Protein 7LWY (pdb70)

Organism: NCBI:txid674954

B-factor: mean 100.46, std 12.15, range [79.54, 156.98]

Foldseek 3Di:
DDVLLVVQVVLCVVFPFDACVLLCVQPLADDQPDKAFLFDGHDPAAAQEPADQGIKGKFWWKKAWDDPLFQDGFDIDTAMWIKRLAFFDDFEDADADDLQDDFDDCPPQQVVVLVVQQPAAAVPVDGDPPSPVQDKTHFAQVLLLLLLLLLLLVLSCVPRPHDDDDFSVCQLQVPPFDAFAAGRYQHYDNGAWRGDGDDQDDFDQAAQARAGEDAHHNPHHDDDDDAEEEEEEPVPSPPDLQNVLVNSSVSSLRTGHPVVCVVADPHYYYYYHDGHDGHDPDDDDPDHDVSPVSSSVVSVLQSCQSNVNPLPVSLVSSLLSSVRRMAIFFQFFQFQCLLLLQNYRYHDHHHHYHYDYDRVDDDPDHLSPRHRSRVSSRVVSVLLSQLLLQLLPQPALQKEAEDAPDDPPFFFDDLFPRADRVGHGYDHDVDDFDQQLVPVLVRAPDVSSPVSSVSLQCSHHNPPRPNSVSNRSVSSNDRRDGRDAATCPSSHRGTDPDDHGDPQRMHRDRDGRACQVVLLSQGEHEAQDHAAFKDWAFCLVLVVVLQNHAFCLNRLLCLQPVPSPQQQWKKKAQADPPDDDDDGKWWQAPHGDTDGDHGIHTPCPRQPDDRPHNDDDRRPRGTRHIDGIRTGTRDPPSRTGMMHMHMDTSSRTDCRNSHRYDHDD/DDDLLVVQVVLCVVFPFDACVQLLVLFLADDFDDFAFLFDGDDPAAAQFPAPQGTWGWQKWKKAWFFPPDPDGFDIFIQTFTKRQFAFDDQADADADDLQDDFQDCPPFLVVVVVVCVVQQFDEDDRVPVCQVPQWTAFQLVLLLLLLLLLLLVLSCVVRPNRDDDASVCLQQQAPFDQPAAGRHHHYPPHFWDGDGDDQDDWDDFALASAAEEEGHRPYYDDDDRFEEEEEEPVPSPDLLQNVLVLSSVSSLNTGHDVVCVVAPPHYYYYYHDGRPTHDDDHPPDCDPVSPVSNSVVSVQQVCQSNVNDLPSSLVSSLLSNVSRIATAFQDWQAPQQRLQFRHGHGDHHTGYHYPYDGDDDDPRHLSSGPRSSVSSHVVVVLVLQLVLQLLCAQAQQKEAADQCDPVDDPVPFFAPQGPPPRYYYDHVVDPFDFSLVNVLVRCPDPSSVVVSQSQQCSHHNPPSSNSVSRRNVSSNDGGDGSHQFTQRSSGRDRDPPGDGDDLSMDGNSGGRDQLVVQLQRGEGHAADHQAWKDWAFCFVLVVVVQANAWCLNHQLCLQCVPVDQQQWKKKDFDPDDPDDGDFKWWAFRNRPIATHHGMHRPCVRDHDDRSRSDDDGRPRGTSHIDGMHMDTRDDPPNGTMMTMHIDRSSGTDSRRSHGYSHD

Nearest PDB structures (foldseek):
  7lwy-assembly1_B  TM=9.777E-01  e=0.000E+00  Trichomonas vaginalis virus 2
  6y83-assembly1_A  TM=4.681E-01  e=1.017E-10  Leishmania RNA virus 1 - 4
  4knc-assembly1_B  TM=2.330E-01  e=3.414E-01  Pseudomonas aeruginosa PAO1
  7ula-assembly1_A  TM=1.827E-01  e=1.911E-01  Pseudomonas putida
  7lwy-assembly1_B  TM=1.002E+00  e=0.000E+00  Trichomonas vaginalis virus 2

Sequence (1329 aa):
SNPRLTKVLDEMSKKPCVNINEIRKMIRNFQPQFIQPRNGNRPNAQPRTVDSFEWVVRIQSTVETQLLGATNTVPQQTLNLDISFTDDSTTITPASIPGSISMLDNSRHIPAIQSMIQNFKARYLGSLQDTAQLQSPQYPQLLAYLFGQLIAIKDRLDLFRPSNPLSLADALFGFTLAQNARPRYDDHRHAKACQGPLVIPAATNSDCGPCGFVQINANQGLTLPLGACLFVNPETVNDQSFQDFLWLIFATHHRMPNQMQNNWPFSLNIVSTCAAPGRQAPHAGELTDERVRLALDTGHRILLSMFNDDEETLRYYQRKGIETMFRPCCFYTEGGLLRKATRYVSMVPLNGLYYYNGATSYVVSPIHTDAHPGITAAIESFVDIMVLQAVFSFSGPKVVAAKVNASQIDAAMVFGPAVAEGDGFVYDPLRPAPPLSAFYTEFIHRPAEQRIFQMAMSQIYGSHAPLIIANVINSIHNCKTKIVNNKLRATFVRRPPGAPHLKADTAIINRFHDPELAYALGILADGIAPLDGSHEYNVLDELDYLFNGGDIRNCFGLNALNTRGLGQIVHIRPKREPGKRPRRGFYTTLDGQVHPVTQDAPLDEIYHWRDHGNLTRPYSCHILDSQGLEFADVSNGRSRGKILVVVNSPLKTCAAYQGPSFAPKSNPRLTKVLDEMSKKPCVNINEIRKMIRNFQPQFIQPRNGNRPNAQPRTVDSFEWVVRIQSTVETQLLGATNTVPQQTLNLDISFTDDSTTITPASIPGSISMLDNSRHIPAIQSMIQNFKARYLGSLQDTAQLQSPQYPQLLAYLFGQLIAIKDRLDLFRPSNPLSLADALFGFTLAQNARPRYDDHRHAKACQGPLVIPAATNSDCGPCGFVQINANQGLTLPLGACLFVNPETVNDQSFQDFLWLIFATHHRMPNQMQNNWPFSLNIVSTCAAPGRQAPHAGELTDERVRLALDTGHRILLSMFNDDEETLRYYQRKGIETMFRPCCFYTEGGLLRKATRYVSMVPLNGLYYYNGATSYVVSPIHTDAHPGITAAIESFVDIMVLQAVFSFSGPKVVAAKVNASQIDAAMVFGPAVAEGDGFVYDPLRPAPPLSAFYTEFIHRPAEQRIFQMAMSQIYGSHAPLIIANVINSIHNCKTKIVNNKLRATFVRRPPGAPHLKADTAIINRFHDPELAYALGILADGIAPLDGSHEYNVLDELDYLFNGGDIRNCFGLNALNTRGLGQIVHIRPKREPGKRPRRGFYTTLDGQVHPVTQDAPLDEIYHWRDHGNLTRPYSCHILDSQGLEFADVSNGRSRGKILVVVNSPLKTCAAYQGPSFAP

Solvent-accessible surface area: 55135 Å² total; per-residue (Å²): 166,66,110,116,18,81,116,3,25,84,41,1,76,154,73,86,11,16,62,7,80,53,3,26,136,42,9,68,104,73,131,31,147,74,17,46,20,18,82,52,124,86,66,164,70,37,51,117,33,7,76,43,38,40,11,0,5,29,22,80,7,43,4,88,17,126,41,170,66,31,105,99,130,24,88,106,32,74,3,28,8,8,0,3,0,0,15,20,18,48,2,16,16,83,2,29,54,136,37,1,23,71,86,35,82,23,84,118,8,12,77,34,0,39,62,27,2,43,78,108,9,5,175,120,12,11,51,1,106,57,68,66,48,3,82,30,29,0,48,0,4,2,4,0,5,0,1,0,25,2,5,0,5,56,3,2,32,57,13,6,170,29,60,86,93,79,61,24,4,20,4,1,9,7,63,113,55,55,172,105,36,66,1,57,12,2,44,14,215,63,14,89,13,43,80,6,63,36,112,90,67,52,104,79,153,41,9,1,1,12,8,39,12,25,44,2,57,78,130,80,47,16,86,26,50,61,10,0,1,3,0,0,58,58,129,28,1,113,56,102,16,10,23,5,10,2,3,0,1,11,0,4,4,49,11,8,38,106,125,26,29,101,65,23,62,33,29,11,12,0,0,0,31,31,83,35,24,42,46,109,17,8,114,76,67,76,8,68,87,119,65,5,148,108,0,8,54,25,0,15,84,6,2,6,16,4,1,30,43,56,40,46,21,1,16,15,6,4,7,14,0,3,10,6,13,0,14,1,9,5,58,6,38,10,8,7,9,3,24,54,1,20,40,39,0,0,3,36,73,3,22,0,12,1,35,25,94,31,43,105,53,184,32,137,43,14,8,34,80,13,64,47,12,0,12,7,0,0,4,6,8,2,3,22,9,3,2,4,7,5,1,0,8,18,56,8,18,3,0,2,8,24,104,99,136,26,69,65,40,36,7,54,65,124,27,28,67,39,12,47,154,43,6,1,10,13,9,12,49,136,116,105,25,1,12,0,8,0,2,1,2,35,2,3,73,58,101,14,4,46,127,0,1,80,65,2,1,50,46,4,33,35,100,62,6,84,27,13,8,18,2,14,22,2,0,3,28,25,5,141,27,106,5,54,49,31,58,6,137,62,32,47,21,143,47,29,147,61,95,24,116,25,191,27,60,15,7,9,3,0,27,2,3,5,7,7,6,2,19,4,0,1,1,1,3,6,23,2,18,50,3,63,25,69,53,126,24,52,2,77,89,28,4,69,77,8,8,87,16,10,18,2,9,26,0,27,0,1,3,1,15,19,101,12,22,4,14,125,3,4,35,1,89,23,67,148,35,132,67,166,171,106,111,144,1,76,6,25,20,37,59,67,96,70,76,73,6,86,128,62,16,50,2,72,117,45,35,144,25,171,39,69,1,8,21,8,86,1,14,24,5,55,2,13,50,22,128,5,22,78,9,26,60,69,33,145,42,127,9,178,35,122,6,73,6,74,12,112,17,90,10,87,8,108,26,12,82,103,12,2,19,26,14,89,226,158,72,102,126,7,72,116,5,32,74,23,0,71,148,85,90,13,10,59,6,69,63,1,32,44,45,10,35,58,44,92,25,123,84,22,44,20,20,84,36,122,113,62,167,80,38,42,150,31,2,68,49,26,40,6,0,0,35,4,64,4,36,3,35,11,23,9,7,8,6,27,27,80,16,93,113,41,66,2,47,2,6,1,2,0,2,0,5,17,42,1,20,19,104,43,68,55,138,44,0,23,67,109,27,85,41,75,150,5,4,74,24,0,57,61,22,4,107,116,88,138,10,167,64,156,43,72,3,110,66,32,2,148,133,92,9,41,3,41,0,4,5,6,0,12,1,0,0,18,0,3,0,5,50,4,2,21,58,23,0,149,2,65,70,90,86,28,17,3,36,5,1,5,1,67,135,37,67,126,128,37,94,0,58,5,1,49,14,162,64,21,95,19,48,61,2,56,23,117,68,55,91,85,87,153,43,2,0,2,10,8,29,7,46,79,6,58,63,98,101,65,12,116,37,36,149,11,0,2,4,1,0,30,57,147,19,0,102,57,99,11,1,22,4,5,5,6,0,1,6,0,2,6,64,6,12,33,96,127,43,38,109,83,17,71,26,38,8,21,0,0,0,36,19,81,43,27,24,43,122,29,14,124,55,58,93,13,78,87,114,59,0,97,104,0,0,50,18,0,16,53,3,0,9,24,3,1,30,49,53,38,36,22,0,22,17,5,3,4,18,0,1,11,7,10,0,11,3,11,14,47,4,43,6,1,9,10,1,32,59,2,15,47,28,1,0,8,36,75,8,31,0,10,1,58,23,89,44,21,70,20,24,20,26,24,14,9,22,44,12,23,31,14,0,4,9,2,0,8,9,8,3,1,20,3,4,0,3,4,2,0,2,7,15,46,23,12,1,0,2,0,17,33,108,76,13,100,142,75,103,50,57,57,32,8,19,89,23,2,39,142,54,6,9,50,36,35,31,65,159,156,105,27,20,70,1,22,58,30,1,30,82,4,2,94,68,99,22,7,63,142,1,5,83,46,1,4,52,56,0,26,29,99,63,1,79,28,15,10,14,3,16,19,6,0,1,88,34,11,162,30,135,4,59,54,34,31,13,121,45,48,54,16,95,74,33,138,82,21,65,122,7,141,33,49,10,5,9,1,0,24,2,1,2,4,3,2,3,15,2,3,1,1,1,1,3,24,2,23,38,1,53,25,62,39,141,16,55,0,60,95,24,2,70,92,1,7,107,11,16,28,1,2,37,0,25,0,0,2,0,11,19,105,47,10,4,17,101,6,0,41,0,60,28,85,190,133,72,88,157,217,123,195,157,3,73,5,23,24,15,66,36,103,89,68,72,1,81,145,62,20,46,6,60,122,42,29,132,39,162,52,45,4,5,15,10,78,2,12,23,7,37,1,0,48,18,124,32,23,76,29,33,58,75,21,152,76,44,8,181,10,67,0,4,2,23,12,36,10,73,8,65,12,95,14,32,58,126,8,0,6,14,52,126

Structure (mmCIF, N/CA/C/O backbone):
data_7LWY
#
_entry.id   7LWY
#
_cell.length_a   1.00
_cell.length_b   1.00
_cell.length_c   1.00
_cell.angle_alpha   90.00
_cell.angle_beta   90.00
_cell.angle_gamma   90.00
#
_symmetry.space_group_name_H-M   'P 1'
#
loop_
_atom_site.group_PDB
_atom_site.id
_atom_site.type_symbol
_atom_site.label_atom_id
_atom_site.label_alt_id
_atom_site.label_comp_id
_atom_site.label_asym_id
_atom_site.label_entity_id
_atom_site.label_seq_id
_atom_site.pdbx_PDB_ins_code
_atom_site.Cartn_x
_atom_site.Cartn_y
_atom_site.Cartn_z
_atom_site.occupancy
_atom_site.B_iso_or_equiv
_atom_site.auth_seq_id
_atom_site.auth_comp_id
_atom_site.auth_asym_id
_atom_site.auth_atom_id
_atom_site.pdbx_PDB_model_num
ATOM 1 N N . SER A 1 1 ? 173.684 245.700 164.560 1.00 115.65 37 SER B N 1
ATOM 2 C CA . SER A 1 1 ? 173.350 246.808 163.675 1.00 115.65 37 SER B CA 1
ATOM 3 C C . SER A 1 1 ? 173.553 248.141 164.381 1.00 115.65 37 SER B C 1
ATOM 4 O O . SER A 1 1 ? 172.602 248.880 164.619 1.00 115.65 37 SER B O 1
ATOM 11 N N . ASN A 1 2 ? 174.800 248.440 164.711 1.00 110.50 38 ASN B N 1
ATOM 12 C CA . ASN A 1 2 ? 175.146 249.679 165.406 1.00 110.50 38 ASN B CA 1
ATOM 13 C C . ASN A 1 2 ? 176.589 250.006 165.058 1.00 110.50 38 ASN B C 1
ATOM 14 O O . ASN A 1 2 ? 177.522 249.498 165.699 1.00 110.50 38 ASN B O 1
ATOM 25 N N . PRO A 1 3 ? 176.820 250.849 164.051 1.00 109.57 39 PRO B N 1
ATOM 26 C CA . PRO A 1 3 ? 178.204 251.068 163.606 1.00 109.57 39 PRO B CA 1
ATOM 27 C C . PRO A 1 3 ? 179.130 251.507 164.721 1.00 109.57 39 PRO B C 1
ATOM 28 O O . PRO A 1 3 ? 180.258 251.008 164.816 1.00 109.57 39 PRO B O 1
ATOM 39 N N . ARG A 1 4 ? 178.676 252.410 165.588 1.00 106.67 40 ARG B N 1
ATOM 40 C CA . ARG A 1 4 ? 179.538 252.886 166.661 1.00 106.67 40 ARG B CA 1
ATOM 41 C C . ARG A 1 4 ? 179.962 251.741 167.565 1.00 106.67 40 ARG B C 1
ATOM 42 O O . ARG A 1 4 ? 181.138 251.626 167.934 1.00 106.67 40 ARG B O 1
ATOM 63 N N . LEU A 1 5 ? 179.015 250.884 167.933 1.00 105.35 41 LEU B N 1
ATOM 64 C CA . LEU A 1 5 ? 179.325 249.794 168.843 1.00 105.35 41 LEU B CA 1
ATOM 65 C C . LEU A 1 5 ? 180.381 248.879 168.249 1.00 105.35 41 LEU B C 1
ATOM 66 O O . LEU A 1 5 ? 181.375 248.554 168.905 1.00 105.35 41 LEU B O 1
ATOM 82 N N . THR A 1 6 ? 180.184 248.452 167.002 1.00 106.83 42 THR B N 1
ATOM 83 C CA . THR A 1 6 ? 181.138 247.537 166.388 1.00 106.83 42 THR B CA 1
ATOM 84 C C . THR A 1 6 ? 182.498 248.194 166.228 1.00 106.83 42 THR B C 1
ATOM 85 O O . THR A 1 6 ? 183.534 247.553 166.435 1.00 106.83 42 THR B O 1
ATOM 96 N N . LYS A 1 7 ? 182.518 249.475 165.867 1.00 108.67 43 LYS B N 1
ATOM 97 C CA . LYS A 1 7 ? 183.790 250.174 165.749 1.00 108.67 43 LYS B CA 1
ATOM 98 C C . LYS A 1 7 ? 184.527 250.179 167.080 1.00 108.67 43 LYS B C 1
ATOM 99 O O . LYS A 1 7 ? 185.730 249.899 167.141 1.00 108.67 43 LYS B O 1
ATOM 118 N N . VAL A 1 8 ? 183.815 250.479 168.166 1.00 104.66 44 VAL B N 1
ATOM 119 C CA . VAL A 1 8 ? 184.470 250.550 169.466 1.00 104.66 44 VAL B CA 1
ATOM 120 C C . VAL A 1 8 ? 184.949 249.175 169.899 1.00 104.66 44 VAL B C 1
ATOM 121 O O . VAL A 1 8 ? 186.039 249.036 170.461 1.00 104.66 44 VAL B O 1
ATOM 134 N N . LEU A 1 9 ? 184.139 248.141 169.676 1.00 105.11 45 LEU B N 1
ATOM 135 C CA . LEU A 1 9 ? 184.568 246.795 170.039 1.00 105.11 45 LEU B CA 1
ATOM 136 C C . LEU A 1 9 ? 185.824 246.405 169.278 1.00 105.11 45 LEU B C 1
ATOM 137 O O . LEU A 1 9 ? 186.776 245.871 169.858 1.00 105.11 45 LEU B O 1
ATOM 153 N N . ASP A 1 10 ? 185.853 246.679 167.974 1.00 108.61 46 ASP B N 1
ATOM 154 C CA . ASP A 1 10 ? 187.037 246.349 167.194 1.00 108.61 46 ASP B CA 1
ATOM 155 C C . ASP A 1 10 ? 188.248 247.110 167.710 1.00 108.61 46 ASP B C 1
ATOM 156 O O . ASP A 1 10 ? 189.337 246.541 167.851 1.00 108.61 46 ASP B O 1
ATOM 165 N N . GLU A 1 11 ? 188.078 248.397 168.007 1.00 107.83 47 GLU B N 1
ATOM 166 C CA . GLU A 1 11 ? 189.191 249.174 168.536 1.00 107.83 47 GLU B CA 1
ATOM 167 C C . GLU A 1 11 ? 189.708 248.567 169.832 1.00 107.83 47 GLU B C 1
ATOM 168 O O . GLU A 1 11 ? 190.910 248.324 169.982 1.00 107.83 47 GLU B O 1
ATOM 180 N N . MET A 1 12 ? 188.808 248.299 170.777 1.00 104.52 48 MET B N 1
ATOM 181 C CA . MET A 1 12 ? 189.236 247.754 172.059 1.00 104.52 48 MET B CA 1
ATOM 182 C C . MET A 1 12 ? 189.937 246.422 171.870 1.00 104.52 48 MET B C 1
ATOM 183 O O . MET A 1 12 ? 190.856 246.085 172.622 1.00 104.52 48 MET B O 1
ATOM 197 N N . SER A 1 13 ? 189.517 245.647 170.876 1.00 107.08 49 SER B N 1
ATOM 198 C CA . SER A 1 13 ? 190.257 244.437 170.549 1.00 107.08 49 SER B CA 1
ATOM 199 C C . SER A 1 13 ? 191.661 244.773 170.073 1.00 107.08 49 SER B C 1
ATOM 200 O O . SER A 1 13 ? 192.624 244.076 170.409 1.00 107.08 49 SER B O 1
ATOM 208 N N . LYS A 1 14 ? 191.798 245.839 169.284 1.00 107.28 50 LYS B N 1
ATOM 209 C CA . LYS A 1 14 ? 193.098 246.170 168.708 1.00 107.28 50 LYS B CA 1
ATOM 210 C C . LYS A 1 14 ? 194.104 246.557 169.784 1.00 107.28 50 LYS B C 1
ATOM 211 O O . LYS A 1 14 ? 195.251 246.100 169.766 1.00 107.28 50 LYS B O 1
ATOM 230 N N . LYS A 1 15 ? 193.695 247.401 170.730 1.00 103.28 51 LYS B N 1
ATOM 231 C CA . LYS A 1 15 ? 194.590 247.956 171.744 1.00 103.28 51 LYS B CA 1
ATOM 232 C C . LYS A 1 15 ? 194.093 247.520 173.113 1.00 103.28 51 LYS B C 1
ATOM 233 O O . LYS A 1 15 ? 193.310 248.236 173.753 1.00 103.28 51 LYS B O 1
ATOM 252 N N . PRO A 1 16 ? 194.524 246.367 173.611 1.00 100.61 52 PRO B N 1
ATOM 253 C CA . PRO A 1 16 ? 193.984 245.881 174.881 1.00 100.61 52 PRO B CA 1
ATOM 254 C C . PRO A 1 16 ? 194.281 246.847 176.012 1.00 100.61 52 PRO B C 1
ATOM 255 O O . PRO A 1 16 ? 195.312 247.520 176.032 1.00 100.61 52 PRO B O 1
ATOM 266 N N . CYS A 1 17 ? 193.349 246.916 176.953 1.00 97.76 53 CYS B N 1
ATOM 267 C CA . CYS A 1 17 ? 193.511 247.767 178.115 1.00 97.76 53 CYS B CA 1
ATOM 268 C C . CYS A 1 17 ? 194.549 247.174 179.063 1.00 97.76 53 CYS B C 1
ATOM 269 O O . CYS A 1 17 ? 194.826 245.974 179.046 1.00 97.76 53 CYS B O 1
ATOM 277 N N . VAL A 1 18 ? 195.133 248.026 179.893 1.00 94.06 54 VAL B N 1
ATOM 278 C CA . VAL A 1 18 ? 196.204 247.591 180.783 1.00 94.06 54 VAL B CA 1
ATOM 279 C C . VAL A 1 18 ? 195.596 246.891 181.985 1.00 94.06 54 VAL B C 1
ATOM 280 O O . VAL A 1 18 ? 194.769 247.467 182.698 1.00 94.06 54 VAL B O 1
ATOM 293 N N . ASN A 1 19 ? 196.011 245.653 182.228 1.00 95.47 55 ASN B N 1
ATOM 294 C CA . ASN A 1 19 ? 195.499 244.942 183.385 1.00 95.47 55 ASN B CA 1
ATOM 295 C C . ASN A 1 19 ? 196.060 245.555 184.661 1.00 95.47 55 ASN B C 1
ATOM 296 O O . ASN A 1 19 ? 197.116 246.188 184.667 1.00 95.47 55 ASN B O 1
ATOM 307 N N . ILE A 1 20 ? 195.337 245.341 185.760 1.00 93.68 56 ILE B N 1
ATOM 308 C CA . ILE A 1 20 ? 195.551 246.126 186.967 1.00 93.68 56 ILE B CA 1
ATOM 309 C C . ILE A 1 20 ? 196.940 245.947 187.556 1.00 93.68 56 ILE B C 1
ATOM 310 O O . ILE A 1 20 ? 197.387 246.788 188.347 1.00 93.68 56 ILE B O 1
ATOM 326 N N . ASN A 1 21 ? 197.643 244.874 187.200 1.00 93.72 57 ASN B N 1
ATOM 327 C CA . ASN A 1 21 ? 198.934 244.619 187.822 1.00 93.72 57 ASN B CA 1
ATOM 328 C C . ASN A 1 21 ? 199.891 245.779 187.606 1.00 93.72 57 ASN B C 1
ATOM 329 O O . ASN A 1 21 ? 200.697 246.094 188.484 1.00 93.72 57 ASN B O 1
ATOM 340 N N . GLU A 1 22 ? 199.816 246.439 186.451 1.00 97.75 58 GLU B N 1
ATOM 341 C CA . GLU A 1 22 ? 200.642 247.622 186.240 1.00 97.75 58 GLU B CA 1
ATOM 342 C C . GLU A 1 22 ? 200.269 248.734 187.207 1.00 97.75 58 GLU B C 1
ATOM 343 O O . GLU A 1 22 ? 201.144 249.437 187.723 1.00 97.75 58 GLU B O 1
ATOM 355 N N . ILE A 1 23 ? 198.975 248.926 187.453 1.00 93.92 59 ILE B N 1
ATOM 356 C CA . ILE A 1 23 ? 198.560 249.973 188.378 1.00 93.92 59 ILE B CA 1
ATOM 357 C C . ILE A 1 23 ? 199.119 249.687 189.760 1.00 93.92 59 ILE B C 1
ATOM 358 O O . ILE A 1 23 ? 199.682 250.567 190.423 1.00 93.92 59 ILE B O 1
ATOM 374 N N . ARG A 1 24 ? 198.986 248.442 190.208 1.00 91.88 60 ARG B N 1
ATOM 375 C CA . ARG A 1 24 ? 199.537 248.072 191.504 1.00 91.88 60 ARG B CA 1
ATOM 376 C C . ARG A 1 24 ? 201.043 248.274 191.530 1.00 91.88 60 ARG B C 1
ATOM 377 O O . ARG A 1 24 ? 201.590 248.807 192.500 1.00 91.88 60 ARG B O 1
ATOM 398 N N . LYS A 1 25 ? 201.727 247.881 190.457 1.00 95.47 61 LYS B N 1
ATOM 399 C CA . LYS A 1 25 ? 203.176 248.016 190.406 1.00 95.47 61 LYS B CA 1
ATOM 400 C C . LYS A 1 25 ? 203.593 249.472 190.526 1.00 95.47 61 LYS B C 1
ATOM 401 O O . LYS A 1 25 ? 204.554 249.796 191.230 1.00 95.47 61 LYS B O 1
ATOM 420 N N . MET A 1 26 ? 202.886 250.365 189.840 1.00 98.12 62 MET B N 1
ATOM 421 C CA . MET A 1 26 ? 203.255 251.773 189.879 1.00 98.12 62 MET B CA 1
ATOM 422 C C . MET A 1 26 ? 202.974 252.379 191.244 1.00 98.12 62 MET B C 1
ATOM 423 O O . MET A 1 26 ? 203.835 253.043 191.830 1.00 98.12 62 MET B O 1
ATOM 437 N N . ILE A 1 27 ? 201.769 252.166 191.770 1.00 95.33 63 ILE B N 1
ATOM 438 C CA . ILE A 1 27 ? 201.366 252.883 192.972 1.00 95.33 63 ILE B CA 1
ATOM 439 C C . ILE A 1 27 ? 201.911 252.263 194.244 1.00 95.33 63 ILE B C 1
ATOM 440 O O . ILE A 1 27 ? 201.933 252.927 195.285 1.00 95.33 63 ILE B O 1
ATOM 456 N N . ARG A 1 28 ? 202.361 251.014 194.191 1.00 96.47 64 ARG B N 1
ATOM 457 C CA . ARG A 1 28 ? 202.598 250.263 195.417 1.00 96.47 64 ARG B CA 1
ATOM 458 C C . ARG A 1 28 ? 203.563 250.980 196.349 1.00 96.47 64 ARG B C 1
ATOM 459 O O . ARG A 1 28 ? 203.419 250.906 197.572 1.00 96.47 64 ARG B O 1
ATOM 480 N N . ASN A 1 29 ? 204.548 251.678 195.802 1.00 100.58 65 ASN B N 1
ATOM 481 C CA . ASN A 1 29 ? 205.740 252.018 196.564 1.00 100.58 65 ASN B CA 1
ATOM 482 C C . ASN A 1 29 ? 206.155 253.468 196.369 1.00 100.58 65 ASN B C 1
ATOM 483 O O . ASN A 1 29 ? 207.306 253.754 196.039 1.00 100.58 65 ASN B O 1
ATOM 494 N N . PHE A 1 30 ? 205.246 254.424 196.557 1.00 102.78 66 PHE B N 1
ATOM 495 C CA . PHE A 1 30 ? 205.694 255.797 196.744 1.00 102.78 66 PHE B CA 1
ATOM 496 C C . PHE A 1 30 ? 204.990 256.392 197.947 1.00 102.78 66 PHE B C 1
ATOM 497 O O . PHE A 1 30 ? 203.791 256.183 198.143 1.00 102.78 66 PHE B O 1
ATOM 514 N N . GLN A 1 31 ? 205.714 257.122 198.707 1.00 111.21 67 GLN B N 1
ATOM 515 C CA . GLN A 1 31 ? 205.139 257.844 199.823 1.00 111.21 67 GLN B CA 1
ATOM 516 C C . GLN A 1 31 ? 204.507 259.146 199.345 1.00 111.21 67 GLN B C 1
ATOM 517 O O . GLN A 1 31 ? 204.938 259.721 198.341 1.00 111.21 67 GLN B O 1
ATOM 531 N N . PRO A 1 32 ? 203.487 259.631 200.042 1.00 106.53 68 PRO B N 1
ATOM 532 C CA . PRO A 1 32 ? 202.904 260.919 199.680 1.00 106.53 68 PRO B CA 1
ATOM 533 C C . PRO A 1 32 ? 203.900 262.037 199.901 1.00 106.53 68 PRO B C 1
ATOM 534 O O . PRO A 1 32 ? 204.719 261.994 200.820 1.00 106.53 68 PRO B O 1
ATOM 545 N N . GLN A 1 33 ? 203.814 263.057 199.052 1.00 112.97 69 GLN B N 1
ATOM 546 C CA . GLN A 1 33 ? 204.754 264.161 199.168 1.00 112.97 69 GLN B CA 1
ATOM 547 C C . GLN A 1 33 ? 204.313 265.186 200.202 1.00 112.97 69 GLN B C 1
ATOM 548 O O . GLN A 1 33 ? 205.164 265.790 200.861 1.00 112.97 69 GLN B O 1
ATOM 562 N N . PHE A 1 34 ? 203.008 265.401 200.360 1.00 108.98 70 PHE B N 1
ATOM 563 C CA . PHE A 1 34 ? 202.534 266.368 201.342 1.00 108.98 70 PHE B CA 1
ATOM 564 C C . PHE A 1 34 ? 201.046 266.166 201.578 1.00 108.98 70 PHE B C 1
ATOM 565 O O . PHE A 1 34 ? 200.270 266.036 200.628 1.00 108.98 70 PHE B O 1
ATOM 582 N N . ILE A 1 35 ? 200.644 266.176 202.844 1.00 104.74 71 ILE B N 1
ATOM 583 C CA . ILE A 1 35 ? 199.265 265.949 203.248 1.00 104.74 71 ILE B CA 1
ATOM 584 C C . ILE A 1 35 ? 198.795 267.168 204.021 1.00 104.74 71 ILE B C 1
ATOM 585 O O . ILE A 1 35 ? 199.477 267.623 204.944 1.00 104.74 71 ILE B O 1
ATOM 601 N N . GLN A 1 36 ? 197.643 267.702 203.641 1.00 104.97 72 GLN B N 1
ATOM 602 C CA . GLN A 1 36 ? 197.154 268.945 204.212 1.00 104.97 72 GLN B CA 1
ATOM 603 C C . GLN A 1 36 ? 195.639 268.917 204.210 1.00 104.97 72 GLN B C 1
ATOM 604 O O . GLN A 1 36 ? 195.030 268.182 203.426 1.00 104.97 72 GLN B O 1
ATOM 618 N N . PRO A 1 37 ? 194.997 269.702 205.071 1.00 110.14 73 PRO B N 1
ATOM 619 C CA . PRO A 1 37 ? 193.540 269.826 204.997 1.00 110.14 73 PRO B CA 1
ATOM 620 C C . PRO A 1 37 ? 193.113 270.402 203.658 1.00 110.14 73 PRO B C 1
ATOM 621 O O . PRO A 1 37 ? 193.810 271.220 203.057 1.00 110.14 73 PRO B O 1
ATOM 632 N N . ARG A 1 38 ? 191.946 269.959 203.191 1.00 116.75 74 ARG B N 1
ATOM 633 C CA . ARG A 1 38 ? 191.533 270.265 201.827 1.00 116.75 74 ARG B CA 1
ATOM 634 C C . ARG A 1 38 ? 191.400 271.763 201.609 1.00 116.75 74 ARG B C 1
ATOM 635 O O . ARG A 1 38 ? 191.781 272.280 200.554 1.00 116.75 74 ARG B O 1
ATOM 656 N N . ASN A 1 39 ? 190.856 272.476 202.588 1.00 123.22 75 ASN B N 1
ATOM 657 C CA . ASN A 1 39 ? 190.611 273.911 202.483 1.00 123.22 75 ASN B CA 1
ATOM 658 C C . ASN A 1 39 ? 191.444 274.626 203.537 1.00 123.22 75 ASN B C 1
ATOM 659 O O . ASN A 1 39 ? 191.036 274.720 204.698 1.00 123.22 75 ASN B O 1
ATOM 670 N N . GLY A 1 40 ? 192.600 275.137 203.135 1.00 116.88 76 GLY B N 1
ATOM 671 C CA . GLY A 1 40 ? 193.449 275.867 204.052 1.00 116.88 76 GLY B CA 1
ATOM 672 C C . GLY A 1 40 ? 194.855 275.315 204.104 1.00 116.88 76 GLY B C 1
ATOM 673 O O . GLY A 1 40 ? 195.328 274.715 203.136 1.00 116.88 76 GLY B O 1
ATOM 677 N N . ASN A 1 41 ? 195.533 275.510 205.229 1.00 119.57 77 ASN B N 1
ATOM 678 C CA . ASN A 1 41 ? 196.905 275.066 205.393 1.00 119.57 77 ASN B CA 1
ATOM 679 C C . ASN A 1 41 ? 197.040 274.310 206.704 1.00 119.57 77 ASN B C 1
ATOM 680 O O . ASN A 1 41 ? 196.336 274.593 207.676 1.00 119.57 77 ASN B O 1
ATOM 691 N N . ARG A 1 42 ? 197.953 273.346 206.720 1.00 113.62 78 ARG B N 1
ATOM 692 C CA . ARG A 1 42 ? 198.137 272.531 207.904 1.00 113.62 78 ARG B CA 1
ATOM 693 C C . ARG A 1 42 ? 198.703 273.375 209.043 1.00 113.62 78 ARG B C 1
ATOM 694 O O . ARG A 1 42 ? 199.441 274.333 208.807 1.00 113.62 78 ARG B O 1
ATOM 715 N N . PRO A 1 43 ? 198.380 273.038 210.284 1.00 116.73 79 PRO B N 1
ATOM 716 C CA . PRO A 1 43 ? 198.907 273.810 211.414 1.00 116.73 79 PRO B CA 1
ATOM 717 C C . PRO A 1 43 ? 200.372 273.512 211.678 1.00 116.73 79 PRO B C 1
ATOM 718 O O . PRO A 1 43 ? 201.001 272.760 210.930 1.00 116.73 79 PRO B O 1
ATOM 729 N N . ASN A 1 44 ? 200.927 274.101 212.738 1.00 122.92 80 ASN B N 1
ATOM 730 C CA . ASN A 1 44 ? 202.328 273.861 213.061 1.00 122.92 80 ASN B CA 1
ATOM 731 C C . ASN A 1 44 ? 202.554 272.416 213.485 1.00 122.92 80 ASN B C 1
ATOM 732 O O . ASN A 1 44 ? 203.485 271.756 213.011 1.00 122.92 80 ASN B O 1
ATOM 743 N N . ALA A 1 45 ? 201.709 271.908 214.379 1.00 118.28 81 ALA B N 1
ATOM 744 C CA . ALA A 1 45 ? 201.832 270.559 214.904 1.00 118.28 81 ALA B CA 1
ATOM 745 C C . ALA A 1 45 ? 200.453 269.923 214.941 1.00 118.28 81 ALA B C 1
ATOM 746 O O . ALA A 1 45 ? 199.460 270.578 215.264 1.00 118.28 81 ALA B O 1
ATOM 753 N N . GLN A 1 46 ? 200.401 268.637 214.615 1.00 113.56 82 GLN B N 1
ATOM 754 C CA . GLN A 1 46 ? 199.125 267.956 214.504 1.00 113.56 82 GLN B CA 1
ATOM 755 C C . GLN A 1 46 ? 198.468 267.821 215.875 1.00 113.56 82 GLN B C 1
ATOM 756 O O . GLN A 1 46 ? 199.148 267.610 216.881 1.00 113.56 82 GLN B O 1
ATOM 770 N N . PRO A 1 47 ? 197.149 267.920 215.941 1.00 110.82 83 PRO B N 1
ATOM 771 C CA . PRO A 1 47 ? 196.475 267.872 217.241 1.00 110.82 83 PRO B CA 1
ATOM 772 C C . PRO A 1 47 ? 196.537 266.495 217.872 1.00 110.82 83 PRO B C 1
ATOM 773 O O . PRO A 1 47 ? 197.165 265.582 217.332 1.00 110.82 83 PRO B O 1
ATOM 784 N N . ARG A 1 48 ? 195.895 266.341 219.030 1.00 116.22 84 ARG B N 1
ATOM 785 C CA . ARG A 1 48 ? 195.930 265.063 219.729 1.00 116.22 84 ARG B CA 1
ATOM 786 C C . ARG A 1 48 ? 195.182 263.987 218.960 1.00 116.22 84 ARG B C 1
ATOM 787 O O . ARG A 1 48 ? 195.616 262.832 218.918 1.00 116.22 84 ARG B O 1
ATOM 808 N N . THR A 1 49 ? 194.052 264.339 218.359 1.00 111.90 85 THR B N 1
ATOM 809 C CA . THR A 1 49 ? 193.160 263.358 217.766 1.00 111.90 85 THR B CA 1
ATOM 810 C C . THR A 1 49 ? 192.665 263.859 216.422 1.00 111.90 85 THR B C 1
ATOM 811 O O . THR A 1 49 ? 192.245 265.012 216.301 1.00 111.90 85 THR B O 1
ATOM 822 N N . VAL A 1 50 ? 192.690 262.983 215.422 1.00 106.03 86 VAL B N 1
ATOM 823 C CA . VAL A 1 50 ? 192.154 263.328 214.114 1.00 106.03 86 VAL B CA 1
ATOM 824 C C . VAL A 1 50 ? 190.705 263.742 214.316 1.00 106.03 86 VAL B C 1
ATOM 825 O O . VAL A 1 50 ? 189.867 262.928 214.713 1.00 106.03 86 VAL B O 1
ATOM 838 N N . ASP A 1 51 ? 190.401 265.013 214.052 1.00 108.26 87 ASP B N 1
ATOM 839 C CA . ASP A 1 51 ? 189.099 265.569 214.390 1.00 108.26 87 ASP B CA 1
ATOM 840 C C . ASP A 1 51 ? 188.461 266.396 213.289 1.00 108.26 87 ASP B C 1
ATOM 841 O O . ASP A 1 51 ? 187.263 266.682 213.382 1.00 108.26 87 ASP B O 1
ATOM 850 N N . SER A 1 52 ? 189.204 266.798 212.268 1.00 109.33 88 SER B N 1
ATOM 851 C CA . SER A 1 52 ? 188.654 267.519 211.130 1.00 109.33 88 SER B CA 1
ATOM 852 C C . SER A 1 52 ? 188.610 266.561 209.954 1.00 109.33 88 SER B C 1
ATOM 853 O O . SER A 1 52 ? 189.642 266.009 209.563 1.00 109.33 88 SER B O 1
ATOM 861 N N . PHE A 1 53 ? 187.425 266.364 209.394 1.00 111.81 89 PHE B N 1
ATOM 862 C CA . PHE A 1 53 ? 187.241 265.347 208.362 1.00 111.81 89 PHE B CA 1
ATOM 863 C C . PHE A 1 53 ? 187.468 265.960 206.987 1.00 111.81 89 PHE B C 1
ATOM 864 O O . PHE A 1 53 ? 186.636 265.852 206.093 1.00 111.81 89 PHE B O 1
ATOM 881 N N . GLU A 1 54 ? 188.627 266.588 206.799 1.00 114.35 90 GLU B N 1
ATOM 882 C CA . GLU A 1 54 ? 188.985 267.138 205.503 1.00 114.35 90 GLU B CA 1
ATOM 883 C C . GLU A 1 54 ? 190.410 266.807 205.101 1.00 114.35 90 GLU B C 1
ATOM 884 O O . GLU A 1 54 ? 190.747 266.978 203.927 1.00 114.35 90 GLU B O 1
ATOM 896 N N . TRP A 1 55 ? 191.256 266.364 206.018 1.00 107.09 91 TRP B N 1
ATOM 897 C CA . TRP A 1 55 ? 192.634 266.086 205.656 1.00 107.09 91 TRP B CA 1
ATOM 898 C C . TRP A 1 55 ? 192.660 265.174 204.443 1.00 107.09 91 TRP B C 1
ATOM 899 O O . TRP A 1 55 ? 191.953 264.168 204.402 1.00 107.09 91 TRP B O 1
ATOM 920 N N . VAL A 1 56 ? 193.456 265.536 203.444 1.00 103.19 92 VAL B N 1
ATOM 921 C CA . VAL A 1 56 ? 193.511 264.772 202.203 1.00 103.19 92 VAL B CA 1
ATOM 922 C C . VAL A 1 56 ? 194.896 264.896 201.605 1.00 103.19 92 VAL B C 1
ATOM 923 O O . VAL A 1 56 ? 195.353 266.000 201.304 1.00 103.19 92 VAL B O 1
ATOM 936 N N . VAL A 1 57 ? 195.562 263.761 201.421 1.00 99.21 93 VAL B N 1
ATOM 937 C CA . VAL A 1 57 ? 196.777 263.738 200.625 1.00 99.21 93 VAL B CA 1
ATOM 938 C C . VAL A 1 57 ? 196.418 264.095 199.193 1.00 99.21 93 VAL B C 1
ATOM 939 O O . VAL A 1 57 ? 195.406 263.626 198.661 1.00 99.21 93 VAL B O 1
ATOM 952 N N . ARG A 1 58 ? 197.236 264.930 198.565 1.00 100.87 94 ARG B N 1
ATOM 953 C CA . ARG A 1 58 ? 196.987 265.358 197.200 1.00 100.87 94 ARG B CA 1
ATOM 954 C C . ARG A 1 58 ? 198.192 265.050 196.325 1.00 100.87 94 ARG B C 1
ATOM 955 O O . ARG A 1 58 ? 199.316 264.898 196.804 1.00 100.87 94 ARG B O 1
ATOM 976 N N . ILE A 1 59 ? 197.933 264.957 195.026 1.00 99.44 95 ILE B N 1
ATOM 977 C CA . ILE A 1 59 ? 198.906 264.498 194.046 1.00 99.44 95 ILE B CA 1
ATOM 978 C C . ILE A 1 59 ? 198.938 265.534 192.932 1.00 99.44 95 ILE B C 1
ATOM 979 O O . ILE A 1 59 ? 198.113 265.493 192.014 1.00 99.44 95 ILE B O 1
ATOM 995 N N . GLN A 1 60 ? 199.897 266.450 192.996 1.00 106.43 96 GLN B N 1
ATOM 996 C CA . GLN A 1 60 ? 199.969 267.527 192.022 1.00 106.43 96 GLN B CA 1
ATOM 997 C C . GLN A 1 60 ? 200.213 266.979 190.624 1.00 106.43 96 GLN B C 1
ATOM 998 O O . GLN A 1 60 ? 200.874 265.957 190.437 1.00 106.43 96 GLN B O 1
ATOM 1012 N N . SER A 1 61 ? 199.659 267.671 189.635 1.00 102.84 97 SER B N 1
ATOM 1013 C CA . SER A 1 61 ? 199.941 267.375 188.235 1.00 102.84 97 SER B CA 1
ATOM 1014 C C . SER A 1 61 ? 199.454 268.580 187.453 1.00 102.84 97 SER B C 1
ATOM 1015 O O . SER A 1 61 ? 198.315 269.015 187.642 1.00 102.84 97 SER B O 1
ATOM 1023 N N . THR A 1 62 ? 200.297 269.104 186.574 1.00 101.16 98 THR B N 1
ATOM 1024 C CA . THR A 1 62 ? 200.038 270.370 185.911 1.00 101.16 98 THR B CA 1
ATOM 1025 C C . THR A 1 62 ? 200.052 270.202 184.400 1.00 101.16 98 THR B C 1
ATOM 1026 O O . THR A 1 62 ? 200.554 269.215 183.860 1.00 101.16 98 THR B O 1
ATOM 1037 N N . VAL A 1 63 ? 199.490 271.194 183.720 1.00 96.49 99 VAL B N 1
ATOM 1038 C CA . VAL A 1 63 ? 199.491 271.262 182.267 1.00 96.49 99 VAL B CA 1
ATOM 1039 C C . VAL A 1 63 ? 200.029 272.621 181.860 1.00 96.49 99 VAL B C 1
ATOM 1040 O O . VAL A 1 63 ? 199.643 273.645 182.432 1.00 96.49 99 VAL B O 1
ATOM 1053 N N . GLU A 1 64 ? 200.919 272.636 180.875 1.00 98.32 100 GLU B N 1
ATOM 1054 C CA . GLU A 1 64 ? 201.383 273.881 180.289 1.00 98.32 100 GLU B CA 1
ATOM 1055 C C . GLU A 1 64 ? 201.206 273.817 178.786 1.00 98.32 100 GLU B C 1
ATOM 1056 O O . GLU A 1 64 ? 201.688 272.884 178.138 1.00 98.32 100 GLU B O 1
ATOM 1068 N N . THR A 1 65 ? 200.507 274.799 178.242 1.00 96.08 101 THR B N 1
ATOM 1069 C CA . THR A 1 65 ? 200.379 274.957 176.806 1.00 96.08 101 THR B CA 1
ATOM 1070 C C . THR A 1 65 ? 201.396 275.975 176.326 1.00 96.08 101 THR B C 1
ATOM 1071 O O . THR A 1 65 ? 201.819 276.862 177.067 1.00 96.08 101 THR B O 1
ATOM 1082 N N . GLN A 1 66 ? 201.790 275.835 175.070 1.00 96.73 102 GLN B N 1
ATOM 1083 C CA . GLN A 1 66 ? 202.872 276.640 174.536 1.00 96.73 102 GLN B CA 1
ATOM 1084 C C . GLN A 1 66 ? 202.699 276.719 173.033 1.00 96.73 102 GLN B C 1
ATOM 1085 O O . GLN A 1 66 ? 202.502 275.693 172.372 1.00 96.73 102 GLN B O 1
ATOM 1099 N N . LEU A 1 67 ? 202.763 277.936 172.507 1.00 98.71 103 LEU B N 1
ATOM 1100 C CA . LEU A 1 67 ? 202.551 278.185 171.093 1.00 98.71 103 LEU B CA 1
ATOM 1101 C C . LEU A 1 67 ? 202.966 279.611 170.795 1.00 98.71 103 LEU B C 1
ATOM 1102 O O . LEU A 1 67 ? 202.859 280.489 171.653 1.00 98.71 103 LEU B O 1
ATOM 1118 N N . LEU A 1 68 ? 203.370 279.875 169.545 1.00 100.58 104 LEU B N 1
ATOM 1119 C CA . LEU A 1 68 ? 203.765 281.227 169.071 1.00 100.58 104 LEU B CA 1
ATOM 1120 C C . LEU A 1 68 ? 202.636 281.758 168.177 1.00 100.58 104 LEU B C 1
ATOM 1121 O O . LEU A 1 68 ? 202.060 280.944 167.428 1.00 100.58 104 LEU B O 1
ATOM 1137 N N . GLY A 1 69 ? 202.329 283.058 168.245 1.00 101.07 105 GLY B N 1
ATOM 1138 C CA . GLY A 1 69 ? 201.247 283.693 167.468 1.00 101.07 105 GLY B CA 1
ATOM 1139 C C . GLY A 1 69 ? 200.296 284.457 168.372 1.00 101.07 105 GLY B C 1
ATOM 1140 O O . GLY A 1 69 ? 199.646 285.401 167.882 1.00 101.07 105 GLY B O 1
ATOM 1144 N N . ALA A 1 70 ? 200.216 284.059 169.646 1.00 100.10 106 ALA B N 1
ATOM 1145 C CA . ALA A 1 70 ? 199.368 284.684 170.688 1.00 100.10 106 ALA B CA 1
ATOM 1146 C C . ALA A 1 70 ? 200.057 285.955 171.196 1.00 100.10 106 ALA B C 1
ATOM 1147 O O . ALA A 1 70 ? 201.272 286.101 170.961 1.00 100.10 106 ALA B O 1
ATOM 1154 N N . THR A 1 71 ? 199.307 286.831 171.871 1.00 101.10 107 THR B N 1
ATOM 1155 C CA . THR A 1 71 ? 199.795 288.125 172.418 1.00 101.10 107 THR B CA 1
ATOM 1156 C C . THR A 1 71 ? 200.724 287.905 173.619 1.00 101.10 107 THR B C 1
ATOM 1157 O O . THR A 1 71 ? 201.902 288.302 173.524 1.00 101.10 107 THR B O 1
ATOM 1168 N N . ASN A 1 72 ? 200.221 287.289 174.694 1.00 101.37 108 ASN B N 1
ATOM 1169 C CA . ASN A 1 72 ? 200.991 287.002 175.934 1.00 101.37 108 ASN B CA 1
ATOM 1170 C C . ASN A 1 72 ? 200.965 285.495 176.210 1.00 101.37 108 ASN B C 1
ATOM 1171 O O . ASN A 1 72 ? 200.185 284.786 175.544 1.00 101.37 108 ASN B O 1
ATOM 1182 N N . THR A 1 73 ? 201.786 285.035 177.160 1.00 98.33 109 THR B N 1
ATOM 1183 C CA . THR A 1 73 ? 201.916 283.613 177.576 1.00 98.33 109 THR B CA 1
ATOM 1184 C C . THR A 1 73 ? 200.644 283.173 178.311 1.00 98.33 109 THR B C 1
ATOM 1185 O O . THR A 1 73 ? 199.968 284.039 178.900 1.00 98.33 109 THR B O 1
ATOM 1196 N N . VAL A 1 74 ? 200.349 281.870 178.283 1.00 96.78 110 VAL B N 1
ATOM 1197 C CA . VAL A 1 74 ? 199.152 281.245 178.920 1.00 96.78 110 VAL B CA 1
ATOM 1198 C C . VAL A 1 74 ? 199.544 280.725 180.309 1.00 96.78 110 VAL B C 1
ATOM 1199 O O . VAL A 1 74 ? 200.510 279.940 180.372 1.00 96.78 110 VAL B O 1
ATOM 1212 N N . PRO A 1 75 ? 198.869 281.096 181.424 1.00 97.20 111 PRO B N 1
ATOM 1213 C CA . PRO A 1 75 ? 199.242 280.567 182.738 1.00 97.20 111 PRO B CA 1
ATOM 1214 C C . PRO A 1 75 ? 198.884 279.075 182.824 1.00 97.20 111 PRO B C 1
ATOM 1215 O O . PRO A 1 75 ? 197.935 278.663 182.181 1.00 97.20 111 PRO B O 1
ATOM 1226 N N . GLN A 1 76 ? 199.634 278.313 183.626 1.00 99.57 112 GLN B N 1
ATOM 1227 C CA . GLN A 1 76 ? 199.456 276.876 183.777 1.00 99.57 112 GLN B CA 1
ATOM 1228 C C . GLN A 1 76 ? 198.358 276.570 184.784 1.00 99.57 112 GLN B C 1
ATOM 1229 O O . GLN A 1 76 ? 198.082 277.358 185.690 1.00 99.57 112 GLN B O 1
ATOM 1243 N N . GLN A 1 77 ? 197.743 275.408 184.622 1.00 99.90 113 GLN B N 1
ATOM 1244 C CA . GLN A 1 77 ? 196.733 274.920 185.546 1.00 99.90 113 GLN B CA 1
ATOM 1245 C C . GLN A 1 77 ? 197.286 273.764 186.367 1.00 99.90 113 GLN B C 1
ATOM 1246 O O . GLN A 1 77 ? 198.334 273.194 186.062 1.00 99.90 113 GLN B O 1
ATOM 1260 N N . THR A 1 78 ? 196.559 273.420 187.424 1.00 101.28 114 THR B N 1
ATOM 1261 C CA . THR A 1 78 ? 196.983 272.394 188.372 1.00 101.28 114 THR B CA 1
ATOM 1262 C C . THR A 1 78 ? 195.882 271.345 188.458 1.00 101.28 114 THR B C 1
ATOM 1263 O O . THR A 1 78 ? 194.909 271.512 189.196 1.00 101.28 114 THR B O 1
ATOM 1274 N N . LEU A 1 79 ? 196.039 270.269 187.698 1.00 99.26 115 LEU B N 1
ATOM 1275 C CA . LEU A 1 79 ? 195.129 269.131 187.748 1.00 99.26 115 LEU B CA 1
ATOM 1276 C C . LEU A 1 79 ? 195.657 268.173 188.803 1.00 99.26 115 LEU B C 1
ATOM 1277 O O . LEU A 1 79 ? 196.553 267.374 188.534 1.00 99.26 115 LEU B O 1
ATOM 1293 N N . ASN A 1 80 ? 195.103 268.245 190.009 1.00 98.41 116 ASN B N 1
ATOM 1294 C CA . ASN A 1 80 ? 195.579 267.450 191.131 1.00 98.41 116 ASN B CA 1
ATOM 1295 C C . ASN A 1 80 ? 194.480 266.525 191.627 1.00 98.41 116 ASN B C 1
ATOM 1296 O O . ASN A 1 80 ? 193.305 266.895 191.649 1.00 98.41 116 ASN B O 1
ATOM 1307 N N . LEU A 1 81 ? 194.877 265.322 192.026 1.00 96.80 117 LEU B N 1
ATOM 1308 C CA . LEU A 1 81 ? 193.972 264.318 192.563 1.00 96.80 117 LEU B CA 1
ATOM 1309 C C . LEU A 1 81 ? 194.064 264.316 194.082 1.00 96.80 117 LEU B C 1
ATOM 1310 O O . LEU A 1 81 ? 195.141 264.514 194.647 1.00 96.80 117 LEU B O 1
ATOM 1326 N N . ASP A 1 82 ? 192.932 264.099 194.741 1.00 100.17 118 ASP B N 1
ATOM 1327 C CA . ASP A 1 82 ? 192.850 264.147 196.192 1.00 100.17 118 ASP B CA 1
ATOM 1328 C C . ASP A 1 82 ? 192.268 262.849 196.729 1.00 100.17 118 ASP B C 1
ATOM 1329 O O . ASP A 1 82 ? 191.549 262.136 196.026 1.00 100.17 118 ASP B O 1
ATOM 1338 N N . ILE A 1 83 ? 192.578 262.550 197.989 1.00 97.15 119 ILE B N 1
ATOM 1339 C CA . ILE A 1 83 ? 192.127 261.330 198.645 1.00 97.15 119 ILE B CA 1
ATOM 1340 C C . ILE A 1 83 ? 191.597 261.682 200.027 1.00 97.15 119 ILE B C 1
ATOM 1341 O O . ILE A 1 83 ? 192.279 262.358 200.803 1.00 97.15 119 ILE B O 1
ATOM 1357 N N . SER A 1 84 ? 190.386 261.215 200.337 1.00 101.68 120 SER B N 1
ATOM 1358 C CA . SER A 1 84 ? 189.658 261.744 201.486 1.00 101.68 120 SER B CA 1
ATOM 1359 C C . SER A 1 84 ? 190.382 261.445 202.789 1.00 101.68 120 SER B C 1
ATOM 1360 O O . SER A 1 84 ? 190.611 262.342 203.602 1.00 101.68 120 SER B O 1
ATOM 1368 N N . PHE A 1 85 ? 190.699 260.179 203.033 1.00 99.67 121 PHE B N 1
ATOM 1369 C CA . PHE A 1 85 ? 191.703 259.818 204.025 1.00 99.67 121 PHE B CA 1
ATOM 1370 C C . PHE A 1 85 ? 191.276 260.035 205.474 1.00 99.67 121 PHE B C 1
ATOM 1371 O O . PHE A 1 85 ? 191.966 259.577 206.386 1.00 99.67 121 PHE B O 1
ATOM 1388 N N . THR A 1 86 ? 190.156 260.712 205.721 1.00 102.72 122 THR B N 1
ATOM 1389 C CA . THR A 1 86 ? 189.673 260.834 207.094 1.00 102.72 122 THR B CA 1
ATOM 1390 C C . THR A 1 86 ? 188.224 260.405 207.295 1.00 102.72 122 THR B C 1
ATOM 1391 O O . THR A 1 86 ? 187.910 259.703 208.259 1.00 102.72 122 THR B O 1
ATOM 1402 N N . ASP A 1 87 ? 187.337 260.839 206.408 1.00 105.91 123 ASP B N 1
ATOM 1403 C CA . ASP A 1 87 ? 185.908 260.660 206.627 1.00 105.91 123 ASP B CA 1
ATOM 1404 C C . ASP A 1 87 ? 185.511 259.193 206.537 1.00 105.91 123 ASP B C 1
ATOM 1405 O O . ASP A 1 87 ? 186.127 258.411 205.811 1.00 105.91 123 ASP B O 1
ATOM 1414 N N . ASP A 1 88 ? 184.464 258.827 207.273 1.00 103.12 124 ASP B N 1
ATOM 1415 C CA . ASP A 1 88 ? 183.961 257.462 207.309 1.00 103.12 124 ASP B CA 1
ATOM 1416 C C . ASP A 1 88 ? 182.738 257.311 206.410 1.00 103.12 124 ASP B C 1
ATOM 1417 O O . ASP A 1 88 ? 182.124 258.288 205.984 1.00 103.12 124 ASP B O 1
ATOM 1426 N N . SER A 1 89 ? 182.378 256.062 206.131 1.00 96.05 125 SER B N 1
ATOM 1427 C CA . SER A 1 89 ? 181.203 255.779 205.319 1.00 96.05 125 SER B CA 1
ATOM 1428 C C . SER A 1 89 ? 180.944 254.284 205.393 1.00 96.05 125 SER B C 1
ATOM 1429 O O . SER A 1 89 ? 181.868 253.495 205.600 1.00 96.05 125 SER B O 1
ATOM 1437 N N . THR A 1 90 ? 179.682 253.904 205.211 1.00 93.97 126 THR B N 1
ATOM 1438 C CA . THR A 1 90 ? 179.307 252.499 205.142 1.00 93.97 126 THR B CA 1
ATOM 1439 C C . THR A 1 90 ? 179.582 251.946 203.753 1.00 93.97 126 THR B C 1
ATOM 1440 O O . THR A 1 90 ? 179.595 252.679 202.764 1.00 93.97 126 THR B O 1
ATOM 1451 N N . THR A 1 91 ? 179.810 250.636 203.685 1.00 89.23 127 THR B N 1
ATOM 1452 C CA . THR A 1 91 ? 180.010 249.977 202.404 1.00 89.23 127 THR B CA 1
ATOM 1453 C C . THR A 1 91 ? 179.367 248.605 202.306 1.00 89.23 127 THR B C 1
ATOM 1454 O O . THR A 1 91 ? 179.516 247.955 201.268 1.00 89.23 127 THR B O 1
ATOM 1465 N N . ILE A 1 92 ? 178.666 248.143 203.333 1.00 85.62 128 ILE B N 1
ATOM 1466 C CA . ILE A 1 92 ? 178.148 246.784 203.384 1.00 85.62 128 ILE B CA 1
ATOM 1467 C C . ILE A 1 92 ? 176.631 246.846 203.371 1.00 85.62 128 ILE B C 1
ATOM 1468 O O . ILE A 1 92 ? 176.025 247.520 204.210 1.00 85.62 128 ILE B O 1
ATOM 1484 N N . THR A 1 93 ? 176.019 246.150 202.422 1.00 85.33 129 THR B N 1
ATOM 1485 C CA . THR A 1 93 ? 174.574 246.114 202.284 1.00 85.33 129 THR B CA 1
ATOM 1486 C C . THR A 1 93 ? 174.100 244.674 202.207 1.00 85.33 129 THR B C 1
ATOM 1487 O O . THR A 1 93 ? 174.829 243.805 201.727 1.00 85.33 129 THR B O 1
ATOM 1498 N N . PRO A 1 94 ? 172.877 244.391 202.659 1.00 83.45 130 PRO B N 1
ATOM 1499 C CA . PRO A 1 94 ? 172.395 243.007 202.638 1.00 83.45 130 PRO B CA 1
ATOM 1500 C C . PRO A 1 94 ? 171.772 242.569 201.325 1.00 83.45 130 PRO B C 1
ATOM 1501 O O . PRO A 1 94 ? 171.582 241.363 201.135 1.00 83.45 130 PRO B O 1
ATOM 1512 N N . ALA A 1 95 ? 171.447 243.484 200.418 1.00 84.06 131 ALA B N 1
ATOM 1513 C CA . ALA A 1 95 ? 170.825 243.084 199.166 1.00 84.06 131 ALA B CA 1
ATOM 1514 C C . ALA A 1 95 ? 171.771 242.210 198.347 1.00 84.06 131 ALA B C 1
ATOM 1515 O O . ALA A 1 95 ? 172.958 242.088 198.642 1.00 84.06 131 ALA B O 1
ATOM 1522 N N . SER A 1 96 ? 171.228 241.583 197.308 1.00 83.05 132 SER B N 1
ATOM 1523 C CA . SER A 1 96 ? 172.019 240.666 196.502 1.00 83.05 132 SER B CA 1
ATOM 1524 C C . SER A 1 96 ? 171.360 240.469 195.148 1.00 83.05 132 SER B C 1
ATOM 1525 O O . SER A 1 96 ? 170.166 240.719 194.974 1.00 83.05 132 SER B O 1
ATOM 1533 N N . ILE A 1 97 ? 172.162 240.012 194.193 1.00 83.44 133 ILE B N 1
ATOM 1534 C CA . ILE A 1 97 ? 171.682 239.580 192.884 1.00 83.44 133 ILE B CA 1
ATOM 1535 C C . ILE A 1 97 ? 172.543 238.381 192.504 1.00 83.44 133 ILE B C 1
ATOM 1536 O O . ILE A 1 97 ? 173.531 238.108 193.197 1.00 83.44 133 ILE B O 1
ATOM 1552 N N . PRO A 1 98 ? 172.224 237.641 191.435 1.00 79.54 134 PRO B N 1
ATOM 1553 C CA . PRO A 1 98 ? 172.861 236.334 191.221 1.00 79.54 134 PRO B CA 1
ATOM 1554 C C . PRO A 1 98 ? 174.356 236.282 191.485 1.00 79.54 134 PRO B C 1
ATOM 1555 O O . PRO A 1 98 ? 174.807 235.503 192.328 1.00 79.54 134 PRO B O 1
ATOM 1566 N N . GLY A 1 99 ? 175.135 237.090 190.782 1.00 82.15 135 GLY B N 1
ATOM 1567 C CA . GLY A 1 99 ? 176.571 237.049 190.936 1.00 82.15 135 GLY B CA 1
ATOM 1568 C C . GLY A 1 99 ? 177.136 237.941 192.012 1.00 82.15 135 GLY B C 1
ATOM 1569 O O . GLY A 1 99 ? 178.357 238.000 192.170 1.00 82.15 135 GLY B O 1
ATOM 1573 N N . SER A 1 100 ? 176.292 238.634 192.775 1.00 83.44 136 SER B N 1
ATOM 1574 C CA . SER A 1 100 ? 176.803 239.618 193.720 1.00 83.44 136 SER B CA 1
ATOM 1575 C C . SER A 1 100 ? 177.738 238.979 194.731 1.00 83.44 136 SER B C 1
ATOM 1576 O O . SER A 1 100 ? 178.799 239.529 195.039 1.00 83.44 136 SER B O 1
ATOM 1584 N N . ILE A 1 101 ? 177.359 237.826 195.267 1.00 81.47 137 ILE B N 1
ATOM 1585 C CA . ILE A 1 101 ? 178.160 237.122 196.258 1.00 81.47 137 ILE B CA 1
ATOM 1586 C C . ILE A 1 101 ? 178.027 235.634 196.003 1.00 81.47 137 ILE B C 1
ATOM 1587 O O . ILE A 1 101 ? 176.928 235.136 195.742 1.00 81.47 137 ILE B O 1
ATOM 1603 N N . SER A 1 102 ? 179.139 234.923 196.091 1.00 85.14 138 SER B N 1
ATOM 1604 C CA . SER A 1 102 ? 179.166 233.494 195.840 1.00 85.14 138 SER B CA 1
ATOM 1605 C C . SER A 1 102 ? 179.716 232.772 197.057 1.00 85.14 138 SER B C 1
ATOM 1606 O O . SER A 1 102 ? 180.489 233.334 197.835 1.00 85.14 138 SER B O 1
ATOM 1614 N N . MET A 1 103 ? 179.310 231.520 197.214 1.00 86.88 139 MET B N 1
ATOM 1615 C CA . MET A 1 103 ? 179.770 230.679 198.306 1.00 86.88 139 MET B CA 1
ATOM 1616 C C . MET A 1 103 ? 180.911 229.808 197.806 1.00 86.88 139 MET B C 1
ATOM 1617 O O . MET A 1 103 ? 180.803 229.184 196.748 1.00 86.88 139 MET B O 1
ATOM 1631 N N . LEU A 1 104 ? 182.004 229.774 198.560 1.00 84.92 140 LEU B N 1
ATOM 1632 C CA . LEU A 1 104 ? 183.146 228.953 198.190 1.00 84.92 140 LEU B CA 1
ATOM 1633 C C . LEU A 1 104 ? 182.786 227.485 198.344 1.00 84.92 140 LEU B C 1
ATOM 1634 O O . LEU A 1 104 ? 181.712 227.167 198.856 1.00 84.92 140 LEU B O 1
ATOM 1650 N N . ASP A 1 105 ? 183.650 226.581 197.893 1.00 87.95 141 ASP B N 1
ATOM 1651 C CA . ASP A 1 105 ? 183.391 225.150 197.976 1.00 87.95 141 ASP B CA 1
ATOM 1652 C C . ASP A 1 105 ? 184.328 224.523 198.993 1.00 87.95 141 ASP B C 1
ATOM 1653 O O . ASP A 1 105 ? 185.544 224.728 198.939 1.00 87.95 141 ASP B O 1
ATOM 1662 N N . ASN A 1 106 ? 183.760 223.758 199.914 1.00 86.01 142 ASN B N 1
ATOM 1663 C CA . ASN A 1 106 ? 184.534 223.097 200.958 1.00 86.01 142 ASN B CA 1
ATOM 1664 C C . ASN A 1 106 ? 184.837 221.698 200.448 1.00 86.01 142 ASN B C 1
ATOM 1665 O O . ASN A 1 106 ? 184.411 220.703 201.021 1.00 86.01 142 ASN B O 1
ATOM 1676 N N . SER A 1 107 ? 185.577 221.614 199.348 1.00 89.67 143 SER B N 1
ATOM 1677 C CA . SER A 1 107 ? 185.978 220.320 198.820 1.00 89.67 143 SER B CA 1
ATOM 1678 C C . SER A 1 107 ? 187.305 219.841 199.376 1.00 89.67 143 SER B C 1
ATOM 1679 O O . SER A 1 107 ? 187.633 218.663 199.211 1.00 89.67 143 SER B O 1
ATOM 1687 N N . ARG A 1 108 ? 188.078 220.715 200.013 1.00 86.88 144 ARG B N 1
ATOM 1688 C CA . ARG A 1 108 ? 189.334 220.320 200.630 1.00 86.88 144 ARG B CA 1
ATOM 1689 C C . ARG A 1 108 ? 189.365 220.648 202.112 1.00 86.88 144 ARG B C 1
ATOM 1690 O O . ARG A 1 108 ? 190.427 220.563 202.735 1.00 86.88 144 ARG B O 1
ATOM 1711 N N . HIS A 1 109 ? 188.232 221.026 202.690 1.00 84.47 145 HIS B N 1
ATOM 1712 C CA . HIS A 1 109 ? 188.122 221.185 204.127 1.00 84.47 145 HIS B CA 1
ATOM 1713 C C . HIS A 1 109 ? 187.354 220.051 204.782 1.00 84.47 145 HIS B C 1
ATOM 1714 O O . HIS A 1 109 ? 187.463 219.872 205.997 1.00 84.47 145 HIS B O 1
ATOM 1728 N N . ILE A 1 110 ? 186.573 219.299 204.016 1.00 87.44 146 ILE B N 1
ATOM 1729 C CA . ILE A 1 110 ? 185.724 218.246 204.563 1.00 87.44 146 ILE B CA 1
ATOM 1730 C C . ILE A 1 110 ? 186.494 216.949 204.796 1.00 87.44 146 ILE B C 1
ATOM 1731 O O . ILE A 1 110 ? 186.278 216.287 205.819 1.00 87.44 146 ILE B O 1
ATOM 1747 N N . PRO A 1 111 ? 187.356 216.520 203.898 1.00 83.93 147 PRO B N 1
ATOM 1748 C CA . PRO A 1 111 ? 188.077 215.269 204.144 1.00 83.93 147 PRO B CA 1
ATOM 1749 C C . PRO A 1 111 ? 188.824 215.286 205.463 1.00 83.93 147 PRO B C 1
ATOM 1750 O O . PRO A 1 111 ? 188.639 214.406 206.311 1.00 83.93 147 PRO B O 1
ATOM 1761 N N . ALA A 1 112 ? 189.677 216.292 205.642 1.00 83.38 148 ALA B N 1
ATOM 1762 C CA . ALA A 1 112 ? 190.496 216.354 206.844 1.00 83.38 148 ALA B CA 1
ATOM 1763 C C . ALA A 1 112 ? 189.638 216.500 208.088 1.00 83.38 148 ALA B C 1
ATOM 1764 O O . ALA A 1 112 ? 189.894 215.854 209.110 1.00 83.38 148 ALA B O 1
ATOM 1771 N N . ILE A 1 113 ? 188.623 217.355 208.029 1.00 85.64 149 ILE B N 1
ATOM 1772 C CA . ILE A 1 113 ? 187.801 217.600 209.205 1.00 85.64 149 ILE B CA 1
ATOM 1773 C C . ILE A 1 113 ? 187.077 216.326 209.614 1.00 85.64 149 ILE B C 1
ATOM 1774 O O . ILE A 1 113 ? 186.997 215.996 210.801 1.00 85.64 149 ILE B O 1
ATOM 1790 N N . GLN A 1 114 ? 186.547 215.583 208.646 1.00 87.78 150 GLN B N 1
ATOM 1791 C CA . GLN A 1 114 ? 185.875 214.336 208.988 1.00 87.78 150 GLN B CA 1
ATOM 1792 C C . GLN A 1 114 ? 186.855 213.314 209.544 1.00 87.78 150 GLN B C 1
ATOM 1793 O O . GLN A 1 114 ? 186.544 212.615 210.513 1.00 87.78 150 GLN B O 1
ATOM 1807 N N . SER A 1 115 ? 188.035 213.189 208.939 1.00 87.55 151 SER B N 1
ATOM 1808 C CA . SER A 1 115 ? 188.986 212.206 209.440 1.00 87.55 151 SER B CA 1
ATOM 1809 C C . SER A 1 115 ? 189.532 212.586 210.806 1.00 87.55 151 SER B C 1
ATOM 1810 O O . SER A 1 115 ? 190.037 211.717 211.520 1.00 87.55 151 SER B O 1
ATOM 1818 N N . MET A 1 116 ? 189.454 213.861 211.179 1.00 87.65 152 MET B N 1
ATOM 1819 C CA . MET A 1 116 ? 189.896 214.296 212.496 1.00 87.65 152 MET B CA 1
ATOM 1820 C C . MET A 1 116 ? 188.779 214.317 213.520 1.00 87.65 152 MET B C 1
ATOM 1821 O O . MET A 1 116 ? 189.058 214.421 214.716 1.00 87.65 152 MET B O 1
ATOM 1835 N N . ILE A 1 117 ? 187.527 214.260 213.079 1.00 88.69 153 ILE B N 1
ATOM 1836 C CA . ILE A 1 117 ? 186.414 214.159 214.010 1.00 88.69 153 ILE B CA 1
ATOM 1837 C C . ILE A 1 117 ? 185.980 212.718 214.212 1.00 88.69 153 ILE B C 1
ATOM 1838 O O . ILE A 1 117 ? 185.261 212.428 215.175 1.00 88.69 153 ILE B O 1
ATOM 1854 N N . GLN A 1 118 ? 186.375 211.812 213.320 1.00 86.66 154 GLN B N 1
ATOM 1855 C CA . GLN A 1 118 ? 185.992 210.416 213.458 1.00 86.66 154 GLN B CA 1
ATOM 1856 C C . GLN A 1 118 ? 186.815 209.690 214.507 1.00 86.66 154 GLN B C 1
ATOM 1857 O O . GLN A 1 118 ? 186.302 208.787 215.171 1.00 86.66 154 GLN B O 1
ATOM 1871 N N . ASN A 1 119 ? 188.081 210.059 214.671 1.00 84.95 155 ASN B N 1
ATOM 1872 C CA . ASN A 1 119 ? 188.975 209.329 215.559 1.00 84.95 155 ASN B CA 1
ATOM 1873 C C . ASN A 1 119 ? 188.926 209.865 216.985 1.00 84.95 155 ASN B C 1
ATOM 1874 O O . ASN A 1 119 ? 188.644 209.120 217.925 1.00 84.95 155 ASN B O 1
ATOM 1885 N N . PHE A 1 120 ? 189.197 211.153 217.160 1.00 83.99 156 PHE B N 1
ATOM 1886 C CA . PHE A 1 120 ? 189.281 211.749 218.489 1.00 83.99 156 PHE B CA 1
ATOM 1887 C C . PHE A 1 120 ? 187.889 212.203 218.907 1.00 83.99 156 PHE B C 1
ATOM 1888 O O . PHE A 1 120 ? 187.562 213.389 218.920 1.00 83.99 156 PHE B O 1
ATOM 1905 N N . LYS A 1 121 ? 187.052 211.235 219.256 1.00 90.11 157 LYS B N 1
ATOM 1906 C CA . LYS A 1 121 ? 185.681 211.546 219.634 1.00 90.11 157 LYS B CA 1
ATOM 1907 C C . LYS A 1 121 ? 185.110 210.353 220.377 1.00 90.11 157 LYS B C 1
ATOM 1908 O O . LYS A 1 121 ? 185.098 209.245 219.838 1.00 90.11 157 LYS B O 1
ATOM 1927 N N . ALA A 1 122 ? 184.631 210.589 221.596 1.00 93.54 158 ALA B N 1
ATOM 1928 C CA . ALA A 1 122 ? 184.260 209.505 222.498 1.00 93.54 158 ALA B CA 1
ATOM 1929 C C . ALA A 1 122 ? 183.547 208.373 221.780 1.00 93.54 158 ALA B C 1
ATOM 1930 O O . ALA A 1 122 ? 182.617 208.601 221.007 1.00 93.54 158 ALA B O 1
ATOM 1937 N N . ARG A 1 123 ? 183.979 207.143 222.047 1.00 96.82 159 ARG B N 1
ATOM 1938 C CA . ARG A 1 123 ? 183.459 205.995 221.320 1.00 96.82 159 ARG B CA 1
ATOM 1939 C C . ARG A 1 123 ? 182.155 205.624 222.009 1.00 96.82 159 ARG B C 1
ATOM 1940 O O . ARG A 1 123 ? 182.005 204.503 222.499 1.00 96.82 159 ARG B O 1
ATOM 1961 N N . TYR A 1 124 ? 181.213 206.563 222.079 1.00 94.51 160 TYR B N 1
ATOM 1962 C CA . TYR A 1 124 ? 179.841 206.251 222.447 1.00 94.51 160 TYR B CA 1
ATOM 1963 C C . TYR A 1 124 ? 178.827 207.187 221.812 1.00 94.51 160 TYR B C 1
ATOM 1964 O O . TYR A 1 124 ? 177.640 207.075 222.124 1.00 94.51 160 TYR B O 1
ATOM 1982 N N . LEU A 1 125 ? 179.248 208.106 220.955 1.00 93.33 161 LEU B N 1
ATOM 1983 C CA . LEU A 1 125 ? 178.331 208.923 220.181 1.00 93.33 161 LEU B CA 1
ATOM 1984 C C . LEU A 1 125 ? 178.056 208.336 218.810 1.00 93.33 161 LEU B C 1
ATOM 1985 O O . LEU A 1 125 ? 177.303 208.932 218.037 1.00 93.33 161 LEU B O 1
ATOM 2001 N N . GLY A 1 126 ? 178.649 207.197 218.488 1.00 93.13 162 GLY B N 1
ATOM 2002 C CA . GLY A 1 126 ? 178.434 206.558 217.210 1.00 93.13 162 GLY B CA 1
ATOM 2003 C C . GLY A 1 126 ? 179.418 207.030 216.157 1.00 93.13 162 GLY B C 1
ATOM 2004 O O . GLY A 1 126 ? 180.000 208.108 216.240 1.00 93.13 162 GLY B O 1
ATOM 2008 N N . SER A 1 127 ? 179.597 206.194 215.145 1.00 94.21 163 SER B N 1
ATOM 2009 C CA . SER A 1 127 ? 180.493 206.523 214.051 1.00 94.21 163 SER B CA 1
ATOM 2010 C C . SER A 1 127 ? 179.785 207.422 213.048 1.00 94.21 163 SER B C 1
ATOM 2011 O O . SER A 1 127 ? 178.625 207.194 212.699 1.00 94.21 163 SER B O 1
ATOM 2019 N N . LEU A 1 128 ? 180.491 208.454 212.587 1.00 96.14 164 LEU B N 1
ATOM 2020 C CA . LEU A 1 128 ? 179.885 209.425 211.682 1.00 96.14 164 LEU B CA 1
ATOM 2021 C C . LEU A 1 128 ? 179.894 208.970 210.228 1.00 96.14 164 LEU B C 1
ATOM 2022 O O . LEU A 1 128 ? 178.838 208.804 209.612 1.00 96.14 164 LEU B O 1
ATOM 2038 N N . GLN A 1 129 ? 181.088 208.770 209.667 1.00 101.17 165 GLN B N 1
ATOM 2039 C CA . GLN A 1 129 ? 181.303 208.101 208.385 1.00 101.17 165 GLN B CA 1
ATOM 2040 C C . GLN A 1 129 ? 180.267 208.445 207.318 1.00 101.17 165 GLN B C 1
ATOM 2041 O O . GLN A 1 129 ? 179.945 207.599 206.478 1.00 101.17 165 GLN B O 1
ATOM 2055 N N . ASP A 1 130 ? 179.756 209.676 207.313 1.00 103.23 166 ASP B N 1
ATOM 2056 C CA . ASP A 1 130 ? 178.752 210.082 206.335 1.00 103.23 166 ASP B CA 1
ATOM 2057 C C . ASP A 1 130 ? 179.197 211.217 205.429 1.00 103.23 166 ASP B C 1
ATOM 2058 O O . ASP A 1 130 ? 178.694 211.323 204.310 1.00 103.23 166 ASP B O 1
ATOM 2067 N N . THR A 1 131 ? 180.096 212.083 205.895 1.00 99.46 167 THR B N 1
ATOM 2068 C CA . THR A 1 131 ? 180.677 213.151 205.086 1.00 99.46 167 THR B CA 1
ATOM 2069 C C . THR A 1 131 ? 179.637 213.873 204.244 1.00 99.46 167 THR B C 1
ATOM 2070 O O . THR A 1 131 ? 179.961 214.408 203.180 1.00 99.46 167 THR B O 1
ATOM 2081 N N . ALA A 1 132 ? 178.394 213.903 204.709 1.00 97.74 168 ALA B N 1
ATOM 2082 C CA . ALA A 1 132 ? 177.325 214.585 204.000 1.00 97.74 168 ALA B CA 1
ATOM 2083 C C . ALA A 1 132 ? 176.540 215.541 204.871 1.00 97.74 168 ALA B C 1
ATOM 2084 O O . ALA A 1 132 ? 175.898 216.447 204.330 1.00 97.74 168 ALA B O 1
ATOM 2091 N N . GLN A 1 133 ? 176.558 215.372 206.190 1.00 97.79 169 GLN B N 1
ATOM 2092 C CA . GLN A 1 133 ? 175.930 216.333 207.080 1.00 97.79 169 GLN B CA 1
ATOM 2093 C C . GLN A 1 133 ? 176.799 217.558 207.300 1.00 97.79 169 GLN B C 1
ATOM 2094 O O . GLN A 1 133 ? 176.296 218.582 207.771 1.00 97.79 169 GLN B O 1
ATOM 2108 N N . LEU A 1 134 ? 178.089 217.474 206.981 1.00 92.66 170 LEU B N 1
ATOM 2109 C CA . LEU A 1 134 ? 179.000 218.605 207.123 1.00 92.66 170 LEU B CA 1
ATOM 2110 C C . LEU A 1 134 ? 178.917 219.456 205.858 1.00 92.66 170 LEU B C 1
ATOM 2111 O O . LEU A 1 134 ? 179.820 219.491 205.023 1.00 92.66 170 LEU B O 1
ATOM 2127 N N . GLN A 1 135 ? 177.793 220.149 205.721 1.00 99.95 171 GLN B N 1
ATOM 2128 C CA . GLN A 1 135 ? 177.508 220.899 204.508 1.00 99.95 171 GLN B CA 1
ATOM 2129 C C . GLN A 1 135 ? 176.924 222.259 204.842 1.00 99.95 171 GLN B C 1
ATOM 2130 O O . GLN A 1 135 ? 176.012 222.745 204.167 1.00 99.95 171 GLN B O 1
ATOM 2144 N N . SER A 1 136 ? 177.440 222.900 205.880 1.00 91.31 172 SER B N 1
ATOM 2145 C CA . SER A 1 136 ? 176.992 224.243 206.192 1.00 91.31 172 SER B CA 1
ATOM 2146 C C . SER A 1 136 ? 177.481 225.213 205.118 1.00 91.31 172 SER B C 1
ATOM 2147 O O . SER A 1 136 ? 178.471 224.944 204.437 1.00 91.31 172 SER B O 1
ATOM 2155 N N . PRO A 1 137 ? 176.799 226.340 204.935 1.00 86.77 173 PRO B N 1
ATOM 2156 C CA . PRO A 1 137 ? 177.225 227.291 203.904 1.00 86.77 173 PRO B CA 1
ATOM 2157 C C . PRO A 1 137 ? 178.622 227.830 204.169 1.00 86.77 173 PRO B C 1
ATOM 2158 O O . PRO A 1 137 ? 179.015 228.050 205.314 1.00 86.77 173 PRO B O 1
ATOM 2169 N N . GLN A 1 138 ? 179.365 228.060 203.091 1.00 84.67 174 GLN B N 1
ATOM 2170 C CA . GLN A 1 138 ? 180.735 228.564 203.145 1.00 84.67 174 GLN B CA 1
ATOM 2171 C C . GLN A 1 138 ? 180.727 230.027 202.723 1.00 84.67 174 GLN B C 1
ATOM 2172 O O . GLN A 1 138 ? 180.714 230.332 201.531 1.00 84.67 174 GLN B O 1
ATOM 2186 N N . TYR A 1 139 ? 180.740 230.934 203.694 1.00 82.89 175 TYR B N 1
ATOM 2187 C CA . TYR A 1 139 ? 180.711 232.370 203.427 1.00 82.89 175 TYR B CA 1
ATOM 2188 C C . TYR A 1 139 ? 181.754 233.060 204.288 1.00 82.89 175 TYR B C 1
ATOM 2189 O O . TYR A 1 139 ? 181.424 233.805 205.215 1.00 82.89 175 TYR B O 1
ATOM 2207 N N . PRO A 1 140 ? 183.012 232.845 204.004 1.00 81.81 176 PRO B N 1
ATOM 2208 C CA . PRO A 1 140 ? 184.092 233.472 204.772 1.00 81.81 176 PRO B CA 1
ATOM 2209 C C . PRO A 1 140 ? 184.418 234.876 204.291 1.00 81.81 176 PRO B C 1
ATOM 2210 O O . PRO A 1 140 ? 185.579 235.223 204.071 1.00 81.81 176 PRO B O 1
ATOM 2221 N N . GLN A 1 141 ? 183.392 235.696 204.108 1.00 81.15 177 GLN B N 1
ATOM 2222 C CA . GLN A 1 141 ? 183.599 237.043 203.598 1.00 81.15 177 GLN B CA 1
ATOM 2223 C C . GLN A 1 141 ? 183.931 238.035 204.701 1.00 81.15 177 GLN B C 1
ATOM 2224 O O . GLN A 1 141 ? 184.952 238.722 204.631 1.00 81.15 177 GLN B O 1
ATOM 2238 N N . LEU A 1 142 ? 183.091 238.114 205.730 1.00 84.09 178 LEU B N 1
ATOM 2239 C CA . LEU A 1 142 ? 183.199 239.218 206.675 1.00 84.09 178 LEU B CA 1
ATOM 2240 C C . LEU A 1 142 ? 184.569 239.274 207.337 1.00 84.09 178 LEU B C 1
ATOM 2241 O O . LEU A 1 142 ? 185.026 240.356 207.725 1.00 84.09 178 LEU B O 1
ATOM 2257 N N . LEU A 1 143 ? 185.244 238.134 207.478 1.00 84.46 179 LEU B N 1
ATOM 2258 C CA . LEU A 1 143 ? 186.577 238.157 208.066 1.00 84.46 179 LEU B CA 1
ATOM 2259 C C . LEU A 1 143 ? 187.493 239.086 207.286 1.00 84.46 179 LEU B C 1
ATOM 2260 O O . LEU A 1 143 ? 188.193 239.921 207.868 1.00 84.46 179 LEU B O 1
ATOM 2276 N N . ALA A 1 144 ? 187.499 238.956 205.963 1.00 83.75 180 ALA B N 1
ATOM 2277 C CA . ALA A 1 144 ? 188.375 239.789 205.155 1.00 83.75 180 ALA B CA 1
ATOM 2278 C C . ALA A 1 144 ? 188.015 241.256 205.304 1.00 83.75 180 ALA B C 1
ATOM 2279 O O . ALA A 1 144 ? 188.895 242.119 205.355 1.00 83.75 180 ALA B O 1
ATOM 2286 N N . TYR A 1 145 ? 186.724 241.560 205.363 1.00 86.10 181 TYR B N 1
ATOM 2287 C CA . TYR A 1 145 ? 186.305 242.943 205.530 1.00 86.10 181 TYR B CA 1
ATOM 2288 C C . TYR A 1 145 ? 186.840 243.519 206.836 1.00 86.10 181 TYR B C 1
ATOM 2289 O O . TYR A 1 145 ? 187.366 244.639 206.863 1.00 86.10 181 TYR B O 1
ATOM 2307 N N . LEU A 1 146 ? 186.731 242.767 207.930 1.00 87.03 182 LEU B N 1
ATOM 2308 C CA . LEU A 1 146 ? 187.270 243.257 209.195 1.00 87.03 182 LEU B CA 1
ATOM 2309 C C . LEU A 1 146 ? 188.780 243.435 209.114 1.00 87.03 182 LEU B C 1
ATOM 2310 O O . LEU A 1 146 ? 189.331 244.415 209.631 1.00 87.03 182 LEU B O 1
ATOM 2326 N N . PHE A 1 147 ? 189.466 242.487 208.479 1.00 85.83 183 PHE B N 1
ATOM 2327 C CA . PHE A 1 147 ? 190.905 242.615 208.284 1.00 85.83 183 PHE B CA 1
ATOM 2328 C C . PHE A 1 147 ? 191.237 243.915 207.571 1.00 85.83 183 PHE B C 1
ATOM 2329 O O . PHE A 1 147 ? 192.163 244.641 207.960 1.00 85.83 183 PHE B O 1
ATOM 2346 N N . GLY A 1 148 ? 190.485 244.224 206.522 1.00 89.33 184 GLY B N 1
ATOM 2347 C CA . GLY A 1 148 ? 190.711 245.465 205.812 1.00 89.33 184 GLY B CA 1
ATOM 2348 C C . GLY A 1 148 ? 190.507 246.673 206.699 1.00 89.33 184 GLY B C 1
ATOM 2349 O O . GLY A 1 148 ? 191.295 247.618 206.665 1.00 89.33 184 GLY B O 1
ATOM 2353 N N . GLN A 1 149 ? 189.445 246.665 207.501 1.00 88.80 185 GLN B N 1
ATOM 2354 C CA . GLN A 1 149 ? 189.220 247.800 208.388 1.00 88.80 185 GLN B CA 1
ATOM 2355 C C . GLN A 1 149 ? 190.400 247.990 209.326 1.00 88.80 185 GLN B C 1
ATOM 2356 O O . GLN A 1 149 ? 190.824 249.122 209.593 1.00 88.80 185 GLN B O 1
ATOM 2370 N N . LEU A 1 150 ? 190.941 246.893 209.842 1.00 90.85 186 LEU B N 1
ATOM 2371 C CA . LEU A 1 150 ? 192.082 246.997 210.744 1.00 90.85 186 LEU B CA 1
ATOM 2372 C C . LEU A 1 150 ? 193.277 247.624 210.037 1.00 90.85 186 LEU B C 1
ATOM 2373 O O . LEU A 1 150 ? 193.939 248.531 210.571 1.00 90.85 186 LEU B O 1
ATOM 2389 N N . ILE A 1 151 ? 193.561 247.164 208.822 1.00 90.56 187 ILE B N 1
ATOM 2390 C CA . ILE A 1 151 ? 194.663 247.754 208.072 1.00 90.56 187 ILE B CA 1
ATOM 2391 C C . ILE A 1 151 ? 194.422 249.240 207.873 1.00 90.56 187 ILE B C 1
ATOM 2392 O O . ILE A 1 151 ? 195.352 250.054 207.932 1.00 90.56 187 ILE B O 1
ATOM 2408 N N . ALA A 1 152 ? 193.171 249.616 207.613 1.00 91.94 188 ALA B N 1
ATOM 2409 C CA . ALA A 1 152 ? 192.857 251.022 207.401 1.00 91.94 188 ALA B CA 1
ATOM 2410 C C . ALA A 1 152 ? 193.165 251.834 208.643 1.00 91.94 188 ALA B C 1
ATOM 2411 O O . ALA A 1 152 ? 193.696 252.944 208.552 1.00 91.94 188 ALA B O 1
ATOM 2418 N N . ILE A 1 153 ? 192.813 251.312 209.814 1.00 93.86 189 ILE B N 1
ATOM 2419 C CA . ILE A 1 153 ? 193.161 252.007 211.049 1.00 93.86 189 ILE B CA 1
ATOM 2420 C C . ILE A 1 153 ? 194.656 252.241 211.109 1.00 93.86 189 ILE B C 1
ATOM 2421 O O . ILE A 1 153 ? 195.127 253.352 211.392 1.00 93.86 189 ILE B O 1
ATOM 2437 N N . LYS A 1 154 ? 195.427 251.190 210.857 1.00 95.00 190 LYS B N 1
ATOM 2438 C CA . LYS A 1 154 ? 196.873 251.334 210.954 1.00 95.00 190 LYS B CA 1
ATOM 2439 C C . LYS A 1 154 ? 197.358 252.438 210.029 1.00 95.00 190 LYS B C 1
ATOM 2440 O O . LYS A 1 154 ? 198.120 253.328 210.433 1.00 95.00 190 LYS B O 1
ATOM 2459 N N . ASP A 1 155 ? 196.896 252.410 208.785 1.00 98.57 191 ASP B N 1
ATOM 2460 C CA . ASP A 1 155 ? 197.384 253.367 207.804 1.00 98.57 191 ASP B CA 1
ATOM 2461 C C . ASP A 1 155 ? 196.984 254.786 208.170 1.00 98.57 191 ASP B C 1
ATOM 2462 O O . ASP A 1 155 ? 197.793 255.714 208.063 1.00 98.57 191 ASP B O 1
ATOM 2471 N N . ARG A 1 156 ? 195.740 254.978 208.602 1.00 98.02 192 ARG B N 1
ATOM 2472 C CA . ARG A 1 156 ? 195.285 256.318 208.939 1.00 98.02 192 ARG B CA 1
ATOM 2473 C C . ARG A 1 156 ? 196.087 256.887 210.095 1.00 98.02 192 ARG B C 1
ATOM 2474 O O . ARG A 1 156 ? 196.432 258.071 210.095 1.00 98.02 192 ARG B O 1
ATOM 2495 N N . LEU A 1 157 ? 196.393 256.066 211.098 1.00 98.43 193 LEU B N 1
ATOM 2496 C CA . LEU A 1 157 ? 197.261 256.561 212.159 1.00 98.43 193 LEU B CA 1
ATOM 2497 C C . LEU A 1 157 ? 198.627 256.943 211.614 1.00 98.43 193 LEU B C 1
ATOM 2498 O O . LEU A 1 157 ? 199.170 257.993 211.971 1.00 98.43 193 LEU B O 1
ATOM 2514 N N . ASP A 1 158 ? 199.205 256.111 210.747 1.00 103.11 194 ASP B N 1
ATOM 2515 C CA . ASP A 1 158 ? 200.550 256.413 210.261 1.00 103.11 194 ASP B CA 1
ATOM 2516 C C . ASP A 1 158 ? 200.587 257.724 209.486 1.00 103.11 194 ASP B C 1
ATOM 2517 O O . ASP A 1 158 ? 201.468 258.561 209.707 1.00 103.11 194 ASP B O 1
ATOM 2526 N N . LEU A 1 159 ? 199.642 257.925 208.570 1.00 99.35 195 LEU B N 1
ATOM 2527 C CA . LEU A 1 159 ? 199.739 259.067 207.667 1.00 99.35 195 LEU B CA 1
ATOM 2528 C C . LEU A 1 159 ? 199.664 260.384 208.425 1.00 99.35 195 LEU B C 1
ATOM 2529 O O . LEU A 1 159 ? 200.521 261.257 208.259 1.00 99.35 195 LEU B O 1
ATOM 2545 N N . PHE A 1 160 ? 198.640 260.551 209.256 1.00 105.83 196 PHE B N 1
ATOM 2546 C CA . PHE A 1 160 ? 198.413 261.811 209.963 1.00 105.83 196 PHE B CA 1
ATOM 2547 C C . PHE A 1 160 ? 199.032 261.697 211.351 1.00 105.83 196 PHE B C 1
ATOM 2548 O O . PHE A 1 160 ? 198.354 261.542 212.366 1.00 105.83 196 PHE B O 1
ATOM 2565 N N . ARG A 1 161 ? 200.353 261.770 211.385 1.00 111.72 197 ARG B N 1
ATOM 2566 C CA . ARG A 1 161 ? 201.084 261.529 212.618 1.00 111.72 197 ARG B CA 1
ATOM 2567 C C . ARG A 1 161 ? 200.601 262.480 213.704 1.00 111.72 197 ARG B C 1
ATOM 2568 O O . ARG A 1 161 ? 200.949 263.668 213.669 1.00 111.72 197 ARG B O 1
ATOM 2589 N N . PRO A 1 162 ? 199.834 262.017 214.683 1.00 111.65 198 PRO B N 1
ATOM 2590 C CA . PRO A 1 162 ? 199.347 262.921 215.725 1.00 111.65 198 PRO B CA 1
ATOM 2591 C C . PRO A 1 162 ? 200.475 263.313 216.667 1.00 111.65 198 PRO B C 1
ATOM 2592 O O . PRO A 1 162 ? 201.541 262.700 216.695 1.00 111.65 198 PRO B O 1
ATOM 2603 N N . SER A 1 163 ? 200.221 264.368 217.440 1.00 115.52 199 SER B N 1
ATOM 2604 C CA . SER A 1 163 ? 201.257 264.909 218.312 1.00 115.52 199 SER B CA 1
ATOM 2605 C C . SER A 1 163 ? 201.765 263.885 219.319 1.00 115.52 199 SER B C 1
ATOM 2606 O O . SER A 1 163 ? 202.946 263.521 219.313 1.00 115.52 199 SER B O 1
ATOM 2614 N N . ASN A 1 164 ? 200.884 263.397 220.188 1.00 115.56 200 ASN B N 1
ATOM 2615 C CA . ASN A 1 164 ? 201.284 262.415 221.182 1.00 115.56 200 ASN B CA 1
ATOM 2616 C C . ASN A 1 164 ? 200.820 261.041 220.733 1.00 115.56 200 ASN B C 1
ATOM 2617 O O . ASN A 1 164 ? 199.612 260.767 220.766 1.00 115.56 200 ASN B O 1
ATOM 2628 N N . PRO A 1 165 ? 201.714 260.151 220.320 1.00 114.17 201 PRO B N 1
ATOM 2629 C CA . PRO A 1 165 ? 201.280 258.878 219.747 1.00 114.17 201 PRO B CA 1
ATOM 2630 C C . PRO A 1 165 ? 200.921 257.857 220.811 1.00 114.17 201 PRO B C 1
ATOM 2631 O O . PRO A 1 165 ? 201.241 257.997 221.991 1.00 114.17 201 PRO B O 1
ATOM 2642 N N . LEU A 1 166 ? 200.239 256.812 220.357 1.00 108.19 202 LEU B N 1
ATOM 2643 C CA . LEU A 1 166 ? 199.942 255.649 221.174 1.00 108.19 202 LEU B CA 1
ATOM 2644 C C . LEU A 1 166 ? 200.126 254.406 220.320 1.00 108.19 202 LEU B C 1
ATOM 2645 O O . LEU A 1 166 ? 199.986 254.453 219.097 1.00 108.19 202 LEU B O 1
ATOM 2661 N N . SER A 1 167 ? 200.447 253.295 220.970 1.00 106.60 203 SER B N 1
ATOM 2662 C CA . SER A 1 167 ? 200.590 252.043 220.246 1.00 106.60 203 SER B CA 1
ATOM 2663 C C . SER A 1 167 ? 199.298 251.729 219.508 1.00 106.60 203 SER B C 1
ATOM 2664 O O . SER A 1 167 ? 198.203 251.921 220.041 1.00 106.60 203 SER B O 1
ATOM 2672 N N . LEU A 1 168 ? 199.423 251.248 218.269 1.00 97.81 204 LEU B N 1
ATOM 2673 C CA . LEU A 1 168 ? 198.226 250.953 217.491 1.00 97.81 204 LEU B CA 1
ATOM 2674 C C . LEU A 1 168 ? 197.271 250.087 218.289 1.00 97.81 204 LEU B C 1
ATOM 2675 O O . LEU A 1 168 ? 196.060 250.325 218.296 1.00 97.81 204 LEU B O 1
ATOM 2691 N N . ALA A 1 169 ? 197.798 249.080 218.980 1.00 103.52 205 ALA B N 1
ATOM 2692 C CA . ALA A 1 169 ? 196.946 248.249 219.817 1.00 103.52 205 ALA B CA 1
ATOM 2693 C C . ALA A 1 169 ? 196.264 249.084 220.890 1.00 103.52 205 ALA B C 1
ATOM 2694 O O . ALA A 1 169 ? 195.054 248.970 221.107 1.00 103.52 205 ALA B O 1
ATOM 2701 N N . ASP A 1 170 ? 197.028 249.936 221.571 1.00 106.83 206 ASP B N 1
ATOM 2702 C CA . ASP A 1 170 ? 196.446 250.734 222.641 1.00 106.83 206 ASP B CA 1
ATOM 2703 C C . ASP A 1 170 ? 195.375 251.672 222.106 1.00 106.83 206 ASP B C 1
ATOM 2704 O O . ASP A 1 170 ? 194.307 251.815 222.709 1.00 106.83 206 ASP B O 1
ATOM 2713 N N . ALA A 1 171 ? 195.641 252.321 220.974 1.00 103.37 207 ALA B N 1
ATOM 2714 C CA . ALA A 1 171 ? 194.643 253.212 220.396 1.00 103.37 207 ALA B CA 1
ATOM 2715 C C . ALA A 1 171 ? 193.397 252.443 219.996 1.00 103.37 207 ALA B C 1
ATOM 2716 O O . ALA A 1 171 ? 192.274 252.911 220.208 1.00 103.37 207 ALA B O 1
ATOM 2723 N N . LEU A 1 172 ? 193.574 251.260 219.411 1.00 99.37 208 LEU B N 1
ATOM 2724 C CA . LEU A 1 172 ? 192.432 250.478 218.960 1.00 99.37 208 LEU B CA 1
ATOM 2725 C C . LEU A 1 172 ? 191.570 250.037 220.133 1.00 99.37 208 LEU B C 1
ATOM 2726 O O . LEU A 1 172 ? 190.355 250.257 220.145 1.00 99.37 208 LEU B O 1
ATOM 2742 N N . PHE A 1 173 ? 192.180 249.408 221.134 1.00 100.52 209 PHE B N 1
ATOM 2743 C CA . PHE A 1 173 ? 191.410 248.974 222.293 1.00 100.52 209 PHE B CA 1
ATOM 2744 C C . PHE A 1 173 ? 190.887 250.169 223.071 1.00 100.52 209 PHE B C 1
ATOM 2745 O O . PHE A 1 173 ? 189.698 250.240 223.397 1.00 100.52 209 PHE B O 1
ATOM 2762 N N . GLY A 1 174 ? 191.760 251.122 223.370 1.00 106.45 210 GLY B N 1
ATOM 2763 C CA . GLY A 1 174 ? 191.364 252.299 224.111 1.00 106.45 210 GLY B CA 1
ATOM 2764 C C . GLY A 1 174 ? 191.152 252.014 225.580 1.00 106.45 210 GLY B C 1
ATOM 2765 O O . GLY A 1 174 ? 190.044 252.181 226.096 1.00 106.45 210 GLY B O 1
ATOM 2769 N N . PHE A 1 175 ? 192.203 251.578 226.270 1.00 108.16 211 PHE B N 1
ATOM 2770 C CA . PHE A 1 175 ? 192.072 251.312 227.697 1.00 108.16 211 PHE B CA 1
ATOM 2771 C C . PHE A 1 175 ? 191.824 252.599 228.469 1.00 108.16 211 PHE B C 1
ATOM 2772 O O . PHE A 1 175 ? 190.882 252.687 229.264 1.00 108.16 211 PHE B O 1
ATOM 2789 N N . THR A 1 176 ? 192.651 253.614 228.235 1.00 110.79 212 THR B N 1
ATOM 2790 C CA . THR A 1 176 ? 192.586 254.860 228.997 1.00 110.79 212 THR B CA 1
ATOM 2791 C C . THR A 1 176 ? 191.687 255.859 228.270 1.00 110.79 212 THR B C 1
ATOM 2792 O O . THR A 1 176 ? 192.128 256.868 227.720 1.00 110.79 212 THR B O 1
ATOM 2803 N N . LEU A 1 177 ? 190.397 255.557 228.285 1.00 108.39 213 LEU B N 1
ATOM 2804 C CA . LEU A 1 177 ? 189.383 256.382 227.648 1.00 108.39 213 LEU B CA 1
ATOM 2805 C C . LEU A 1 177 ? 188.436 256.919 228.715 1.00 108.39 213 LEU B C 1
ATOM 2806 O O . LEU A 1 177 ? 188.662 256.758 229.916 1.00 108.39 213 LEU B O 1
ATOM 2822 N N . ALA A 1 178 ? 187.374 257.572 228.266 1.00 112.75 214 ALA B N 1
ATOM 2823 C CA . ALA A 1 178 ? 186.363 258.119 229.147 1.00 112.75 214 ALA B CA 1
ATOM 2824 C C . ALA A 1 178 ? 185.120 257.239 229.098 1.00 112.75 214 ALA B C 1
ATOM 2825 O O . ALA A 1 178 ? 185.102 256.180 228.469 1.00 112.75 214 ALA B O 1
ATOM 2832 N N . GLN A 1 179 ? 184.063 257.682 229.773 1.00 118.07 215 GLN B N 1
ATOM 2833 C CA . GLN A 1 179 ? 182.845 256.885 229.843 1.00 118.07 215 GLN B CA 1
ATOM 2834 C C . GLN A 1 179 ? 182.287 256.612 228.453 1.00 118.07 215 GLN B C 1
ATOM 2835 O O . GLN A 1 179 ? 182.016 255.461 228.096 1.00 118.07 215 GLN B O 1
ATOM 2849 N N . ASN A 1 180 ? 182.100 257.661 227.657 1.00 114.81 216 ASN B N 1
ATOM 2850 C CA . ASN A 1 180 ? 181.507 257.531 226.333 1.00 114.81 216 ASN B CA 1
ATOM 2851 C C . ASN A 1 180 ? 182.220 258.359 225.274 1.00 114.81 216 ASN B C 1
ATOM 2852 O O . ASN A 1 180 ? 181.591 258.895 224.356 1.00 114.81 216 ASN B O 1
ATOM 2863 N N . ALA A 1 181 ? 183.536 258.483 225.384 1.00 112.56 217 ALA B N 1
ATOM 2864 C CA . ALA A 1 181 ? 184.299 259.317 224.471 1.00 112.56 217 ALA B CA 1
ATOM 2865 C C . ALA A 1 181 ? 184.721 258.523 223.243 1.00 112.56 217 ALA B C 1
ATOM 2866 O O . ALA A 1 181 ? 184.752 257.292 223.246 1.00 112.56 217 ALA B O 1
ATOM 2873 N N . ARG A 1 182 ? 185.058 259.249 222.190 1.00 109.55 218 ARG B N 1
ATOM 2874 C CA . ARG A 1 182 ? 185.412 258.627 220.929 1.00 109.55 218 ARG B CA 1
ATOM 2875 C C . ARG A 1 182 ? 186.802 258.012 221.023 1.00 109.55 218 ARG B C 1
ATOM 2876 O O . ARG A 1 182 ? 187.604 258.400 221.873 1.00 109.55 218 ARG B O 1
ATOM 2897 N N . PRO A 1 183 ? 187.117 257.051 220.160 1.00 103.21 219 PRO B N 1
ATOM 2898 C CA . PRO A 1 183 ? 188.469 256.490 220.156 1.00 103.21 219 PRO B CA 1
ATOM 2899 C C . PRO A 1 183 ? 189.488 257.547 219.774 1.00 103.21 219 PRO B C 1
ATOM 2900 O O . PRO A 1 183 ? 189.159 258.582 219.195 1.00 103.21 219 PRO B O 1
ATOM 2911 N N . ARG A 1 184 ? 190.747 257.280 220.120 1.00 108.39 220 ARG B N 1
ATOM 2912 C CA . ARG A 1 184 ? 191.799 258.261 219.875 1.00 108.39 220 ARG B CA 1
ATOM 2913 C C . ARG A 1 184 ? 191.775 258.727 218.427 1.00 108.39 220 ARG B C 1
ATOM 2914 O O . ARG A 1 184 ? 191.780 259.929 218.149 1.00 108.39 220 ARG B O 1
ATOM 2935 N N . TYR A 1 185 ? 191.746 257.787 217.491 1.00 101.33 221 TYR B N 1
ATOM 2936 C CA . TYR A 1 185 ? 191.475 258.127 216.108 1.00 101.33 221 TYR B CA 1
ATOM 2937 C C . TYR A 1 185 ? 189.971 258.283 215.908 1.00 101.33 221 TYR B C 1
ATOM 2938 O O . TYR A 1 185 ? 189.167 257.977 216.789 1.00 101.33 221 TYR B O 1
ATOM 2956 N N . ASP A 1 186 ? 189.592 258.749 214.723 1.00 106.08 222 ASP B N 1
ATOM 2957 C CA . ASP A 1 186 ? 188.191 258.872 214.327 1.00 106.08 222 ASP B CA 1
ATOM 2958 C C . ASP A 1 186 ? 187.290 259.563 215.352 1.00 106.08 222 ASP B C 1
ATOM 2959 O O . ASP A 1 186 ? 186.314 259.004 215.846 1.00 106.08 222 ASP B O 1
ATOM 2968 N N . ASP A 1 187 ? 187.655 260.800 215.673 1.00 109.15 223 ASP B N 1
ATOM 2969 C CA . ASP A 1 187 ? 186.927 261.598 216.660 1.00 109.15 223 ASP B CA 1
ATOM 2970 C C . ASP A 1 187 ? 186.498 262.908 216.009 1.00 109.15 223 ASP B C 1
ATOM 2971 O O . ASP A 1 187 ? 187.170 263.929 216.154 1.00 109.15 223 ASP B O 1
ATOM 2980 N N . HIS A 1 188 ? 185.359 262.892 215.325 1.00 107.27 224 HIS B N 1
ATOM 2981 C CA . HIS A 1 188 ? 184.851 264.096 214.680 1.00 107.27 224 HIS B CA 1
ATOM 2982 C C . HIS A 1 188 ? 183.348 263.952 214.488 1.00 107.27 224 HIS B C 1
ATOM 2983 O O . HIS A 1 188 ? 182.740 262.962 214.900 1.00 107.27 224 HIS B O 1
ATOM 2997 N N . ARG A 1 189 ? 182.751 264.958 213.848 1.00 110.93 225 ARG B N 1
ATOM 2998 C CA . ARG A 1 189 ? 181.296 265.045 213.793 1.00 110.93 225 ARG B CA 1
ATOM 2999 C C . ARG A 1 189 ? 180.692 263.833 213.099 1.00 110.93 225 ARG B C 1
ATOM 3000 O O . ARG A 1 189 ? 179.711 263.255 213.578 1.00 110.93 225 ARG B O 1
ATOM 3021 N N . HIS A 1 190 ? 181.254 263.439 211.964 1.00 110.51 226 HIS B N 1
ATOM 3022 C CA . HIS A 1 190 ? 180.691 262.338 211.198 1.00 110.51 226 HIS B CA 1
ATOM 3023 C C . HIS A 1 190 ? 181.137 260.976 211.700 1.00 110.51 226 HIS B C 1
ATOM 3024 O O . HIS A 1 190 ? 180.643 259.961 211.201 1.00 110.51 226 HIS B O 1
ATOM 3038 N N . ALA A 1 191 ? 182.045 260.924 212.667 1.00 107.65 227 ALA B N 1
ATOM 3039 C CA . ALA A 1 191 ? 182.595 259.648 213.094 1.00 107.65 227 ALA B CA 1
ATOM 3040 C C . ALA A 1 191 ? 181.485 258.711 213.545 1.00 107.65 227 ALA B C 1
ATOM 3041 O O . ALA A 1 191 ? 180.562 259.111 214.257 1.00 107.65 227 ALA B O 1
ATOM 3048 N N . LYS A 1 192 ? 181.580 257.454 213.119 1.00 101.91 228 LYS B N 1
ATOM 3049 C CA . LYS A 1 192 ? 180.647 256.402 213.515 1.00 101.91 228 LYS B CA 1
ATOM 3050 C C . LYS A 1 192 ? 181.491 255.231 214.000 1.00 101.91 228 LYS B C 1
ATOM 3051 O O . LYS A 1 192 ? 181.952 254.409 213.207 1.00 101.91 228 LYS B O 1
ATOM 3070 N N . ALA A 1 193 ? 181.701 255.167 215.309 1.00 104.81 229 ALA B N 1
ATOM 3071 C CA . ALA A 1 193 ? 182.449 254.078 215.911 1.00 104.81 229 ALA B CA 1
ATOM 3072 C C . ALA A 1 193 ? 182.017 253.944 217.361 1.00 104.81 229 ALA B C 1
ATOM 3073 O O . ALA A 1 193 ? 181.881 254.944 218.069 1.00 104.81 229 ALA B O 1
ATOM 3080 N N . CYS A 1 194 ? 181.809 252.706 217.798 1.00 107.73 230 CYS B N 1
ATOM 3081 C CA . CYS A 1 194 ? 181.319 252.463 219.146 1.00 107.73 230 CYS B CA 1
ATOM 3082 C C . CYS A 1 194 ? 182.286 253.158 220.091 1.00 107.73 230 CYS B C 1
ATOM 3083 O O . CYS A 1 194 ? 183.466 252.802 220.162 1.00 107.73 230 CYS B O 1
ATOM 3091 N N . GLN A 1 195 ? 181.792 254.146 220.826 1.00 113.36 231 GLN B N 1
ATOM 3092 C CA . GLN A 1 195 ? 182.621 254.874 221.770 1.00 113.36 231 GLN B CA 1
ATOM 3093 C C . GLN A 1 195 ? 182.821 254.068 223.049 1.00 113.36 231 GLN B C 1
ATOM 3094 O O . GLN A 1 195 ? 182.245 252.997 223.245 1.00 113.36 231 GLN B O 1
ATOM 3108 N N . GLY A 1 196 ? 183.663 254.602 223.924 1.00 109.50 232 GLY B N 1
ATOM 3109 C CA . GLY A 1 196 ? 183.956 253.965 225.182 1.00 109.50 232 GLY B CA 1
ATOM 3110 C C . GLY A 1 196 ? 185.065 252.945 225.057 1.00 109.50 232 GLY B C 1
ATOM 3111 O O . GLY A 1 196 ? 185.385 252.478 223.961 1.00 109.50 232 GLY B O 1
ATOM 3115 N N . PRO A 1 197 ? 185.677 252.580 226.179 1.00 106.34 233 PRO B N 1
ATOM 3116 C CA . PRO A 1 197 ? 186.703 251.539 226.140 1.00 106.34 233 PRO B CA 1
ATOM 3117 C C . PRO A 1 197 ? 186.086 250.193 225.828 1.00 106.34 233 PRO B C 1
ATOM 3118 O O . PRO A 1 197 ? 184.972 249.879 226.250 1.00 106.34 233 PRO B O 1
ATOM 3129 N N . LEU A 1 198 ? 186.824 249.392 225.076 1.00 100.90 234 LEU B N 1
ATOM 3130 C CA . LEU A 1 198 ? 186.324 248.086 224.687 1.00 100.90 234 LEU B CA 1
ATOM 3131 C C . LEU A 1 198 ? 186.260 247.179 225.904 1.00 100.90 234 LEU B C 1
ATOM 3132 O O . LEU A 1 198 ? 187.090 247.275 226.810 1.00 100.90 234 LEU B O 1
ATOM 3148 N N . VAL A 1 199 ? 185.271 246.292 225.925 1.00 103.22 235 VAL B N 1
ATOM 3149 C CA . VAL A 1 199 ? 185.009 245.439 227.079 1.00 103.22 235 VAL B CA 1
ATOM 3150 C C . VAL A 1 199 ? 185.244 243.991 226.676 1.00 103.22 235 VAL B C 1
ATOM 3151 O O . VAL A 1 199 ? 184.592 243.477 225.760 1.00 103.22 235 VAL B O 1
ATOM 3164 N N . ILE A 1 200 ? 186.172 243.334 227.364 1.00 102.76 236 ILE B N 1
ATOM 3165 C CA . ILE A 1 200 ? 186.411 241.913 227.098 1.00 102.76 236 ILE B CA 1
ATOM 3166 C C . ILE A 1 200 ? 185.167 241.125 227.475 1.00 102.76 236 ILE B C 1
ATOM 3167 O O . ILE A 1 200 ? 184.493 241.470 228.464 1.00 102.76 236 ILE B O 1
ATOM 3183 N N . PRO A 1 201 ? 184.805 240.083 226.743 1.00 104.99 237 PRO B N 1
ATOM 3184 C CA . PRO A 1 201 ? 183.474 239.491 226.923 1.00 104.99 237 PRO B CA 1
ATOM 3185 C C . PRO A 1 201 ? 183.200 238.815 228.257 1.00 104.99 237 PRO B C 1
ATOM 3186 O O . PRO A 1 201 ? 182.247 239.177 228.952 1.00 104.99 237 PRO B O 1
ATOM 3197 N N . ALA A 1 202 ? 183.923 237.769 228.695 1.00 106.08 238 ALA B N 1
ATOM 3198 C CA . ALA A 1 202 ? 183.541 236.992 229.911 1.00 106.08 238 ALA B CA 1
ATOM 3199 C C . ALA A 1 202 ? 184.667 236.045 230.328 1.00 106.08 238 ALA B C 1
ATOM 3200 O O . ALA A 1 202 ? 185.602 235.894 229.555 1.00 106.08 238 ALA B O 1
ATOM 3207 N N . ALA A 1 203 ? 184.529 235.401 231.492 1.00 107.64 239 ALA B N 1
ATOM 3208 C CA . ALA A 1 203 ? 185.485 234.415 232.049 1.00 107.64 239 ALA B CA 1
ATOM 3209 C C . ALA A 1 203 ? 184.789 233.052 232.151 1.00 107.64 239 ALA B C 1
ATOM 3210 O O . ALA A 1 203 ? 184.470 232.633 233.281 1.00 107.64 239 ALA B O 1
ATOM 3217 N N . THR A 1 204 ? 184.569 232.393 231.007 1.00 111.79 240 THR B N 1
ATOM 3218 C CA . THR A 1 204 ? 183.887 231.075 230.882 1.00 111.79 240 THR B CA 1
ATOM 3219 C C . THR A 1 204 ? 184.904 229.941 231.080 1.00 111.79 240 THR B C 1
ATOM 3220 O O . THR A 1 204 ? 186.097 230.247 231.268 1.00 111.79 240 THR B O 1
ATOM 3231 N N . ASN A 1 205 ? 184.442 228.686 231.064 1.00 105.55 241 ASN B N 1
ATOM 3232 C CA . ASN A 1 205 ? 185.286 227.474 231.248 1.00 105.55 241 ASN B CA 1
ATOM 3233 C C . ASN A 1 205 ? 186.187 227.280 230.022 1.00 105.55 241 ASN B C 1
ATOM 3234 O O . ASN A 1 205 ? 187.422 227.273 230.193 1.00 105.55 241 ASN B O 1
ATOM 3245 N N . SER A 1 206 ? 185.584 227.128 228.839 1.00 102.74 242 SER B N 1
ATOM 3246 C CA . SER A 1 206 ? 186.275 226.903 227.541 1.00 102.74 242 SER B CA 1
ATOM 3247 C C . SER A 1 206 ? 186.519 228.242 226.825 1.00 102.74 242 SER B C 1
ATOM 3248 O O . SER A 1 206 ? 185.546 228.774 226.256 1.00 102.74 242 SER B O 1
ATOM 3256 N N . ASP A 1 207 ? 187.717 228.818 226.966 1.00 101.98 243 ASP B N 1
ATOM 3257 C CA . ASP A 1 207 ? 188.097 230.095 226.317 1.00 101.98 243 ASP B CA 1
ATOM 3258 C C . ASP A 1 207 ? 189.312 229.835 225.423 1.00 101.98 243 ASP B C 1
ATOM 3259 O O . ASP A 1 207 ? 190.122 228.955 225.774 1.00 101.98 243 ASP B O 1
ATOM 3268 N N . CYS A 1 208 ? 189.429 230.573 224.319 1.00 93.58 244 CYS B N 1
ATOM 3269 C CA . CYS A 1 208 ? 190.548 230.481 223.350 1.00 93.58 244 CYS B CA 1
ATOM 3270 C C . CYS A 1 208 ? 190.746 231.860 222.724 1.00 93.58 244 CYS B C 1
ATOM 3271 O O . CYS A 1 208 ? 190.760 231.960 221.483 1.00 93.58 244 CYS B O 1
ATOM 3279 N N . GLY A 1 209 ? 190.897 232.872 223.580 1.00 96.92 245 GLY B N 1
ATOM 3280 C CA . GLY A 1 209 ? 191.010 234.284 223.187 1.00 96.92 245 GLY B CA 1
ATOM 3281 C C . GLY A 1 209 ? 189.620 234.900 223.161 1.00 96.92 245 GLY B C 1
ATOM 3282 O O . GLY A 1 209 ? 188.812 234.493 224.001 1.00 96.92 245 GLY B O 1
ATOM 3286 N N . PRO A 1 210 ? 189.254 235.753 222.179 1.00 93.67 246 PRO B N 1
ATOM 3287 C CA . PRO A 1 210 ? 187.941 236.406 222.152 1.00 93.67 246 PRO B CA 1
ATOM 3288 C C . PRO A 1 210 ? 186.724 235.509 221.865 1.00 93.67 246 PRO B C 1
ATOM 3289 O O . PRO A 1 210 ? 185.654 235.790 222.372 1.00 93.67 246 PRO B O 1
ATOM 3300 N N . CYS A 1 211 ? 186.929 234.462 221.060 1.00 94.51 247 CYS B N 1
ATOM 3301 C CA . CYS A 1 211 ? 185.902 233.516 220.540 1.00 94.51 247 CYS B CA 1
ATOM 3302 C C . CYS A 1 211 ? 185.724 232.276 221.428 1.00 94.51 247 CYS B C 1
ATOM 3303 O O . CYS A 1 211 ? 186.611 232.038 222.269 1.00 94.51 247 CYS B O 1
ATOM 3311 N N . GLY A 1 212 ? 184.611 231.493 221.247 1.00 93.86 248 GLY B N 1
ATOM 3312 C CA . GLY A 1 212 ? 184.254 230.226 221.914 1.00 93.86 248 GLY B CA 1
ATOM 3313 C C . GLY A 1 212 ? 185.205 229.113 221.514 1.00 93.86 248 GLY B C 1
ATOM 3314 O O . GLY A 1 212 ? 185.837 229.235 220.446 1.00 93.86 248 GLY B O 1
ATOM 3318 N N . PHE A 1 213 ? 185.297 228.057 222.326 1.00 92.07 249 PHE B N 1
ATOM 3319 C CA . PHE A 1 213 ? 186.201 226.903 222.093 1.00 92.07 249 PHE B CA 1
ATOM 3320 C C . PHE A 1 213 ? 185.505 225.586 222.469 1.00 92.07 249 PHE B C 1
ATOM 3321 O O . PHE A 1 213 ? 184.887 225.552 223.538 1.00 92.07 249 PHE B O 1
ATOM 3338 N N . VAL A 1 214 ? 185.574 224.545 221.627 1.00 90.27 250 VAL B N 1
ATOM 3339 C CA . VAL A 1 214 ? 185.016 223.196 221.935 1.00 90.27 250 VAL B CA 1
ATOM 3340 C C . VAL A 1 214 ? 186.125 222.177 221.639 1.00 90.27 250 VAL B C 1
ATOM 3341 O O . VAL A 1 214 ? 186.825 222.375 220.633 1.00 90.27 250 VAL B O 1
ATOM 3354 N N . GLN A 1 215 ? 186.315 221.158 222.487 1.00 91.95 251 GLN B N 1
ATOM 3355 C CA . GLN A 1 215 ? 187.351 220.108 222.283 1.00 91.95 251 GLN B CA 1
ATOM 3356 C C . GLN A 1 215 ? 186.647 218.783 221.984 1.00 91.95 251 GLN B C 1
ATOM 3357 O O . GLN A 1 215 ? 185.441 218.675 222.277 1.00 91.95 251 GLN B O 1
ATOM 3371 N N . ILE A 1 216 ? 187.381 217.818 221.426 1.00 89.56 252 ILE B N 1
ATOM 3372 C CA . ILE A 1 216 ? 186.856 216.476 221.043 1.00 89.56 252 ILE B CA 1
ATOM 3373 C C . ILE A 1 216 ? 187.706 215.391 221.722 1.00 89.56 252 ILE B C 1
ATOM 3374 O O . ILE A 1 216 ? 188.632 214.897 221.059 1.00 89.56 252 ILE B O 1
ATOM 3390 N N . ASN A 1 217 ? 187.354 214.958 222.942 1.00 97.56 253 ASN B N 1
ATOM 3391 C CA . ASN A 1 217 ? 188.137 213.950 223.640 1.00 97.56 253 ASN B CA 1
ATOM 3392 C C . ASN A 1 217 ? 187.195 212.924 224.240 1.00 97.56 253 ASN B C 1
ATOM 3393 O O . ASN A 1 217 ? 185.998 213.168 224.395 1.00 97.56 253 ASN B O 1
ATOM 3404 N N . ALA A 1 218 ? 187.761 211.769 224.587 1.00 103.83 254 ALA B N 1
ATOM 3405 C CA . ALA A 1 218 ? 186.943 210.642 225.014 1.00 103.83 254 ALA B CA 1
ATOM 3406 C C . ALA A 1 218 ? 186.027 211.022 226.169 1.00 103.83 254 ALA B C 1
ATOM 3407 O O . ALA A 1 218 ? 184.814 210.800 226.116 1.00 103.83 254 ALA B O 1
ATOM 3414 N N . ASN A 1 219 ? 186.588 211.603 227.223 1.00 111.59 255 ASN B N 1
ATOM 3415 C CA . ASN A 1 219 ? 185.814 211.935 228.418 1.00 111.59 255 ASN B CA 1
ATOM 3416 C C . ASN A 1 219 ? 185.291 213.360 228.239 1.00 111.59 255 ASN B C 1
ATOM 3417 O O . ASN A 1 219 ? 185.581 214.271 229.012 1.00 111.59 255 ASN B O 1
ATOM 3428 N N . GLN A 1 220 ? 184.487 213.535 227.196 1.00 102.86 256 GLN B N 1
ATOM 3429 C CA . GLN A 1 220 ? 183.903 214.831 226.880 1.00 102.86 256 GLN B CA 1
ATOM 3430 C C . GLN A 1 220 ? 182.670 214.598 226.020 1.00 102.86 256 GLN B C 1
ATOM 3431 O O . GLN A 1 220 ? 182.240 213.462 225.810 1.00 102.86 256 GLN B O 1
ATOM 3445 N N . GLY A 1 221 ? 182.099 215.694 225.525 1.00 99.38 257 GLY B N 1
ATOM 3446 C CA . GLY A 1 221 ? 181.063 215.622 224.523 1.00 99.38 257 GLY B CA 1
ATOM 3447 C C . GLY A 1 221 ? 181.407 216.538 223.366 1.00 99.38 257 GLY B C 1
ATOM 3448 O O . GLY A 1 221 ? 182.240 217.435 223.484 1.00 99.38 257 GLY B O 1
ATOM 3452 N N . LEU A 1 222 ? 180.758 216.291 222.233 1.00 92.46 258 LEU B N 1
ATOM 3453 C CA . LEU A 1 222 ? 180.975 217.081 221.031 1.00 92.46 258 LEU B CA 1
ATOM 3454 C C . LEU A 1 222 ? 179.649 217.603 220.507 1.00 92.46 258 LEU B C 1
ATOM 3455 O O . LEU A 1 222 ? 178.693 216.839 220.350 1.00 92.46 258 LEU B O 1
ATOM 3471 N N . THR A 1 223 ? 179.603 218.905 220.225 1.00 94.79 259 THR B N 1
ATOM 3472 C CA . THR A 1 223 ? 178.416 219.518 219.638 1.00 94.79 259 THR B CA 1
ATOM 3473 C C . THR A 1 223 ? 178.866 220.789 218.919 1.00 94.79 259 THR B C 1
ATOM 3474 O O . THR A 1 223 ? 179.123 221.809 219.564 1.00 94.79 259 THR B O 1
ATOM 3485 N N . LEU A 1 224 ? 178.961 220.717 217.604 1.00 90.70 260 LEU B N 1
ATOM 3486 C CA . LEU A 1 224 ? 179.466 221.842 216.840 1.00 90.70 260 LEU B CA 1
ATOM 3487 C C . LEU A 1 224 ? 178.568 223.052 217.049 1.00 90.70 260 LEU B C 1
ATOM 3488 O O . LEU A 1 224 ? 177.357 222.958 216.814 1.00 90.70 260 LEU B O 1
ATOM 3504 N N . PRO A 1 225 ? 179.099 224.191 217.477 1.00 89.48 261 PRO B N 1
ATOM 3505 C CA . PRO A 1 225 ? 178.252 225.378 217.627 1.00 89.48 261 PRO B CA 1
ATOM 3506 C C . PRO A 1 225 ? 177.733 225.870 216.290 1.00 89.48 261 PRO B C 1
ATOM 3507 O O . PRO A 1 225 ? 178.061 225.301 215.247 1.00 89.48 261 PRO B O 1
ATOM 3518 N N . LEU A 1 226 ? 176.933 226.934 216.306 1.00 92.95 262 LEU B N 1
ATOM 3519 C CA . LEU A 1 226 ? 176.132 227.269 215.137 1.00 92.95 262 LEU B CA 1
ATOM 3520 C C . LEU A 1 226 ? 176.880 228.128 214.130 1.00 92.95 262 LEU B C 1
ATOM 3521 O O . LEU A 1 226 ? 176.567 228.079 212.937 1.00 92.95 262 LEU B O 1
ATOM 3537 N N . GLY A 1 227 ? 177.864 228.903 214.564 1.00 88.94 263 GLY B N 1
ATOM 3538 C CA . GLY A 1 227 ? 178.462 229.876 213.672 1.00 88.94 263 GLY B CA 1
ATOM 3539 C C . GLY A 1 227 ? 179.462 229.246 212.731 1.00 88.94 263 GLY B C 1
ATOM 3540 O O . GLY A 1 227 ? 179.163 228.233 212.098 1.00 88.94 263 GLY B O 1
ATOM 3544 N N . ALA A 1 228 ? 180.640 229.840 212.613 1.00 85.98 264 ALA B N 1
ATOM 3545 C CA . ALA A 1 228 ? 181.728 229.256 211.849 1.00 85.98 264 ALA B CA 1
ATOM 3546 C C . ALA A 1 228 ? 182.645 228.479 212.779 1.00 85.98 264 ALA B C 1
ATOM 3547 O O . ALA A 1 228 ? 182.802 228.822 213.952 1.00 85.98 264 ALA B O 1
ATOM 3554 N N . CYS A 1 229 ? 183.245 227.421 212.248 1.00 86.49 265 CYS B N 1
ATOM 3555 C CA . CYS A 1 229 ? 184.147 226.569 213.010 1.00 86.49 265 CYS B CA 1
ATOM 3556 C C . CYS A 1 229 ? 185.466 226.472 212.266 1.00 86.49 265 CYS B C 1
ATOM 3557 O O . CYS A 1 229 ? 185.502 226.015 211.120 1.00 86.49 265 CYS B O 1
ATOM 3565 N N . LEU A 1 230 ? 186.541 226.886 212.919 1.00 84.64 266 LEU B N 1
ATOM 3566 C CA . LEU A 1 230 ? 187.873 226.902 212.329 1.00 84.64 266 LEU B CA 1
ATOM 3567 C C . LEU A 1 230 ? 188.688 225.804 213.000 1.00 84.64 266 LEU B C 1
ATOM 3568 O O . LEU A 1 230 ? 189.335 226.032 214.019 1.00 84.64 266 LEU B O 1
ATOM 3584 N N . PHE A 1 231 ? 188.577 224.574 212.485 1.00 85.04 267 PHE B N 1
ATOM 3585 C CA . PHE A 1 231 ? 189.298 223.369 212.978 1.00 85.04 267 PHE B CA 1
ATOM 3586 C C . PHE A 1 231 ? 190.809 223.538 212.749 1.00 85.04 267 PHE B C 1
ATOM 3587 O O . PHE A 1 231 ? 191.201 223.589 211.568 1.00 85.04 267 PHE B O 1
ATOM 3604 N N . VAL A 1 232 ? 191.633 223.622 213.806 1.00 85.50 268 VAL B N 1
ATOM 3605 C CA . VAL A 1 232 ? 193.116 223.774 213.703 1.00 85.50 268 VAL B CA 1
ATOM 3606 C C . VAL A 1 232 ? 193.785 222.708 214.577 1.00 85.50 268 VAL B C 1
ATOM 3607 O O . VAL A 1 232 ? 193.125 222.213 215.510 1.00 85.50 268 VAL B O 1
ATOM 3620 N N . ASN A 1 233 ? 195.048 222.378 214.282 1.00 89.57 269 ASN B N 1
ATOM 3621 C CA . ASN A 1 233 ? 195.833 221.428 215.045 1.00 89.57 269 ASN B CA 1
ATOM 3622 C C . ASN A 1 233 ? 196.189 222.017 216.405 1.00 89.57 269 ASN B C 1
ATOM 3623 O O . ASN A 1 233 ? 196.259 223.236 216.562 1.00 89.57 269 ASN B O 1
ATOM 3634 N N . PRO A 1 234 ? 196.435 221.173 217.403 1.00 92.22 270 PRO B N 1
ATOM 3635 C CA . PRO A 1 234 ? 196.783 221.699 218.726 1.00 92.22 270 PRO B CA 1
ATOM 3636 C C . PRO A 1 234 ? 198.068 222.484 218.730 1.00 92.22 270 PRO B C 1
ATOM 3637 O O . PRO A 1 234 ? 198.318 223.233 219.679 1.00 92.22 270 PRO B O 1
ATOM 3648 N N . GLU A 1 235 ? 198.903 222.333 217.707 1.00 98.93 271 GLU B N 1
ATOM 3649 C CA . GLU A 1 235 ? 200.160 223.065 217.684 1.00 98.93 271 GLU B CA 1
ATOM 3650 C C . GLU A 1 235 ? 199.920 224.567 217.618 1.00 98.93 271 GLU B C 1
ATOM 3651 O O . GLU A 1 235 ? 200.470 225.328 218.420 1.00 98.93 271 GLU B O 1
ATOM 3663 N N . THR A 1 236 ? 199.096 225.017 216.670 1.00 95.81 272 THR B N 1
ATOM 3664 C CA . THR A 1 236 ? 198.956 226.452 216.445 1.00 95.81 272 THR B CA 1
ATOM 3665 C C . THR A 1 236 ? 198.071 227.113 217.494 1.00 95.81 272 THR B C 1
ATOM 3666 O O . THR A 1 236 ? 198.342 228.243 217.908 1.00 95.81 272 THR B O 1
ATOM 3677 N N . VAL A 1 237 ? 197.016 226.434 217.943 1.00 94.87 273 VAL B N 1
ATOM 3678 C CA . VAL A 1 237 ? 196.107 227.056 218.900 1.00 94.87 273 VAL B CA 1
ATOM 3679 C C . VAL A 1 237 ? 196.868 227.506 220.132 1.00 94.87 273 VAL B C 1
ATOM 3680 O O . VAL A 1 237 ? 196.525 228.513 220.759 1.00 94.87 273 VAL B O 1
ATOM 3693 N N . ASN A 1 238 ? 197.898 226.765 220.506 1.00 99.09 274 ASN B N 1
ATOM 3694 C CA . ASN A 1 238 ? 198.738 227.140 221.629 1.00 99.09 274 ASN B CA 1
ATOM 3695 C C . ASN A 1 238 ? 199.840 228.106 221.228 1.00 99.09 274 ASN B C 1
ATOM 3696 O O . ASN A 1 238 ? 200.684 228.447 222.060 1.00 99.09 274 ASN B O 1
ATOM 3707 N N . ASP A 1 239 ? 199.844 228.552 219.978 1.00 99.97 275 ASP B N 1
ATOM 3708 C CA . ASP A 1 239 ? 200.804 229.537 219.506 1.00 99.97 275 ASP B CA 1
ATOM 3709 C C . ASP A 1 239 ? 200.435 230.900 220.085 1.00 99.97 275 ASP B C 1
ATOM 3710 O O . ASP A 1 239 ? 199.416 231.062 220.761 1.00 99.97 275 ASP B O 1
ATOM 3719 N N . GLN A 1 240 ? 201.278 231.900 219.841 1.00 98.07 276 GLN B N 1
ATOM 3720 C CA . GLN A 1 240 ? 201.068 233.235 220.377 1.00 98.07 276 GLN B CA 1
ATOM 3721 C C . GLN A 1 240 ? 200.483 234.178 219.335 1.00 98.07 276 GLN B C 1
ATOM 3722 O O . GLN A 1 240 ? 199.417 234.755 219.553 1.00 98.07 276 GLN B O 1
ATOM 3736 N N . SER A 1 241 ? 201.148 234.333 218.193 1.00 96.91 277 SER B N 1
ATOM 3737 C CA . SER A 1 241 ? 200.700 235.314 217.213 1.00 96.91 277 SER B CA 1
ATOM 3738 C C . SER A 1 241 ? 199.248 235.084 216.827 1.00 96.91 277 SER B C 1
ATOM 3739 O O . SER A 1 241 ? 198.487 236.039 216.644 1.00 96.91 277 SER B O 1
ATOM 3747 N N . PHE A 1 242 ? 198.844 233.824 216.700 1.00 92.16 278 PHE B N 1
ATOM 3748 C CA . PHE A 1 242 ? 197.479 233.518 216.286 1.00 92.16 278 PHE B CA 1
ATOM 3749 C C . PHE A 1 242 ? 196.468 234.056 217.291 1.00 92.16 278 PHE B C 1
ATOM 3750 O O . PHE A 1 242 ? 195.437 234.631 216.912 1.00 92.16 278 PHE B O 1
ATOM 3767 N N . GLN A 1 243 ? 196.753 233.889 218.582 1.00 94.81 279 GLN B N 1
ATOM 3768 C CA . GLN A 1 243 ? 195.884 234.439 219.613 1.00 94.81 279 GLN B CA 1
ATOM 3769 C C . GLN A 1 243 ? 195.783 235.952 219.494 1.00 94.81 279 GLN B C 1
ATOM 3770 O O . GLN A 1 243 ? 194.689 236.520 219.612 1.00 94.81 279 GLN B O 1
ATOM 3784 N N . ASP A 1 244 ? 196.910 236.619 219.256 1.00 99.11 280 ASP B N 1
ATOM 3785 C CA . ASP A 1 244 ? 196.892 238.065 219.100 1.00 99.11 280 ASP B CA 1
ATOM 3786 C C . ASP A 1 244 ? 196.063 238.478 217.896 1.00 99.11 280 ASP B C 1
ATOM 3787 O O . ASP A 1 244 ? 195.338 239.474 217.952 1.00 99.11 280 ASP B O 1
ATOM 3796 N N . PHE A 1 245 ? 196.165 237.738 216.797 1.00 90.05 281 PHE B N 1
ATOM 3797 C CA . PHE A 1 245 ? 195.369 238.067 215.624 1.00 90.05 281 PHE B CA 1
ATOM 3798 C C . PHE A 1 245 ? 193.887 237.948 215.924 1.00 90.05 281 PHE B C 1
ATOM 3799 O O . PHE A 1 245 ? 193.089 238.796 215.507 1.00 90.05 281 PHE B O 1
ATOM 3816 N N . LEU A 1 246 ? 193.493 236.891 216.630 1.00 91.51 282 LEU B N 1
ATOM 3817 C CA . LEU A 1 246 ? 192.090 236.772 217.006 1.00 91.51 282 LEU B CA 1
ATOM 3818 C C . LEU A 1 246 ? 191.658 237.955 217.853 1.00 91.51 282 LEU B C 1
ATOM 3819 O O . LEU A 1 246 ? 190.582 238.527 217.636 1.00 91.51 282 LEU B O 1
ATOM 3835 N N . TRP A 1 247 ? 192.481 238.339 218.827 1.00 96.22 283 TRP B N 1
ATOM 3836 C CA . TRP A 1 247 ? 192.115 239.474 219.662 1.00 96.22 283 TRP B CA 1
ATOM 3837 C C . TRP A 1 247 ? 191.968 240.731 218.825 1.00 96.22 283 TRP B C 1
ATOM 3838 O O . TRP A 1 247 ? 191.045 241.521 219.037 1.00 96.22 283 TRP B O 1
ATOM 3859 N N . LEU A 1 248 ? 192.865 240.932 217.863 1.00 93.66 284 LEU B N 1
ATOM 3860 C CA . LEU A 1 248 ? 192.800 242.128 217.033 1.00 93.66 284 LEU B CA 1
ATOM 3861 C C . LEU A 1 248 ? 191.520 242.156 216.213 1.00 93.66 284 LEU B C 1
ATOM 3862 O O . LEU A 1 248 ? 190.851 243.192 216.114 1.00 93.66 284 LEU B O 1
ATOM 3878 N N . ILE A 1 249 ? 191.174 241.030 215.594 1.00 90.09 285 ILE B N 1
ATOM 3879 C CA . ILE A 1 249 ? 189.958 240.993 214.790 1.00 90.09 285 ILE B CA 1
ATOM 3880 C C . ILE A 1 249 ? 188.756 241.299 215.666 1.00 90.09 285 ILE B C 1
ATOM 3881 O O . ILE A 1 249 ? 187.901 242.126 215.324 1.00 90.09 285 ILE B O 1
ATOM 3897 N N . PHE A 1 250 ? 188.683 240.655 216.827 1.00 93.15 286 PHE B N 1
ATOM 3898 C CA . PHE A 1 250 ? 187.582 240.947 217.730 1.00 93.15 286 PHE B CA 1
ATOM 3899 C C . PHE A 1 250 ? 187.540 242.427 218.056 1.00 93.15 286 PHE B C 1
ATOM 3900 O O . PHE A 1 250 ? 186.471 243.044 218.047 1.00 93.15 286 PHE B O 1
ATOM 3917 N N . ALA A 1 251 ? 188.698 243.018 218.340 1.00 95.45 287 ALA B N 1
ATOM 3918 C CA . ALA A 1 251 ? 188.726 244.417 218.737 1.00 95.45 287 ALA B CA 1
ATOM 3919 C C . ALA A 1 251 ? 188.182 245.307 217.638 1.00 95.45 287 ALA B C 1
ATOM 3920 O O . ALA A 1 251 ? 187.386 246.213 217.898 1.00 95.45 287 ALA B O 1
ATOM 3927 N N . THR A 1 252 ? 188.594 245.068 216.399 1.00 91.99 288 THR B N 1
ATOM 3928 C CA . THR A 1 252 ? 188.094 245.910 215.324 1.00 91.99 288 THR B CA 1
ATOM 3929 C C . THR A 1 252 ? 186.628 245.656 215.031 1.00 91.99 288 THR B C 1
ATOM 3930 O O . THR A 1 252 ? 185.967 246.532 214.470 1.00 91.99 288 THR B O 1
ATOM 3941 N N . HIS A 1 253 ? 186.103 244.484 215.381 1.00 91.17 289 HIS B N 1
ATOM 3942 C CA . HIS A 1 253 ? 184.696 244.230 215.103 1.00 91.17 289 HIS B CA 1
ATOM 3943 C C . HIS A 1 253 ? 183.770 244.954 216.064 1.00 91.17 289 HIS B C 1
ATOM 3944 O O . HIS A 1 253 ? 182.624 245.236 215.706 1.00 91.17 289 HIS B O 1
ATOM 3958 N N . HIS A 1 254 ? 184.221 245.252 217.275 1.00 94.58 290 HIS B N 1
ATOM 3959 C CA . HIS A 1 254 ? 183.381 245.916 218.258 1.00 94.58 290 HIS B CA 1
ATOM 3960 C C . HIS A 1 254 ? 183.450 247.429 218.184 1.00 94.58 290 HIS B C 1
ATOM 3961 O O . HIS A 1 254 ? 182.862 248.098 219.035 1.00 94.58 290 HIS B O 1
ATOM 3975 N N . ARG A 1 255 ? 184.145 247.988 217.200 1.00 99.98 291 ARG B N 1
ATOM 3976 C CA . ARG A 1 255 ? 184.112 249.422 216.968 1.00 99.98 291 ARG B CA 1
ATOM 3977 C C . ARG A 1 255 ? 183.185 249.814 215.832 1.00 99.98 291 ARG B C 1
ATOM 3978 O O . ARG A 1 255 ? 183.083 251.003 215.522 1.00 99.98 291 ARG B O 1
ATOM 3999 N N . MET A 1 256 ? 182.506 248.859 215.207 1.00 97.46 292 MET B N 1
ATOM 4000 C CA . MET A 1 256 ? 181.518 249.195 214.206 1.00 97.46 292 MET B CA 1
ATOM 4001 C C . MET A 1 256 ? 180.272 249.760 214.879 1.00 97.46 292 MET B C 1
ATOM 4002 O O . MET A 1 256 ? 180.059 249.565 216.075 1.00 97.46 292 MET B O 1
ATOM 4016 N N . PRO A 1 257 ? 179.430 250.459 214.127 1.00 99.01 293 PRO B N 1
ATOM 4017 C CA . PRO A 1 257 ? 178.214 251.015 214.722 1.00 99.01 293 PRO B CA 1
ATOM 4018 C C . PRO A 1 257 ? 177.369 249.920 215.344 1.00 99.01 293 PRO B C 1
ATOM 4019 O O . PRO A 1 257 ? 177.305 248.798 214.843 1.00 99.01 293 PRO B O 1
ATOM 4030 N N . ASN A 1 258 ? 176.711 250.262 216.448 1.00 104.00 294 ASN B N 1
ATOM 4031 C CA . ASN A 1 258 ? 176.057 249.249 217.267 1.00 104.00 294 ASN B CA 1
ATOM 4032 C C . ASN A 1 258 ? 175.020 248.471 216.469 1.00 104.00 294 ASN B C 1
ATOM 4033 O O . ASN A 1 258 ? 174.939 247.241 216.565 1.00 104.00 294 ASN B O 1
ATOM 4044 N N . GLN A 1 259 ? 174.212 249.169 215.676 1.00 102.83 295 GLN B N 1
ATOM 4045 C CA . GLN A 1 259 ? 173.189 248.486 214.891 1.00 102.83 295 GLN B CA 1
ATOM 4046 C C . GLN A 1 259 ? 173.820 247.520 213.897 1.00 102.83 295 GLN B C 1
ATOM 4047 O O . GLN A 1 259 ? 173.464 246.334 213.843 1.00 102.83 295 GLN B O 1
ATOM 4061 N N . MET A 1 260 ? 174.772 248.007 213.104 1.00 100.40 296 MET B N 1
ATOM 4062 C CA . MET A 1 260 ? 175.450 247.123 212.170 1.00 100.40 296 MET B CA 1
ATOM 4063 C C . MET A 1 260 ? 176.186 246.018 212.906 1.00 100.40 296 MET B C 1
ATOM 4064 O O . MET A 1 260 ? 176.361 244.922 212.368 1.00 100.40 296 MET B O 1
ATOM 4078 N N . GLN A 1 261 ? 176.623 246.282 214.134 1.00 97.66 297 GLN B N 1
ATOM 4079 C CA . GLN A 1 261 ? 177.222 245.224 214.934 1.00 97.66 297 GLN B CA 1
ATOM 4080 C C . GLN A 1 261 ? 176.216 244.124 215.214 1.00 97.66 297 GLN B C 1
ATOM 4081 O O . GLN A 1 261 ? 176.534 242.937 215.099 1.00 97.66 297 GLN B O 1
ATOM 4095 N N . ASN A 1 262 ? 174.993 244.495 215.581 1.00 100.13 298 ASN B N 1
ATOM 4096 C CA . ASN A 1 262 ? 173.980 243.482 215.840 1.00 100.13 298 ASN B CA 1
ATOM 4097 C C . ASN A 1 262 ? 173.649 242.708 214.577 1.00 100.13 298 ASN B C 1
ATOM 4098 O O . ASN A 1 262 ? 173.389 241.503 214.632 1.00 100.13 298 ASN B O 1
ATOM 4109 N N . ASN A 1 263 ? 173.648 243.379 213.426 1.00 96.03 299 ASN B N 1
ATOM 4110 C CA . ASN A 1 263 ? 173.258 242.688 212.202 1.00 96.03 299 ASN B CA 1
ATOM 4111 C C . ASN A 1 263 ? 174.182 241.517 211.894 1.00 96.03 299 ASN B C 1
ATOM 4112 O O . ASN A 1 263 ? 173.717 240.446 211.493 1.00 96.03 299 ASN B O 1
ATOM 4123 N N . TRP A 1 264 ? 175.489 241.691 212.075 1.00 89.02 300 TRP B N 1
ATOM 4124 C CA . TRP A 1 264 ? 176.486 240.724 211.613 1.00 89.02 300 TRP B CA 1
ATOM 4125 C C . TRP A 1 264 ? 177.362 240.293 212.779 1.00 89.02 300 TRP B C 1
ATOM 4126 O O . TRP A 1 264 ? 178.490 240.774 212.936 1.00 89.02 300 TRP B O 1
ATOM 4147 N N . PRO A 1 265 ? 176.884 239.371 213.603 1.00 87.88 301 PRO B N 1
ATOM 4148 C CA . PRO A 1 265 ? 177.629 239.017 214.810 1.00 87.88 301 PRO B CA 1
ATOM 4149 C C . PRO A 1 265 ? 178.943 238.332 214.489 1.00 87.88 301 PRO B C 1
ATOM 4150 O O . PRO A 1 265 ? 179.079 237.627 213.490 1.00 87.88 301 PRO B O 1
ATOM 4161 N N . PHE A 1 266 ? 179.914 238.551 215.368 1.00 90.46 302 PHE B N 1
ATOM 4162 C CA . PHE A 1 266 ? 181.222 237.905 215.306 1.00 90.46 302 PHE B CA 1
ATOM 4163 C C . PHE A 1 266 ? 181.071 236.504 215.875 1.00 90.46 302 PHE B C 1
ATOM 4164 O O . PHE A 1 266 ? 181.226 236.276 217.073 1.00 90.46 302 PHE B O 1
ATOM 4181 N N . SER A 1 267 ? 180.765 235.548 215.005 1.00 88.45 303 SER B N 1
ATOM 4182 C CA . SER A 1 267 ? 180.387 234.210 215.433 1.00 88.45 303 SER B CA 1
ATOM 4183 C C . SER A 1 267 ? 181.519 233.201 215.323 1.00 88.45 303 SER B C 1
ATOM 4184 O O . SER A 1 267 ? 181.280 232.003 215.491 1.00 88.45 303 SER B O 1
ATOM 4192 N N . LEU A 1 268 ? 182.740 233.643 215.050 1.00 89.79 304 LEU B N 1
ATOM 4193 C CA . LEU A 1 268 ? 183.847 232.705 214.959 1.00 89.79 304 LEU B CA 1
ATOM 4194 C C . LEU A 1 268 ? 184.028 231.978 216.283 1.00 89.79 304 LEU B C 1
ATOM 4195 O O . LEU A 1 268 ? 183.768 232.522 217.356 1.00 89.79 304 LEU B O 1
ATOM 4211 N N . ASN A 1 269 ? 184.461 230.725 216.198 1.00 88.83 305 ASN B N 1
ATOM 4212 C CA . ASN A 1 269 ? 184.753 229.933 217.382 1.00 88.83 305 ASN B CA 1
ATOM 4213 C C . ASN A 1 269 ? 185.511 228.694 216.947 1.00 88.83 305 ASN B C 1
ATOM 4214 O O . ASN A 1 269 ? 185.142 228.059 215.960 1.00 88.83 305 ASN B O 1
ATOM 4225 N N . ILE A 1 270 ? 186.556 228.349 217.691 1.00 88.24 306 ILE B N 1
ATOM 4226 C CA . ILE A 1 270 ? 187.549 227.395 217.222 1.00 88.24 306 ILE B CA 1
ATOM 4227 C C . ILE A 1 270 ? 187.392 226.068 217.944 1.00 88.24 306 ILE B C 1
ATOM 4228 O O . ILE A 1 270 ? 186.983 226.000 219.111 1.00 88.24 306 ILE B O 1
ATOM 4244 N N . VAL A 1 271 ? 187.733 225.002 217.232 1.00 86.00 307 VAL B N 1
ATOM 4245 C CA . VAL A 1 271 ? 187.641 223.643 217.740 1.00 86.00 307 VAL B CA 1
ATOM 4246 C C . VAL A 1 271 ? 188.957 222.944 217.471 1.00 86.00 307 VAL B C 1
ATOM 4247 O O . VAL A 1 271 ? 189.497 223.039 216.365 1.00 86.00 307 VAL B O 1
ATOM 4260 N N . SER A 1 272 ? 189.461 222.232 218.469 1.00 89.23 308 SER B N 1
ATOM 4261 C CA . SER A 1 272 ? 190.759 221.581 218.352 1.00 89.23 308 SER B CA 1
ATOM 4262 C C . SER A 1 272 ? 190.743 220.367 219.269 1.00 89.23 308 SER B C 1
ATOM 4263 O O . SER A 1 272 ? 189.682 219.942 219.735 1.00 89.23 308 SER B O 1
ATOM 4271 N N . THR A 1 273 ? 191.918 219.801 219.524 1.00 90.76 309 THR B N 1
ATOM 4272 C CA . THR A 1 273 ? 192.041 218.578 220.304 1.00 90.76 309 THR B CA 1
ATOM 4273 C C . THR A 1 273 ? 192.919 218.697 221.540 1.00 90.76 309 THR B C 1
ATOM 4274 O O . THR A 1 273 ? 193.480 217.703 221.999 1.00 90.76 309 THR B O 1
ATOM 4285 N N . CYS A 1 274 ? 193.054 219.897 222.094 1.00 94.73 310 CYS B N 1
ATOM 4286 C CA . CYS A 1 274 ? 193.892 220.106 223.262 1.00 94.73 310 CYS B CA 1
ATOM 4287 C C . CYS A 1 274 ? 193.141 220.964 224.266 1.00 94.73 310 CYS B C 1
ATOM 4288 O O . CYS A 1 274 ? 192.043 221.453 224.000 1.00 94.73 310 CYS B O 1
ATOM 4296 N N . ALA A 1 275 ? 193.745 221.144 225.435 1.00 94.91 311 ALA B N 1
ATOM 4297 C CA . ALA A 1 275 ? 193.120 221.951 226.471 1.00 94.91 311 ALA B CA 1
ATOM 4298 C C . ALA A 1 275 ? 192.938 223.382 225.990 1.00 94.91 311 ALA B C 1
ATOM 4299 O O . ALA A 1 275 ? 193.777 223.927 225.272 1.00 94.91 311 ALA B O 1
ATOM 4306 N N . ALA A 1 276 ? 191.839 223.990 226.392 1.00 93.44 312 ALA B N 1
ATOM 4307 C CA . ALA A 1 276 ? 191.545 225.349 225.972 1.00 93.44 312 ALA B CA 1
ATOM 4308 C C . ALA A 1 276 ? 192.557 226.308 226.581 1.00 93.44 312 ALA B C 1
ATOM 4309 O O . ALA A 1 276 ? 192.692 226.345 227.809 1.00 93.44 312 ALA B O 1
ATOM 4316 N N . PRO A 1 277 ? 193.278 227.099 225.785 1.00 92.28 313 PRO B N 1
ATOM 4317 C CA . PRO A 1 277 ? 194.160 228.117 226.369 1.00 92.28 313 PRO B CA 1
ATOM 4318 C C . PRO A 1 277 ? 193.337 229.325 226.784 1.00 92.28 313 PRO B C 1
ATOM 4319 O O . PRO A 1 277 ? 192.699 229.967 225.950 1.00 92.28 313 PRO B O 1
ATOM 4330 N N . GLY A 1 278 ? 193.358 229.637 228.075 1.00 95.09 314 GLY B N 1
ATOM 4331 C CA . GLY A 1 278 ? 192.499 230.690 228.577 1.00 95.09 314 GLY B CA 1
ATOM 4332 C C . GLY A 1 278 ? 192.715 231.995 227.839 1.00 95.09 314 GLY B C 1
ATOM 4333 O O . GLY A 1 278 ? 193.803 232.285 227.341 1.00 95.09 314 GLY B O 1
ATOM 4337 N N . ARG A 1 279 ? 191.650 232.784 227.755 1.00 101.20 315 ARG B N 1
ATOM 4338 C CA . ARG A 1 279 ? 191.753 234.086 227.120 1.00 101.20 315 ARG B CA 1
ATOM 4339 C C . ARG A 1 279 ? 192.788 234.932 227.847 1.00 101.20 315 ARG B C 1
ATOM 4340 O O . ARG A 1 279 ? 192.876 234.912 229.077 1.00 101.20 315 ARG B O 1
ATOM 4361 N N . GLN A 1 280 ? 193.582 235.672 227.078 1.00 104.52 316 GLN B N 1
ATOM 4362 C CA . GLN A 1 280 ? 194.641 236.492 227.650 1.00 104.52 316 GLN B CA 1
ATOM 4363 C C . GLN A 1 280 ? 194.185 237.915 227.928 1.00 104.52 316 GLN B C 1
ATOM 4364 O O . GLN A 1 280 ? 194.659 238.537 228.883 1.00 104.52 316 GLN B O 1
ATOM 4378 N N . ALA A 1 281 ? 193.310 238.465 227.077 1.00 105.18 317 ALA B N 1
ATOM 4379 C CA . ALA A 1 281 ? 192.753 239.834 227.201 1.00 105.18 317 ALA B CA 1
ATOM 4380 C C . ALA A 1 281 ? 193.808 240.941 227.339 1.00 105.18 317 ALA B C 1
ATOM 4381 O O . ALA A 1 281 ? 193.720 241.708 228.321 1.00 105.18 317 ALA B O 1
ATOM 4388 N N . PRO A 1 282 ? 194.762 241.122 226.393 1.00 106.04 318 PRO B N 1
ATOM 4389 C CA . PRO A 1 282 ? 195.880 242.053 226.595 1.00 106.04 318 PRO B CA 1
ATOM 4390 C C . PRO A 1 282 ? 195.395 243.467 226.958 1.00 106.04 318 PRO B C 1
ATOM 4391 O O . PRO A 1 282 ? 194.376 243.880 226.435 1.00 106.04 318 PRO B O 1
ATOM 4402 N N . HIS A 1 283 ? 196.137 244.177 227.819 1.00 111.37 319 HIS B N 1
ATOM 4403 C CA . HIS A 1 283 ? 195.798 245.541 228.306 1.00 111.37 319 HIS B CA 1
ATOM 4404 C C . HIS A 1 283 ? 197.074 246.330 228.622 1.00 111.37 319 HIS B C 1
ATOM 4405 O O . HIS A 1 283 ? 198.158 245.715 228.673 1.00 111.37 319 HIS B O 1
ATOM 4419 N N . ALA A 1 284 ? 196.932 247.647 228.815 1.00 111.43 320 ALA B N 1
ATOM 4420 C CA . ALA A 1 284 ? 198.011 248.601 229.185 1.00 111.43 320 ALA B CA 1
ATOM 4421 C C . ALA A 1 284 ? 199.107 248.726 228.095 1.00 111.43 320 ALA B C 1
ATOM 4422 O O . ALA A 1 284 ? 199.190 249.795 227.461 1.00 111.43 320 ALA B O 1
ATOM 4429 N N . GLY A 1 285 ? 199.945 247.658 227.923 1.00 113.14 321 GLY B N 1
ATOM 4430 C CA . GLY A 1 285 ? 201.011 247.648 226.901 1.00 113.14 321 GLY B CA 1
ATOM 4431 C C . GLY A 1 285 ? 201.569 246.284 226.657 1.00 113.14 321 GLY B C 1
ATOM 4432 O O . GLY A 1 285 ? 202.796 246.124 226.808 1.00 113.14 321 GLY B O 1
ATOM 4436 N N . GLU A 1 286 ? 200.715 245.316 226.312 1.00 112.94 322 GLU B N 1
ATOM 4437 C CA . GLU A 1 286 ? 201.101 243.905 226.049 1.00 112.94 322 GLU B CA 1
ATOM 4438 C C . GLU A 1 286 ? 201.494 243.776 224.574 1.00 112.94 322 GLU B C 1
ATOM 4439 O O . GLU A 1 286 ? 202.583 243.238 224.295 1.00 112.94 322 GLU B O 1
ATOM 4451 N N . LEU A 1 287 ? 200.630 244.259 223.676 1.00 106.81 323 LEU B N 1
ATOM 4452 C CA . LEU A 1 287 ? 200.842 244.234 222.240 1.00 106.81 323 LEU B CA 1
ATOM 4453 C C . LEU A 1 287 ? 201.695 245.424 221.839 1.00 106.81 323 LEU B C 1
ATOM 4454 O O . LEU A 1 287 ? 201.498 246.537 222.334 1.00 106.81 323 LEU B O 1
ATOM 4470 N N . THR A 1 288 ? 202.646 245.189 220.945 1.00 110.20 324 THR B N 1
ATOM 4471 C CA . THR A 1 288 ? 203.536 246.233 220.476 1.00 110.20 324 THR B CA 1
ATOM 4472 C C . THR A 1 288 ? 203.704 246.081 218.974 1.00 110.20 324 THR B C 1
ATOM 4473 O O . THR A 1 288 ? 203.180 245.147 218.363 1.00 110.20 324 THR B O 1
ATOM 4484 N N . ASP A 1 289 ? 204.450 247.009 218.377 1.00 113.82 325 ASP B N 1
ATOM 4485 C CA . ASP A 1 289 ? 204.440 247.142 216.925 1.00 113.82 325 ASP B CA 1
ATOM 4486 C C . ASP A 1 289 ? 204.829 245.836 216.240 1.00 113.82 325 ASP B C 1
ATOM 4487 O O . ASP A 1 289 ? 204.101 245.338 215.374 1.00 113.82 325 ASP B O 1
ATOM 4496 N N . GLU A 1 290 ? 205.975 245.266 216.609 1.00 111.78 326 GLU B N 1
ATOM 4497 C CA . GLU A 1 290 ? 206.433 244.063 215.924 1.00 111.78 326 GLU B CA 1
ATOM 4498 C C . GLU A 1 290 ? 205.497 242.891 216.181 1.00 111.78 326 GLU B C 1
ATOM 4499 O O . GLU A 1 290 ? 205.234 242.089 215.278 1.00 111.78 326 GLU B O 1
ATOM 4511 N N . ARG A 1 291 ? 204.991 242.766 217.404 1.00 104.63 327 ARG B N 1
ATOM 4512 C CA . ARG A 1 291 ? 204.070 241.679 217.695 1.00 104.63 327 ARG B CA 1
ATOM 4513 C C . ARG A 1 291 ? 202.780 241.844 216.906 1.00 104.63 327 ARG B C 1
ATOM 4514 O O . ARG A 1 291 ? 202.226 240.866 216.389 1.00 104.63 327 ARG B O 1
ATOM 4535 N N . VAL A 1 292 ? 202.300 243.079 216.779 1.00 103.64 328 VAL B N 1
ATOM 4536 C CA . VAL A 1 292 ? 201.122 243.329 215.960 1.00 103.64 328 VAL B CA 1
ATOM 4537 C C . VAL A 1 292 ? 201.392 242.947 214.515 1.00 103.64 328 VAL B C 1
ATOM 4538 O O . VAL A 1 292 ? 200.540 242.358 213.846 1.00 103.64 328 VAL B O 1
ATOM 4551 N N . ARG A 1 293 ? 202.569 243.300 214.002 1.00 105.81 329 ARG B N 1
ATOM 4552 C CA . ARG A 1 293 ? 202.889 242.976 212.617 1.00 105.81 329 ARG B CA 1
ATOM 4553 C C . ARG A 1 293 ? 202.926 241.469 212.404 1.00 105.81 329 ARG B C 1
ATOM 4554 O O . ARG A 1 293 ? 202.406 240.955 211.405 1.00 105.81 329 ARG B O 1
ATOM 4575 N N . LEU A 1 294 ? 203.536 240.743 213.336 1.00 100.15 330 LEU B N 1
ATOM 4576 C CA . LEU A 1 294 ? 203.561 239.290 213.232 1.00 100.15 330 LEU B CA 1
ATOM 4577 C C . LEU A 1 294 ? 202.148 238.725 213.243 1.00 100.15 330 LEU B C 1
ATOM 4578 O O . LEU A 1 294 ? 201.822 237.809 212.471 1.00 100.15 330 LEU B O 1
ATOM 4594 N N . ALA A 1 295 ? 201.295 239.257 214.118 1.00 97.78 331 ALA B N 1
ATOM 4595 C CA . ALA A 1 295 ? 199.917 238.792 214.163 1.00 97.78 331 ALA B CA 1
ATOM 4596 C C . ALA A 1 295 ? 199.216 239.051 212.841 1.00 97.78 331 ALA B C 1
ATOM 4597 O O . ALA A 1 295 ? 198.476 238.198 212.347 1.00 97.78 331 ALA B O 1
ATOM 4604 N N . LEU A 1 296 ? 199.428 240.228 212.260 1.00 95.03 332 LEU B N 1
ATOM 4605 C CA . LEU A 1 296 ? 198.849 240.518 210.955 1.00 95.03 332 LEU B CA 1
ATOM 4606 C C . LEU A 1 296 ? 199.282 239.482 209.935 1.00 95.03 332 LEU B C 1
ATOM 4607 O O . LEU A 1 296 ? 198.471 238.992 209.143 1.00 95.03 332 LEU B O 1
ATOM 4623 N N . ASP A 1 297 ? 200.570 239.152 209.924 1.00 95.26 333 ASP B N 1
ATOM 4624 C CA . ASP A 1 297 ? 201.060 238.185 208.950 1.00 95.26 333 ASP B CA 1
ATOM 4625 C C . ASP A 1 297 ? 200.346 236.851 209.109 1.00 95.26 333 ASP B C 1
ATOM 4626 O O . ASP A 1 297 ? 199.820 236.288 208.138 1.00 95.26 333 ASP B O 1
ATOM 4635 N N . THR A 1 298 ? 200.320 236.325 210.331 1.00 94.87 334 THR B N 1
ATOM 4636 C CA . THR A 1 298 ? 199.686 235.027 210.534 1.00 94.87 334 THR B CA 1
ATOM 4637 C C . THR A 1 298 ? 198.207 235.087 210.189 1.00 94.87 334 THR B C 1
ATOM 4638 O O . THR A 1 298 ? 197.648 234.130 209.641 1.00 94.87 334 THR B O 1
ATOM 4649 N N . GLY A 1 299 ? 197.553 236.200 210.502 1.00 90.09 335 GLY B N 1
ATOM 4650 C CA . GLY A 1 299 ? 196.155 236.338 210.147 1.00 90.09 335 GLY B CA 1
ATOM 4651 C C . GLY A 1 299 ? 195.944 236.298 208.651 1.00 90.09 335 GLY B C 1
ATOM 4652 O O . GLY A 1 299 ? 194.992 235.687 208.163 1.00 90.09 335 GLY B O 1
ATOM 4656 N N . HIS A 1 300 ? 196.823 236.953 207.901 1.00 87.53 336 HIS B N 1
ATOM 4657 C CA . HIS A 1 300 ? 196.700 236.904 206.453 1.00 87.53 336 HIS B CA 1
ATOM 4658 C C . HIS A 1 300 ? 196.870 235.483 205.953 1.00 87.53 336 HIS B C 1
ATOM 4659 O O . HIS A 1 300 ? 196.160 235.046 205.042 1.00 87.53 336 HIS B O 1
ATOM 4673 N N . ARG A 1 301 ? 197.809 234.745 206.535 1.00 88.97 337 ARG B N 1
ATOM 4674 C CA . ARG A 1 301 ? 197.972 233.351 206.139 1.00 88.97 337 ARG B CA 1
ATOM 4675 C C . ARG A 1 301 ? 196.700 232.560 206.409 1.00 88.97 337 ARG B C 1
ATOM 4676 O O . ARG A 1 301 ? 196.243 231.783 205.560 1.00 88.97 337 ARG B O 1
ATOM 4697 N N . ILE A 1 302 ? 196.103 232.766 207.582 1.00 84.90 338 ILE B N 1
ATOM 4698 C CA . ILE A 1 302 ? 194.865 232.072 207.921 1.00 84.90 338 ILE B CA 1
ATOM 4699 C C . ILE A 1 302 ? 193.790 232.385 206.894 1.00 84.90 338 ILE B C 1
ATOM 4700 O O . ILE A 1 302 ? 193.147 231.485 206.342 1.00 84.90 338 ILE B O 1
ATOM 4716 N N . LEU A 1 303 ? 193.582 233.670 206.619 1.00 84.25 339 LEU B N 1
ATOM 4717 C CA . LEU A 1 303 ? 192.519 234.051 205.702 1.00 84.25 339 LEU B CA 1
ATOM 4718 C C . LEU A 1 303 ? 192.754 233.457 204.328 1.00 84.25 339 LEU B C 1
ATOM 4719 O O . LEU A 1 303 ? 191.825 232.933 203.706 1.00 84.25 339 LEU B O 1
ATOM 4735 N N . LEU A 1 304 ? 193.988 233.508 203.839 1.00 84.97 340 LEU B N 1
ATOM 4736 C CA . LEU A 1 304 ? 194.265 232.905 202.546 1.00 84.97 340 LEU B CA 1
ATOM 4737 C C . LEU A 1 304 ? 193.870 231.439 202.548 1.00 84.97 340 LEU B C 1
ATOM 4738 O O . LEU A 1 304 ? 193.193 230.966 201.631 1.00 84.97 340 LEU B O 1
ATOM 4754 N N . SER A 1 305 ? 194.263 230.703 203.588 1.00 85.13 341 SER B N 1
ATOM 4755 C CA . SER A 1 305 ? 193.888 229.295 203.640 1.00 85.13 341 SER B CA 1
ATOM 4756 C C . SER A 1 305 ? 192.378 229.123 203.667 1.00 85.13 341 SER B C 1
ATOM 4757 O O . SER A 1 305 ? 191.860 228.127 203.155 1.00 85.13 341 SER B O 1
ATOM 4765 N N . MET A 1 306 ? 191.657 230.072 204.264 1.00 83.32 342 MET B N 1
ATOM 4766 C CA . MET A 1 306 ? 190.204 229.964 204.326 1.00 83.32 342 MET B CA 1
ATOM 4767 C C . MET A 1 306 ? 189.563 230.173 202.964 1.00 83.32 342 MET B C 1
ATOM 4768 O O . MET A 1 306 ? 188.471 229.659 202.711 1.00 83.32 342 MET B O 1
ATOM 4782 N N . PHE A 1 307 ? 190.212 230.928 202.082 1.00 83.04 343 PHE B N 1
ATOM 4783 C CA . PHE A 1 307 ? 189.642 231.283 200.791 1.00 83.04 343 PHE B CA 1
ATOM 4784 C C . PHE A 1 307 ? 189.910 230.283 199.681 1.00 83.04 343 PHE B C 1
ATOM 4785 O O . PHE A 1 307 ? 189.786 230.622 198.500 1.00 83.04 343 PHE B O 1
ATOM 4802 N N . ASN A 1 308 ? 190.284 229.057 200.021 1.00 87.03 344 ASN B N 1
ATOM 4803 C CA . ASN A 1 308 ? 190.698 228.079 199.025 1.00 87.03 344 ASN B CA 1
ATOM 4804 C C . ASN A 1 308 ? 191.895 228.588 198.237 1.00 87.03 344 ASN B C 1
ATOM 4805 O O . ASN A 1 308 ? 192.086 228.245 197.072 1.00 87.03 344 ASN B O 1
ATOM 4816 N N . ASP A 1 309 ? 192.710 229.419 198.875 1.00 89.10 345 ASP B N 1
ATOM 4817 C CA . ASP A 1 309 ? 193.913 229.957 198.257 1.00 89.10 345 ASP B CA 1
ATOM 4818 C C . ASP A 1 309 ? 193.586 230.670 196.949 1.00 89.10 345 ASP B C 1
ATOM 4819 O O . ASP A 1 309 ? 194.259 230.497 195.933 1.00 89.10 345 ASP B O 1
ATOM 4828 N N . ASP A 1 310 ? 192.533 231.483 196.977 1.00 90.88 346 ASP B N 1
ATOM 4829 C CA . ASP A 1 310 ? 192.167 232.245 195.790 1.00 90.88 346 ASP B CA 1
ATOM 4830 C C . ASP A 1 310 ? 193.004 233.504 195.606 1.00 90.88 346 ASP B C 1
ATOM 4831 O O . ASP A 1 310 ? 193.643 233.696 194.568 1.00 90.88 346 ASP B O 1
ATOM 4840 N N . GLU A 1 311 ? 193.020 234.364 196.613 1.00 90.69 347 GLU B N 1
ATOM 4841 C CA . GLU A 1 311 ? 193.862 235.540 196.756 1.00 90.69 347 GLU B CA 1
ATOM 4842 C C . GLU A 1 311 ? 193.498 236.653 195.791 1.00 90.69 347 GLU B C 1
ATOM 4843 O O . GLU A 1 311 ? 194.048 237.741 195.911 1.00 90.69 347 GLU B O 1
ATOM 4855 N N . GLU A 1 312 ? 192.573 236.453 194.863 1.00 92.57 348 GLU B N 1
ATOM 4856 C CA . GLU A 1 312 ? 192.106 237.571 194.060 1.00 92.57 348 GLU B CA 1
ATOM 4857 C C . GLU A 1 312 ? 190.781 238.116 194.548 1.00 92.57 348 GLU B C 1
ATOM 4858 O O . GLU A 1 312 ? 190.558 239.326 194.473 1.00 92.57 348 GLU B O 1
ATOM 4870 N N . THR A 1 313 ? 189.903 237.255 195.052 1.00 85.44 349 THR B N 1
ATOM 4871 C CA . THR A 1 313 ? 188.733 237.735 195.769 1.00 85.44 349 THR B CA 1
ATOM 4872 C C . THR A 1 313 ? 189.094 238.197 197.169 1.00 85.44 349 THR B C 1
ATOM 4873 O O . THR A 1 313 ? 188.499 239.153 197.675 1.00 85.44 349 THR B O 1
ATOM 4884 N N . LEU A 1 314 ? 190.058 237.541 197.808 1.00 83.91 350 LEU B N 1
ATOM 4885 C CA . LEU A 1 314 ? 190.501 238.000 199.115 1.00 83.91 350 LEU B CA 1
ATOM 4886 C C . LEU A 1 314 ? 190.953 239.446 199.042 1.00 83.91 350 LEU B C 1
ATOM 4887 O O . LEU A 1 314 ? 190.525 240.284 199.841 1.00 83.91 350 LEU B O 1
ATOM 4903 N N . ARG A 1 315 ? 191.821 239.757 198.084 1.00 87.62 351 ARG B N 1
ATOM 4904 C CA . ARG A 1 315 ? 192.248 241.137 197.920 1.00 87.62 351 ARG B CA 1
ATOM 4905 C C . ARG A 1 315 ? 191.067 242.037 197.621 1.00 87.62 351 ARG B C 1
ATOM 4906 O O . ARG A 1 315 ? 191.054 243.196 198.038 1.00 87.62 351 ARG B O 1
ATOM 4927 N N . TYR A 1 316 ? 190.060 241.528 196.918 1.00 82.98 352 TYR B N 1
ATOM 4928 C CA . TYR A 1 316 ? 188.913 242.365 196.603 1.00 82.98 352 TYR B CA 1
ATOM 4929 C C . TYR A 1 316 ? 188.173 242.776 197.865 1.00 82.98 352 TYR B C 1
ATOM 4930 O O . TYR A 1 316 ? 187.924 243.964 198.094 1.00 82.98 352 TYR B O 1
ATOM 4948 N N . TYR A 1 317 ? 187.809 241.807 198.698 1.00 80.37 353 TYR B N 1
ATOM 4949 C CA . TYR A 1 317 ? 187.073 242.145 199.908 1.00 80.37 353 TYR B CA 1
ATOM 4950 C C . TYR A 1 317 ? 187.931 242.978 200.841 1.00 80.37 353 TYR B C 1
ATOM 4951 O O . TYR A 1 317 ? 187.430 243.881 201.514 1.00 80.37 353 TYR B O 1
ATOM 4969 N N . GLN A 1 318 ? 189.231 242.704 200.881 1.00 85.80 354 GLN B N 1
ATOM 4970 C CA . GLN A 1 318 ? 190.110 243.494 201.728 1.00 85.80 354 GLN B CA 1
ATOM 4971 C C . GLN A 1 318 ? 190.148 244.943 201.269 1.00 85.80 354 GLN B C 1
ATOM 4972 O O . GLN A 1 318 ? 190.062 245.868 202.086 1.00 85.80 354 GLN B O 1
ATOM 4986 N N . ARG A 1 319 ? 190.252 245.163 199.960 1.00 86.87 355 ARG B N 1
ATOM 4987 C CA . ARG A 1 319 ? 190.169 246.517 199.438 1.00 86.87 355 ARG B CA 1
ATOM 4988 C C . ARG A 1 319 ? 188.851 247.157 199.816 1.00 86.87 355 ARG B C 1
ATOM 4989 O O . ARG A 1 319 ? 188.802 248.322 200.216 1.00 86.87 355 ARG B O 1
ATOM 5010 N N . LYS A 1 320 ? 187.761 246.422 199.663 1.00 85.94 356 LYS B N 1
ATOM 5011 C CA . LYS A 1 320 ? 186.468 247.041 199.881 1.00 85.94 356 LYS B CA 1
ATOM 5012 C C . LYS A 1 320 ? 186.320 247.441 201.337 1.00 85.94 356 LYS B C 1
ATOM 5013 O O . LYS A 1 320 ? 185.722 248.473 201.652 1.00 85.94 356 LYS B O 1
ATOM 5032 N N . GLY A 1 321 ? 186.862 246.632 202.242 1.00 85.78 357 GLY B N 1
ATOM 5033 C CA . GLY A 1 321 ? 186.840 246.999 203.645 1.00 85.78 357 GLY B CA 1
ATOM 5034 C C . GLY A 1 321 ? 187.687 248.222 203.931 1.00 85.78 357 GLY B C 1
ATOM 5035 O O . GLY A 1 321 ? 187.268 249.130 204.647 1.00 85.78 357 GLY B O 1
ATOM 5039 N N . ILE A 1 322 ? 188.896 248.263 203.370 1.00 88.19 358 ILE B N 1
ATOM 5040 C CA . ILE A 1 322 ? 189.753 249.420 203.592 1.00 88.19 358 ILE B CA 1
ATOM 5041 C C . ILE A 1 322 ? 189.190 250.666 202.941 1.00 88.19 358 ILE B C 1
ATOM 5042 O O . ILE A 1 322 ? 189.640 251.773 203.243 1.00 88.19 358 ILE B O 1
ATOM 5058 N N . GLU A 1 323 ? 188.225 250.521 202.042 1.00 93.44 359 GLU B N 1
ATOM 5059 C CA . GLU A 1 323 ? 187.663 251.682 201.369 1.00 93.44 359 GLU B CA 1
ATOM 5060 C C . GLU A 1 323 ? 186.703 252.482 202.238 1.00 93.44 359 GLU B C 1
ATOM 5061 O O . GLU A 1 323 ? 186.302 253.576 201.834 1.00 93.44 359 GLU B O 1
ATOM 5073 N N . THR A 1 324 ? 186.319 251.987 203.413 1.00 90.62 360 THR B N 1
ATOM 5074 C CA . THR A 1 324 ? 185.422 252.767 204.256 1.00 90.62 360 THR B CA 1
ATOM 5075 C C . THR A 1 324 ? 186.079 254.020 204.804 1.00 90.62 360 THR B C 1
ATOM 5076 O O . THR A 1 324 ? 185.380 254.869 205.360 1.00 90.62 360 THR B O 1
ATOM 5087 N N . MET A 1 325 ? 187.391 254.150 204.672 1.00 92.82 361 MET B N 1
ATOM 5088 C CA . MET A 1 325 ? 188.126 255.244 205.281 1.00 92.82 361 MET B CA 1
ATOM 5089 C C . MET A 1 325 ? 189.048 255.972 204.321 1.00 92.82 361 MET B C 1
ATOM 5090 O O . MET A 1 325 ? 189.513 257.065 204.658 1.00 92.82 361 MET B O 1
ATOM 5104 N N . PHE A 1 326 ? 189.327 255.415 203.151 1.00 93.81 362 PHE B N 1
ATOM 5105 C CA . PHE A 1 326 ? 190.027 256.103 202.082 1.00 93.81 362 PHE B CA 1
ATOM 5106 C C . PHE A 1 326 ? 189.153 256.067 200.842 1.00 93.81 362 PHE B C 1
ATOM 5107 O O . PHE A 1 326 ? 188.465 255.076 200.592 1.00 93.81 362 PHE B O 1
ATOM 5124 N N . ARG A 1 327 ? 189.173 257.140 200.070 1.00 100.57 363 ARG B N 1
ATOM 5125 C CA . ARG A 1 327 ? 188.425 257.161 198.823 1.00 100.57 363 ARG B CA 1
ATOM 5126 C C . ARG A 1 327 ? 188.758 258.414 198.031 1.00 100.57 363 ARG B C 1
ATOM 5127 O O . ARG A 1 327 ? 189.040 259.462 198.621 1.00 100.57 363 ARG B O 1
ATOM 5148 N N . PRO A 1 328 ? 188.722 258.357 196.706 1.00 96.99 364 PRO B N 1
ATOM 5149 C CA . PRO A 1 328 ? 189.061 259.539 195.919 1.00 96.99 364 PRO B CA 1
ATOM 5150 C C . PRO A 1 328 ? 188.040 260.634 196.131 1.00 96.99 364 PRO B C 1
ATOM 5151 O O . PRO A 1 328 ? 186.858 260.377 196.357 1.00 96.99 364 PRO B O 1
ATOM 5162 N N . CYS A 1 329 ? 188.508 261.870 196.052 1.00 107.88 365 CYS B N 1
ATOM 5163 C CA . CYS A 1 329 ? 187.661 263.033 196.248 1.00 107.88 365 CYS B CA 1
ATOM 5164 C C . CYS A 1 329 ? 187.331 263.636 194.892 1.00 107.88 365 CYS B C 1
ATOM 5165 O O . CYS A 1 329 ? 188.222 263.820 194.059 1.00 107.88 365 CYS B O 1
ATOM 5173 N N . CYS A 1 330 ? 186.055 263.933 194.669 1.00 109.08 366 CYS B N 1
ATOM 5174 C CA . CYS A 1 330 ? 185.638 264.443 193.375 1.00 109.08 366 CYS B CA 1
ATOM 5175 C C . CYS A 1 330 ? 186.298 265.777 193.064 1.00 109.08 366 CYS B C 1
ATOM 5176 O O . CYS A 1 330 ? 186.837 266.460 193.934 1.00 109.08 366 CYS B O 1
ATOM 5184 N N . PHE A 1 331 ? 186.224 266.152 191.791 1.00 106.31 367 PHE B N 1
ATOM 5185 C CA . PHE A 1 331 ? 186.958 267.282 191.256 1.00 106.31 367 PHE B CA 1
ATOM 5186 C C . PHE A 1 331 ? 186.072 268.357 190.652 1.00 106.31 367 PHE B C 1
ATOM 5187 O O . PHE A 1 331 ? 186.562 269.462 190.400 1.00 106.31 367 PHE B O 1
ATOM 5204 N N . TYR A 1 332 ? 184.794 268.083 190.422 1.00 108.11 368 TYR B N 1
ATOM 5205 C CA . TYR A 1 332 ? 183.899 269.045 189.804 1.00 108.11 368 TYR B CA 1
ATOM 5206 C C . TYR A 1 332 ? 182.904 269.562 190.828 1.00 108.11 368 TYR B C 1
ATOM 5207 O O . TYR A 1 332 ? 182.458 268.831 191.716 1.00 108.11 368 TYR B O 1
ATOM 5225 N N . THR A 1 333 ? 182.556 270.839 190.686 1.00 125.70 369 THR B N 1
ATOM 5226 C CA . THR A 1 333 ? 181.665 271.484 191.639 1.00 125.70 369 THR B CA 1
ATOM 5227 C C . THR A 1 333 ? 180.321 270.786 191.724 1.00 125.70 369 THR B C 1
ATOM 5228 O O . THR A 1 333 ? 179.610 270.959 192.718 1.00 125.70 369 THR B O 1
ATOM 5239 N N . GLU A 1 334 ? 179.956 270.016 190.699 1.00 118.15 370 GLU B N 1
ATOM 5240 C CA . GLU A 1 334 ? 178.700 269.278 190.707 1.00 118.15 370 GLU B CA 1
ATOM 5241 C C . GLU A 1 334 ? 178.310 268.577 192.000 1.00 118.15 370 GLU B C 1
ATOM 5242 O O . GLU A 1 334 ? 177.136 268.554 192.376 1.00 118.15 370 GLU B O 1
ATOM 5254 N N . GLY A 1 335 ? 179.283 267.988 192.689 1.00 120.51 371 GLY B N 1
ATOM 5255 C CA . GLY A 1 335 ? 179.036 267.429 194.002 1.00 120.51 371 GLY B CA 1
ATOM 5256 C C . GLY A 1 335 ? 179.618 266.049 194.220 1.00 120.51 371 GLY B C 1
ATOM 5257 O O . GLY A 1 335 ? 179.519 265.502 195.321 1.00 120.51 371 GLY B O 1
ATOM 5261 N N . GLY A 1 336 ? 180.221 265.466 193.191 1.00 110.93 372 GLY B N 1
ATOM 5262 C CA . GLY A 1 336 ? 180.944 264.226 193.382 1.00 110.93 372 GLY B CA 1
ATOM 5263 C C . GLY A 1 336 ? 180.075 263.098 193.889 1.00 110.93 372 GLY B C 1
ATOM 5264 O O . GLY A 1 336 ? 180.209 262.674 195.039 1.00 110.93 372 GLY B O 1
ATOM 5268 N N . LEU A 1 337 ? 179.173 262.610 193.042 1.00 101.33 373 LEU B N 1
ATOM 5269 C CA . LEU A 1 337 ? 178.217 261.593 193.441 1.00 101.33 373 LEU B CA 1
ATOM 5270 C C . LEU A 1 337 ? 178.407 260.261 192.741 1.00 101.33 373 LEU B C 1
ATOM 5271 O O . LEU A 1 337 ? 177.953 259.242 193.264 1.00 101.33 373 LEU B O 1
ATOM 5287 N N . LEU A 1 338 ? 179.068 260.237 191.586 1.00 95.31 374 LEU B N 1
ATOM 5288 C CA . LEU A 1 338 ? 179.207 258.985 190.855 1.00 95.31 374 LEU B CA 1
ATOM 5289 C C . LEU A 1 338 ? 179.835 257.905 191.719 1.00 95.31 374 LEU B C 1
ATOM 5290 O O . LEU A 1 338 ? 179.520 256.722 191.560 1.00 95.31 374 LEU B O 1
ATOM 5306 N N . ARG A 1 339 ? 180.727 258.282 192.631 1.00 96.50 375 ARG B N 1
ATOM 5307 C CA . ARG A 1 339 ? 181.302 257.294 193.532 1.00 96.50 375 ARG B CA 1
ATOM 5308 C C . ARG A 1 339 ? 180.273 256.805 194.536 1.00 96.50 375 ARG B C 1
ATOM 5309 O O . ARG A 1 339 ? 180.193 255.605 194.816 1.00 96.50 375 ARG B O 1
ATOM 5330 N N . LYS A 1 340 ? 179.461 257.714 195.073 1.00 96.35 376 LYS B N 1
ATOM 5331 C CA . LYS A 1 340 ? 178.573 257.345 196.165 1.00 96.35 376 LYS B CA 1
ATOM 5332 C C . LYS A 1 340 ? 177.621 256.231 195.781 1.00 96.35 376 LYS B C 1
ATOM 5333 O O . LYS A 1 340 ? 177.097 255.551 196.666 1.00 96.35 376 LYS B O 1
ATOM 5352 N N . ALA A 1 341 ? 177.382 256.024 194.492 1.00 92.49 377 ALA B N 1
ATOM 5353 C CA . ALA A 1 341 ? 176.433 255.024 194.036 1.00 92.49 377 ALA B CA 1
ATOM 5354 C C . ALA A 1 341 ? 177.101 253.756 193.530 1.00 92.49 377 ALA B C 1
ATOM 5355 O O . ALA A 1 341 ? 176.453 252.967 192.840 1.00 92.49 377 ALA B O 1
ATOM 5362 N N . THR A 1 342 ? 178.377 253.538 193.840 1.00 90.25 378 THR B N 1
ATOM 5363 C CA . THR A 1 342 ? 179.079 252.353 193.364 1.00 90.25 378 THR B CA 1
ATOM 5364 C C . THR A 1 342 ? 179.891 251.635 194.431 1.00 90.25 378 THR B C 1
ATOM 5365 O O . THR A 1 342 ? 180.761 250.825 194.108 1.00 90.25 378 THR B O 1
ATOM 5376 N N . ARG A 1 343 ? 179.621 251.914 195.702 1.00 90.82 379 ARG B N 1
ATOM 5377 C CA . ARG A 1 343 ? 180.514 251.610 196.807 1.00 90.82 379 ARG B CA 1
ATOM 5378 C C . ARG A 1 343 ? 180.061 250.448 197.672 1.00 90.82 379 ARG B C 1
ATOM 5379 O O . ARG A 1 343 ? 180.672 250.213 198.718 1.00 90.82 379 ARG B O 1
ATOM 5400 N N . TYR A 1 344 ? 179.012 249.729 197.297 1.00 87.35 380 TYR B N 1
ATOM 5401 C CA . TYR A 1 344 ? 178.402 248.744 198.179 1.00 87.35 380 TYR B CA 1
ATOM 5402 C C . TYR A 1 344 ? 178.797 247.335 197.764 1.00 87.35 380 TYR B C 1
ATOM 5403 O O . TYR A 1 344 ? 178.755 246.996 196.580 1.00 87.35 380 TYR B O 1
ATOM 5421 N N . VAL A 1 345 ? 179.170 246.522 198.746 1.00 84.19 381 VAL B N 1
ATOM 5422 C CA . VAL A 1 345 ? 179.465 245.108 198.560 1.00 84.19 381 VAL B CA 1
ATOM 5423 C C . VAL A 1 345 ? 178.445 244.313 199.356 1.00 84.19 381 VAL B C 1
ATOM 5424 O O . VAL A 1 345 ? 178.272 244.546 200.555 1.00 84.19 381 VAL B O 1
ATOM 5437 N N . SER A 1 346 ? 177.761 243.389 198.693 1.00 83.98 382 SER B N 1
ATOM 5438 C CA . SER A 1 346 ? 176.802 242.560 199.398 1.00 83.98 382 SER B CA 1
ATOM 5439 C C . SER A 1 346 ? 177.531 241.645 200.368 1.00 83.98 382 SER B C 1
ATOM 5440 O O . SER A 1 346 ? 178.712 241.344 200.202 1.00 83.98 382 SER B O 1
ATOM 5448 N N . MET A 1 347 ? 176.821 241.206 201.402 1.00 84.61 383 MET B N 1
ATOM 5449 C CA . MET A 1 347 ? 177.445 240.373 202.416 1.00 84.61 383 MET B CA 1
ATOM 5450 C C . MET A 1 347 ? 176.404 239.481 203.069 1.00 84.61 383 MET B C 1
ATOM 5451 O O . MET A 1 347 ? 175.202 239.735 202.994 1.00 84.61 383 MET B O 1
ATOM 5465 N N . VAL A 1 348 ? 176.891 238.419 203.705 1.00 84.10 384 VAL B N 1
ATOM 5466 C CA . VAL A 1 348 ? 176.043 237.534 204.503 1.00 84.10 384 VAL B CA 1
ATOM 5467 C C . VAL A 1 348 ? 176.800 237.114 205.744 1.00 84.10 384 VAL B C 1
ATOM 5468 O O . VAL A 1 348 ? 178.035 237.032 205.746 1.00 84.10 384 VAL B O 1
ATOM 5481 N N . PRO A 1 349 ? 176.080 236.830 206.824 1.00 84.41 385 PRO B N 1
ATOM 5482 C CA . PRO A 1 349 ? 176.761 236.507 208.080 1.00 84.41 385 PRO B CA 1
ATOM 5483 C C . PRO A 1 349 ? 177.695 235.325 207.894 1.00 84.41 385 PRO B C 1
ATOM 5484 O O . PRO A 1 349 ? 177.347 234.336 207.249 1.00 84.41 385 PRO B O 1
ATOM 5495 N N . LEU A 1 350 ? 178.888 235.431 208.468 1.00 84.96 386 LEU B N 1
ATOM 5496 C CA . LEU A 1 350 ? 179.915 234.441 208.191 1.00 84.96 386 LEU B CA 1
ATOM 5497 C C . LEU A 1 350 ? 179.468 233.075 208.681 1.00 84.96 386 LEU B C 1
ATOM 5498 O O . LEU A 1 350 ? 178.717 232.954 209.648 1.00 84.96 386 LEU B O 1
ATOM 5514 N N . ASN A 1 351 ? 179.927 232.039 207.993 1.00 87.71 387 ASN B N 1
ATOM 5515 C CA . ASN A 1 351 ? 179.519 230.684 208.318 1.00 87.71 387 ASN B CA 1
ATOM 5516 C C . ASN A 1 351 ? 180.329 229.709 207.483 1.00 87.71 387 ASN B C 1
ATOM 5517 O O . ASN A 1 351 ? 180.896 230.072 206.451 1.00 87.71 387 ASN B O 1
ATOM 5528 N N . GLY A 1 352 ? 180.370 228.464 207.940 1.00 84.83 388 GLY B N 1
ATOM 5529 C CA . GLY A 1 352 ? 181.027 227.390 207.232 1.00 84.83 388 GLY B CA 1
ATOM 5530 C C . GLY A 1 352 ? 181.975 226.633 208.130 1.00 84.83 388 GLY B C 1
ATOM 5531 O O . GLY A 1 352 ? 182.094 226.898 209.324 1.00 84.83 388 GLY B O 1
ATOM 5535 N N . LEU A 1 353 ? 182.659 225.665 207.531 1.00 86.35 389 LEU B N 1
ATOM 5536 C CA . LEU A 1 353 ? 183.642 224.846 208.222 1.00 86.35 389 LEU B CA 1
ATOM 5537 C C . LEU A 1 353 ? 185.004 225.064 207.585 1.00 86.35 389 LEU B C 1
ATOM 5538 O O . LEU A 1 353 ? 185.147 224.931 206.367 1.00 86.35 389 LEU B O 1
ATOM 5554 N N . TYR A 1 354 ? 185.997 225.394 208.403 1.00 83.03 390 TYR B N 1
ATOM 5555 C CA . TYR A 1 354 ? 187.322 225.729 207.912 1.00 83.03 390 TYR B CA 1
ATOM 5556 C C . TYR A 1 354 ? 188.373 224.940 208.666 1.00 83.03 390 TYR B C 1
ATOM 5557 O O . TYR A 1 354 ? 188.307 224.814 209.891 1.00 83.03 390 TYR B O 1
ATOM 5575 N N . TYR A 1 355 ? 189.346 224.425 207.927 1.00 82.08 391 TYR B N 1
ATOM 5576 C CA . TYR A 1 355 ? 190.473 223.696 208.479 1.00 82.08 391 TYR B CA 1
ATOM 5577 C C . TYR A 1 355 ? 191.751 224.400 208.067 1.00 82.08 391 TYR B C 1
ATOM 5578 O O . TYR A 1 355 ? 191.873 224.849 206.927 1.00 82.08 391 TYR B O 1
ATOM 5596 N N . TYR A 1 356 ? 192.699 224.510 208.990 1.00 86.09 392 TYR B N 1
ATOM 5597 C CA . TYR A 1 356 ? 193.933 225.236 208.722 1.00 86.09 392 TYR B CA 1
ATOM 5598 C C . TYR A 1 356 ? 195.108 224.487 209.318 1.00 86.09 392 TYR B C 1
ATOM 5599 O O . TYR A 1 356 ? 195.224 224.392 210.541 1.00 86.09 392 TYR B O 1
ATOM 5617 N N . ASN A 1 357 ? 195.994 224.004 208.466 1.00 87.55 393 ASN B N 1
ATOM 5618 C CA . ASN A 1 357 ? 197.168 223.266 208.905 1.00 87.55 393 ASN B CA 1
ATOM 5619 C C . ASN A 1 357 ? 198.470 223.902 208.462 1.00 87.55 393 ASN B C 1
ATOM 5620 O O . ASN A 1 357 ? 199.425 223.941 209.238 1.00 87.55 393 ASN B O 1
ATOM 5631 N N . GLY A 1 358 ? 198.536 224.398 207.233 1.00 90.50 394 GLY B N 1
ATOM 5632 C CA . GLY A 1 358 ? 199.765 224.965 206.722 1.00 90.50 394 GLY B CA 1
ATOM 5633 C C . GLY A 1 358 ? 199.533 226.219 205.914 1.00 90.50 394 GLY B C 1
ATOM 5634 O O . GLY A 1 358 ? 198.612 226.987 206.199 1.00 90.50 394 GLY B O 1
ATOM 5638 N N . ALA A 1 359 ? 200.363 226.436 204.899 1.00 92.80 395 ALA B N 1
ATOM 5639 C CA . ALA A 1 359 ? 200.279 227.621 204.061 1.00 92.80 395 ALA B CA 1
ATOM 5640 C C . ALA A 1 359 ? 199.647 227.338 202.709 1.00 92.80 395 ALA B C 1
ATOM 5641 O O . ALA A 1 359 ? 198.663 227.982 202.338 1.00 92.80 395 ALA B O 1
ATOM 5648 N N . THR A 1 360 ? 200.183 226.385 201.960 1.00 95.60 396 THR B N 1
ATOM 5649 C CA . THR A 1 360 ? 199.714 225.967 200.649 1.00 95.60 396 THR B CA 1
ATOM 5650 C C . THR A 1 360 ? 200.053 226.974 199.559 1.00 95.60 396 THR B C 1
ATOM 5651 O O . THR A 1 360 ? 199.797 226.691 198.391 1.00 95.60 396 THR B O 1
ATOM 5662 N N . SER A 1 361 ? 200.635 228.124 199.883 1.00 92.44 397 SER B N 1
ATOM 5663 C CA . SER A 1 361 ? 201.027 229.092 198.869 1.00 92.44 397 SER B CA 1
ATOM 5664 C C . SER A 1 361 ? 201.743 230.224 199.581 1.00 92.44 397 SER B C 1
ATOM 5665 O O . SER A 1 361 ? 201.645 230.375 200.800 1.00 92.44 397 SER B O 1
ATOM 5673 N N . TYR A 1 362 ? 202.452 231.033 198.800 1.00 92.93 398 TYR B N 1
ATOM 5674 C CA . TYR A 1 362 ? 203.128 232.214 199.316 1.00 92.93 398 TYR B CA 1
ATOM 5675 C C . TYR A 1 362 ? 202.984 233.326 198.296 1.00 92.93 398 TYR B C 1
ATOM 5676 O O . TYR A 1 362 ? 203.404 233.168 197.147 1.00 92.93 398 TYR B O 1
ATOM 5694 N N . VAL A 1 363 ? 202.399 234.441 198.711 1.00 90.36 399 VAL B N 1
ATOM 5695 C CA . VAL A 1 363 ? 202.178 235.577 197.828 1.00 90.36 399 VAL B CA 1
ATOM 5696 C C . VAL A 1 363 ? 203.285 236.592 198.055 1.00 90.36 399 VAL B C 1
ATOM 5697 O O . VAL A 1 363 ? 203.565 236.978 199.195 1.00 90.36 399 VAL B O 1
ATOM 5710 N N . VAL A 1 364 ? 203.911 237.033 196.966 1.00 91.12 400 VAL B N 1
ATOM 5711 C CA . VAL A 1 364 ? 205.124 237.832 197.084 1.00 91.12 400 VAL B CA 1
ATOM 5712 C C . VAL A 1 364 ? 204.840 239.145 197.793 1.00 91.12 400 VAL B C 1
ATOM 5713 O O . VAL A 1 364 ? 205.622 239.586 198.642 1.00 91.12 400 VAL B O 1
ATOM 5726 N N . SER A 1 365 ? 203.733 239.801 197.452 1.00 94.16 401 SER B N 1
ATOM 5727 C CA . SER A 1 365 ? 203.403 241.108 198.015 1.00 94.16 401 SER B CA 1
ATOM 5728 C C . SER A 1 365 ? 201.909 241.191 198.305 1.00 94.16 401 SER B C 1
ATOM 5729 O O . SER A 1 365 ? 201.131 241.647 197.452 1.00 94.16 401 SER B O 1
ATOM 5737 N N . PRO A 1 366 ? 201.472 240.775 199.486 1.00 90.68 402 PRO B N 1
ATOM 5738 C CA . PRO A 1 366 ? 200.077 240.981 199.868 1.00 90.68 402 PRO B CA 1
ATOM 5739 C C . PRO A 1 366 ? 199.808 242.446 200.161 1.00 90.68 402 PRO B C 1
ATOM 5740 O O . PRO A 1 366 ? 200.716 243.231 200.430 1.00 90.68 402 PRO B O 1
ATOM 5751 N N . ILE A 1 367 ? 198.524 242.800 200.123 1.00 88.65 403 ILE B N 1
ATOM 5752 C CA . ILE A 1 367 ? 198.143 244.203 200.233 1.00 88.65 403 ILE B CA 1
ATOM 5753 C C . ILE A 1 367 ? 198.587 244.800 201.559 1.00 88.65 403 ILE B C 1
ATOM 5754 O O . ILE A 1 367 ? 198.990 245.966 201.614 1.00 88.65 403 ILE B O 1
ATOM 5770 N N . HIS A 1 368 ? 198.523 244.033 202.645 1.00 90.01 404 HIS B N 1
ATOM 5771 C CA . HIS A 1 368 ? 198.688 244.637 203.958 1.00 90.01 404 HIS B CA 1
ATOM 5772 C C . HIS A 1 368 ? 200.094 245.154 204.200 1.00 90.01 404 HIS B C 1
ATOM 5773 O O . HIS A 1 368 ? 200.308 245.857 205.191 1.00 90.01 404 HIS B O 1
ATOM 5787 N N . THR A 1 369 ? 201.061 244.816 203.349 1.00 90.41 405 THR B N 1
ATOM 5788 C CA . THR A 1 369 ? 202.427 245.326 203.485 1.00 90.41 405 THR B CA 1
ATOM 5789 C C . THR A 1 369 ? 202.803 245.903 202.133 1.00 90.41 405 THR B C 1
ATOM 5790 O O . THR A 1 369 ? 203.434 245.244 201.307 1.00 90.41 405 THR B O 1
ATOM 5801 N N . ASP A 1 370 ? 202.406 247.151 201.904 1.00 96.00 406 ASP B N 1
ATOM 5802 C CA . ASP A 1 370 ? 202.822 247.844 200.696 1.00 96.00 406 ASP B CA 1
ATOM 5803 C C . ASP A 1 370 ? 202.967 249.345 200.913 1.00 96.00 406 ASP B C 1
ATOM 5804 O O . ASP A 1 370 ? 202.647 250.126 200.011 1.00 96.00 406 ASP B O 1
ATOM 5813 N N . ALA A 1 371 ? 203.418 249.775 202.090 1.00 93.45 407 ALA B N 1
ATOM 5814 C CA . ALA A 1 371 ? 203.708 251.192 202.267 1.00 93.45 407 ALA B CA 1
ATOM 5815 C C . ALA A 1 371 ? 202.467 252.058 202.107 1.00 93.45 407 ALA B C 1
ATOM 5816 O O . ALA A 1 371 ? 202.293 252.715 201.078 1.00 93.45 407 ALA B O 1
ATOM 5823 N N . HIS A 1 372 ? 201.600 252.064 203.115 1.00 95.78 408 HIS B N 1
ATOM 5824 C CA . HIS A 1 372 ? 200.332 252.784 203.076 1.00 95.78 408 HIS B CA 1
ATOM 5825 C C . HIS A 1 372 ? 199.308 252.132 202.160 1.00 95.78 408 HIS B C 1
ATOM 5826 O O . HIS A 1 372 ? 199.025 252.637 201.069 1.00 95.78 408 HIS B O 1
ATOM 5840 N N . PRO A 1 373 ? 198.735 251.005 202.577 1.00 92.42 409 PRO B N 1
ATOM 5841 C CA . PRO A 1 373 ? 197.686 250.373 201.767 1.00 92.42 409 PRO B CA 1
ATOM 5842 C C . PRO A 1 373 ? 196.525 251.291 201.440 1.00 92.42 409 PRO B C 1
ATOM 5843 O O . PRO A 1 373 ? 195.827 251.061 200.446 1.00 92.42 409 PRO B O 1
ATOM 5854 N N . GLY A 1 374 ? 196.267 252.309 202.256 1.00 95.04 410 GLY B N 1
ATOM 5855 C CA . GLY A 1 374 ? 195.116 253.158 201.998 1.00 95.04 410 GLY B CA 1
ATOM 5856 C C . GLY A 1 374 ? 195.154 253.790 200.620 1.00 95.04 410 GLY B C 1
ATOM 5857 O O . GLY A 1 374 ? 194.159 253.773 199.890 1.00 95.04 410 GLY B O 1
ATOM 5861 N N . ILE A 1 375 ? 196.302 254.348 200.241 1.00 93.92 411 ILE B N 1
ATOM 5862 C CA . ILE A 1 375 ? 196.402 255.009 198.948 1.00 93.92 411 ILE B CA 1
ATOM 5863 C C . ILE A 1 375 ? 196.188 254.014 197.822 1.00 93.92 411 ILE B C 1
ATOM 5864 O O . ILE A 1 375 ? 195.475 254.299 196.852 1.00 93.92 411 ILE B O 1
ATOM 5880 N N . THR A 1 376 ? 196.814 252.842 197.910 1.00 93.39 412 THR B N 1
ATOM 5881 C CA . THR A 1 376 ? 196.639 251.872 196.843 1.00 93.39 412 THR B CA 1
ATOM 5882 C C . THR A 1 376 ? 195.203 251.395 196.731 1.00 93.39 412 THR B C 1
ATOM 5883 O O . THR A 1 376 ? 194.719 251.224 195.611 1.00 93.39 412 THR B O 1
ATOM 5894 N N . ALA A 1 377 ? 194.503 251.198 197.840 1.00 89.99 413 ALA B N 1
ATOM 5895 C CA . ALA A 1 377 ? 193.092 250.856 197.753 1.00 89.99 413 ALA B CA 1
ATOM 5896 C C . ALA A 1 377 ? 192.274 251.971 197.121 1.00 89.99 413 ALA B C 1
ATOM 5897 O O . ALA A 1 377 ? 191.415 251.711 196.269 1.00 89.99 413 ALA B O 1
ATOM 5904 N N . ALA A 1 378 ? 192.532 253.218 197.509 1.00 92.04 414 ALA B N 1
ATOM 5905 C CA . ALA A 1 378 ? 191.772 254.323 196.943 1.00 92.04 414 ALA B CA 1
ATOM 5906 C C . ALA A 1 378 ? 191.964 254.394 195.437 1.00 92.04 414 ALA B C 1
ATOM 5907 O O . ALA A 1 378 ? 191.003 254.570 194.682 1.00 92.04 414 ALA B O 1
ATOM 5914 N N . ILE A 1 379 ? 193.204 254.255 194.975 1.00 93.08 415 ILE B N 1
ATOM 5915 C CA . ILE A 1 379 ? 193.449 254.343 193.541 1.00 93.08 415 ILE B CA 1
ATOM 5916 C C . ILE A 1 379 ? 192.895 253.124 192.824 1.00 93.08 415 ILE B C 1
ATOM 5917 O O . ILE A 1 379 ? 192.421 253.224 191.688 1.00 93.08 415 ILE B O 1
ATOM 5933 N N . GLU A 1 380 ? 192.968 251.953 193.449 1.00 91.68 416 GLU B N 1
ATOM 5934 C CA . GLU A 1 380 ? 192.355 250.779 192.848 1.00 91.68 416 GLU B CA 1
ATOM 5935 C C . GLU A 1 380 ? 190.858 250.977 192.672 1.00 91.68 416 GLU B C 1
ATOM 5936 O O . GLU A 1 380 ? 190.259 250.400 191.760 1.00 91.68 416 GLU B O 1
ATOM 5948 N N . SER A 1 381 ? 190.236 251.770 193.542 1.00 93.65 417 SER B N 1
ATOM 5949 C CA . SER A 1 381 ? 188.830 252.120 193.352 1.00 93.65 417 SER B CA 1
ATOM 5950 C C . SER A 1 381 ? 188.643 253.154 192.247 1.00 93.65 417 SER B C 1
ATOM 5951 O O . SER A 1 381 ? 187.709 253.058 191.435 1.00 93.65 417 SER B O 1
ATOM 5959 N N . PHE A 1 382 ? 189.514 254.156 192.222 1.00 94.07 418 PHE B N 1
ATOM 5960 C CA . PHE A 1 382 ? 189.403 255.213 191.227 1.00 94.07 418 PHE B CA 1
ATOM 5961 C C . PHE A 1 382 ? 189.529 254.650 189.820 1.00 94.07 418 PHE B C 1
ATOM 5962 O O . PHE A 1 382 ? 188.848 255.105 188.893 1.00 94.07 418 PHE B O 1
ATOM 5979 N N . VAL A 1 383 ? 190.400 253.656 189.641 1.00 92.81 419 VAL B N 1
ATOM 5980 C CA . VAL A 1 383 ? 190.604 253.064 188.326 1.00 92.81 419 VAL B CA 1
ATOM 5981 C C . VAL A 1 383 ? 189.385 252.309 187.833 1.00 92.81 419 VAL B C 1
ATOM 5982 O O . VAL A 1 383 ? 189.343 251.910 186.668 1.00 92.81 419 VAL B O 1
ATOM 5995 N N . ASP A 1 384 ? 188.399 252.084 188.691 1.00 93.96 420 ASP B N 1
ATOM 5996 C CA . ASP A 1 384 ? 187.126 251.518 188.273 1.00 93.96 420 ASP B CA 1
ATOM 5997 C C . ASP A 1 384 ? 186.065 252.584 188.076 1.00 93.96 420 ASP B C 1
ATOM 5998 O O . ASP A 1 384 ? 185.273 252.515 187.123 1.00 93.96 420 ASP B O 1
ATOM 6007 N N . ILE A 1 385 ? 186.039 253.577 188.962 1.00 93.71 421 ILE B N 1
ATOM 6008 C CA . ILE A 1 385 ? 185.086 254.666 188.782 1.00 93.71 421 ILE B CA 1
ATOM 6009 C C . ILE A 1 385 ? 185.312 255.338 187.437 1.00 93.71 421 ILE B C 1
ATOM 6010 O O . ILE A 1 385 ? 184.359 255.732 186.758 1.00 93.71 421 ILE B O 1
ATOM 6026 N N . MET A 1 386 ? 186.572 255.481 187.028 1.00 95.33 422 MET B N 1
ATOM 6027 C CA . MET A 1 386 ? 186.842 256.118 185.743 1.00 95.33 422 MET B CA 1
ATOM 6028 C C . MET A 1 386 ? 186.307 255.288 184.585 1.00 95.33 422 MET B C 1
ATOM 6029 O O . MET A 1 386 ? 185.789 255.839 183.608 1.00 95.33 422 MET B O 1
ATOM 6043 N N . VAL A 1 387 ? 186.436 253.964 184.654 1.00 91.23 423 VAL B N 1
ATOM 6044 C CA . VAL A 1 387 ? 185.893 253.139 183.580 1.00 91.23 423 VAL B CA 1
ATOM 6045 C C . VAL A 1 387 ? 184.388 253.309 183.505 1.00 91.23 423 VAL B C 1
ATOM 6046 O O . VAL A 1 387 ? 183.801 253.383 182.416 1.00 91.23 423 VAL B O 1
ATOM 6059 N N . LEU A 1 388 ? 183.735 253.357 184.661 1.00 93.40 424 LEU B N 1
ATOM 6060 C CA . LEU A 1 388 ? 182.294 253.569 184.653 1.00 93.40 424 LEU B CA 1
ATOM 6061 C C . LEU A 1 388 ? 181.949 254.910 184.016 1.00 93.40 424 LEU B C 1
ATOM 6062 O O . LEU A 1 388 ? 181.017 255.007 183.205 1.00 93.40 424 LEU B O 1
ATOM 6078 N N . GLN A 1 389 ? 182.697 255.955 184.365 1.00 93.55 425 GLN B N 1
ATOM 6079 C CA . GLN A 1 389 ? 182.539 257.238 183.691 1.00 93.55 425 GLN B CA 1
ATOM 6080 C C . GLN A 1 389 ? 182.618 257.080 182.187 1.00 93.55 425 GLN B C 1
ATOM 6081 O O . GLN A 1 389 ? 181.759 257.571 181.449 1.00 93.55 425 GLN B O 1
ATOM 6095 N N . ALA A 1 390 ? 183.649 256.392 181.712 1.00 96.01 426 ALA B N 1
ATOM 6096 C CA . ALA A 1 390 ? 183.833 256.268 180.275 1.00 96.01 426 ALA B CA 1
ATOM 6097 C C . ALA A 1 390 ? 182.628 255.607 179.634 1.00 96.01 426 ALA B C 1
ATOM 6098 O O . ALA A 1 390 ? 182.178 256.027 178.565 1.00 96.01 426 ALA B O 1
ATOM 6105 N N . VAL A 1 391 ? 182.088 254.571 180.268 1.00 95.29 427 VAL B N 1
ATOM 6106 C CA . VAL A 1 391 ? 180.979 253.870 179.630 1.00 95.29 427 VAL B CA 1
ATOM 6107 C C . VAL A 1 391 ? 179.722 254.731 179.622 1.00 95.29 427 VAL B C 1
ATOM 6108 O O . VAL A 1 391 ? 179.034 254.814 178.600 1.00 95.29 427 VAL B O 1
ATOM 6121 N N . PHE A 1 392 ? 179.386 255.389 180.736 1.00 93.95 428 PHE B N 1
ATOM 6122 C CA . PHE A 1 392 ? 178.175 256.212 180.711 1.00 93.95 428 PHE B CA 1
ATOM 6123 C C . PHE A 1 392 ? 178.267 257.292 179.647 1.00 93.95 428 PHE B C 1
ATOM 6124 O O . PHE A 1 392 ? 177.337 257.481 178.859 1.00 93.95 428 PHE B O 1
ATOM 6141 N N . SER A 1 393 ? 179.367 257.991 179.597 1.00 97.02 429 SER B N 1
ATOM 6142 C CA . SER A 1 393 ? 179.456 259.068 178.629 1.00 97.02 429 SER B CA 1
ATOM 6143 C C . SER A 1 393 ? 179.539 258.586 177.211 1.00 97.02 429 SER B C 1
ATOM 6144 O O . SER A 1 393 ? 179.670 259.411 176.311 1.00 97.02 429 SER B O 1
ATOM 6152 N N . PHE A 1 394 ? 179.456 257.283 176.952 1.00 97.43 430 PHE B N 1
ATOM 6153 C CA . PHE A 1 394 ? 179.635 256.782 175.599 1.00 97.43 430 PHE B CA 1
ATOM 6154 C C . PHE A 1 394 ? 178.674 257.418 174.610 1.00 97.43 430 PHE B C 1
ATOM 6155 O O . PHE A 1 394 ? 178.971 257.442 173.413 1.00 97.43 430 PHE B O 1
ATOM 6172 N N . SER A 1 395 ? 177.535 257.932 175.067 1.00 97.18 431 SER B N 1
ATOM 6173 C CA . SER A 1 395 ? 176.553 258.525 174.167 1.00 97.18 431 SER B CA 1
ATOM 6174 C C . SER A 1 395 ? 176.574 260.047 174.199 1.00 97.18 431 SER B C 1
ATOM 6175 O O . SER A 1 395 ? 176.726 260.682 173.155 1.00 97.18 431 SER B O 1
ATOM 6183 N N . GLY A 1 396 ? 176.427 260.648 175.374 1.00 98.26 432 GLY B N 1
ATOM 6184 C CA . GLY A 1 396 ? 176.389 262.086 175.483 1.00 98.26 432 GLY B CA 1
ATOM 6185 C C . GLY A 1 396 ? 176.541 262.553 176.913 1.00 98.26 432 GLY B C 1
ATOM 6186 O O . GLY A 1 396 ? 176.702 261.756 177.837 1.00 98.26 432 GLY B O 1
ATOM 6190 N N . PRO A 1 397 ? 176.492 263.865 177.124 1.00 100.38 433 PRO B N 1
ATOM 6191 C CA . PRO A 1 397 ? 176.693 264.394 178.479 1.00 100.38 433 PRO B CA 1
ATOM 6192 C C . PRO A 1 397 ? 175.708 263.865 179.506 1.00 100.38 433 PRO B C 1
ATOM 6193 O O . PRO A 1 397 ? 176.089 263.672 180.666 1.00 100.38 433 PRO B O 1
ATOM 6204 N N . LYS A 1 398 ? 174.455 263.621 179.130 1.00 99.29 434 LYS B N 1
ATOM 6205 C CA . LYS A 1 398 ? 173.442 263.110 180.053 1.00 99.29 434 LYS B CA 1
ATOM 6206 C C . LYS A 1 398 ? 173.142 264.065 181.212 1.00 99.29 434 LYS B C 1
ATOM 6207 O O . LYS A 1 398 ? 173.325 263.756 182.386 1.00 99.29 434 LYS B O 1
ATOM 6226 N N . VAL A 1 399 ? 172.671 265.248 180.832 1.00 100.39 435 VAL B N 1
ATOM 6227 C CA . VAL A 1 399 ? 172.379 266.304 181.793 1.00 100.39 435 VAL B CA 1
ATOM 6228 C C . VAL A 1 399 ? 171.053 266.024 182.492 1.00 100.39 435 VAL B C 1
ATOM 6229 O O . VAL A 1 399 ? 170.239 265.220 182.041 1.00 100.39 435 VAL B O 1
ATOM 6242 N N . VAL A 1 400 ? 170.842 266.697 183.624 1.00 100.48 436 VAL B N 1
ATOM 6243 C CA . VAL A 1 400 ? 169.556 266.717 184.313 1.00 100.48 436 VAL B CA 1
ATOM 6244 C C . VAL A 1 400 ? 169.320 268.134 184.812 1.00 100.48 436 VAL B C 1
ATOM 6245 O O . VAL A 1 400 ? 170.060 268.621 185.672 1.00 100.48 436 VAL B O 1
ATOM 6258 N N . ALA A 1 401 ? 168.293 268.790 184.286 1.00 106.87 437 ALA B N 1
ATOM 6259 C CA . ALA A 1 401 ? 168.057 270.206 184.517 1.00 106.87 437 ALA B CA 1
ATOM 6260 C C . ALA A 1 401 ? 166.785 270.407 185.323 1.00 106.87 437 ALA B C 1
ATOM 6261 O O . ALA A 1 401 ? 166.000 269.482 185.530 1.00 106.87 437 ALA B O 1
ATOM 6268 N N . ALA A 1 402 ? 166.583 271.642 185.768 1.00 110.04 438 ALA B N 1
ATOM 6269 C CA . ALA A 1 402 ? 165.456 272.001 186.615 1.00 110.04 438 ALA B CA 1
ATOM 6270 C C . ALA A 1 402 ? 164.601 273.044 185.916 1.00 110.04 438 ALA B C 1
ATOM 6271 O O . ALA A 1 402 ? 165.118 274.056 185.435 1.00 110.04 438 ALA B O 1
ATOM 6278 N N . LYS A 1 403 ? 163.297 272.792 185.862 1.00 114.44 439 LYS B N 1
ATOM 6279 C CA . LYS A 1 403 ? 162.335 273.728 185.307 1.00 114.44 439 LYS B CA 1
ATOM 6280 C C . LYS A 1 403 ? 161.098 273.731 186.191 1.00 114.44 439 LYS B C 1
ATOM 6281 O O . LYS A 1 403 ? 160.725 272.702 186.758 1.00 114.44 439 LYS B O 1
ATOM 6300 N N . VAL A 1 404 ? 160.460 274.884 186.296 1.00 115.84 440 VAL B N 1
ATOM 6301 C CA . VAL A 1 404 ? 159.307 275.051 187.174 1.00 115.84 440 VAL B CA 1
ATOM 6302 C C . VAL A 1 404 ? 158.047 274.617 186.445 1.00 115.84 440 VAL B C 1
ATOM 6303 O O . VAL A 1 404 ? 157.845 274.940 185.270 1.00 115.84 440 VAL B O 1
ATOM 6316 N N . ASN A 1 405 ? 157.181 273.900 187.158 1.00 117.76 441 ASN B N 1
ATOM 6317 C CA . ASN A 1 405 ? 155.955 273.347 186.591 1.00 117.76 441 ASN B CA 1
ATOM 6318 C C . ASN A 1 405 ? 156.275 272.331 185.494 1.00 117.76 441 ASN B C 1
ATOM 6319 O O . ASN A 1 405 ? 155.814 272.431 184.356 1.00 117.76 441 ASN B O 1
ATOM 6330 N N . ALA A 1 406 ? 157.086 271.346 185.859 1.00 114.80 442 ALA B N 1
ATOM 6331 C CA . ALA A 1 406 ? 157.396 270.239 184.971 1.00 114.80 442 ALA B CA 1
ATOM 6332 C C . ALA A 1 406 ? 156.339 269.158 185.122 1.00 114.80 442 ALA B C 1
ATOM 6333 O O . ALA A 1 406 ? 155.827 268.922 186.220 1.00 114.80 442 ALA B O 1
ATOM 6340 N N . SER A 1 407 ? 156.014 268.503 184.015 1.00 119.11 443 SER B N 1
ATOM 6341 C CA . SER A 1 407 ? 154.960 267.499 184.025 1.00 119.11 443 SER B CA 1
ATOM 6342 C C . SER A 1 407 ? 155.344 266.341 184.930 1.00 119.11 443 SER B C 1
ATOM 6343 O O . SER A 1 407 ? 156.379 265.700 184.723 1.00 119.11 443 SER B O 1
ATOM 6351 N N . GLN A 1 408 ? 154.506 266.054 185.919 1.00 117.98 444 GLN B N 1
ATOM 6352 C CA . GLN A 1 408 ? 154.756 264.923 186.809 1.00 117.98 444 GLN B CA 1
ATOM 6353 C C . GLN A 1 408 ? 154.123 263.681 186.201 1.00 117.98 444 GLN B C 1
ATOM 6354 O O . GLN A 1 408 ? 153.300 263.009 186.816 1.00 117.98 444 GLN B O 1
ATOM 6368 N N . ILE A 1 409 ? 154.507 263.378 184.965 1.00 120.98 445 ILE B N 1
ATOM 6369 C CA . ILE A 1 409 ? 154.156 262.122 184.316 1.00 120.98 445 ILE B CA 1
ATOM 6370 C C . ILE A 1 409 ? 155.391 261.592 183.602 1.00 120.98 445 ILE B C 1
ATOM 6371 O O . ILE A 1 409 ? 155.768 260.427 183.766 1.00 120.98 445 ILE B O 1
ATOM 6387 N N . ASP A 1 410 ? 156.022 262.445 182.798 1.00 119.84 446 ASP B N 1
ATOM 6388 C CA . ASP A 1 410 ? 157.251 262.109 182.100 1.00 119.84 446 ASP B CA 1
ATOM 6389 C C . ASP A 1 410 ? 158.212 263.277 182.237 1.00 119.84 446 ASP B C 1
ATOM 6390 O O . ASP A 1 410 ? 157.797 264.433 182.338 1.00 119.84 446 ASP B O 1
ATOM 6399 N N . ALA A 1 411 ? 159.501 262.964 182.240 1.00 107.61 447 ALA B N 1
ATOM 6400 C CA . ALA A 1 411 ? 160.550 263.948 182.464 1.00 107.61 447 ALA B CA 1
ATOM 6401 C C . ALA A 1 411 ? 161.633 263.814 181.411 1.00 107.61 447 ALA B C 1
ATOM 6402 O O . ALA A 1 411 ? 162.828 263.821 181.704 1.00 107.61 447 ALA B O 1
ATOM 6409 N N . ALA A 1 412 ? 161.221 263.690 180.154 1.00 101.99 448 ALA B N 1
ATOM 6410 C CA . ALA A 1 412 ? 162.145 263.502 179.040 1.00 101.99 448 ALA B CA 1
ATOM 6411 C C . ALA A 1 412 ? 161.840 264.561 177.989 1.00 101.99 448 ALA B C 1
ATOM 6412 O O . ALA A 1 412 ? 160.919 264.393 177.187 1.00 101.99 448 ALA B O 1
ATOM 6419 N N . MET A 1 413 ? 162.610 265.643 177.989 1.00 99.74 449 MET B N 1
ATOM 6420 C CA . MET A 1 413 ? 162.498 266.682 176.978 1.00 99.74 449 MET B CA 1
ATOM 6421 C C . MET A 1 413 ? 163.762 266.705 176.134 1.00 99.74 449 MET B C 1
ATOM 6422 O O . MET A 1 413 ? 164.865 266.497 176.643 1.00 99.74 449 MET B O 1
ATOM 6436 N N . VAL A 1 414 ? 163.590 266.954 174.842 1.00 99.65 450 VAL B N 1
ATOM 6437 C CA . VAL A 1 414 ? 164.715 267.044 173.922 1.00 99.65 450 VAL B CA 1
ATOM 6438 C C . VAL A 1 414 ? 165.394 268.393 174.112 1.00 99.65 450 VAL B C 1
ATOM 6439 O O . VAL A 1 414 ? 164.740 269.441 174.080 1.00 99.65 450 VAL B O 1
ATOM 6452 N N . PHE A 1 415 ? 166.709 268.371 174.326 1.00 98.98 451 PHE B N 1
ATOM 6453 C CA . PHE A 1 415 ? 167.478 269.580 174.587 1.00 98.98 451 PHE B CA 1
ATOM 6454 C C . PHE A 1 415 ? 168.173 270.132 173.355 1.00 98.98 451 PHE B C 1
ATOM 6455 O O . PHE A 1 415 ? 168.640 271.273 173.390 1.00 98.98 451 PHE B O 1
ATOM 6472 N N . GLY A 1 416 ? 168.262 269.361 172.280 1.00 100.03 452 GLY B N 1
ATOM 6473 C CA . GLY A 1 416 ? 168.956 269.790 171.094 1.00 100.03 452 GLY B CA 1
ATOM 6474 C C . GLY A 1 416 ? 170.106 268.861 170.791 1.00 100.03 452 GLY B C 1
ATOM 6475 O O . GLY A 1 416 ? 170.317 267.861 171.480 1.00 100.03 452 GLY B O 1
ATOM 6479 N N . PRO A 1 417 ? 170.872 269.163 169.749 1.00 103.22 453 PRO B N 1
ATOM 6480 C CA . PRO A 1 417 ? 172.032 268.330 169.432 1.00 103.22 453 PRO B CA 1
ATOM 6481 C C . PRO A 1 417 ? 172.950 268.212 170.634 1.00 103.22 453 PRO B C 1
ATOM 6482 O O . PRO A 1 417 ? 172.835 268.943 171.618 1.00 103.22 453 PRO B O 1
ATOM 6493 N N . ALA A 1 418 ? 173.870 267.258 170.554 1.00 103.81 454 ALA B N 1
ATOM 6494 C CA . ALA A 1 418 ? 174.846 266.989 171.592 1.00 103.81 454 ALA B CA 1
ATOM 6495 C C . ALA A 1 418 ? 174.203 266.340 172.824 1.00 103.81 454 ALA B C 1
ATOM 6496 O O . ALA A 1 418 ? 174.897 266.131 173.817 1.00 103.81 454 ALA B O 1
ATOM 6503 N N . VAL A 1 419 ? 172.912 266.075 172.794 1.00 99.99 455 VAL B N 1
ATOM 6504 C CA . VAL A 1 419 ? 172.259 265.382 173.895 1.00 99.99 455 VAL B CA 1
ATOM 6505 C C . VAL A 1 419 ? 171.248 264.407 173.277 1.00 99.99 455 VAL B C 1
ATOM 6506 O O . VAL A 1 419 ? 170.173 264.824 172.838 1.00 99.99 455 VAL B O 1
ATOM 6519 N N . ALA A 1 420 ? 171.586 263.121 173.238 1.00 103.36 456 ALA B N 1
ATOM 6520 C CA . ALA A 1 420 ? 170.737 262.135 172.585 1.00 103.36 456 ALA B CA 1
ATOM 6521 C C . ALA A 1 420 ? 169.363 262.030 173.225 1.00 103.36 456 ALA B C 1
ATOM 6522 O O . ALA A 1 420 ? 169.188 262.381 174.394 1.00 103.36 456 ALA B O 1
ATOM 6529 N N . GLU A 1 421 ? 168.378 261.553 172.465 1.00 107.61 457 GLU B N 1
ATOM 6530 C CA . GLU A 1 421 ? 166.994 261.610 172.916 1.00 107.61 457 GLU B CA 1
ATOM 6531 C C . GLU A 1 421 ? 166.834 260.958 174.281 1.00 107.61 457 GLU B C 1
ATOM 6532 O O . GLU A 1 421 ? 166.074 261.444 175.126 1.00 107.61 457 GLU B O 1
ATOM 6544 N N . GLY A 1 422 ? 167.533 259.849 174.513 1.00 104.29 458 GLY B N 1
ATOM 6545 C CA . GLY A 1 422 ? 167.293 259.086 175.725 1.00 104.29 458 GLY B CA 1
ATOM 6546 C C . GLY A 1 422 ? 167.526 259.900 176.980 1.00 104.29 458 GLY B C 1
ATOM 6547 O O . GLY A 1 422 ? 166.705 259.898 177.899 1.00 104.29 458 GLY B O 1
ATOM 6551 N N . ASP A 1 423 ? 168.640 260.616 177.032 1.00 103.64 459 ASP B N 1
ATOM 6552 C CA . ASP A 1 423 ? 169.030 261.340 178.229 1.00 103.64 459 ASP B CA 1
ATOM 6553 C C . ASP A 1 423 ? 168.564 262.789 178.124 1.00 103.64 459 ASP B C 1
ATOM 6554 O O . ASP A 1 423 ? 167.876 263.175 177.179 1.00 103.64 459 ASP B O 1
ATOM 6563 N N . GLY A 1 424 ? 168.944 263.611 179.095 1.00 99.39 460 GLY B N 1
ATOM 6564 C CA . GLY A 1 424 ? 168.468 264.977 179.144 1.00 99.39 460 GLY B CA 1
ATOM 6565 C C . GLY A 1 424 ? 167.092 265.087 179.761 1.00 99.39 460 GLY B C 1
ATOM 6566 O O . GLY A 1 424 ? 166.128 265.434 179.078 1.00 99.39 460 GLY B O 1
ATOM 6570 N N . PHE A 1 425 ? 166.981 264.771 181.043 1.00 98.74 461 PHE B N 1
ATOM 6571 C CA . PHE A 1 425 ? 165.701 264.790 181.729 1.00 98.74 461 PHE B CA 1
ATOM 6572 C C . PHE A 1 425 ? 165.436 266.179 182.301 1.00 98.74 461 PHE B C 1
ATOM 6573 O O . PHE A 1 425 ? 166.127 267.148 181.988 1.00 98.74 461 PHE B O 1
ATOM 6590 N N . VAL A 1 426 ? 164.414 266.289 183.149 1.00 105.04 462 VAL B N 1
ATOM 6591 C CA . VAL A 1 426 ? 164.059 267.556 183.774 1.00 105.04 462 VAL B CA 1
ATOM 6592 C C . VAL A 1 426 ? 163.200 267.246 184.986 1.00 105.04 462 VAL B C 1
ATOM 6593 O O . VAL A 1 426 ? 162.526 266.217 185.036 1.00 105.04 462 VAL B O 1
ATOM 6606 N N . TYR A 1 427 ? 163.221 268.141 185.968 1.00 107.33 463 TYR B N 1
ATOM 6607 C CA . TYR A 1 427 ? 162.492 267.902 187.203 1.00 107.33 463 TYR B CA 1
ATOM 6608 C C . TYR A 1 427 ? 162.097 269.219 187.842 1.00 107.33 463 TYR B C 1
ATOM 6609 O O . TYR A 1 427 ? 162.858 270.186 187.810 1.00 107.33 463 TYR B O 1
ATOM 6627 N N . ASP A 1 428 ? 160.914 269.238 188.438 1.00 113.24 464 ASP B N 1
ATOM 6628 C CA . ASP A 1 428 ? 160.494 270.397 189.201 1.00 113.24 464 ASP B CA 1
ATOM 6629 C C . ASP A 1 428 ? 161.443 270.609 190.378 1.00 113.24 464 ASP B C 1
ATOM 6630 O O . ASP A 1 428 ? 161.840 269.641 191.033 1.00 113.24 464 ASP B O 1
ATOM 6639 N N . PRO A 1 429 ? 161.833 271.843 190.670 1.00 112.88 465 PRO B N 1
ATOM 6640 C CA . PRO A 1 429 ? 162.787 272.063 191.761 1.00 112.88 465 PRO B CA 1
ATOM 6641 C C . PRO A 1 429 ? 162.149 272.092 193.137 1.00 112.88 465 PRO B C 1
ATOM 6642 O O . PRO A 1 429 ? 162.753 271.634 194.110 1.00 112.88 465 PRO B O 1
ATOM 6653 N N . LEU A 1 430 ? 160.935 272.630 193.240 1.00 113.45 466 LEU B N 1
ATOM 6654 C CA . LEU A 1 430 ? 160.362 272.910 194.550 1.00 113.45 466 LEU B CA 1
ATOM 6655 C C . LEU A 1 430 ? 159.884 271.661 195.276 1.00 113.45 466 LEU B C 1
ATOM 6656 O O . LEU A 1 430 ? 159.545 271.748 196.459 1.00 113.45 466 LEU B O 1
ATOM 6672 N N . ARG A 1 431 ? 159.844 270.527 194.616 1.00 115.09 467 ARG B N 1
ATOM 6673 C CA . ARG A 1 431 ? 159.543 269.261 195.260 1.00 115.09 467 ARG B CA 1
ATOM 6674 C C . ARG A 1 431 ? 160.832 268.519 195.575 1.00 115.09 467 ARG B C 1
ATOM 6675 O O . ARG A 1 431 ? 161.899 268.870 195.065 1.00 115.09 467 ARG B O 1
ATOM 6696 N N . PRO A 1 432 ? 160.786 267.491 196.420 1.00 112.08 468 PRO B N 1
ATOM 6697 C CA . PRO A 1 432 ? 162.020 266.771 196.749 1.00 112.08 468 PRO B CA 1
ATOM 6698 C C . PRO A 1 432 ? 162.692 266.230 195.497 1.00 112.08 468 PRO B C 1
ATOM 6699 O O . PRO A 1 432 ? 162.033 265.823 194.539 1.00 112.08 468 PRO B O 1
ATOM 6710 N N . ALA A 1 433 ? 164.021 266.235 195.513 1.00 105.64 469 ALA B N 1
ATOM 6711 C CA . ALA A 1 433 ? 164.788 265.899 194.331 1.00 105.64 469 ALA B CA 1
ATOM 6712 C C . ALA A 1 433 ? 164.663 264.414 193.999 1.00 105.64 469 ALA B C 1
ATOM 6713 O O . ALA A 1 433 ? 164.280 263.607 194.846 1.00 105.64 469 ALA B O 1
ATOM 6720 N N . PRO A 1 434 ? 164.985 264.030 192.768 1.00 101.95 470 PRO B N 1
ATOM 6721 C CA . PRO A 1 434 ? 164.843 262.631 192.362 1.00 101.95 470 PRO B CA 1
ATOM 6722 C C . PRO A 1 434 ? 165.806 261.735 193.116 1.00 101.95 470 PRO B C 1
ATOM 6723 O O . PRO A 1 434 ? 166.602 262.211 193.936 1.00 101.95 470 PRO B O 1
ATOM 6734 N N . PRO A 1 435 ? 165.760 260.430 192.869 1.00 97.83 471 PRO B N 1
ATOM 6735 C CA . PRO A 1 435 ? 166.563 259.495 193.660 1.00 97.83 471 PRO B CA 1
ATOM 6736 C C . PRO A 1 435 ? 167.879 259.084 193.017 1.00 97.83 471 PRO B C 1
ATOM 6737 O O . PRO A 1 435 ? 168.680 258.388 193.642 1.00 97.83 471 PRO B O 1
ATOM 6748 N N . LEU A 1 436 ? 168.096 259.448 191.760 1.00 97.61 472 LEU B N 1
ATOM 6749 C CA . LEU A 1 436 ? 169.374 259.210 191.095 1.00 97.61 472 LEU B CA 1
ATOM 6750 C C . LEU A 1 436 ? 169.699 257.735 190.901 1.00 97.61 472 LEU B C 1
ATOM 6751 O O . LEU A 1 436 ? 170.717 257.408 190.289 1.00 97.61 472 LEU B O 1
ATOM 6767 N N . SER A 1 437 ? 168.843 256.836 191.366 1.00 93.64 473 SER B N 1
ATOM 6768 C CA . SER A 1 437 ? 168.868 255.457 190.916 1.00 93.64 473 SER B CA 1
ATOM 6769 C C . SER A 1 437 ? 167.855 255.208 189.819 1.00 93.64 473 SER B C 1
ATOM 6770 O O . SER A 1 437 ? 167.812 254.105 189.271 1.00 93.64 473 SER B O 1
ATOM 6778 N N . ALA A 1 438 ? 167.044 256.206 189.499 1.00 96.87 474 ALA B N 1
ATOM 6779 C CA . ALA A 1 438 ? 166.096 256.137 188.406 1.00 96.87 474 ALA B CA 1
ATOM 6780 C C . ALA A 1 438 ? 166.715 256.549 187.083 1.00 96.87 474 ALA B C 1
ATOM 6781 O O . ALA A 1 438 ? 166.014 256.573 186.069 1.00 96.87 474 ALA B O 1
ATOM 6788 N N . PHE A 1 439 ? 167.999 256.890 187.072 1.00 96.54 475 PHE B N 1
ATOM 6789 C CA . PHE A 1 439 ? 168.718 257.189 185.845 1.00 96.54 475 PHE B CA 1
ATOM 6790 C C . PHE A 1 439 ? 169.829 256.193 185.570 1.00 96.54 475 PHE B C 1
ATOM 6791 O O . PHE A 1 439 ? 169.894 255.622 184.478 1.00 96.54 475 PHE B O 1
ATOM 6808 N N . TYR A 1 440 ? 170.704 255.957 186.544 1.00 93.78 476 TYR B N 1
ATOM 6809 C CA . TYR A 1 440 ? 171.840 255.080 186.304 1.00 93.78 476 TYR B CA 1
ATOM 6810 C C . TYR A 1 440 ? 171.380 253.700 185.859 1.00 93.78 476 TYR B C 1
ATOM 6811 O O . TYR A 1 440 ? 171.834 253.188 184.831 1.00 93.78 476 TYR B O 1
ATOM 6829 N N . THR A 1 441 ? 170.462 253.087 186.604 1.00 92.51 477 THR B N 1
ATOM 6830 C CA . THR A 1 441 ? 170.000 251.760 186.217 1.00 92.51 477 THR B CA 1
ATOM 6831 C C . THR A 1 441 ? 169.529 251.761 184.776 1.00 92.51 477 THR B C 1
ATOM 6832 O O . THR A 1 441 ? 169.872 250.866 183.999 1.00 92.51 477 THR B O 1
ATOM 6843 N N . GLU A 1 442 ? 168.753 252.771 184.393 1.00 97.01 478 GLU B N 1
ATOM 6844 C CA . GLU A 1 442 ? 168.299 252.844 183.015 1.00 97.01 478 GLU B CA 1
ATOM 6845 C C . GLU A 1 442 ? 169.473 252.979 182.064 1.00 97.01 478 GLU B C 1
ATOM 6846 O O . GLU A 1 442 ? 169.385 252.557 180.908 1.00 97.01 478 GLU B O 1
ATOM 6858 N N . PHE A 1 443 ? 170.576 253.572 182.521 1.00 94.71 479 PHE B N 1
ATOM 6859 C CA . PHE A 1 443 ? 171.746 253.707 181.660 1.00 94.71 479 PHE B CA 1
ATOM 6860 C C . PHE A 1 443 ? 172.459 252.375 181.492 1.00 94.71 479 PHE B C 1
ATOM 6861 O O . PHE A 1 443 ? 172.619 251.884 180.370 1.00 94.71 479 PHE B O 1
ATOM 6878 N N . ILE A 1 444 ? 172.893 251.765 182.590 1.00 90.27 480 ILE B N 1
ATOM 6879 C CA . ILE A 1 444 ? 173.620 250.512 182.460 1.00 90.27 480 ILE B CA 1
ATOM 6880 C C . ILE A 1 444 ? 172.641 249.355 182.436 1.00 90.27 480 ILE B C 1
ATOM 6881 O O . ILE A 1 444 ? 172.587 248.544 183.363 1.00 90.27 480 ILE B O 1
ATOM 6897 N N . HIS A 1 445 ? 171.882 249.253 181.356 1.00 93.33 481 HIS B N 1
ATOM 6898 C CA . HIS A 1 445 ? 171.279 247.990 180.972 1.00 93.33 481 HIS B CA 1
ATOM 6899 C C . HIS A 1 445 ? 171.206 247.892 179.458 1.00 93.33 481 HIS B C 1
ATOM 6900 O O . HIS A 1 445 ? 171.015 246.805 178.909 1.00 93.33 481 HIS B O 1
ATOM 6914 N N . ARG A 1 446 ? 171.362 249.019 178.774 1.00 95.52 482 ARG B N 1
ATOM 6915 C CA . ARG A 1 446 ? 171.263 249.008 177.332 1.00 95.52 482 ARG B CA 1
ATOM 6916 C C . ARG A 1 446 ? 172.391 248.164 176.751 1.00 95.52 482 ARG B C 1
ATOM 6917 O O . ARG A 1 446 ? 173.471 248.071 177.337 1.00 95.52 482 ARG B O 1
ATOM 6938 N N . PRO A 1 447 ? 172.179 247.542 175.610 1.00 97.78 483 PRO B N 1
ATOM 6939 C CA . PRO A 1 447 ? 173.239 246.706 175.050 1.00 97.78 483 PRO B CA 1
ATOM 6940 C C . PRO A 1 447 ? 174.245 247.520 174.263 1.00 97.78 483 PRO B C 1
ATOM 6941 O O . PRO A 1 447 ? 174.732 247.080 173.220 1.00 97.78 483 PRO B O 1
ATOM 6952 N N . ALA A 1 448 ? 174.565 248.686 174.749 1.00 101.53 484 ALA B N 1
ATOM 6953 C CA . ALA A 1 448 ? 175.684 249.455 174.231 1.00 101.53 484 ALA B CA 1
ATOM 6954 C C . ALA A 1 448 ? 176.593 249.943 175.340 1.00 101.53 484 ALA B C 1
ATOM 6955 O O . ALA A 1 448 ? 177.812 249.945 175.176 1.00 101.53 484 ALA B O 1
ATOM 6962 N N . GLU A 1 449 ? 176.026 250.347 176.472 1.00 100.67 485 GLU B N 1
ATOM 6963 C CA . GLU A 1 449 ? 176.784 250.632 177.674 1.00 100.67 485 GLU B CA 1
ATOM 6964 C C . GLU A 1 449 ? 176.874 249.420 178.576 1.00 100.67 485 GLU B C 1
ATOM 6965 O O . GLU A 1 449 ? 177.136 249.563 179.772 1.00 100.67 485 GLU B O 1
ATOM 6977 N N . GLN A 1 450 ? 176.639 248.232 178.030 1.00 97.03 486 GLN B N 1
ATOM 6978 C CA . GLN A 1 450 ? 176.800 246.978 178.745 1.00 97.03 486 GLN B CA 1
ATOM 6979 C C . GLN A 1 450 ? 177.952 246.160 178.189 1.00 97.03 486 GLN B C 1
ATOM 6980 O O . GLN A 1 450 ? 178.869 245.799 178.927 1.00 97.03 486 GLN B O 1
ATOM 6994 N N . ARG A 1 451 ? 177.936 245.878 176.890 1.00 99.66 487 ARG B N 1
ATOM 6995 C CA . ARG A 1 451 ? 179.014 245.096 176.307 1.00 99.66 487 ARG B CA 1
ATOM 6996 C C . ARG A 1 451 ? 180.348 245.803 176.480 1.00 99.66 487 ARG B C 1
ATOM 6997 O O . ARG A 1 451 ? 181.362 245.166 176.787 1.00 99.66 487 ARG B O 1
ATOM 7018 N N . ILE A 1 452 ? 180.370 247.120 176.287 1.00 98.50 488 ILE B N 1
ATOM 7019 C CA . ILE A 1 452 ? 181.601 247.870 176.500 1.00 98.50 488 ILE B CA 1
ATOM 7020 C C . ILE A 1 452 ? 182.102 247.647 177.916 1.00 98.50 488 ILE B C 1
ATOM 7021 O O . ILE A 1 452 ? 183.277 247.344 178.141 1.00 98.50 488 ILE B O 1
ATOM 7037 N N . PHE A 1 453 ? 181.211 247.795 178.891 1.00 91.57 489 PHE B N 1
ATOM 7038 C CA . PHE A 1 453 ? 181.591 247.564 180.276 1.00 91.57 489 PHE B CA 1
ATOM 7039 C C . PHE A 1 453 ? 182.115 246.152 180.449 1.00 91.57 489 PHE B C 1
ATOM 7040 O O . PHE A 1 453 ? 183.149 245.929 181.087 1.00 91.57 489 PHE B O 1
ATOM 7057 N N . GLN A 1 454 ? 181.420 245.182 179.865 1.00 94.86 490 GLN B N 1
ATOM 7058 C CA . GLN A 1 454 ? 181.827 243.796 180.020 1.00 94.86 490 GLN B CA 1
ATOM 7059 C C . GLN A 1 454 ? 183.252 243.593 179.539 1.00 94.86 490 GLN B C 1
ATOM 7060 O O . GLN A 1 454 ? 184.104 243.093 180.280 1.00 94.86 490 GLN B O 1
ATOM 7074 N N . MET A 1 455 ? 183.541 244.003 178.307 1.00 97.31 491 MET B N 1
ATOM 7075 C CA . MET A 1 455 ? 184.855 243.719 177.748 1.00 97.31 491 MET B CA 1
ATOM 7076 C C . MET A 1 455 ? 185.937 244.537 178.440 1.00 97.31 491 MET B C 1
ATOM 7077 O O . MET A 1 455 ? 187.046 244.041 178.663 1.00 97.31 491 MET B O 1
ATOM 7091 N N . ALA A 1 456 ? 185.641 245.785 178.800 1.00 94.69 492 ALA B N 1
ATOM 7092 C CA . ALA A 1 456 ? 186.644 246.596 179.475 1.00 94.69 492 ALA B CA 1
ATOM 7093 C C . ALA A 1 456 ? 187.020 245.989 180.817 1.00 94.69 492 ALA B C 1
ATOM 7094 O O . ALA A 1 456 ? 188.205 245.841 181.136 1.00 94.69 492 ALA B O 1
ATOM 7101 N N . MET A 1 457 ? 186.023 245.629 181.624 1.00 90.33 493 MET B N 1
ATOM 7102 C CA . MET A 1 457 ? 186.332 245.009 182.903 1.00 90.33 493 MET B CA 1
ATOM 7103 C C . MET A 1 457 ? 187.044 243.686 182.694 1.00 90.33 493 MET B C 1
ATOM 7104 O O . MET A 1 457 ? 187.977 243.351 183.431 1.00 90.33 493 MET B O 1
ATOM 7118 N N . SER A 1 458 ? 186.631 242.922 181.686 1.00 91.04 494 SER B N 1
ATOM 7119 C CA . SER A 1 458 ? 187.299 241.660 181.408 1.00 91.04 494 SER B CA 1
ATOM 7120 C C . SER A 1 458 ? 188.782 241.877 181.169 1.00 91.04 494 SER B C 1
ATOM 7121 O O . SER A 1 458 ? 189.623 241.147 181.701 1.00 91.04 494 SER B O 1
ATOM 7129 N N . GLN A 1 459 ? 189.124 242.883 180.370 1.00 93.91 495 GLN B N 1
ATOM 7130 C CA . GLN A 1 459 ? 190.530 243.130 180.081 1.00 93.91 495 GLN B CA 1
ATOM 7131 C C . GLN A 1 459 ? 191.267 243.654 181.303 1.00 93.91 495 GLN B C 1
ATOM 7132 O O . GLN A 1 459 ? 192.439 243.331 181.509 1.00 93.91 495 GLN B O 1
ATOM 7146 N N . ILE A 1 460 ? 190.606 244.472 182.119 1.00 91.75 496 ILE B N 1
ATOM 7147 C CA . ILE A 1 460 ? 191.278 245.029 183.289 1.00 91.75 496 ILE B CA 1
ATOM 7148 C C . ILE A 1 460 ? 191.607 243.930 184.289 1.00 91.75 496 ILE B C 1
ATOM 7149 O O . ILE A 1 460 ? 192.734 243.841 184.786 1.00 91.75 496 ILE B O 1
ATOM 7165 N N . TYR A 1 461 ? 190.631 243.082 184.606 1.00 90.76 497 TYR B N 1
ATOM 7166 C CA . TYR A 1 461 ? 190.771 242.119 185.690 1.00 90.76 497 TYR B CA 1
ATOM 7167 C C . TYR A 1 461 ? 190.946 240.684 185.230 1.00 90.76 497 TYR B C 1
ATOM 7168 O O . TYR A 1 461 ? 191.588 239.904 185.931 1.00 90.76 497 TYR B O 1
ATOM 7186 N N . GLY A 1 462 ? 190.387 240.310 184.093 1.00 89.24 498 GLY B N 1
ATOM 7187 C CA . GLY A 1 462 ? 190.572 238.967 183.573 1.00 89.24 498 GLY B CA 1
ATOM 7188 C C . GLY A 1 462 ? 189.527 238.018 184.113 1.00 89.24 498 GLY B C 1
ATOM 7189 O O . GLY A 1 462 ? 188.338 238.303 184.057 1.00 89.24 498 GLY B O 1
ATOM 7193 N N . SER A 1 463 ? 189.980 236.884 184.644 1.00 91.90 499 SER B N 1
ATOM 7194 C CA . SER A 1 463 ? 189.043 235.849 185.061 1.00 91.90 499 SER B CA 1
ATOM 7195 C C . SER A 1 463 ? 188.139 236.339 186.179 1.00 91.90 499 SER B C 1
ATOM 7196 O O . SER A 1 463 ? 186.939 236.047 186.186 1.00 91.90 499 SER B O 1
ATOM 7204 N N . HIS A 1 464 ? 188.688 237.079 187.135 1.00 92.84 500 HIS B N 1
ATOM 7205 C CA . HIS A 1 464 ? 187.879 237.505 188.265 1.00 92.84 500 HIS B CA 1
ATOM 7206 C C . HIS A 1 464 ? 187.216 238.803 187.845 1.00 92.84 500 HIS B C 1
ATOM 7207 O O . HIS A 1 464 ? 187.322 239.813 188.544 1.00 92.84 500 HIS B O 1
ATOM 7221 N N . ALA A 1 465 ? 186.518 238.785 186.727 1.00 89.19 501 ALA B N 1
ATOM 7222 C CA . ALA A 1 465 ? 185.770 239.954 186.309 1.00 89.19 501 ALA B CA 1
ATOM 7223 C C . ALA A 1 465 ? 184.372 239.903 186.895 1.00 89.19 501 ALA B C 1
ATOM 7224 O O . ALA A 1 465 ? 183.988 240.805 187.647 1.00 89.19 501 ALA B O 1
ATOM 7231 N N . PRO A 1 466 ? 183.605 238.845 186.615 1.00 86.75 502 PRO B N 1
ATOM 7232 C CA . PRO A 1 466 ? 182.163 238.903 186.893 1.00 86.75 502 PRO B CA 1
ATOM 7233 C C . PRO A 1 466 ? 181.846 239.490 188.247 1.00 86.75 502 PRO B C 1
ATOM 7234 O O . PRO A 1 466 ? 181.055 240.438 188.345 1.00 86.75 502 PRO B O 1
ATOM 7245 N N . LEU A 1 467 ? 182.495 238.988 189.292 1.00 85.24 503 LEU B N 1
ATOM 7246 C CA . LEU A 1 467 ? 182.240 239.454 190.642 1.00 85.24 503 LEU B CA 1
ATOM 7247 C C . LEU A 1 467 ? 182.180 240.961 190.797 1.00 85.24 503 LEU B C 1
ATOM 7248 O O . LEU A 1 467 ? 181.152 241.502 191.219 1.00 85.24 503 LEU B O 1
ATOM 7264 N N . ILE A 1 468 ? 183.228 241.655 190.354 1.00 85.45 504 ILE B N 1
ATOM 7265 C CA . ILE A 1 468 ? 183.202 243.113 190.394 1.00 85.45 504 ILE B CA 1
ATOM 7266 C C . ILE A 1 468 ? 182.007 243.628 189.614 1.00 85.45 504 ILE B C 1
ATOM 7267 O O . ILE A 1 468 ? 181.131 244.306 190.164 1.00 85.45 504 ILE B O 1
ATOM 7283 N N . ILE A 1 469 ? 181.920 243.271 188.330 1.00 86.61 505 ILE B N 1
ATOM 7284 C CA . ILE A 1 469 ? 180.802 243.755 187.526 1.00 86.61 505 ILE B CA 1
ATOM 7285 C C . ILE A 1 469 ? 179.505 243.531 188.275 1.00 86.61 505 ILE B C 1
ATOM 7286 O O . ILE A 1 469 ? 178.801 244.480 188.637 1.00 86.61 505 ILE B O 1
ATOM 7302 N N . ALA A 1 470 ? 179.206 242.273 188.585 1.00 84.32 506 ALA B N 1
ATOM 7303 C CA . ALA A 1 470 ? 177.924 241.990 189.206 1.00 84.32 506 ALA B CA 1
ATOM 7304 C C . ALA A 1 470 ? 177.723 242.915 190.386 1.00 84.32 506 ALA B C 1
ATOM 7305 O O . ALA A 1 470 ? 176.735 243.655 190.461 1.00 84.32 506 ALA B O 1
ATOM 7312 N N . ASN A 1 471 ? 178.723 242.976 191.251 1.00 83.79 507 ASN B N 1
ATOM 7313 C CA . ASN A 1 471 ? 178.570 243.726 192.481 1.00 83.79 507 ASN B CA 1
ATOM 7314 C C . ASN A 1 471 ? 178.230 245.178 192.196 1.00 83.79 507 ASN B C 1
ATOM 7315 O O . ASN A 1 471 ? 177.280 245.725 192.765 1.00 83.79 507 ASN B O 1
ATOM 7326 N N . VAL A 1 472 ? 178.969 245.817 191.289 1.00 85.75 508 VAL B N 1
ATOM 7327 C CA . VAL A 1 472 ? 178.718 247.234 191.056 1.00 85.75 508 VAL B CA 1
ATOM 7328 C C . VAL A 1 472 ? 177.295 247.434 190.571 1.00 85.75 508 VAL B C 1
ATOM 7329 O O . VAL A 1 472 ? 176.602 248.359 191.009 1.00 85.75 508 VAL B O 1
ATOM 7342 N N . ILE A 1 473 ? 176.813 246.549 189.701 1.00 82.31 509 ILE B N 1
ATOM 7343 C CA . ILE A 1 473 ? 175.440 246.692 189.239 1.00 82.31 509 ILE B CA 1
ATOM 7344 C C . ILE A 1 473 ? 174.505 246.720 190.432 1.00 82.31 509 ILE B C 1
ATOM 7345 O O . ILE A 1 473 ? 173.652 247.604 190.557 1.00 82.31 509 ILE B O 1
ATOM 7361 N N . ASN A 1 474 ? 174.695 245.789 191.362 1.00 84.69 510 ASN B N 1
ATOM 7362 C CA . ASN A 1 474 ? 173.838 245.764 192.537 1.00 84.69 510 ASN B CA 1
ATOM 7363 C C . ASN A 1 474 ? 173.891 247.093 193.268 1.00 84.69 510 ASN B C 1
ATOM 7364 O O . ASN A 1 474 ? 172.854 247.627 193.675 1.00 84.69 510 ASN B O 1
ATOM 7375 N N . SER A 1 475 ? 175.085 247.658 193.424 1.00 85.78 511 SER B N 1
ATOM 7376 C CA . SER A 1 475 ? 175.186 248.929 194.124 1.00 85.78 511 SER B CA 1
ATOM 7377 C C . SER A 1 475 ? 174.281 249.968 193.488 1.00 85.78 511 SER B C 1
ATOM 7378 O O . SER A 1 475 ? 173.617 250.736 194.189 1.00 85.78 511 SER B O 1
ATOM 7386 N N . ILE A 1 476 ? 174.228 249.995 192.158 1.00 87.83 512 ILE B N 1
ATOM 7387 C CA . ILE A 1 476 ? 173.416 250.997 191.485 1.00 87.83 512 ILE B CA 1
ATOM 7388 C C . ILE A 1 476 ? 171.946 250.793 191.796 1.00 87.83 512 ILE B C 1
ATOM 7389 O O . ILE A 1 476 ? 171.194 251.764 191.922 1.00 87.83 512 ILE B O 1
ATOM 7405 N N . HIS A 1 477 ? 171.505 249.542 191.928 1.00 86.06 513 HIS B N 1
ATOM 7406 C CA . HIS A 1 477 ? 170.076 249.279 192.045 1.00 86.06 513 HIS B CA 1
ATOM 7407 C C . HIS A 1 477 ? 169.482 249.910 193.294 1.00 86.06 513 HIS B C 1
ATOM 7408 O O . HIS A 1 477 ? 168.369 250.442 193.254 1.00 86.06 513 HIS B O 1
ATOM 7422 N N . ASN A 1 478 ? 170.188 249.852 194.414 1.00 88.34 514 ASN B N 1
ATOM 7423 C CA . ASN A 1 478 ? 169.673 250.376 195.678 1.00 88.34 514 ASN B CA 1
ATOM 7424 C C . ASN A 1 478 ? 170.675 251.380 196.223 1.00 88.34 514 ASN B C 1
ATOM 7425 O O . ASN A 1 478 ? 171.517 251.047 197.057 1.00 88.34 514 ASN B O 1
ATOM 7436 N N . CYS A 1 479 ? 170.563 252.619 195.760 1.00 97.47 515 CYS B N 1
ATOM 7437 C CA . CYS A 1 479 ? 171.360 253.729 196.262 1.00 97.47 515 CYS B CA 1
ATOM 7438 C C . CYS A 1 479 ? 170.413 254.873 196.570 1.00 97.47 515 CYS B C 1
ATOM 7439 O O . CYS A 1 479 ? 169.736 255.377 195.670 1.00 97.47 515 CYS B O 1
ATOM 7447 N N . LYS A 1 480 ? 170.367 255.285 197.829 1.00 101.23 516 LYS B N 1
ATOM 7448 C CA . LYS A 1 480 ? 169.414 256.290 198.267 1.00 101.23 516 LYS B CA 1
ATOM 7449 C C . LYS A 1 480 ? 169.872 257.710 197.979 1.00 101.23 516 LYS B C 1
ATOM 7450 O O . LYS A 1 480 ? 169.116 258.650 198.232 1.00 101.23 516 LYS B O 1
ATOM 7469 N N . THR A 1 481 ? 171.075 257.891 197.447 1.00 98.44 517 THR B N 1
ATOM 7470 C CA . THR A 1 481 ? 171.585 259.234 197.224 1.00 98.44 517 THR B CA 1
ATOM 7471 C C . THR A 1 481 ? 170.697 259.975 196.238 1.00 98.44 517 THR B C 1
ATOM 7472 O O . THR A 1 481 ? 170.091 259.380 195.348 1.00 98.44 517 THR B O 1
ATOM 7483 N N . LYS A 1 482 ? 170.627 261.291 196.400 1.00 101.71 518 LYS B N 1
ATOM 7484 C CA . LYS A 1 482 ? 169.741 262.118 195.603 1.00 101.71 518 LYS B CA 1
ATOM 7485 C C . LYS A 1 482 ? 170.502 263.318 195.066 1.00 101.71 518 LYS B C 1
ATOM 7486 O O . LYS A 1 482 ? 171.514 263.743 195.624 1.00 101.71 518 LYS B O 1
ATOM 7505 N N . ILE A 1 483 ? 170.000 263.856 193.964 1.00 104.76 519 ILE B N 1
ATOM 7506 C CA . ILE A 1 483 ? 170.581 265.044 193.356 1.00 104.76 519 ILE B CA 1
ATOM 7507 C C . ILE A 1 483 ? 170.206 266.255 194.198 1.00 104.76 519 ILE B C 1
ATOM 7508 O O . ILE A 1 483 ? 169.098 266.327 194.738 1.00 104.76 519 ILE B O 1
ATOM 7524 N N . VAL A 1 484 ? 171.128 267.205 194.326 1.00 125.38 520 VAL B N 1
ATOM 7525 C CA . VAL A 1 484 ? 170.917 268.357 195.190 1.00 125.38 520 VAL B CA 1
ATOM 7526 C C . VAL A 1 484 ? 171.381 269.621 194.474 1.00 125.38 520 VAL B C 1
ATOM 7527 O O . VAL A 1 484 ? 172.184 269.578 193.541 1.00 125.38 520 VAL B O 1
ATOM 7540 N N . ASN A 1 485 ? 170.851 270.758 194.926 1.00 139.76 521 ASN B N 1
ATOM 7541 C CA . ASN A 1 485 ? 171.152 272.063 194.333 1.00 139.76 521 ASN B CA 1
ATOM 7542 C C . ASN A 1 485 ? 172.188 272.596 195.322 1.00 139.76 521 ASN B C 1
ATOM 7543 O O . ASN A 1 485 ? 171.877 273.284 196.293 1.00 139.76 521 ASN B O 1
ATOM 7554 N N . ASN A 1 486 ? 173.449 272.278 195.052 1.00 140.95 522 ASN B N 1
ATOM 7555 C CA . ASN A 1 486 ? 174.548 272.835 195.826 1.00 140.95 522 ASN B CA 1
ATOM 7556 C C . ASN A 1 486 ? 175.854 272.587 195.086 1.00 140.95 522 ASN B C 1
ATOM 7557 O O . ASN A 1 486 ? 175.879 272.007 193.997 1.00 140.95 522 ASN B O 1
ATOM 7568 N N . LYS A 1 487 ? 176.948 273.038 195.696 1.00 139.25 523 LYS B N 1
ATOM 7569 C CA . LYS A 1 487 ? 178.276 272.939 195.116 1.00 139.25 523 LYS B CA 1
ATOM 7570 C C . LYS A 1 487 ? 179.246 272.431 196.170 1.00 139.25 523 LYS B C 1
ATOM 7571 O O . LYS A 1 487 ? 179.050 272.645 197.369 1.00 139.25 523 LYS B O 1
ATOM 7590 N N . LEU A 1 488 ? 180.296 271.757 195.711 1.00 133.75 524 LEU B N 1
ATOM 7591 C CA . LEU A 1 488 ? 181.379 271.340 196.587 1.00 133.75 524 LEU B CA 1
ATOM 7592 C C . LEU A 1 488 ? 182.497 272.373 196.656 1.00 133.75 524 LEU B C 1
ATOM 7593 O O . LEU A 1 488 ? 183.403 272.233 197.483 1.00 133.75 524 LEU B O 1
ATOM 7609 N N . ARG A 1 489 ? 182.452 273.399 195.811 1.00 138.81 525 ARG B N 1
ATOM 7610 C CA . ARG A 1 489 ? 183.398 274.498 195.841 1.00 138.81 525 ARG B CA 1
ATOM 7611 C C . ARG A 1 489 ? 184.830 274.107 195.583 1.00 138.81 525 ARG B C 1
ATOM 7612 O O . ARG A 1 489 ? 185.736 274.935 195.729 1.00 138.81 525 ARG B O 1
ATOM 7633 N N . ALA A 1 490 ? 185.097 272.822 195.260 1.00 135.71 526 ALA B N 1
ATOM 7634 C CA . ALA A 1 490 ? 186.418 272.297 194.937 1.00 135.71 526 ALA B CA 1
ATOM 7635 C C . ALA A 1 490 ? 187.379 272.413 196.073 1.00 135.71 526 ALA B C 1
ATOM 7636 O O . ALA A 1 490 ? 188.564 272.119 195.886 1.00 135.71 526 ALA B O 1
ATOM 7643 N N . THR A 1 491 ? 186.932 272.810 197.262 1.00 130.38 527 THR B N 1
ATOM 7644 C CA . THR A 1 491 ? 187.771 272.834 198.456 1.00 130.38 527 THR B CA 1
ATOM 7645 C C . THR A 1 491 ? 186.961 272.342 199.651 1.00 130.38 527 THR B C 1
ATOM 7646 O O . THR A 1 491 ? 186.936 272.956 200.718 1.00 130.38 527 THR B O 1
ATOM 7657 N N . PHE A 1 492 ? 186.271 271.218 199.471 1.00 131.81 528 PHE B N 1
ATOM 7658 C CA . PHE A 1 492 ? 185.473 270.628 200.534 1.00 131.81 528 PHE B CA 1
ATOM 7659 C C . PHE A 1 492 ? 185.464 269.117 200.374 1.00 131.81 528 PHE B C 1
ATOM 7660 O O . PHE A 1 492 ? 185.807 268.581 199.317 1.00 131.81 528 PHE B O 1
ATOM 7677 N N . VAL A 1 493 ? 185.079 268.436 201.447 1.00 123.81 529 VAL B N 1
ATOM 7678 C CA . VAL A 1 493 ? 184.824 267.001 201.386 1.00 123.81 529 VAL B CA 1
ATOM 7679 C C . VAL A 1 493 ? 183.341 266.720 201.188 1.00 123.81 529 VAL B C 1
ATOM 7680 O O . VAL A 1 493 ? 182.970 265.802 200.454 1.00 123.81 529 VAL B O 1
ATOM 7693 N N . ARG A 1 494 ? 182.484 267.500 201.841 1.00 131.87 530 ARG B N 1
ATOM 7694 C CA . ARG A 1 494 ? 181.045 267.412 201.669 1.00 131.87 530 ARG B CA 1
ATOM 7695 C C . ARG A 1 494 ? 180.494 268.811 201.446 1.00 131.87 530 ARG B C 1
ATOM 7696 O O . ARG A 1 494 ? 181.107 269.810 201.830 1.00 131.87 530 ARG B O 1
ATOM 7717 N N . ARG A 1 495 ? 179.328 268.871 200.818 1.00 134.99 531 ARG B N 1
ATOM 7718 C CA . ARG A 1 495 ? 178.729 270.155 200.490 1.00 134.99 531 ARG B CA 1
ATOM 7719 C C . ARG A 1 495 ? 178.534 270.974 201.762 1.00 134.99 531 ARG B C 1
ATOM 7720 O O . ARG A 1 495 ? 177.958 270.468 202.735 1.00 134.99 531 ARG B O 1
ATOM 7741 N N . PRO A 1 496 ? 178.986 272.224 201.804 1.00 143.97 532 PRO B N 1
ATOM 7742 C CA . PRO A 1 496 ? 178.754 273.042 202.989 1.00 143.97 532 PRO B CA 1
ATOM 7743 C C . PRO A 1 496 ? 177.273 273.326 203.143 1.00 143.97 532 PRO B C 1
ATOM 7744 O O . PRO A 1 496 ? 176.669 273.972 202.274 1.00 143.97 532 PRO B O 1
ATOM 7755 N N . PRO A 1 497 ? 176.648 272.875 204.229 1.00 156.98 533 PRO B N 1
ATOM 7756 C CA . PRO A 1 497 ? 175.186 272.993 204.322 1.00 156.98 533 PRO B CA 1
ATOM 7757 C C . PRO A 1 497 ? 174.729 274.438 204.452 1.00 156.98 533 PRO B C 1
ATOM 7758 O O . PRO A 1 497 ? 174.079 274.816 205.431 1.00 156.98 533 PRO B O 1
ATOM 7769 N N . GLY A 1 498 ? 175.067 275.250 203.453 1.00 153.70 534 GLY B N 1
ATOM 7770 C CA . GLY A 1 498 ? 174.657 276.638 203.412 1.00 153.70 534 GLY B CA 1
ATOM 7771 C C . GLY A 1 498 ? 173.728 276.898 202.246 1.00 153.70 534 GLY B C 1
ATOM 7772 O O . GLY A 1 498 ? 172.646 276.308 202.165 1.00 153.70 534 GLY B O 1
ATOM 7776 N N . ALA A 1 499 ? 174.135 277.774 201.334 1.00 150.86 535 ALA B N 1
ATOM 7777 C CA . ALA A 1 499 ? 173.339 278.018 200.142 1.00 150.86 535 ALA B CA 1
ATOM 7778 C C . ALA A 1 499 ? 174.200 278.161 198.891 1.00 150.86 535 ALA B C 1
ATOM 7779 O O . ALA A 1 499 ? 174.014 279.115 198.126 1.00 150.86 535 ALA B O 1
ATOM 7786 N N . PRO A 1 500 ? 175.147 277.258 198.640 1.00 146.54 536 PRO B N 1
ATOM 7787 C CA . PRO A 1 500 ? 175.718 277.175 197.293 1.00 146.54 536 PRO B CA 1
ATOM 7788 C C . PRO A 1 500 ? 174.633 276.881 196.271 1.00 146.54 536 PRO B C 1
ATOM 7789 O O . PRO A 1 500 ? 173.697 276.122 196.535 1.00 146.54 536 PRO B O 1
ATOM 7800 N N . HIS A 1 501 ? 174.764 277.487 195.093 1.00 144.77 537 HIS B N 1
ATOM 7801 C CA . HIS A 1 501 ? 173.764 277.352 194.047 1.00 144.77 537 HIS B CA 1
ATOM 7802 C C . HIS A 1 501 ? 174.443 277.099 192.710 1.00 144.77 537 HIS B C 1
ATOM 7803 O O . HIS A 1 501 ? 175.543 277.592 192.451 1.00 144.77 537 HIS B O 1
ATOM 7817 N N . LEU A 1 502 ? 173.771 276.325 191.863 1.00 133.24 538 LEU B N 1
ATOM 7818 C CA . LEU A 1 502 ? 174.301 276.000 190.547 1.00 133.24 538 LEU B CA 1
ATOM 7819 C C . LEU A 1 502 ? 174.297 277.222 189.634 1.00 133.24 538 LEU B C 1
ATOM 7820 O O . LEU A 1 502 ? 173.416 278.082 189.708 1.00 133.24 538 LEU B O 1
ATOM 7836 N N . LYS A 1 503 ? 175.302 277.287 188.756 1.00 136.57 539 LYS B N 1
ATOM 7837 C CA . LYS A 1 503 ? 175.360 278.373 187.782 1.00 136.57 539 LYS B CA 1
ATOM 7838 C C . LYS A 1 503 ? 174.158 278.334 186.849 1.00 136.57 539 LYS B C 1
ATOM 7839 O O . LYS A 1 503 ? 173.568 279.375 186.538 1.00 136.57 539 LYS B O 1
ATOM 7858 N N . ALA A 1 504 ? 173.780 277.140 186.390 1.00 127.98 540 ALA B N 1
ATOM 7859 C CA . ALA A 1 504 ? 172.659 276.974 185.474 1.00 127.98 540 ALA B CA 1
ATOM 7860 C C . ALA A 1 504 ? 171.549 276.110 186.056 1.00 127.98 540 ALA B C 1
ATOM 7861 O O . ALA A 1 504 ? 170.672 275.662 185.310 1.00 127.98 540 ALA B O 1
ATOM 7868 N N . ASP A 1 505 ? 171.562 275.854 187.361 1.00 126.78 541 ASP B N 1
ATOM 7869 C CA . ASP A 1 505 ? 170.533 275.076 188.043 1.00 126.78 541 ASP B CA 1
ATOM 7870 C C . ASP A 1 505 ? 170.438 273.649 187.526 1.00 126.78 541 ASP B C 1
ATOM 7871 O O . ASP A 1 505 ? 169.478 272.944 187.846 1.00 126.78 541 ASP B O 1
ATOM 7880 N N . THR A 1 506 ? 171.412 273.200 186.743 1.00 116.34 542 THR B N 1
ATOM 7881 C CA . THR A 1 506 ? 171.421 271.862 186.179 1.00 116.34 542 THR B CA 1
ATOM 7882 C C . THR A 1 506 ? 172.572 271.073 186.779 1.00 116.34 542 THR B C 1
ATOM 7883 O O . THR A 1 506 ? 173.441 271.630 187.453 1.00 116.34 542 THR B O 1
ATOM 7894 N N . ALA A 1 507 ? 172.579 269.769 186.526 1.00 106.16 543 ALA B N 1
ATOM 7895 C CA . ALA A 1 507 ? 173.628 268.892 187.022 1.00 106.16 543 ALA B CA 1
ATOM 7896 C C . ALA A 1 507 ? 173.988 267.900 185.932 1.00 106.16 543 ALA B C 1
ATOM 7897 O O . ALA A 1 507 ? 173.103 267.256 185.362 1.00 106.16 543 ALA B O 1
ATOM 7904 N N . ILE A 1 508 ? 175.275 267.773 185.645 1.00 101.25 544 ILE B N 1
ATOM 7905 C CA . ILE A 1 508 ? 175.743 266.724 184.750 1.00 101.25 544 ILE B CA 1
ATOM 7906 C C . ILE A 1 508 ? 176.121 265.532 185.615 1.00 101.25 544 ILE B C 1
ATOM 7907 O O . ILE A 1 508 ? 176.992 265.639 186.482 1.00 101.25 544 ILE B O 1
ATOM 7923 N N . ILE A 1 509 ? 175.478 264.394 185.381 1.00 98.94 545 ILE B N 1
ATOM 7924 C CA . ILE A 1 509 ? 175.570 263.289 186.325 1.00 98.94 545 ILE B CA 1
ATOM 7925 C C . ILE A 1 509 ? 176.432 262.154 185.809 1.00 98.94 545 ILE B C 1
ATOM 7926 O O . ILE A 1 509 ? 176.262 261.004 186.221 1.00 98.94 545 ILE B O 1
ATOM 7942 N N . ASN A 1 510 ? 177.355 262.456 184.903 1.00 98.24 546 ASN B N 1
ATOM 7943 C CA . ASN A 1 510 ? 178.194 261.402 184.350 1.00 98.24 546 ASN B CA 1
ATOM 7944 C C . ASN A 1 510 ? 179.659 261.800 184.297 1.00 98.24 546 ASN B C 1
ATOM 7945 O O . ASN A 1 510 ? 180.416 261.210 183.521 1.00 98.24 546 ASN B O 1
ATOM 7956 N N . ARG A 1 511 ? 180.076 262.789 185.076 1.00 100.48 547 ARG B N 1
ATOM 7957 C CA . ARG A 1 511 ? 181.469 263.196 185.129 1.00 100.48 547 ARG B CA 1
ATOM 7958 C C . ARG A 1 511 ? 181.918 263.154 186.575 1.00 100.48 547 ARG B C 1
ATOM 7959 O O . ARG A 1 511 ? 181.247 263.706 187.450 1.00 100.48 547 ARG B O 1
ATOM 7980 N N . PHE A 1 512 ? 183.044 262.506 186.818 1.00 96.65 548 PHE B N 1
ATOM 7981 C CA . PHE A 1 512 ? 183.594 262.386 188.158 1.00 96.65 548 PHE B CA 1
ATOM 7982 C C . PHE A 1 512 ? 184.972 262.998 188.290 1.00 96.65 548 PHE B C 1
ATOM 7983 O O . PHE A 1 512 ? 185.275 263.597 189.320 1.00 96.65 548 PHE B O 1
ATOM 8000 N N . HIS A 1 513 ? 185.824 262.858 187.282 1.00 98.24 549 HIS B N 1
ATOM 8001 C CA . HIS A 1 513 ? 187.145 263.454 187.352 1.00 98.24 549 HIS B CA 1
ATOM 8002 C C . HIS A 1 513 ? 187.686 263.526 185.934 1.00 98.24 549 HIS B C 1
ATOM 8003 O O . HIS A 1 513 ? 187.245 262.789 185.051 1.00 98.24 549 HIS B O 1
ATOM 8017 N N . ASP A 1 514 ? 188.650 264.412 185.724 1.00 102.62 550 ASP B N 1
ATOM 8018 C CA . ASP A 1 514 ? 189.038 264.761 184.366 1.00 102.62 550 ASP B CA 1
ATOM 8019 C C . ASP A 1 514 ? 189.550 263.532 183.619 1.00 102.62 550 ASP B C 1
ATOM 8020 O O . ASP A 1 514 ? 190.326 262.748 184.173 1.00 102.62 550 ASP B O 1
ATOM 8029 N N . PRO A 1 515 ? 189.164 263.343 182.355 1.00 96.83 551 PRO B N 1
ATOM 8030 C CA . PRO A 1 515 ? 189.609 262.146 181.629 1.00 96.83 551 PRO B CA 1
ATOM 8031 C C . PRO A 1 515 ? 191.105 262.062 181.448 1.00 96.83 551 PRO B C 1
ATOM 8032 O O . PRO A 1 515 ? 191.614 260.977 181.137 1.00 96.83 551 PRO B O 1
ATOM 8043 N N . GLU A 1 516 ? 191.827 263.169 181.609 1.00 98.23 552 GLU B N 1
ATOM 8044 C CA . GLU A 1 516 ? 193.272 263.120 181.447 1.00 98.23 552 GLU B CA 1
ATOM 8045 C C . GLU A 1 516 ? 193.880 262.022 182.298 1.00 98.23 552 GLU B C 1
ATOM 8046 O O . GLU A 1 516 ? 194.788 261.311 181.855 1.00 98.23 552 GLU B O 1
ATOM 8058 N N . LEU A 1 517 ? 193.392 261.864 183.525 1.00 98.24 553 LEU B N 1
ATOM 8059 C CA . LEU A 1 517 ? 193.894 260.795 184.373 1.00 98.24 553 LEU B CA 1
ATOM 8060 C C . LEU A 1 517 ? 193.611 259.438 183.750 1.00 98.24 553 LEU B C 1
ATOM 8061 O O . LEU A 1 517 ? 194.461 258.542 183.780 1.00 98.24 553 LEU B O 1
ATOM 8077 N N . ALA A 1 518 ? 192.421 259.267 183.175 1.00 96.07 554 ALA B N 1
ATOM 8078 C CA . ALA A 1 518 ? 192.093 258.000 182.539 1.00 96.07 554 ALA B CA 1
ATOM 8079 C C . ALA A 1 518 ? 193.074 257.689 181.422 1.00 96.07 554 ALA B C 1
ATOM 8080 O O . ALA A 1 518 ? 193.578 256.567 181.315 1.00 96.07 554 ALA B O 1
ATOM 8087 N N . TYR A 1 519 ? 193.370 258.678 180.581 1.00 95.81 555 TYR B N 1
ATOM 8088 C CA . TYR A 1 519 ? 194.351 258.449 179.528 1.00 95.81 555 TYR B CA 1
ATOM 8089 C C . TYR A 1 519 ? 195.701 258.090 180.118 1.00 95.81 555 TYR B C 1
ATOM 8090 O O . TYR A 1 519 ? 196.352 257.143 179.668 1.00 95.81 555 TYR B O 1
ATOM 8108 N N . ALA A 1 520 ? 196.129 258.822 181.142 1.00 95.30 556 ALA B N 1
ATOM 8109 C CA . ALA A 1 520 ? 197.454 258.595 181.702 1.00 95.30 556 ALA B CA 1
ATOM 8110 C C . ALA A 1 520 ? 197.580 257.189 182.262 1.00 95.30 556 ALA B C 1
ATOM 8111 O O . ALA A 1 520 ? 198.631 256.555 182.130 1.00 95.30 556 ALA B O 1
ATOM 8118 N N . LEU A 1 521 ? 196.529 256.689 182.904 1.00 93.41 557 LEU B N 1
ATOM 8119 C CA . LEU A 1 521 ? 196.583 255.362 183.498 1.00 93.41 557 LEU B CA 1
ATOM 8120 C C . LEU A 1 521 ? 196.397 254.255 182.477 1.00 93.41 557 LEU B C 1
ATOM 8121 O O . LEU A 1 521 ? 196.609 253.087 182.808 1.00 93.41 557 LEU B O 1
ATOM 8137 N N . GLY A 1 522 ? 195.999 254.583 181.255 1.00 95.72 558 GLY B N 1
ATOM 8138 C CA . GLY A 1 522 ? 195.839 253.592 180.217 1.00 95.72 558 GLY B CA 1
ATOM 8139 C C . GLY A 1 522 ? 194.471 252.960 180.148 1.00 95.72 558 GLY B C 1
ATOM 8140 O O . GLY A 1 522 ? 194.200 252.213 179.203 1.00 95.72 558 GLY B O 1
ATOM 8144 N N . ILE A 1 523 ? 193.601 253.232 181.113 1.00 96.40 559 ILE B N 1
ATOM 8145 C CA . ILE A 1 523 ? 192.244 252.707 181.099 1.00 96.40 559 ILE B CA 1
ATOM 8146 C C . ILE A 1 523 ? 191.454 253.323 179.957 1.00 96.40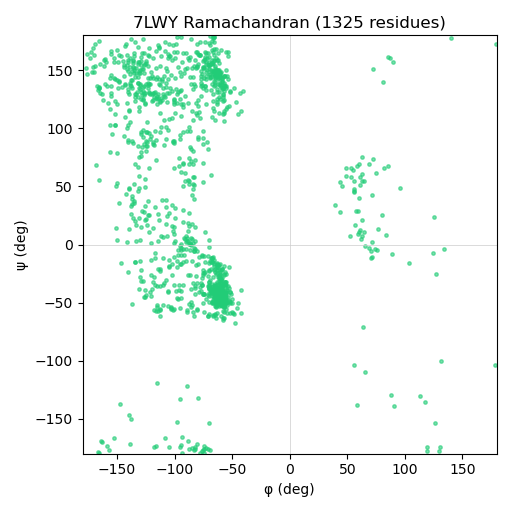 559 ILE B C 1
ATOM 8147 O O . ILE A 1 523 ? 191.881 254.308 179.348 1.00 96.40 559 ILE B O 1
ATOM 8163 N N . LEU A 1 524 ? 190.296 252.745 179.665 1.00 97.27 560 LEU B N 1
ATOM 8164 C CA . LEU A 1 524 ? 189.438 253.268 178.616 1.00 97.27 560 LEU B CA 1
ATOM 8165 C C . LEU A 1 524 ? 189.043 254.709 178.908 1.00 97.27 560 LEU B C 1
ATOM 8166 O O . LEU A 1 524 ? 188.782 255.077 180.054 1.00 97.27 560 LEU B O 1
ATOM 8182 N N . ALA A 1 525 ? 189.014 255.532 177.863 1.00 99.15 561 ALA B N 1
ATOM 8183 C CA . ALA A 1 525 ? 188.496 256.890 177.962 1.00 99.15 561 ALA B CA 1
ATOM 8184 C C . ALA A 1 525 ? 187.775 257.221 176.666 1.00 99.15 561 ALA B C 1
ATOM 8185 O O . ALA A 1 525 ? 188.095 256.681 175.606 1.00 99.15 561 ALA B O 1
ATOM 8192 N N . ASP A 1 526 ? 186.804 258.124 176.755 1.00 106.51 562 ASP B N 1
ATOM 8193 C CA . ASP A 1 526 ? 185.867 258.359 175.666 1.00 106.51 562 ASP B CA 1
ATOM 8194 C C . ASP A 1 526 ? 185.817 259.834 175.323 1.00 106.51 562 ASP B C 1
ATOM 8195 O O . ASP A 1 526 ? 186.439 260.670 175.980 1.00 106.51 562 ASP B O 1
ATOM 8204 N N . GLY A 1 527 ? 185.041 260.149 174.290 1.00 104.54 563 GLY B N 1
ATOM 8205 C CA . GLY A 1 527 ? 184.668 261.525 174.065 1.00 104.54 563 GLY B CA 1
ATOM 8206 C C . GLY A 1 527 ? 185.887 262.405 173.950 1.00 104.54 563 GLY B C 1
ATOM 8207 O O . GLY A 1 527 ? 186.562 262.430 172.919 1.00 104.54 563 GLY B O 1
ATOM 8211 N N . ILE A 1 528 ? 186.160 263.146 175.018 1.00 100.21 564 ILE B N 1
ATOM 8212 C CA . ILE A 1 528 ? 187.299 264.048 175.081 1.00 100.21 564 ILE B CA 1
ATOM 8213 C C . ILE A 1 528 ? 188.529 263.372 174.500 1.00 100.21 564 ILE B C 1
ATOM 8214 O O . ILE A 1 528 ? 188.895 262.266 174.904 1.00 100.21 564 ILE B O 1
ATOM 8230 N N . ALA A 1 529 ? 189.260 264.035 173.584 1.00 99.33 565 ALA B N 1
ATOM 8231 C CA . ALA A 1 529 ? 190.490 263.490 172.965 1.00 99.33 565 ALA B CA 1
ATOM 8232 C C . ALA A 1 529 ? 191.685 263.838 173.860 1.00 99.33 565 ALA B C 1
ATOM 8233 O O . ALA A 1 529 ? 191.563 264.788 174.657 1.00 99.33 565 ALA B O 1
ATOM 8240 N N . PRO A 1 530 ? 192.828 263.123 173.772 1.00 95.35 566 PRO B N 1
ATOM 8241 C CA . PRO A 1 530 ? 193.987 263.416 174.619 1.00 95.35 566 PRO B CA 1
ATOM 8242 C C . PRO A 1 530 ? 194.758 264.667 174.171 1.00 95.35 566 PRO B C 1
ATOM 8243 O O . PRO A 1 530 ? 194.610 265.069 173.033 1.00 95.35 566 PRO B O 1
ATOM 8254 N N . LEU A 1 531 ? 195.429 265.337 175.119 1.00 96.11 567 LEU B N 1
ATOM 8255 C CA . LEU A 1 531 ? 196.191 266.595 174.895 1.00 96.11 567 LEU B CA 1
ATOM 8256 C C . LEU A 1 531 ? 197.583 266.466 175.529 1.00 96.11 567 LEU B C 1
ATOM 8257 O O . LEU A 1 531 ? 197.749 266.900 176.685 1.00 96.11 567 LEU B O 1
ATOM 8273 N N . ASP A 1 532 ? 198.533 265.886 174.793 1.00 97.37 568 ASP B N 1
ATOM 8274 C CA . ASP A 1 532 ? 199.947 265.670 175.198 1.00 97.37 568 ASP B CA 1
ATOM 8275 C C . ASP A 1 532 ? 200.807 265.545 173.935 1.00 97.37 568 ASP B C 1
ATOM 8276 O O . ASP A 1 532 ? 201.128 264.403 173.551 1.00 97.37 568 ASP B O 1
ATOM 8285 N N . GLY A 1 533 ? 201.152 266.680 173.320 1.00 99.19 569 GLY B N 1
ATOM 8286 C CA . GLY A 1 533 ? 201.973 266.754 172.095 1.00 99.19 569 GLY B CA 1
ATOM 8287 C C . GLY A 1 533 ? 201.464 267.822 171.143 1.00 99.19 569 GLY B C 1
ATOM 8288 O O . GLY A 1 533 ? 200.431 268.444 171.456 1.00 99.19 569 GLY B O 1
ATOM 8292 N N . SER A 1 534 ? 202.158 268.021 170.016 1.00 98.20 570 SER B N 1
ATOM 8293 C CA . SER A 1 534 ? 201.821 269.013 168.961 1.00 98.20 570 SER B CA 1
ATOM 8294 C C . SER A 1 534 ? 200.461 268.663 168.345 1.00 98.20 570 SER B C 1
ATOM 8295 O O . SER A 1 534 ? 200.161 267.458 168.226 1.00 98.20 570 SER B O 1
ATOM 8303 N N . HIS A 1 535 ? 199.678 269.671 167.943 1.00 96.72 571 HIS B N 1
ATOM 8304 C CA . HIS A 1 535 ? 198.325 269.486 167.357 1.00 96.72 571 HIS B CA 1
ATOM 8305 C C . HIS A 1 535 ? 198.038 270.507 166.240 1.00 96.72 571 HIS B C 1
ATOM 8306 O O . HIS A 1 535 ? 198.395 271.685 166.434 1.00 96.72 571 HIS B O 1
ATOM 8320 N N . GLU A 1 536 ? 197.424 270.088 165.120 1.00 99.15 572 GLU B N 1
ATOM 8321 C CA . GLU A 1 536 ? 197.031 270.964 164.031 1.00 99.15 572 GLU B CA 1
ATOM 8322 C C . GLU A 1 536 ? 195.581 271.351 164.263 1.00 99.15 572 GLU B C 1
ATOM 8323 O O . GLU A 1 536 ? 194.710 270.481 164.342 1.00 99.15 572 GLU B O 1
ATOM 8335 N N . TYR A 1 537 ? 195.325 272.645 164.389 1.00 97.59 573 TYR B N 1
ATOM 8336 C CA . TYR A 1 537 ? 194.003 273.144 164.723 1.00 97.59 573 TYR B CA 1
ATOM 8337 C C . TYR A 1 537 ? 193.526 274.100 163.646 1.00 97.59 573 TYR B C 1
ATOM 8338 O O . TYR A 1 537 ? 194.295 274.930 163.157 1.00 97.59 573 TYR B O 1
ATOM 8356 N N . ASN A 1 538 ? 192.256 273.981 163.282 1.00 99.94 574 ASN B N 1
ATOM 8357 C CA . ASN A 1 538 ? 191.630 274.851 162.293 1.00 99.94 574 ASN B CA 1
ATOM 8358 C C . ASN A 1 538 ? 190.443 275.528 162.962 1.00 99.94 574 ASN B C 1
ATOM 8359 O O . ASN A 1 538 ? 189.346 274.967 163.007 1.00 99.94 574 ASN B O 1
ATOM 8370 N N . VAL A 1 539 ? 190.657 276.744 163.459 1.00 98.53 575 VAL B N 1
ATOM 8371 C CA . VAL A 1 539 ? 189.600 277.440 164.183 1.00 98.53 575 VAL B CA 1
ATOM 8372 C C . VAL A 1 539 ? 188.359 277.563 163.318 1.00 98.53 575 VAL B C 1
ATOM 8373 O O . VAL A 1 539 ? 187.237 277.336 163.779 1.00 98.53 575 VAL B O 1
ATOM 8386 N N . LEU A 1 540 ? 188.543 277.902 162.046 1.00 102.62 576 LEU B N 1
ATOM 8387 C CA . LEU A 1 540 ? 187.414 278.157 161.164 1.00 102.62 576 LEU B CA 1
ATOM 8388 C C . LEU A 1 540 ? 186.469 276.971 161.074 1.00 102.62 576 LEU B C 1
ATOM 8389 O O . LEU A 1 540 ? 185.291 277.156 160.755 1.00 102.62 576 LEU B O 1
ATOM 8405 N N . ASP A 1 541 ? 186.958 275.759 161.324 1.00 104.76 577 ASP B N 1
ATOM 8406 C CA . ASP A 1 541 ? 186.131 274.561 161.310 1.00 104.76 577 ASP B CA 1
ATOM 8407 C C . ASP A 1 541 ? 185.897 273.974 162.687 1.00 104.76 577 ASP B C 1
ATOM 8408 O O . ASP A 1 541 ? 184.833 273.408 162.935 1.00 104.76 577 ASP B O 1
ATOM 8417 N N . GLU A 1 542 ? 186.868 274.091 163.584 1.00 103.67 578 GLU B N 1
ATOM 8418 C CA . GLU A 1 542 ? 186.672 273.629 164.948 1.00 103.67 578 GLU B CA 1
ATOM 8419 C C . GLU A 1 542 ? 185.530 274.387 165.610 1.00 103.67 578 GLU B C 1
ATOM 8420 O O . GLU A 1 542 ? 184.677 273.797 166.279 1.00 103.67 578 GLU B O 1
ATOM 8432 N N . LEU A 1 543 ? 185.483 275.701 165.409 1.00 101.23 579 LEU B N 1
ATOM 8433 C CA . LEU A 1 543 ? 184.399 276.496 165.971 1.00 101.23 579 LEU B CA 1
ATOM 8434 C C . LEU A 1 543 ? 183.055 276.074 165.398 1.00 101.23 579 LEU B C 1
ATOM 8435 O O . LEU A 1 543 ? 182.057 275.970 166.126 1.00 101.23 579 LEU B O 1
ATOM 8451 N N . ASP A 1 544 ? 183.008 275.833 164.092 1.00 102.53 580 ASP B N 1
ATOM 8452 C CA . ASP A 1 544 ? 181.792 275.310 163.488 1.00 102.53 580 ASP B CA 1
ATOM 8453 C C . ASP A 1 544 ? 181.372 274.021 164.173 1.00 102.53 580 ASP B C 1
ATOM 8454 O O . ASP A 1 544 ? 180.209 273.854 164.551 1.00 102.53 580 ASP B O 1
ATOM 8463 N N . TYR A 1 545 ? 182.316 273.101 164.357 1.00 102.33 581 TYR B N 1
ATOM 8464 C CA . TYR A 1 545 ? 182.007 271.880 165.086 1.00 102.33 581 TYR B CA 1
ATOM 8465 C C . TYR A 1 545 ? 181.470 272.191 166.469 1.00 102.33 581 TYR B C 1
ATOM 8466 O O . TYR A 1 545 ? 180.656 271.437 167.007 1.00 102.33 581 TYR B O 1
ATOM 8484 N N . LEU A 1 546 ? 181.928 273.284 167.066 1.00 100.80 582 LEU B N 1
ATOM 8485 C CA . LEU A 1 546 ? 181.435 273.655 168.385 1.00 100.80 582 LEU B CA 1
ATOM 8486 C C . LEU A 1 546 ? 179.956 274.001 168.333 1.00 100.80 582 LEU B C 1
ATOM 8487 O O . LEU A 1 546 ? 179.132 273.348 168.980 1.00 100.80 582 LEU B O 1
ATOM 8503 N N . PHE A 1 547 ? 179.590 275.021 167.555 1.00 101.17 583 PHE B N 1
ATOM 8504 C CA . PHE A 1 547 ? 178.220 275.515 167.668 1.00 101.17 583 PHE B CA 1
ATOM 8505 C C . PHE A 1 547 ? 177.161 274.519 167.224 1.00 101.17 583 PHE B C 1
ATOM 8506 O O . PHE A 1 547 ? 175.984 274.753 167.504 1.00 101.17 583 PHE B O 1
ATOM 8523 N N . ASN A 1 548 ? 177.515 273.432 166.543 1.00 103.23 584 ASN B N 1
ATOM 8524 C CA . ASN A 1 548 ? 176.518 272.427 166.200 1.00 103.23 584 ASN B CA 1
ATOM 8525 C C . ASN A 1 548 ? 176.435 271.326 167.242 1.00 103.23 584 ASN B C 1
ATOM 8526 O O . ASN A 1 548 ? 176.122 270.178 166.902 1.00 103.23 584 ASN B O 1
ATOM 8537 N N . GLY A 1 549 ? 176.729 271.639 168.498 1.00 103.09 585 GLY B N 1
ATOM 8538 C CA . GLY A 1 549 ? 176.556 270.676 169.564 1.00 103.09 585 GLY B CA 1
ATOM 8539 C C . GLY A 1 549 ? 177.815 269.917 169.915 1.00 103.09 585 GLY B C 1
ATOM 8540 O O . GLY A 1 549 ? 177.806 268.687 169.998 1.00 103.09 585 GLY B O 1
ATOM 8544 N N . GLY A 1 550 ? 178.914 270.637 170.110 1.00 103.49 586 GLY B N 1
ATOM 8545 C CA . GLY A 1 550 ? 180.130 270.066 170.630 1.00 103.49 586 GLY B CA 1
ATOM 8546 C C . GLY A 1 550 ? 180.394 270.527 172.048 1.00 103.49 586 GLY B C 1
ATOM 8547 O O . GLY A 1 550 ? 179.533 271.093 172.722 1.00 103.49 586 GLY B O 1
ATOM 8551 N N . ASP A 1 551 ? 181.615 270.271 172.498 1.00 102.82 587 ASP B N 1
ATOM 8552 C CA . ASP A 1 551 ? 182.091 270.790 173.769 1.00 102.82 587 ASP B CA 1
ATOM 8553 C C . ASP A 1 551 ? 183.486 271.355 173.584 1.00 102.82 587 ASP B C 1
ATOM 8554 O O . ASP A 1 551 ? 184.280 270.826 172.803 1.00 102.82 587 ASP B O 1
ATOM 8563 N N . ILE A 1 552 ? 183.775 272.441 174.298 1.00 102.28 588 ILE B N 1
ATOM 8564 C CA . ILE A 1 552 ? 185.009 273.170 174.046 1.00 102.28 588 ILE B CA 1
ATOM 8565 C C . ILE A 1 552 ? 186.223 272.287 174.264 1.00 102.28 588 ILE B C 1
ATOM 8566 O O . ILE A 1 552 ? 187.257 272.474 173.613 1.00 102.28 588 ILE B O 1
ATOM 8582 N N . ARG A 1 553 ? 186.129 271.313 175.165 1.00 100.75 589 ARG B N 1
ATOM 8583 C CA . ARG A 1 553 ? 187.317 270.555 175.538 1.00 100.75 589 ARG B CA 1
ATOM 8584 C C . ARG A 1 553 ? 187.947 269.887 174.323 1.00 100.75 589 ARG B C 1
ATOM 8585 O O . ARG A 1 553 ? 189.171 269.899 174.164 1.00 100.75 589 ARG B O 1
ATOM 8606 N N . ASN A 1 554 ? 187.131 269.293 173.454 1.00 100.25 590 ASN B N 1
ATOM 8607 C CA . ASN A 1 554 ? 187.667 268.775 172.202 1.00 100.25 590 ASN B CA 1
ATOM 8608 C C . ASN A 1 554 ? 188.291 269.870 171.360 1.00 100.25 590 ASN B C 1
ATOM 8609 O O . ASN A 1 554 ? 189.167 269.586 170.538 1.00 100.25 590 ASN B O 1
ATOM 8620 N N . CYS A 1 555 ? 187.859 271.110 171.541 1.00 101.78 591 CYS B N 1
ATOM 8621 C CA . CYS A 1 555 ? 188.294 272.212 170.696 1.00 101.78 591 CYS B CA 1
ATOM 8622 C C . CYS A 1 555 ? 189.448 272.959 171.361 1.00 101.78 591 CYS B C 1
ATOM 8623 O O . CYS A 1 555 ? 189.334 274.115 171.761 1.00 101.78 591 CYS B O 1
ATOM 8631 N N . PHE A 1 556 ? 190.586 272.279 171.466 1.00 100.11 592 PHE B N 1
ATOM 8632 C CA . PHE A 1 556 ? 191.760 272.931 172.036 1.00 100.11 592 PHE B CA 1
ATOM 8633 C C . PHE A 1 556 ? 192.334 274.007 171.136 1.00 100.11 592 PHE B C 1
ATOM 8634 O O . PHE A 1 556 ? 193.300 274.666 171.524 1.00 100.11 592 PHE B O 1
ATOM 8651 N N . GLY A 1 557 ? 191.764 274.209 169.951 1.00 98.77 593 GLY B N 1
ATOM 8652 C CA . GLY A 1 557 ? 192.165 275.366 169.178 1.00 98.77 593 GLY B CA 1
ATOM 8653 C C . GLY A 1 557 ? 191.595 276.668 169.690 1.00 98.77 593 GLY B C 1
ATOM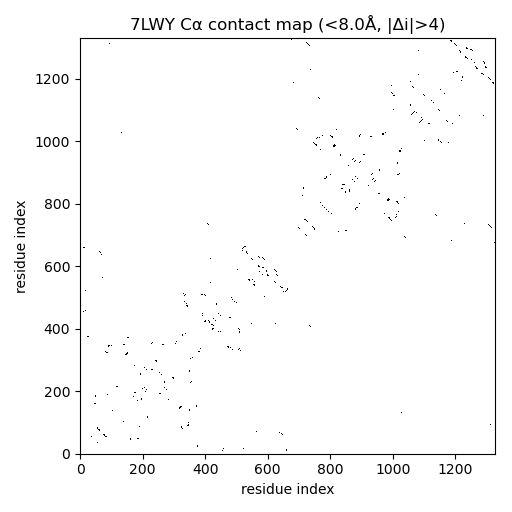 8654 O O . GLY A 1 557 ? 192.183 277.726 169.453 1.00 98.77 593 GLY B O 1
ATOM 8658 N N . LEU A 1 558 ? 190.465 276.614 170.395 1.00 100.82 594 LEU B N 1
ATOM 8659 C CA . LEU A 1 558 ? 189.840 277.829 170.900 1.00 100.82 594 LEU B CA 1
ATOM 8660 C C . LEU A 1 558 ? 190.400 278.266 172.242 1.00 100.82 594 LEU B C 1
ATOM 8661 O O . LEU A 1 558 ? 190.768 279.431 172.422 1.00 100.82 594 LEU B O 1
ATOM 8677 N N . ASN A 1 559 ? 190.477 277.339 173.196 1.00 100.77 595 ASN B N 1
ATOM 8678 C CA . ASN A 1 559 ? 190.908 277.703 174.537 1.00 100.77 595 ASN B CA 1
ATOM 8679 C C . ASN A 1 559 ? 192.263 278.382 174.525 1.00 100.77 595 ASN B C 1
ATOM 8680 O O . ASN A 1 559 ? 192.518 279.277 175.337 1.00 100.77 595 ASN B O 1
ATOM 8691 N N . ALA A 1 560 ? 193.147 277.974 173.619 1.00 97.61 596 ALA B N 1
ATOM 8692 C CA . ALA A 1 560 ? 194.461 278.595 173.559 1.00 97.61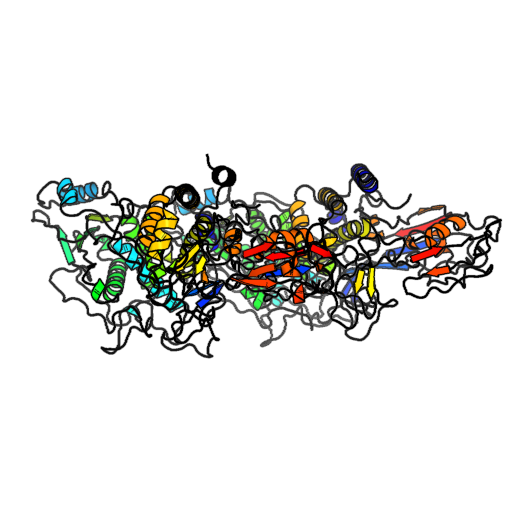 596 ALA B CA 1
ATOM 8693 C C . ALA A 1 560 ? 194.342 280.102 173.406 1.00 97.61 596 ALA B C 1
ATOM 8694 O O . ALA A 1 560 ? 195.048 280.859 174.080 1.00 97.61 596 ALA B O 1
ATOM 8701 N N . LEU A 1 561 ? 193.433 280.556 172.547 1.00 100.07 597 LEU B N 1
ATOM 8702 C CA . LEU A 1 561 ? 193.297 281.968 172.223 1.00 100.07 597 LEU B CA 1
ATOM 8703 C C . LEU A 1 561 ? 192.051 282.592 172.837 1.00 100.07 597 LEU B C 1
ATOM 8704 O O . LEU A 1 561 ? 191.635 283.670 172.411 1.00 100.07 597 LEU B O 1
ATOM 8720 N N . ASN A 1 562 ? 191.461 281.951 173.846 1.00 102.80 598 ASN B N 1
ATOM 8721 C CA . ASN A 1 562 ? 190.149 282.378 174.318 1.00 102.80 598 ASN B CA 1
ATOM 8722 C C . ASN A 1 562 ? 190.116 283.874 174.581 1.00 102.80 598 ASN B C 1
ATOM 8723 O O . ASN A 1 562 ? 189.183 284.568 174.167 1.00 102.80 598 ASN B O 1
ATOM 8734 N N . THR A 1 563 ? 191.126 284.390 175.274 1.00 99.49 599 THR B N 1
ATOM 8735 C CA . THR A 1 563 ? 191.280 285.828 175.440 1.00 99.49 599 THR B CA 1
ATOM 8736 C C . THR A 1 563 ? 192.681 286.298 175.082 1.00 99.49 599 THR B C 1
ATOM 8737 O O . THR A 1 563 ? 193.050 287.423 175.429 1.00 99.49 599 THR B O 1
ATOM 8748 N N . ARG A 1 564 ? 193.465 285.470 174.398 1.00 100.37 600 ARG B N 1
ATOM 8749 C CA . ARG A 1 564 ? 194.777 285.875 173.925 1.00 100.37 600 ARG B CA 1
ATOM 8750 C C . ARG A 1 564 ? 194.707 286.649 172.621 1.00 100.37 600 ARG B C 1
ATOM 8751 O O . ARG A 1 564 ? 195.756 287.005 172.076 1.00 100.37 600 ARG B O 1
ATOM 8772 N N . GLY A 1 565 ? 193.509 286.915 172.112 1.00 100.93 601 GLY B N 1
ATOM 8773 C CA . GLY A 1 565 ? 193.360 287.675 170.890 1.00 100.93 601 GLY B CA 1
ATOM 8774 C C . GLY A 1 565 ? 192.553 286.960 169.831 1.00 100.93 601 GLY B C 1
ATOM 8775 O O . GLY A 1 565 ? 192.696 287.249 168.643 1.00 100.93 601 GLY B O 1
ATOM 8779 N N . LEU A 1 566 ? 191.702 286.021 170.239 1.00 102.29 602 LEU B N 1
ATOM 8780 C CA . LEU A 1 566 ? 190.803 285.398 169.277 1.00 102.29 602 LEU B CA 1
ATOM 8781 C C . LEU A 1 566 ? 189.883 286.427 168.646 1.00 102.29 602 LEU B C 1
ATOM 8782 O O . LEU A 1 566 ? 189.409 286.230 167.524 1.00 102.29 602 LEU B O 1
ATOM 8798 N N . GLY A 1 567 ? 189.623 287.523 169.348 1.00 107.79 603 GLY B N 1
ATOM 8799 C CA . GLY A 1 567 ? 188.707 288.535 168.869 1.00 107.79 603 GLY B CA 1
ATOM 8800 C C . GLY A 1 567 ? 188.960 288.918 167.431 1.00 107.79 603 GLY B C 1
ATOM 8801 O O . GLY A 1 567 ? 188.145 288.621 166.556 1.00 107.79 603 GLY B O 1
ATOM 8805 N N . GLN A 1 568 ? 190.094 289.554 167.163 1.00 104.09 604 GLN B N 1
ATOM 8806 C CA . GLN A 1 568 ? 190.390 289.976 165.804 1.00 104.09 604 GLN B CA 1
ATOM 8807 C C . GLN A 1 568 ? 190.988 288.827 165.006 1.00 104.09 604 GLN B C 1
ATOM 8808 O O . GLN A 1 568 ? 192.049 288.976 164.396 1.00 104.09 604 GLN B O 1
ATOM 8822 N N . ILE A 1 569 ? 190.322 287.675 165.013 1.00 102.03 605 ILE B N 1
ATOM 8823 C CA . ILE A 1 569 ? 190.737 286.540 164.199 1.00 102.03 605 ILE B CA 1
ATOM 8824 C C . ILE A 1 569 ? 189.575 286.076 163.337 1.00 102.03 605 ILE B C 1
ATOM 8825 O O . ILE A 1 569 ? 189.747 285.794 162.148 1.00 102.03 605 ILE B O 1
ATOM 8841 N N . VAL A 1 570 ? 188.391 285.968 163.932 1.00 101.43 606 VAL B N 1
ATOM 8842 C CA . VAL A 1 570 ? 187.232 285.407 163.251 1.00 101.43 606 VAL B CA 1
ATOM 8843 C C . VAL A 1 570 ? 186.006 286.247 163.566 1.00 101.43 606 VAL B C 1
ATOM 8844 O O . VAL A 1 570 ? 185.832 286.716 164.694 1.00 101.43 606 VAL B O 1
ATOM 8857 N N . HIS A 1 571 ? 185.155 286.431 162.563 1.00 103.88 607 HIS B N 1
ATOM 8858 C CA . HIS A 1 571 ? 183.873 287.100 162.709 1.00 103.88 607 HIS B CA 1
ATOM 8859 C C . HIS A 1 571 ? 182.752 286.096 162.505 1.00 103.88 607 HIS B C 1
ATOM 8860 O O . HIS A 1 571 ? 182.916 285.100 161.800 1.00 103.88 607 HIS B O 1
ATOM 8874 N N . ILE A 1 572 ? 181.606 286.373 163.116 1.00 104.79 608 ILE B N 1
ATOM 8875 C CA . ILE A 1 572 ? 180.387 285.608 162.896 1.00 104.79 608 ILE B CA 1
ATOM 8876 C C . ILE A 1 572 ? 179.350 286.530 162.281 1.00 104.79 608 ILE B C 1
ATOM 8877 O O . ILE A 1 572 ? 179.149 287.652 162.756 1.00 104.79 608 ILE B O 1
ATOM 8893 N N . ARG A 1 573 ? 178.718 286.068 161.212 1.00 108.68 609 ARG B N 1
ATOM 8894 C CA . ARG A 1 573 ? 177.662 286.796 160.534 1.00 108.68 609 ARG B CA 1
ATOM 8895 C C . ARG A 1 573 ? 176.474 285.867 160.360 1.00 108.68 609 ARG B C 1
ATOM 8896 O O . ARG A 1 573 ? 176.645 284.646 160.327 1.00 108.68 609 ARG B O 1
ATOM 8917 N N . PRO A 1 574 ? 175.265 286.406 160.258 1.00 110.29 610 PRO B N 1
ATOM 8918 C CA . PRO A 1 574 ? 174.087 285.536 160.292 1.00 110.29 610 PRO B CA 1
ATOM 8919 C C . PRO A 1 574 ? 174.098 284.475 159.210 1.00 110.29 610 PRO B C 1
ATOM 8920 O O . PRO A 1 574 ? 174.155 283.282 159.513 1.00 110.29 610 PRO B O 1
ATOM 8931 N N . LYS A 1 575 ? 174.070 284.886 157.949 1.00 115.94 611 LYS B N 1
ATOM 8932 C CA . LYS A 1 575 ? 174.098 283.945 156.841 1.00 115.94 611 LYS B CA 1
ATOM 8933 C C . LYS A 1 575 ? 174.125 284.786 155.578 1.00 115.94 611 LYS B C 1
ATOM 8934 O O . LYS A 1 575 ? 173.939 286.005 155.625 1.00 115.94 611 LYS B O 1
ATOM 8953 N N . ARG A 1 576 ? 174.695 284.295 154.473 1.00 133.02 612 ARG B N 1
ATOM 8954 C CA . ARG A 1 576 ? 174.727 285.031 153.184 1.00 133.02 612 ARG B CA 1
ATOM 8955 C C . ARG A 1 576 ? 174.125 284.137 152.098 1.00 133.02 612 ARG B C 1
ATOM 8956 O O . ARG A 1 576 ? 174.817 283.884 151.095 1.00 133.02 612 ARG B O 1
ATOM 8977 N N . GLU A 1 577 ? 172.887 283.680 152.313 1.00 145.04 613 GLU B N 1
ATOM 8978 C CA . GLU A 1 577 ? 172.135 282.806 151.376 1.00 145.04 613 GLU B CA 1
ATOM 8979 C C . GLU A 1 577 ? 171.817 283.630 150.126 1.00 145.04 613 GLU B C 1
ATOM 8980 O O . GLU A 1 577 ? 170.975 284.544 150.230 1.00 145.04 613 GLU B O 1
ATOM 8992 N N . PRO A 1 578 ? 172.440 283.368 148.955 1.00 150.81 614 PRO B N 1
ATOM 8993 C CA . PRO A 1 578 ? 172.178 284.162 147.757 1.00 150.81 614 PRO B CA 1
ATOM 8994 C C . PRO A 1 578 ? 170.932 283.687 146.999 1.00 150.81 614 PRO B C 1
ATOM 8995 O O . PRO A 1 578 ? 171.094 283.149 145.919 1.00 150.81 614 PRO B O 1
ATOM 9006 N N . GLY A 1 579 ? 169.736 283.886 147.563 1.00 146.15 615 GLY B N 1
ATOM 9007 C CA . GLY A 1 579 ? 168.494 283.457 146.895 1.00 146.15 615 GLY B CA 1
ATOM 9008 C C . GLY A 1 579 ? 167.211 283.718 147.681 1.00 146.15 615 GLY B C 1
ATOM 9009 O O . GLY A 1 579 ? 166.780 284.887 147.703 1.00 146.15 615 GLY B O 1
ATOM 9013 N N . LYS A 1 580 ? 166.611 282.690 148.302 1.00 144.62 616 LYS B N 1
ATOM 9014 C CA . LYS A 1 580 ? 165.285 282.787 148.903 1.00 144.62 616 LYS B CA 1
ATOM 9015 C C . LYS A 1 580 ? 165.038 283.964 149.842 1.00 144.62 616 LYS B C 1
ATOM 9016 O O . LYS A 1 580 ? 164.140 284.771 149.581 1.00 144.62 616 LYS B O 1
ATOM 9035 N N . ARG A 1 581 ? 165.815 284.107 150.912 1.00 135.52 617 ARG B N 1
ATOM 9036 C CA . ARG A 1 581 ? 165.376 285.072 151.913 1.00 135.52 617 ARG B CA 1
ATOM 9037 C C . ARG A 1 581 ? 166.492 285.370 152.907 1.00 135.52 617 ARG B C 1
ATOM 9038 O O . ARG A 1 581 ? 167.134 284.438 153.406 1.00 135.52 617 ARG B O 1
ATOM 9059 N N . PRO A 1 582 ? 166.765 286.639 153.223 1.00 129.32 618 PRO B N 1
ATOM 9060 C CA . PRO A 1 582 ? 167.791 286.961 154.235 1.00 129.32 618 PRO B CA 1
ATOM 9061 C C . PRO A 1 582 ? 167.280 286.964 155.675 1.00 129.32 618 PRO B C 1
ATOM 9062 O O . PRO A 1 582 ? 166.943 287.991 156.260 1.00 129.32 618 PRO B O 1
ATOM 9073 N N . ARG A 1 583 ? 167.210 285.780 156.271 1.00 119.74 619 ARG B N 1
ATOM 9074 C CA . ARG A 1 583 ? 166.808 285.652 157.664 1.00 119.74 619 ARG B CA 1
ATOM 9075 C C . ARG A 1 583 ? 168.027 285.728 158.576 1.00 119.74 619 ARG B C 1
ATOM 9076 O O . ARG A 1 583 ? 169.169 285.600 158.134 1.00 119.74 619 ARG B O 1
ATOM 9097 N N . ARG A 1 584 ? 167.768 285.940 159.864 1.00 110.98 620 ARG B N 1
ATOM 9098 C CA . ARG A 1 584 ? 168.809 286.119 160.865 1.00 110.98 620 ARG B CA 1
ATOM 9099 C C . ARG A 1 584 ? 168.948 284.874 161.730 1.00 110.98 620 ARG B C 1
ATOM 9100 O O . ARG A 1 584 ? 168.042 284.043 161.815 1.00 110.98 620 ARG B O 1
ATOM 9121 N N . GLY A 1 585 ? 170.102 284.765 162.387 1.00 107.29 621 GLY B N 1
ATOM 9122 C CA . GLY A 1 585 ? 170.452 283.567 163.126 1.00 107.29 621 GLY B CA 1
ATOM 9123 C C . GLY A 1 585 ? 170.668 283.779 164.610 1.00 107.29 621 GLY B C 1
ATOM 9124 O O . GLY A 1 585 ? 170.902 284.903 165.067 1.00 107.29 621 GLY B O 1
ATOM 9128 N N . PHE A 1 586 ? 170.599 282.694 165.375 1.00 107.45 622 PHE B N 1
ATOM 9129 C CA . PHE A 1 586 ? 170.715 282.770 166.822 1.00 107.45 622 PHE B CA 1
ATOM 9130 C C . PHE A 1 586 ? 171.212 281.431 167.340 1.00 107.45 622 PHE B C 1
ATOM 9131 O O . PHE A 1 586 ? 171.360 280.468 166.587 1.00 107.45 622 PHE B O 1
ATOM 9148 N N . TYR A 1 587 ? 171.634 281.399 168.610 1.00 104.98 623 TYR B N 1
ATOM 9149 C CA . TYR A 1 587 ? 172.143 280.200 169.326 1.00 104.98 623 TYR B CA 1
ATOM 9150 C C . TYR A 1 587 ? 171.510 280.159 170.721 1.00 104.98 623 TYR B C 1
ATOM 9151 O O . TYR A 1 587 ? 171.173 281.234 171.253 1.00 104.98 623 TYR B O 1
ATOM 9169 N N . THR A 1 588 ? 171.360 278.960 171.292 1.00 108.57 624 THR B N 1
ATOM 9170 C CA . THR A 1 588 ? 170.776 278.750 172.608 1.00 108.57 624 THR B CA 1
ATOM 9171 C C . THR A 1 588 ? 171.819 278.173 173.551 1.00 108.57 624 THR B C 1
ATOM 9172 O O . THR A 1 588 ? 172.446 277.159 173.236 1.00 108.57 624 THR B O 1
ATOM 9183 N N . THR A 1 589 ? 171.988 278.800 174.709 1.00 108.30 625 THR B N 1
ATOM 9184 C CA . THR A 1 589 ? 172.961 278.333 175.686 1.00 108.30 625 THR B CA 1
ATOM 9185 C C . THR A 1 589 ? 172.306 277.289 176.583 1.00 108.30 625 THR B C 1
ATOM 9186 O O . THR A 1 589 ? 171.154 276.899 176.382 1.00 108.30 625 THR B O 1
ATOM 9197 N N . LEU A 1 590 ? 173.039 276.815 177.593 1.00 108.74 626 LEU B N 1
ATOM 9198 C CA . LEU A 1 590 ? 172.498 275.773 178.458 1.00 108.74 626 LEU B CA 1
ATOM 9199 C C . LEU A 1 590 ? 171.271 276.256 179.209 1.00 108.74 626 LEU B C 1
ATOM 9200 O O . LEU A 1 590 ? 170.439 275.442 179.618 1.00 108.74 626 LEU B O 1
ATOM 9216 N N . ASP A 1 591 ? 171.145 277.559 179.405 1.00 113.74 627 ASP B N 1
ATOM 9217 C CA . ASP A 1 591 ? 169.941 278.124 179.988 1.00 113.74 627 ASP B CA 1
ATOM 9218 C C . ASP A 1 591 ? 168.910 278.271 178.875 1.00 113.74 627 ASP B C 1
ATOM 9219 O O . ASP A 1 591 ? 169.116 277.832 177.741 1.00 113.74 627 ASP B O 1
ATOM 9228 N N . GLY A 1 592 ? 167.780 278.887 179.187 1.00 114.02 628 GLY B N 1
ATOM 9229 C CA . GLY A 1 592 ? 166.718 279.005 178.216 1.00 114.02 628 GLY B CA 1
ATOM 9230 C C . GLY A 1 592 ? 166.909 280.147 177.242 1.00 114.02 628 GL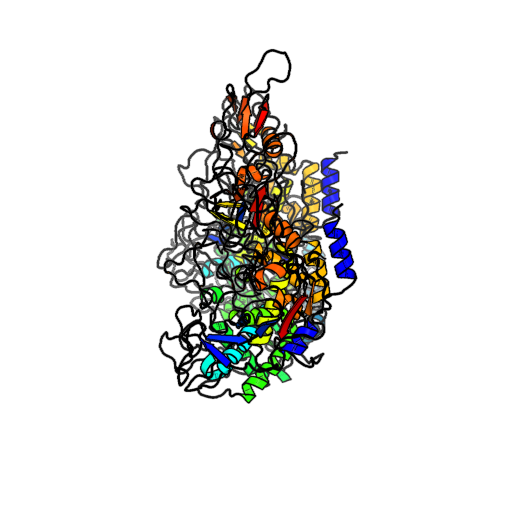Y B C 1
ATOM 9231 O O . GLY A 1 592 ? 166.419 280.082 176.112 1.00 114.02 628 GLY B O 1
ATOM 9235 N N . GLN A 1 593 ? 167.626 281.191 177.653 1.00 111.48 629 GLN B N 1
ATOM 9236 C CA . GLN A 1 593 ? 167.694 282.399 176.842 1.00 111.48 629 GLN B CA 1
ATOM 9237 C C . GLN A 1 593 ? 168.199 282.076 175.446 1.00 111.48 629 GLN B C 1
ATOM 9238 O O . GLN A 1 593 ? 169.163 281.327 175.276 1.00 111.48 629 GLN B O 1
ATOM 9252 N N . VAL A 1 594 ? 167.682 282.786 174.425 1.00 108.12 630 VAL B N 1
ATOM 9253 C CA . VAL A 1 594 ? 168.050 282.598 172.990 1.00 108.12 630 VAL B CA 1
ATOM 9254 C C . VAL A 1 594 ? 168.358 283.985 172.404 1.00 108.12 630 VAL B C 1
ATOM 9255 O O . VAL A 1 594 ? 167.711 284.350 171.403 1.00 108.12 630 VAL B O 1
ATOM 9268 N N . HIS A 1 595 ? 169.341 284.689 172.981 1.00 108.67 631 HIS B N 1
ATOM 9269 C CA . HIS A 1 595 ? 169.857 286.009 172.520 1.00 108.67 631 HIS B CA 1
ATOM 9270 C C . HIS A 1 595 ? 170.357 285.858 171.075 1.00 108.67 631 HIS B C 1
ATOM 9271 O O . HIS A 1 595 ? 171.175 284.944 170.854 1.00 108.67 631 HIS B O 1
ATOM 9285 N N . PRO A 1 596 ? 169.937 286.673 170.075 1.00 108.59 632 PRO B N 1
ATOM 9286 C CA . PRO A 1 596 ? 170.386 286.460 168.690 1.00 108.59 632 PRO B CA 1
ATOM 9287 C C . PRO A 1 596 ? 171.528 287.278 168.080 1.00 108.59 632 PRO B C 1
ATOM 9288 O O . PRO A 1 596 ? 171.958 288.214 168.729 1.00 108.59 632 PRO B O 1
ATOM 9299 N N . VAL A 1 597 ? 171.993 286.934 166.863 1.00 108.16 633 VAL B N 1
ATOM 9300 C CA . VAL A 1 597 ? 173.044 287.740 166.266 1.00 108.16 633 VAL B CA 1
ATOM 9301 C C . VAL A 1 597 ? 172.531 288.224 164.922 1.00 108.16 633 VAL B C 1
ATOM 9302 O O . VAL A 1 597 ? 171.954 287.442 164.160 1.00 108.16 633 VAL B O 1
ATOM 9315 N N . THR A 1 598 ? 172.733 289.506 164.633 1.00 110.45 634 THR B N 1
ATOM 9316 C CA . THR A 1 598 ? 172.190 290.117 163.430 1.00 110.45 634 THR B CA 1
ATOM 9317 C C . THR A 1 598 ? 173.246 290.478 162.396 1.00 110.45 634 THR B C 1
ATOM 9318 O O . THR A 1 598 ? 173.129 290.083 161.235 1.00 110.45 634 THR B O 1
ATOM 9329 N N . GLN A 1 599 ? 174.287 291.204 162.784 1.00 112.69 635 GLN B N 1
ATOM 9330 C CA . GLN A 1 599 ? 175.279 291.691 161.838 1.00 112.69 635 GLN B CA 1
ATOM 9331 C C . GLN A 1 599 ? 176.632 291.044 162.087 1.00 112.69 635 GLN B C 1
ATOM 9332 O O . GLN A 1 599 ? 176.853 290.344 163.076 1.00 112.69 635 GLN B O 1
ATOM 9346 N N . ASP A 1 600 ? 177.548 291.308 161.163 1.00 114.18 636 ASP B N 1
ATOM 9347 C CA . ASP A 1 600 ? 178.949 290.995 161.389 1.00 114.18 636 ASP B CA 1
ATOM 9348 C C . ASP A 1 600 ? 179.432 291.659 162.669 1.00 114.18 636 ASP B C 1
ATOM 9349 O O . ASP A 1 600 ? 179.131 292.824 162.933 1.00 114.18 636 ASP B O 1
ATOM 9358 N N . ALA A 1 601 ? 180.181 290.910 163.474 1.00 107.92 637 ALA B N 1
ATOM 9359 C CA . ALA A 1 601 ? 180.756 291.468 164.688 1.00 107.92 637 ALA B CA 1
ATOM 9360 C C . ALA A 1 601 ? 181.844 290.538 165.188 1.00 107.92 637 ALA B C 1
ATOM 9361 O O . ALA A 1 601 ? 181.808 289.338 164.897 1.00 107.92 637 ALA B O 1
ATOM 9368 N N . PRO A 1 602 ? 182.812 291.049 165.942 1.00 106.87 638 PRO B N 1
ATOM 9369 C CA . PRO A 1 602 ? 183.841 290.174 166.506 1.00 106.87 638 PRO B CA 1
ATOM 9370 C C . PRO A 1 602 ? 183.219 289.128 167.410 1.00 106.87 638 PRO B C 1
ATOM 9371 O O . PRO A 1 602 ? 182.186 289.359 168.038 1.00 106.87 638 PRO B O 1
ATOM 9382 N N . LEU A 1 603 ? 183.848 287.958 167.460 1.00 104.23 639 LEU B N 1
ATOM 9383 C CA . LEU A 1 603 ? 183.295 286.873 168.254 1.00 104.23 639 LEU B CA 1
ATOM 9384 C C . LEU A 1 603 ? 183.392 287.136 169.745 1.00 104.23 639 LEU B C 1
ATOM 9385 O O . LEU A 1 603 ? 182.625 286.548 170.512 1.00 104.23 639 LEU B O 1
ATOM 9401 N N . ASP A 1 604 ? 184.301 288.006 170.179 1.00 112.31 640 ASP B N 1
ATOM 9402 C CA . ASP A 1 604 ? 184.593 288.086 171.604 1.00 112.31 640 ASP B CA 1
ATOM 9403 C C . ASP A 1 604 ? 183.418 288.587 172.427 1.00 112.31 640 ASP B C 1
ATOM 9404 O O . ASP A 1 604 ? 183.389 288.330 173.635 1.00 112.31 640 ASP B O 1
ATOM 9413 N N . GLU A 1 605 ? 182.461 289.296 171.826 1.00 110.14 641 GLU B N 1
ATOM 9414 C CA . GLU A 1 605 ? 181.337 289.844 172.574 1.00 110.14 641 GLU B CA 1
ATOM 9415 C C . GLU A 1 605 ? 180.008 289.208 172.182 1.00 110.14 641 GLU B C 1
ATOM 9416 O O . GLU A 1 605 ? 178.952 289.794 172.429 1.00 110.14 641 GLU B O 1
ATOM 9428 N N . ILE A 1 606 ? 180.034 288.017 171.591 1.00 107.01 642 ILE B N 1
ATOM 9429 C CA . ILE A 1 606 ? 178.798 287.333 171.241 1.00 107.01 642 ILE B CA 1
ATOM 9430 C C . ILE A 1 606 ? 178.696 286.095 172.115 1.00 107.01 642 ILE B C 1
ATOM 9431 O O . ILE A 1 606 ? 177.594 285.700 172.513 1.00 107.01 642 ILE B O 1
ATOM 9447 N N . TYR A 1 607 ? 179.828 285.454 172.401 1.00 104.43 643 TYR B N 1
ATOM 9448 C CA . TYR A 1 607 ? 179.817 284.324 173.322 1.00 104.43 643 TYR B CA 1
ATOM 9449 C C . TYR A 1 607 ? 180.556 284.634 174.616 1.00 104.43 643 TYR B C 1
ATOM 9450 O O . TYR A 1 607 ? 179.973 284.501 175.696 1.00 104.43 643 TYR B O 1
ATOM 9468 N N . HIS A 1 608 ? 181.821 285.032 174.549 1.00 109.50 644 HIS B N 1
ATOM 9469 C CA . HIS A 1 608 ? 182.534 285.541 175.714 1.00 109.50 644 HIS B CA 1
ATOM 9470 C C . HIS A 1 608 ? 182.573 284.608 176.928 1.00 109.50 644 HIS B C 1
ATOM 9471 O O . HIS A 1 608 ? 182.136 284.950 178.023 1.00 109.50 644 HIS B O 1
ATOM 9485 N N . TRP A 1 609 ? 183.057 283.381 176.705 1.00 101.89 645 TRP B N 1
ATOM 9486 C CA . TRP A 1 609 ? 183.121 282.298 177.726 1.00 101.89 645 TRP B CA 1
ATOM 9487 C C . TRP A 1 609 ? 184.323 282.490 178.661 1.00 101.89 645 TRP B C 1
ATOM 9488 O O . TRP A 1 609 ? 185.300 283.142 178.246 1.00 101.89 645 TRP B O 1
ATOM 9509 N N . ARG A 1 610 ? 184.234 281.935 179.877 1.00 106.38 646 ARG B N 1
ATOM 9510 C CA . ARG A 1 610 ? 185.279 281.995 180.936 1.00 106.38 646 ARG B CA 1
ATOM 9511 C C . ARG A 1 610 ? 186.509 281.214 180.455 1.00 106.38 646 ARG B C 1
ATOM 9512 O O . ARG A 1 610 ? 186.313 280.103 179.929 1.00 106.38 646 ARG B O 1
ATOM 9533 N N . ASP A 1 611 ? 187.726 281.741 180.648 1.00 106.14 647 ASP B N 1
ATOM 9534 C CA . ASP A 1 611 ? 188.986 281.104 180.179 1.00 106.14 647 ASP B CA 1
ATOM 9535 C C . ASP A 1 611 ? 189.746 280.470 181.356 1.00 106.14 647 ASP B C 1
ATOM 9536 O O . ASP A 1 611 ? 190.264 281.241 182.189 1.00 106.14 647 ASP B O 1
ATOM 9545 N N . HIS A 1 612 ? 189.779 279.135 181.460 1.00 104.48 648 HIS B N 1
ATOM 9546 C CA . HIS A 1 612 ? 190.523 278.393 182.513 1.00 104.48 648 HIS B CA 1
ATOM 9547 C C . HIS A 1 612 ? 191.960 278.125 182.043 1.00 104.48 648 HIS B C 1
ATOM 9548 O O . HIS A 1 612 ? 192.843 277.977 182.910 1.00 104.48 648 HIS B O 1
ATOM 9562 N N . GLY A 1 613 ? 192.178 278.066 180.723 1.00 100.17 649 GLY B N 1
ATOM 9563 C CA . GLY A 1 613 ? 193.484 277.815 180.084 1.00 100.17 649 GLY B CA 1
ATOM 9564 C C . GLY A 1 613 ? 193.352 276.743 179.013 1.00 100.17 649 GLY B C 1
ATOM 9565 O O . GLY A 1 613 ? 192.903 277.092 177.906 1.00 100.17 649 GLY B O 1
ATOM 9569 N N . ASN A 1 614 ? 193.727 275.490 179.304 1.00 0.00 650 ASN B N 1
ATOM 9570 C CA . ASN A 1 614 ? 193.593 274.343 178.365 1.00 0.00 650 ASN B CA 1
ATOM 9571 C C . ASN A 1 614 ? 193.017 273.144 179.128 1.00 0.00 650 ASN B C 1
ATOM 9572 O O . ASN A 1 614 ? 193.406 272.001 178.818 1.00 0.00 650 ASN B O 1
ATOM 9583 N N . LEU A 1 615 ? 192.119 273.411 180.083 1.00 0.00 651 LEU B N 1
ATOM 9584 C CA . LEU A 1 615 ? 191.450 272.403 180.946 1.00 0.00 651 LEU B CA 1
ATOM 9585 C C . LEU A 1 615 ? 190.066 272.932 181.332 1.00 0.00 651 LEU B C 1
ATOM 9586 O O . LEU A 1 615 ? 189.918 273.429 182.465 1.00 0.00 651 LEU B O 1
ATOM 9602 N N . THR A 1 616 ? 189.098 272.830 180.417 1.00 0.00 652 THR B N 1
ATOM 9603 C CA . THR A 1 616 ? 187.737 273.291 180.618 1.00 0.00 652 THR B CA 1
ATOM 9604 C C . THR A 1 616 ? 186.849 272.112 180.982 1.00 0.00 652 THR B C 1
ATOM 9605 O O . THR A 1 616 ? 187.171 270.954 180.713 1.00 0.00 652 THR B O 1
ATOM 9616 N N . ARG A 1 617 ? 185.692 272.395 181.590 1.00 0.00 653 ARG B N 1
ATOM 9617 C CA . ARG A 1 617 ? 184.700 271.350 181.968 1.00 0.00 653 ARG B CA 1
ATOM 9618 C C . ARG A 1 617 ? 184.379 270.545 180.700 1.00 0.00 653 ARG B C 1
ATOM 9619 O O . ARG A 1 617 ? 183.871 271.152 179.738 1.00 0.00 653 ARG B O 1
ATOM 9640 N N . PRO A 1 618 ? 184.645 269.219 180.643 1.00 0.00 654 PRO B N 1
ATOM 9641 C CA . PRO A 1 618 ? 184.472 268.451 179.403 1.00 0.00 654 PRO B CA 1
ATOM 9642 C C . PRO A 1 618 ? 183.020 268.240 178.950 1.00 0.00 654 PRO B C 1
ATOM 9643 O O . PRO A 1 618 ? 182.785 268.216 177.755 1.00 0.00 654 PRO B O 1
ATOM 9654 N N . TYR A 1 619 ? 182.094 268.090 179.898 1.00 98.12 655 TYR B N 1
ATOM 9655 C CA . TYR A 1 619 ? 180.651 267.856 179.636 1.00 98.12 655 TYR B CA 1
ATOM 9656 C C . TYR A 1 619 ? 179.820 268.954 180.306 1.00 98.12 655 TYR B C 1
ATOM 9657 O O . TYR A 1 619 ? 179.103 268.636 181.249 1.00 98.12 655 TYR B O 1
ATOM 9675 N N . SER A 1 620 ? 179.962 270.201 179.849 1.00 100.13 656 SER B N 1
ATOM 9676 C CA . SER A 1 620 ? 179.254 271.405 180.361 1.00 100.13 656 SER B CA 1
ATOM 9677 C C . SER A 1 620 ? 178.138 271.843 179.403 1.00 100.13 656 SER B C 1
ATOM 9678 O O . SER A 1 620 ? 177.311 272.671 179.829 1.00 100.13 656 SER B O 1
ATOM 9686 N N . CYS A 1 621 ? 178.106 271.319 178.171 1.00 103.79 657 CYS B N 1
ATOM 9687 C CA . CYS A 1 621 ? 177.100 271.673 177.132 1.00 103.79 657 CYS B CA 1
ATOM 9688 C C . CYS A 1 621 ? 177.005 273.200 177.043 1.00 103.79 657 CYS B C 1
ATOM 9689 O O . CYS A 1 621 ? 175.929 273.750 177.350 1.00 103.79 657 CYS B O 1
ATOM 9697 N N . HIS A 1 622 ? 178.092 273.844 176.608 1.00 102.13 658 HIS B N 1
ATOM 9698 C CA . HIS A 1 622 ? 178.200 275.292 176.526 1.00 102.13 658 HIS B CA 1
ATOM 9699 C C . HIS A 1 622 ? 177.144 275.876 175.598 1.00 102.13 658 HIS B C 1
ATOM 9700 O O . HIS A 1 622 ? 176.490 276.865 175.943 1.00 102.13 658 HIS B O 1
ATOM 9714 N N . ILE A 1 623 ? 176.956 275.282 174.424 1.00 103.02 659 ILE B N 1
ATOM 9715 C CA . ILE A 1 623 ? 175.899 275.677 173.501 1.00 103.02 659 ILE B CA 1
ATOM 9716 C C . ILE A 1 623 ? 175.135 274.440 173.075 1.00 103.02 659 ILE B C 1
ATOM 9717 O O . ILE A 1 623 ? 175.739 273.424 172.720 1.00 103.02 659 ILE B O 1
ATOM 9733 N N . LEU A 1 624 ? 173.810 274.531 173.094 1.00 104.83 660 LEU B N 1
ATOM 9734 C CA . LEU A 1 624 ? 172.964 273.407 172.726 1.00 104.83 660 LEU B CA 1
ATOM 9735 C C . LEU A 1 624 ? 172.558 273.456 171.260 1.00 104.83 660 LEU B C 1
ATOM 9736 O O . LEU A 1 624 ? 172.637 272.443 170.563 1.00 104.83 660 LEU B O 1
ATOM 9752 N N . ASP A 1 625 ? 172.123 274.615 170.773 1.00 107.50 661 ASP B N 1
ATOM 9753 C CA . ASP A 1 625 ? 171.639 274.723 169.407 1.00 107.50 661 ASP B CA 1
ATOM 9754 C C . ASP A 1 625 ? 172.078 276.040 168.790 1.00 107.50 661 ASP B C 1
ATOM 9755 O O . ASP A 1 625 ? 172.317 277.027 169.491 1.00 107.50 661 ASP B O 1
ATOM 9764 N N . SER A 1 626 ? 172.172 276.042 167.461 1.00 106.60 662 SER B N 1
ATOM 9765 C CA . SER A 1 626 ? 172.490 277.243 166.702 1.00 106.60 662 SER B CA 1
ATOM 9766 C C . SER A 1 626 ? 172.172 276.975 165.239 1.00 106.60 662 SER B C 1
ATOM 9767 O O . SER A 1 626 ? 172.520 275.913 164.715 1.00 106.60 662 SER B O 1
ATOM 9775 N N . GLN A 1 627 ? 171.515 277.915 164.545 1.00 108.26 663 GLN B N 1
ATOM 9776 C CA . GLN A 1 627 ? 171.138 277.751 163.121 1.00 108.26 663 GLN B CA 1
ATOM 9777 C C . GLN A 1 627 ? 171.349 279.102 162.426 1.00 108.26 663 GLN B C 1
ATOM 9778 O O . GLN A 1 627 ? 170.864 280.110 162.975 1.00 108.26 663 GLN B O 1
ATOM 9792 N N . GLY A 1 628 ? 172.031 279.138 161.276 1.00 110.29 664 GLY B N 1
ATOM 9793 C CA . GLY A 1 628 ? 172.275 280.368 160.555 1.00 110.29 664 GLY B CA 1
ATOM 9794 C C . GLY A 1 628 ? 173.504 281.108 161.035 1.00 110.29 664 GLY B C 1
ATOM 9795 O O . GLY A 1 628 ? 173.389 282.181 161.630 1.00 110.29 664 GLY B O 1
ATOM 9799 N N . LEU A 1 629 ? 174.685 280.535 160.817 1.00 106.49 665 LEU B N 1
ATOM 9800 C CA . LEU A 1 629 ? 175.933 281.208 161.142 1.00 106.49 665 LEU B CA 1
ATOM 9801 C C . LEU A 1 629 ? 176.973 280.833 160.096 1.00 106.49 665 LEU B C 1
ATOM 9802 O O . LEU A 1 629 ? 176.854 279.808 159.422 1.00 106.49 665 LEU B O 1
ATOM 9818 N N . GLU A 1 630 ? 177.992 281.677 159.955 1.00 108.61 666 GLU B N 1
ATOM 9819 C CA . GLU A 1 630 ? 178.961 281.521 158.876 1.00 108.61 666 GLU B CA 1
ATOM 9820 C C . GLU A 1 630 ? 180.406 281.445 159.339 1.00 108.61 666 GLU B C 1
ATOM 9821 O O . GLU A 1 630 ? 181.181 280.666 158.783 1.00 108.61 666 GLU B O 1
ATOM 9833 N N . PHE A 1 631 ? 180.806 282.235 160.332 1.00 104.22 667 PHE B N 1
ATOM 9834 C CA . PHE A 1 631 ? 182.185 282.235 160.813 1.00 104.22 667 PHE B CA 1
ATOM 9835 C C . PHE A 1 631 ? 183.227 282.625 159.764 1.00 104.22 667 PHE B C 1
ATOM 9836 O O . PHE A 1 631 ? 184.140 281.867 159.449 1.00 104.22 667 PHE B O 1
ATOM 9853 N N . ALA A 1 632 ? 183.069 283.818 159.210 1.00 103.94 668 ALA B N 1
ATOM 9854 C CA . ALA A 1 632 ? 184.054 284.293 158.254 1.00 103.94 668 ALA B CA 1
ATOM 9855 C C . ALA A 1 632 ? 185.399 284.490 158.940 1.00 103.94 668 ALA B C 1
ATOM 9856 O O . ALA A 1 632 ? 185.475 284.757 160.140 1.00 103.94 668 ALA B O 1
ATOM 9863 N N . ASP A 1 633 ? 186.467 284.342 158.167 1.00 107.55 669 ASP B N 1
ATOM 9864 C CA . ASP A 1 633 ? 187.807 284.651 158.640 1.00 107.55 669 ASP B CA 1
ATOM 9865 C C . ASP A 1 633 ? 188.127 286.113 158.366 1.00 107.55 669 ASP B C 1
ATOM 9866 O O . ASP A 1 633 ? 187.613 286.713 157.420 1.00 107.55 669 ASP B O 1
ATOM 9875 N N . VAL A 1 634 ? 188.987 286.686 159.203 1.00 107.19 670 VAL B N 1
ATOM 9876 C CA . VAL A 1 634 ? 189.291 288.109 159.120 1.00 107.19 670 VAL B CA 1
ATOM 9877 C C . VAL A 1 634 ? 190.797 288.318 159.126 1.00 107.19 670 VAL B C 1
ATOM 9878 O O . VAL A 1 634 ? 191.283 289.389 159.501 1.00 107.19 670 VAL B O 1
ATOM 9891 N N . SER A 1 635 ? 191.552 287.299 158.735 1.00 106.21 671 SER B N 1
ATOM 9892 C CA . SER A 1 635 ? 192.998 287.445 158.645 1.00 106.21 671 SER B CA 1
ATOM 9893 C C . SER A 1 635 ? 193.485 286.290 157.792 1.00 106.21 671 SER B C 1
ATOM 9894 O O . SER A 1 635 ? 193.131 285.138 158.055 1.00 106.21 671 SER B O 1
ATOM 9902 N N . ASN A 1 636 ? 194.296 286.592 156.783 1.00 110.16 672 ASN B N 1
ATOM 9903 C CA . ASN A 1 636 ? 194.867 285.532 155.970 1.00 110.16 672 ASN B CA 1
ATOM 9904 C C . ASN A 1 636 ? 195.724 284.641 156.851 1.00 110.16 672 ASN B C 1
ATOM 9905 O O . ASN A 1 636 ? 196.593 285.120 157.582 1.00 110.16 672 ASN B O 1
ATOM 9916 N N . GLY A 1 637 ? 195.461 283.342 156.802 1.00 103.69 673 GLY B N 1
ATOM 9917 C CA . GLY A 1 637 ? 196.116 282.463 157.747 1.00 103.69 673 GLY B CA 1
ATOM 9918 C C . GLY A 1 637 ? 195.797 282.880 159.165 1.00 103.69 673 GLY B C 1
ATOM 9919 O O . GLY A 1 637 ? 194.655 283.208 159.500 1.00 103.69 673 GLY B O 1
ATOM 9923 N N . ARG A 1 638 ? 196.817 282.849 160.023 1.00 102.84 674 ARG B N 1
ATOM 9924 C CA . ARG A 1 638 ? 196.671 283.200 161.437 1.00 102.84 674 ARG B CA 1
ATOM 9925 C C . ARG A 1 638 ? 195.536 282.432 162.111 1.00 102.84 674 ARG B C 1
ATOM 9926 O O . ARG A 1 638 ? 195.126 282.741 163.229 1.00 102.84 674 ARG B O 1
ATOM 9947 N N . SER A 1 639 ? 194.945 281.456 161.406 1.00 100.73 675 SER B N 1
ATOM 9948 C CA . SER A 1 639 ? 193.877 280.571 161.946 1.00 100.73 675 SER B CA 1
ATOM 9949 C C . SER A 1 639 ? 194.125 279.107 161.551 1.00 100.73 675 SER B C 1
ATOM 9950 O O . SER A 1 639 ? 193.147 278.335 161.536 1.00 100.73 675 SER B O 1
ATOM 9958 N N . ARG A 1 640 ? 195.377 278.742 161.249 1.00 100.14 676 ARG B N 1
ATOM 9959 C CA . ARG A 1 640 ? 195.800 277.378 160.828 1.00 100.14 676 ARG B CA 1
ATOM 9960 C C . ARG A 1 640 ? 197.252 277.141 161.259 1.00 100.14 676 ARG B C 1
ATOM 9961 O O . ARG A 1 640 ? 198.055 276.719 160.405 1.00 100.14 676 ARG B O 1
ATOM 9982 N N . GLY A 1 641 ? 197.569 277.400 162.532 1.00 99.79 677 GLY B N 1
ATOM 9983 C CA . GLY A 1 641 ? 198.926 277.252 163.095 1.00 99.79 677 GLY B CA 1
ATOM 9984 C C . GLY A 1 641 ? 199.105 275.928 163.821 1.00 99.79 677 GLY B C 1
ATOM 9985 O O . GLY A 1 641 ? 198.404 274.961 163.461 1.00 99.79 677 GLY B O 1
ATOM 9989 N N . LYS A 1 642 ? 200.006 275.884 164.810 1.00 99.45 678 LYS B N 1
ATOM 9990 C CA . LYS A 1 642 ? 200.309 274.684 165.636 1.00 99.45 678 LYS B CA 1
ATOM 9991 C C . LYS A 1 642 ? 200.220 275.064 167.119 1.00 99.45 678 LYS B C 1
ATOM 9992 O O . LYS A 1 642 ? 200.218 276.274 167.417 1.00 99.45 678 LYS B O 1
ATOM 10011 N N . ILE A 1 643 ? 200.150 274.065 168.004 1.00 96.78 679 ILE B N 1
ATOM 10012 C CA . ILE A 1 643 ? 200.058 274.235 169.486 1.00 96.78 679 ILE B CA 1
ATOM 10013 C C . ILE A 1 643 ? 200.695 273.007 170.150 1.00 96.78 679 ILE B C 1
ATOM 10014 O O . ILE A 1 643 ? 200.514 271.901 169.605 1.00 96.78 679 ILE B O 1
ATOM 10030 N N . LEU A 1 644 ? 201.409 273.179 171.270 1.00 93.91 680 LEU B N 1
ATOM 10031 C CA . LEU A 1 644 ? 202.063 272.079 171.971 1.00 93.91 680 LEU B CA 1
ATOM 10032 C C . LEU A 1 644 ? 201.685 272.127 173.440 1.00 93.91 680 LEU B C 1
ATOM 10033 O O . LEU A 1 644 ? 201.909 273.142 174.103 1.00 93.91 680 LEU B O 1
ATOM 10049 N N . VAL A 1 645 ? 201.148 271.027 173.955 1.00 95.21 681 VAL B N 1
ATOM 10050 C CA . VAL A 1 645 ? 200.709 270.937 175.341 1.00 95.21 681 VAL B CA 1
ATOM 10051 C C . VAL A 1 645 ? 201.515 269.848 176.023 1.00 95.21 681 VAL B C 1
ATOM 10052 O O . VAL A 1 645 ? 201.629 268.737 175.496 1.00 95.21 681 VAL B O 1
ATOM 10065 N N . VAL A 1 646 ? 202.077 270.163 177.186 1.00 93.95 682 VAL B N 1
ATOM 10066 C CA . VAL A 1 646 ? 202.843 269.204 177.969 1.00 93.95 682 VAL B CA 1
ATOM 10067 C C . VAL A 1 646 ? 202.156 269.034 179.310 1.00 93.95 682 VAL B C 1
ATOM 10068 O O . VAL A 1 646 ? 201.926 270.014 180.029 1.00 93.95 682 VAL B O 1
ATOM 10081 N N . VAL A 1 647 ? 201.829 267.791 179.641 1.00 96.90 683 VAL B N 1
ATOM 10082 C CA . VAL A 1 647 ? 201.275 267.430 180.935 1.00 96.90 683 VAL B CA 1
ATOM 10083 C C . VAL A 1 647 ? 202.157 266.340 181.513 1.00 96.90 683 VAL B C 1
ATOM 10084 O O . VAL A 1 647 ? 202.339 265.291 180.886 1.00 96.90 683 VAL B O 1
ATOM 10097 N N . ASN A 1 648 ? 202.720 266.588 182.691 1.00 98.42 684 ASN B N 1
ATOM 10098 C CA . ASN A 1 648 ? 203.504 265.591 183.405 1.00 98.42 684 ASN B CA 1
ATOM 10099 C C . ASN A 1 648 ? 202.839 265.342 184.746 1.00 98.42 684 ASN B C 1
ATOM 10100 O O . ASN A 1 648 ? 202.639 266.277 185.526 1.00 98.42 684 ASN B O 1
ATOM 10111 N N . SER A 1 649 ? 202.502 264.086 185.006 1.00 99.13 685 SER B N 1
ATOM 10112 C CA . SER A 1 649 ? 201.842 263.675 186.230 1.00 99.13 685 SER B CA 1
ATOM 10113 C C . SER A 1 649 ? 202.640 262.557 186.878 1.00 99.13 685 SER B C 1
ATOM 10114 O O . SER A 1 649 ? 203.260 261.751 186.182 1.00 99.13 685 SER B O 1
ATOM 10122 N N . PRO A 1 650 ? 202.640 262.480 188.209 1.00 98.51 686 PRO B N 1
ATOM 10123 C CA . PRO A 1 650 ? 203.514 261.512 188.877 1.00 98.51 686 PRO B CA 1
ATOM 10124 C C . PRO A 1 650 ? 203.044 260.082 188.752 1.00 98.51 686 PRO B C 1
ATOM 10125 O O . PRO A 1 650 ? 203.831 259.171 189.028 1.00 98.51 686 PRO B O 1
ATOM 10136 N N . LEU A 1 651 ? 201.798 259.846 188.349 1.00 98.46 687 LEU B N 1
ATOM 10137 C CA . LEU A 1 651 ? 201.251 258.499 188.287 1.00 98.46 687 LEU B CA 1
ATOM 10138 C C . LEU A 1 651 ? 201.280 257.925 186.879 1.00 98.46 687 LEU B C 1
ATOM 10139 O O . LEU A 1 651 ? 200.512 257.009 186.572 1.00 98.46 687 LEU B O 1
ATOM 10155 N N . LYS A 1 652 ? 202.153 258.439 186.020 1.00 95.39 688 LYS B N 1
ATOM 10156 C CA . LYS A 1 652 ? 202.288 257.921 184.668 1.00 95.39 688 LYS B CA 1
ATOM 10157 C C . LYS A 1 652 ? 202.490 256.423 184.839 1.00 95.39 688 LYS B C 1
ATOM 10158 O O . LYS A 1 652 ? 203.464 256.001 185.464 1.00 95.39 688 LYS B O 1
ATOM 10177 N N . THR A 1 653 ? 201.598 255.607 184.291 1.00 96.06 689 THR B N 1
ATOM 10178 C CA . THR A 1 653 ? 201.744 254.165 184.422 1.00 96.06 689 THR B CA 1
ATOM 10179 C C . THR A 1 653 ? 202.664 253.643 183.326 1.00 96.06 689 THR B C 1
ATOM 10180 O O . THR A 1 653 ? 203.228 254.404 182.538 1.00 96.06 689 THR B O 1
ATOM 10191 N N . CYS A 1 654 ? 202.818 252.321 183.256 1.00 96.68 690 CYS B N 1
ATOM 10192 C CA . CYS A 1 654 ? 203.717 251.730 182.272 1.00 96.68 690 CYS B CA 1
ATOM 10193 C C . CYS A 1 654 ? 203.289 251.989 180.837 1.00 96.68 690 CYS B C 1
ATOM 10194 O O . CYS A 1 654 ? 204.034 252.575 180.048 1.00 96.68 690 CYS B O 1
ATOM 10202 N N . ALA A 1 655 ? 202.087 251.553 180.479 1.00 96.05 691 ALA B N 1
ATOM 10203 C CA . ALA A 1 655 ? 201.531 251.783 179.148 1.00 96.05 691 ALA B CA 1
ATOM 10204 C C . ALA A 1 655 ? 200.542 252.933 179.274 1.00 96.05 691 ALA B C 1
ATOM 10205 O O . ALA A 1 655 ? 199.356 252.731 179.520 1.00 96.05 691 ALA B O 1
ATOM 10212 N N . ALA A 1 656 ? 201.041 254.156 179.103 1.00 95.36 692 ALA B N 1
ATOM 10213 C CA . ALA A 1 656 ? 200.218 255.326 179.396 1.00 95.36 692 ALA B CA 1
ATOM 10214 C C . ALA A 1 656 ? 199.291 255.789 178.279 1.00 95.36 692 ALA B C 1
ATOM 10215 O O . ALA A 1 656 ? 198.080 255.905 178.472 1.00 95.36 692 ALA B O 1
ATOM 10222 N N . TYR A 1 657 ? 199.835 255.992 177.075 1.00 91.28 693 TYR B N 1
ATOM 10223 C CA . TYR A 1 657 ? 199.068 256.467 175.892 1.00 91.28 693 TYR B CA 1
ATOM 10224 C C . TYR A 1 657 ? 198.830 255.380 174.837 1.00 91.28 693 TYR B C 1
ATOM 10225 O O . TYR A 1 657 ? 198.776 255.712 173.637 1.00 91.28 693 TYR B O 1
ATOM 10243 N N . GLN A 1 658 ? 198.689 254.125 175.277 1.00 95.27 694 GLN B N 1
ATOM 10244 C CA . GLN A 1 658 ? 198.515 252.931 174.405 1.00 95.27 694 GLN B CA 1
ATOM 10245 C C . GLN A 1 658 ? 197.249 252.176 174.829 1.00 95.27 694 GLN B C 1
ATOM 10246 O O . GLN A 1 658 ? 197.239 250.935 174.717 1.00 95.27 694 GLN B O 1
ATOM 10260 N N . GLY A 1 659 ? 196.227 252.903 175.293 1.00 97.78 695 GLY B N 1
ATOM 10261 C CA . GLY A 1 659 ? 194.944 252.339 175.755 1.00 97.78 695 GLY B CA 1
ATOM 10262 C C . GLY A 1 659 ? 193.834 252.571 174.746 1.00 97.78 695 GLY B C 1
ATOM 10263 O O . GLY A 1 659 ? 194.006 253.447 173.876 1.00 97.78 695 GLY B O 1
ATOM 10267 N N . PRO A 1 660 ? 192.700 251.838 174.812 1.00 99.04 696 PRO B N 1
ATOM 10268 C CA . PRO A 1 660 ? 191.609 252.026 173.857 1.00 99.04 696 PRO B CA 1
ATOM 10269 C C . PRO A 1 660 ? 190.825 253.318 174.132 1.00 99.04 696 PRO B C 1
ATOM 10270 O O . PRO A 1 660 ? 190.790 253.744 175.271 1.00 99.04 696 PRO B O 1
ATOM 10281 N N . SER A 1 661 ? 190.222 253.896 173.087 1.00 101.06 697 SER B N 1
ATOM 10282 C CA . SER A 1 661 ? 189.415 255.145 173.124 1.00 101.06 697 SER B CA 1
ATOM 10283 C C . SER A 1 661 ? 188.700 255.310 171.780 1.00 101.06 697 SER B C 1
ATOM 10284 O O . SER A 1 661 ? 189.116 254.645 170.811 1.00 101.06 697 SER B O 1
ATOM 10292 N N . PHE A 1 662 ? 187.670 256.159 171.722 1.00 102.81 698 PHE B N 1
ATOM 10293 C CA . PHE A 1 662 ? 186.878 256.414 170.491 1.00 102.81 698 PHE B CA 1
ATOM 10294 C C . PHE A 1 662 ? 186.487 257.891 170.392 1.00 102.81 698 PHE B C 1
ATOM 10295 O O . PHE A 1 662 ? 185.323 258.180 170.052 1.00 102.81 698 PHE B O 1
ATOM 10312 N N . ALA A 1 663 ? 187.429 258.792 170.681 1.00 108.95 699 ALA B N 1
ATOM 10313 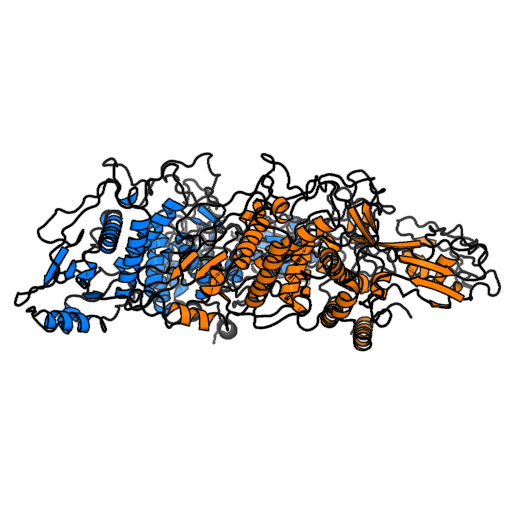C CA . ALA A 1 663 ? 187.239 260.256 170.575 1.00 108.95 699 ALA B CA 1
ATOM 10314 C C . ALA A 1 663 ? 187.321 260.626 169.088 1.00 108.95 699 ALA B C 1
ATOM 10315 O O . ALA A 1 663 ? 188.027 259.899 168.362 1.00 108.95 699 ALA B O 1
ATOM 10322 N N . PRO A 1 664 ? 186.621 261.672 168.584 1.00 118.02 700 PRO B N 1
ATOM 10323 C CA . PRO A 1 664 ? 186.712 262.051 167.168 1.00 118.02 700 PRO B CA 1
ATOM 10324 C C . PRO A 1 664 ? 188.162 262.158 166.663 1.00 118.02 700 PRO B C 1
ATOM 10325 O O . PRO A 1 664 ? 188.958 262.778 167.348 1.00 118.02 700 PRO B O 1
ATOM 10336 N N . LYS A 1 665 ? 188.475 261.602 165.485 1.00 130.05 701 LYS B N 1
ATOM 10337 C CA . LYS A 1 665 ? 189.822 261.654 164.929 1.00 130.05 701 LYS B CA 1
ATOM 10338 C C . LYS A 1 665 ? 190.177 263.083 164.534 1.00 130.05 701 LYS B C 1
ATOM 10339 O O . LYS A 1 665 ? 191.242 263.587 164.887 1.00 130.05 701 LYS B O 1
ATOM 10358 N N . SER B 1 1 ? 147.119 213.675 177.210 1.00 0.00 37 SER A N 1
ATOM 10359 C CA . SER B 1 1 ? 146.417 214.397 176.157 1.00 0.00 37 SER A CA 1
ATOM 10360 C C . SER B 1 1 ? 146.312 215.882 176.486 1.00 0.00 37 SER A C 1
ATOM 10361 O O . SER B 1 1 ? 146.211 216.718 175.590 1.00 0.00 37 SER A O 1
ATOM 10368 N N . ASN B 1 2 ? 146.337 216.202 177.770 1.00 0.00 38 ASN A N 1
ATOM 10369 C CA . ASN B 1 2 ? 146.248 217.591 178.200 1.00 0.00 38 ASN A CA 1
ATOM 10370 C C . ASN B 1 2 ? 147.560 218.305 177.897 1.00 0.00 38 ASN A C 1
ATOM 10371 O O . ASN B 1 2 ? 148.608 217.881 178.398 1.00 0.00 38 ASN A O 1
ATOM 10382 N N . PRO B 1 3 ? 147.562 219.377 177.099 1.00 0.00 39 PRO A N 1
ATOM 10383 C CA . PRO B 1 3 ? 148.850 220.003 176.756 1.00 0.00 39 PRO A CA 1
ATOM 10384 C C . PRO B 1 3 ? 149.458 220.798 177.896 1.00 0.00 39 PRO A C 1
ATOM 10385 O O . PRO B 1 3 ? 150.674 220.722 178.121 1.00 0.00 39 PRO A O 1
ATOM 10396 N N . ARG B 1 4 ? 148.645 221.568 178.619 1.00 0.00 40 ARG A N 1
ATOM 10397 C CA . ARG B 1 4 ? 149.179 222.425 179.672 1.00 0.00 40 ARG A CA 1
ATOM 10398 C C . ARG B 1 4 ? 149.880 221.604 180.743 1.00 0.00 40 ARG A C 1
ATOM 10399 O O . ARG B 1 4 ? 150.979 221.957 181.195 1.00 0.00 40 ARG A O 1
ATOM 10420 N N . LEU B 1 5 ? 149.263 220.500 181.157 1.00 0.00 41 LEU A N 1
ATOM 10421 C CA . LEU B 1 5 ? 149.875 219.658 182.174 1.00 0.00 41 LEU A CA 1
ATOM 10422 C C . LEU B 1 5 ? 151.180 219.057 181.675 1.00 0.00 41 LEU A C 1
ATOM 10423 O O . LEU B 1 5 ? 152.156 218.971 182.426 1.00 0.00 41 LEU A O 1
ATOM 10439 N N . THR B 1 6 ? 151.219 218.627 180.414 1.00 0.00 42 THR A N 1
ATOM 10440 C CA . THR B 1 6 ? 152.459 218.082 179.876 1.00 0.00 42 THR A CA 1
ATOM 10441 C C . THR B 1 6 ? 153.559 219.131 179.884 1.00 0.00 42 THR A C 1
ATOM 10442 O O . THR B 1 6 ? 154.711 218.834 180.223 1.00 0.00 42 THR A O 1
ATOM 10453 N N . LYS B 1 7 ? 153.224 220.368 179.518 1.00 0.00 43 LYS A N 1
ATOM 10454 C CA . LYS B 1 7 ? 154.215 221.436 179.553 1.00 0.00 43 LYS A CA 1
ATOM 10455 C C . LYS B 1 7 ? 154.740 221.644 180.967 1.00 0.00 43 LYS A C 1
ATOM 10456 O O . LYS B 1 7 ? 155.950 221.788 181.181 1.00 0.00 43 LYS A O 1
ATOM 10475 N N . VAL B 1 8 ? 153.838 221.667 181.949 1.00 0.00 44 VAL A N 1
ATOM 10476 C CA . VAL B 1 8 ? 154.266 221.911 183.324 1.00 0.00 44 VAL A CA 1
ATOM 10477 C C . VAL B 1 8 ? 155.159 220.780 183.814 1.00 0.00 44 VAL A C 1
ATOM 10478 O O . VAL B 1 8 ? 156.185 221.019 184.462 1.00 0.00 44 VAL A O 1
ATOM 10491 N N . LEU B 1 9 ? 154.780 219.533 183.532 1.00 0.00 45 LEU A N 1
ATOM 10492 C CA . LEU B 1 9 ? 155.611 218.406 183.942 1.00 0.00 45 LEU A CA 1
ATOM 10493 C C . LEU B 1 9 ? 156.980 218.459 183.282 1.00 0.00 45 LEU A C 1
ATOM 10494 O O . LEU B 1 9 ? 157.999 218.199 183.932 1.00 0.00 45 LEU A O 1
ATOM 10510 N N . ASP B 1 10 ? 157.031 218.789 181.992 1.00 0.00 46 ASP A N 1
ATOM 10511 C CA . ASP B 1 10 ? 158.322 218.890 181.323 1.00 0.00 46 ASP A CA 1
ATOM 10512 C C . ASP B 1 10 ? 159.189 219.956 181.977 1.00 0.00 46 ASP A C 1
ATOM 10513 O O . ASP B 1 10 ? 160.372 219.729 182.253 1.00 0.00 46 ASP A O 1
ATOM 10522 N N . GLU B 1 11 ? 158.612 221.129 182.240 1.00 0.00 47 GLU A N 1
ATOM 10523 C CA . GLU B 1 11 ? 159.394 222.197 182.850 1.00 0.00 47 GLU A CA 1
ATOM 10524 C C . GLU B 1 11 ? 159.885 221.793 184.231 1.00 0.00 47 GLU A C 1
ATOM 10525 O O . GLU B 1 11 ? 161.034 222.067 184.594 1.00 0.00 47 GLU A O 1
ATOM 10537 N N . MET B 1 12 ? 159.033 221.138 185.019 1.00 0.00 48 MET A N 1
ATOM 10538 C CA . MET B 1 12 ? 159.457 220.701 186.343 1.00 0.00 48 MET A CA 1
ATOM 10539 C C . MET B 1 12 ? 160.594 219.697 186.244 1.00 0.00 48 MET A C 1
ATOM 10540 O O . MET B 1 12 ? 161.545 219.745 187.030 1.00 0.00 48 MET A O 1
ATOM 10554 N N . SER B 1 13 ? 160.516 218.778 185.283 1.00 0.00 49 SER A N 1
ATOM 10555 C CA . SER B 1 13 ? 161.589 217.806 185.118 1.00 0.00 49 SER A CA 1
ATOM 10556 C C . SER B 1 13 ? 162.891 218.487 184.723 1.00 0.00 49 SER A C 1
ATOM 10557 O O . SER B 1 13 ? 163.963 218.129 185.222 1.00 0.00 49 SER A O 1
ATOM 10565 N N . LYS B 1 14 ? 162.821 219.471 183.826 1.00 0.00 50 LYS A N 1
ATOM 10566 C CA . LYS B 1 14 ? 164.043 220.111 183.348 1.00 0.00 50 LYS A CA 1
ATOM 10567 C C . LYS B 1 14 ? 164.691 220.962 184.434 1.00 0.00 50 LYS A C 1
ATOM 10568 O O . LYS B 1 14 ? 165.921 221.001 184.545 1.00 0.00 50 LYS A O 1
ATOM 10587 N N . LYS B 1 15 ? 163.887 221.648 185.244 1.00 0.00 51 LYS A N 1
ATOM 10588 C CA . LYS B 1 15 ? 164.400 222.486 186.324 1.00 0.00 51 LYS A CA 1
ATOM 10589 C C . LYS B 1 15 ? 164.006 221.872 187.658 1.00 0.00 51 LYS A C 1
ATOM 10590 O O . LYS B 1 15 ? 162.883 222.093 188.134 1.00 0.00 51 LYS A O 1
ATOM 10609 N N . PRO B 1 16 ? 164.879 221.105 188.304 1.00 0.00 52 PRO A N 1
ATOM 10610 C CA . PRO B 1 16 ? 164.493 220.464 189.562 1.00 0.00 52 PRO A CA 1
ATOM 10611 C C . PRO B 1 16 ? 164.183 221.491 190.637 1.00 0.00 52 PRO A C 1
ATOM 10612 O O . PRO B 1 16 ? 164.736 222.592 190.658 1.00 0.00 52 PRO A O 1
ATOM 10623 N N . CYS B 1 17 ? 163.278 221.114 191.532 1.00 0.00 53 CYS A N 1
ATOM 10624 C CA . CYS B 1 17 ? 162.927 221.945 192.668 1.00 0.00 53 CYS A CA 1
ATOM 10625 C C . CYS B 1 17 ? 163.996 221.835 193.754 1.00 0.00 53 CYS A C 1
ATOM 10626 O O . CYS B 1 17 ? 164.811 220.910 193.768 1.00 0.00 53 CYS A O 1
ATOM 10634 N N . VAL B 1 18 ? 163.984 222.797 194.676 1.00 0.00 54 VAL A N 1
ATOM 10635 C CA . VAL B 1 18 ? 165.042 222.885 195.677 1.00 0.00 54 VAL A CA 1
ATOM 10636 C C . VAL B 1 18 ? 164.885 221.768 196.698 1.00 0.00 54 VAL A C 1
ATOM 10637 O O . VAL B 1 18 ? 163.789 221.525 197.214 1.00 0.00 54 VAL A O 1
ATOM 10650 N N . ASN B 1 19 ? 165.988 221.092 197.004 1.00 0.00 55 ASN A N 1
ATOM 10651 C CA . ASN B 1 19 ? 165.968 220.077 198.045 1.00 0.00 55 ASN A CA 1
ATOM 10652 C C . ASN B 1 19 ? 165.677 220.719 199.394 1.00 0.00 55 ASN A C 1
ATOM 10653 O O . ASN B 1 19 ? 166.015 221.878 199.639 1.00 0.00 55 ASN A O 1
ATOM 10664 N N . ILE B 1 20 ? 165.024 219.959 200.274 1.00 0.00 56 ILE A N 1
ATOM 10665 C CA . ILE B 1 20 ? 164.655 220.489 201.580 1.00 0.00 56 ILE A CA 1
ATOM 10666 C C . ILE B 1 20 ? 165.878 220.834 202.408 1.00 0.00 56 ILE A C 1
ATOM 10667 O O . ILE B 1 20 ? 165.805 221.689 203.300 1.00 0.00 56 ILE A O 1
ATOM 10683 N N . ASN B 1 21 ? 167.008 220.182 202.141 1.00 0.00 57 ASN A N 1
ATOM 10684 C CA . ASN B 1 21 ? 168.179 220.365 202.988 1.00 0.00 57 ASN A CA 1
ATOM 10685 C C . ASN B 1 21 ? 168.658 221.807 202.972 1.00 0.00 57 ASN A C 1
ATOM 10686 O O . ASN B 1 21 ? 169.105 222.322 203.998 1.00 0.00 57 ASN A O 1
ATOM 10697 N N . GLU B 1 22 ? 168.590 222.477 201.822 1.00 0.00 58 GLU A N 1
ATOM 10698 C CA . GLU B 1 22 ? 168.990 223.880 201.790 1.00 0.00 58 GLU A CA 1
ATOM 10699 C C . GLU B 1 22 ? 168.095 224.728 202.681 1.00 0.00 58 GLU A C 1
ATOM 10700 O O . GLU B 1 22 ? 168.580 225.611 203.400 1.00 0.00 58 GLU A O 1
ATOM 10712 N N . ILE B 1 23 ? 166.787 224.480 202.652 1.00 0.00 59 ILE A N 1
ATOM 10713 C CA . ILE B 1 23 ? 165.884 225.255 203.494 1.00 0.00 59 ILE A CA 1
ATOM 10714 C C . ILE B 1 23 ? 166.182 224.996 204.961 1.00 0.00 59 ILE A C 1
ATOM 10715 O O . ILE B 1 23 ? 166.139 225.912 205.789 1.00 0.00 59 ILE A O 1
ATOM 10731 N N . ARG B 1 24 ? 166.475 223.745 205.316 1.00 0.00 60 ARG A N 1
ATOM 10732 C CA . ARG B 1 24 ? 166.854 223.466 206.697 1.00 0.00 60 ARG A CA 1
ATOM 10733 C C . ARG B 1 24 ? 168.147 224.179 207.066 1.00 0.00 60 ARG A C 1
ATOM 10734 O O . ARG B 1 24 ? 168.256 224.763 208.149 1.00 0.00 60 ARG A O 1
ATOM 10755 N N . LYS B 1 25 ? 169.135 224.150 206.173 1.00 0.00 61 LYS A N 1
ATOM 10756 C CA . LYS B 1 25 ? 170.450 224.694 206.487 1.00 0.00 61 LYS A CA 1
ATOM 10757 C C . LYS B 1 25 ? 170.419 226.207 206.608 1.00 0.00 61 LYS A C 1
ATOM 10758 O O . LYS B 1 25 ? 171.201 226.782 207.371 1.00 0.00 61 LYS A O 1
ATOM 10777 N N . MET B 1 26 ? 169.539 226.866 205.868 1.00 0.00 62 MET A N 1
ATOM 10778 C CA . MET B 1 26 ? 169.511 228.321 205.862 1.00 0.00 62 MET A CA 1
ATOM 10779 C C . MET B 1 26 ? 168.708 228.910 207.013 1.00 0.00 62 MET A C 1
ATOM 10780 O O . MET B 1 26 ? 168.586 230.135 207.090 1.00 0.00 62 MET A O 1
ATOM 10794 N N . ILE B 1 27 ? 168.152 228.082 207.895 1.00 0.00 63 ILE A N 1
ATOM 10795 C CA . ILE B 1 27 ? 167.420 228.567 209.059 1.00 0.00 63 ILE A CA 1
ATOM 10796 C C . ILE B 1 27 ? 168.062 228.152 210.372 1.00 0.00 63 ILE A C 1
ATOM 10797 O O . ILE B 1 27 ? 167.682 228.687 211.423 1.00 0.00 63 ILE A O 1
ATOM 10813 N N . ARG B 1 28 ? 169.036 227.243 210.356 1.00 0.00 64 ARG A N 1
ATOM 10814 C CA . ARG B 1 28 ? 169.583 226.736 211.607 1.00 0.00 64 ARG A CA 1
ATOM 10815 C C . ARG B 1 28 ? 170.127 227.852 212.480 1.00 0.00 64 ARG A C 1
ATOM 10816 O O . ARG B 1 28 ? 170.179 227.709 213.706 1.00 0.00 64 ARG A O 1
ATOM 10837 N N . ASN B 1 29 ? 170.534 228.964 211.882 1.00 0.00 65 ASN A N 1
ATOM 10838 C CA . ASN B 1 29 ? 171.218 230.034 212.595 1.00 0.00 65 ASN A CA 1
ATOM 10839 C C . ASN B 1 29 ? 170.586 231.378 212.278 1.00 0.00 65 ASN A C 1
ATOM 10840 O O . ASN B 1 29 ? 171.265 232.353 211.954 1.00 0.00 65 ASN A O 1
ATOM 10851 N N . PHE B 1 30 ? 169.264 231.448 212.369 1.00 0.00 66 PHE A N 1
ATOM 10852 C CA . PHE B 1 30 ? 168.529 232.678 212.111 1.00 0.00 66 PHE A CA 1
ATOM 10853 C C . PHE B 1 30 ? 168.161 233.329 213.438 1.00 0.00 66 PHE A C 1
ATOM 10854 O O . PHE B 1 30 ? 167.533 232.694 214.291 1.00 0.00 66 PHE A O 1
ATOM 10871 N N . GLN B 1 31 ? 168.543 234.595 213.605 1.00 0.00 67 GLN A N 1
ATOM 10872 C CA . GLN B 1 31 ? 168.289 235.315 214.842 1.00 0.00 67 GLN A CA 1
ATOM 10873 C C . GLN B 1 31 ? 167.070 236.206 214.666 1.00 0.00 67 GLN A C 1
ATOM 10874 O O . GLN B 1 31 ? 167.136 237.177 213.899 1.00 0.00 67 GLN A O 1
ATOM 10888 N N . PRO B 1 32 ? 165.956 235.941 215.345 1.00 0.00 68 PRO A N 1
ATOM 10889 C CA . PRO B 1 32 ? 164.785 236.807 215.193 1.00 0.00 68 PRO A CA 1
ATOM 10890 C C . PRO B 1 32 ? 165.044 238.191 215.757 1.00 0.00 68 PRO A C 1
ATOM 10891 O O . PRO B 1 32 ? 165.889 238.383 216.634 1.00 0.00 68 PRO A O 1
ATOM 10902 N N . GLN B 1 33 ? 164.302 239.165 215.239 1.00 0.00 69 GLN A N 1
ATOM 10903 C CA . GLN B 1 33 ? 164.493 240.559 215.609 1.00 0.00 69 GLN A CA 1
ATOM 10904 C C . GLN B 1 33 ? 163.280 241.200 216.263 1.00 0.00 69 GLN A C 1
ATOM 10905 O O . GLN B 1 33 ? 163.454 242.074 217.112 1.00 0.00 69 GLN A O 1
ATOM 10919 N N . PHE B 1 34 ? 162.066 240.795 215.901 1.00 0.00 70 PHE A N 1
ATOM 10920 C CA . PHE B 1 34 ? 160.844 241.395 216.419 1.00 0.00 70 PHE A CA 1
ATOM 10921 C C . PHE B 1 34 ? 160.042 240.351 217.176 1.00 0.00 70 PHE A C 1
ATOM 10922 O O . PHE B 1 34 ? 159.804 239.255 216.661 1.00 0.00 70 PHE A O 1
ATOM 10939 N N . ILE B 1 35 ? 159.621 240.695 218.389 1.00 0.00 71 ILE A N 1
ATOM 10940 C CA . ILE B 1 35 ? 158.769 239.818 219.181 1.00 0.00 71 ILE A CA 1
ATOM 10941 C C . ILE B 1 35 ? 157.554 240.608 219.642 1.00 0.00 71 ILE A C 1
ATOM 10942 O O . ILE B 1 35 ? 156.984 240.335 220.702 1.00 0.00 71 ILE A O 1
ATOM 10958 N N . GLN B 1 36 ? 157.155 241.598 218.856 1.00 0.00 72 GLN A N 1
ATOM 10959 C CA . GLN B 1 36 ? 156.029 242.430 219.233 1.00 0.00 72 GLN A CA 1
ATOM 10960 C C . GLN B 1 36 ? 154.726 241.640 219.129 1.00 0.00 72 GLN A C 1
ATOM 10961 O O . GLN B 1 36 ? 154.638 240.672 218.372 1.00 0.00 72 GLN A O 1
ATOM 10975 N N . PRO B 1 37 ? 153.700 242.025 219.885 1.00 0.00 73 PRO A N 1
ATOM 10976 C CA . PRO B 1 37 ? 152.379 241.437 219.663 1.00 0.00 73 PRO A CA 1
ATOM 10977 C C . PRO B 1 37 ? 151.896 241.740 218.257 1.00 0.00 73 PRO A C 1
ATOM 10978 O O . PRO B 1 37 ? 152.226 242.775 217.677 1.00 0.00 73 PRO A O 1
ATOM 10989 N N . ARG B 1 38 ? 151.110 240.815 217.705 1.00 0.00 74 ARG A N 1
ATOM 10990 C CA . ARG B 1 38 ? 150.668 240.961 216.323 1.00 0.00 74 ARG A CA 1
ATOM 10991 C C . ARG B 1 38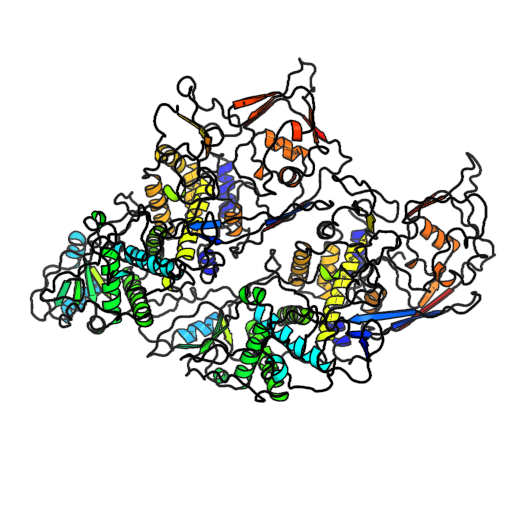 ? 150.022 242.320 216.098 1.00 0.00 74 ARG A C 1
ATOM 10992 O O . ARG B 1 38 ? 150.361 243.034 215.148 1.00 0.00 74 ARG A O 1
ATOM 11013 N N . ASN B 1 39 ? 149.096 242.702 216.974 1.00 0.00 75 ASN A N 1
ATOM 11014 C CA . ASN B 1 39 ? 148.341 243.930 216.765 1.00 0.00 75 ASN A CA 1
ATOM 11015 C C . ASN B 1 39 ? 149.064 245.179 217.256 1.00 0.00 75 ASN A C 1
ATOM 11016 O O . ASN B 1 39 ? 149.332 246.102 216.479 1.00 0.00 75 ASN A O 1
ATOM 11027 N N . GLY B 1 40 ? 149.404 245.214 218.539 1.00 0.00 76 GLY A N 1
ATOM 11028 C CA . GLY B 1 40 ? 149.934 246.426 219.130 1.00 0.00 76 GLY A CA 1
ATOM 11029 C C . GLY B 1 40 ? 151.445 246.486 219.172 1.00 0.00 76 GLY A C 1
ATOM 11030 O O . GLY B 1 40 ? 152.116 246.211 218.174 1.00 0.00 76 GLY A O 1
ATOM 11034 N N . ASN B 1 41 ? 151.986 246.858 220.330 1.00 0.00 77 ASN A N 1
ATOM 11035 C CA . ASN B 1 41 ? 153.421 246.984 220.516 1.00 0.00 77 ASN A CA 1
ATOM 11036 C C . ASN B 1 41 ? 153.797 246.452 221.890 1.00 0.00 77 ASN A C 1
ATOM 11037 O O . ASN B 1 41 ? 152.968 246.370 222.798 1.00 0.00 77 ASN A O 1
ATOM 11048 N N . ARG B 1 42 ? 155.065 246.099 222.027 1.00 0.00 78 ARG A N 1
ATOM 11049 C CA . ARG B 1 42 ? 155.536 245.478 223.252 1.00 0.00 78 ARG A CA 1
ATOM 11050 C C . ARG B 1 42 ? 155.379 246.443 224.423 1.00 0.00 78 ARG A C 1
ATOM 11051 O O . ARG B 1 42 ? 155.784 247.608 224.315 1.00 0.00 78 ARG A O 1
ATOM 11072 N N . PRO B 1 43 ? 154.807 246.013 225.546 1.00 0.00 79 PRO A N 1
ATOM 11073 C CA . PRO B 1 43 ? 154.783 246.875 226.729 1.00 0.00 79 PRO A CA 1
ATOM 11074 C C . PRO B 1 43 ? 156.171 247.007 227.334 1.00 0.00 79 PRO A C 1
ATOM 11075 O O . PRO B 1 43 ? 157.091 246.249 227.022 1.00 0.00 79 PRO A O 1
ATOM 11086 N N . ASN B 1 44 ? 156.312 248.002 228.210 1.00 0.00 80 ASN A N 1
ATOM 11087 C CA . ASN B 1 44 ? 157.619 248.330 228.771 1.00 0.00 80 ASN 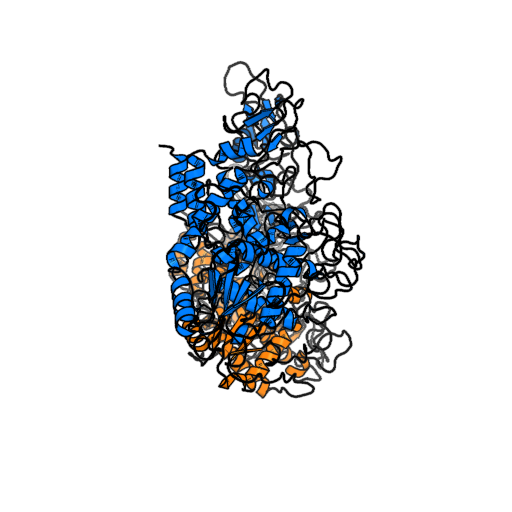A CA 1
ATOM 11088 C C . ASN B 1 44 ? 158.330 247.125 229.374 1.00 0.00 80 ASN A C 1
ATOM 11089 O O . ASN B 1 44 ? 159.437 246.765 228.960 1.00 0.00 80 ASN A O 1
ATOM 11100 N N . ALA B 1 45 ? 157.702 246.487 230.354 1.00 0.00 81 ALA A N 1
ATOM 11101 C CA . ALA B 1 45 ? 158.248 245.309 231.007 1.00 0.00 81 ALA A CA 1
ATOM 11102 C C . ALA B 1 45 ? 157.388 244.100 230.670 1.00 0.00 81 ALA A C 1
ATOM 11103 O O . ALA B 1 45 ? 156.157 244.183 230.671 1.00 0.00 81 ALA A O 1
ATOM 11110 N N . GLN B 1 46 ? 158.041 242.981 230.380 1.00 0.00 82 GLN A N 1
ATOM 11111 C CA . GLN B 1 46 ? 157.308 241.788 230.003 1.00 0.00 82 GLN A CA 1
ATOM 11112 C C . GLN B 1 46 ? 156.455 241.307 231.175 1.00 0.00 82 GLN A C 1
ATOM 11113 O O . GLN B 1 46 ? 156.821 241.497 232.337 1.00 0.00 82 GLN A O 1
ATOM 11127 N N . PRO B 1 47 ? 155.311 240.683 230.903 1.00 0.00 83 PRO A N 1
ATOM 11128 C CA . PRO B 1 47 ? 154.479 240.170 231.995 1.00 0.00 83 PRO A CA 1
ATOM 11129 C C . PRO B 1 47 ? 155.178 239.039 232.729 1.00 0.00 83 PRO A C 1
ATOM 11130 O O . PRO B 1 47 ? 156.285 238.617 232.389 1.00 0.00 83 PRO A O 1
ATOM 11141 N N . ARG B 1 48 ? 154.508 238.544 233.765 1.00 0.00 84 ARG A N 1
ATOM 11142 C CA . ARG B 1 48 ? 155.000 237.406 234.525 1.00 0.00 84 ARG A CA 1
ATOM 11143 C C . ARG B 1 48 ? 154.422 236.081 234.049 1.00 0.00 84 ARG A C 1
ATOM 11144 O O . ARG B 1 48 ? 154.810 235.032 234.572 1.00 0.00 84 ARG A O 1
ATOM 11165 N N . THR B 1 49 ? 153.515 236.095 233.076 1.00 0.00 85 THR A N 1
ATOM 11166 C CA . THR B 1 49 ? 152.876 234.872 232.619 1.00 0.00 85 THR A CA 1
ATOM 11167 C C . THR B 1 49 ? 152.387 235.061 231.193 1.00 0.00 85 THR A C 1
ATOM 11168 O O . THR B 1 49 ? 151.915 236.139 230.828 1.00 0.00 85 THR A O 1
ATOM 11179 N N . VAL B 1 50 ? 152.489 234.000 230.396 1.00 0.00 86 VAL A N 1
ATOM 11180 C CA . VAL B 1 50 ? 152.103 234.050 228.992 1.00 0.00 86 VAL A CA 1
ATOM 11181 C C . VAL B 1 50 ? 150.585 234.027 228.898 1.00 0.00 86 VAL A C 1
ATOM 11182 O O . VAL B 1 50 ? 149.969 232.959 228.957 1.00 0.00 86 VAL A O 1
ATOM 11195 N N . ASP B 1 51 ? 149.971 235.201 228.745 1.00 0.00 87 ASP A N 1
ATOM 11196 C CA . ASP B 1 51 ? 148.515 235.302 228.715 1.00 0.00 87 ASP A CA 1
ATOM 11197 C C . ASP B 1 51 ? 147.990 235.793 227.373 1.00 0.00 87 ASP A C 1
ATOM 11198 O O . ASP B 1 51 ? 147.189 235.098 226.744 1.00 0.00 87 ASP A O 1
ATOM 11207 N N . SER B 1 52 ? 148.412 236.959 226.905 1.00 0.00 88 SER A N 1
ATOM 11208 C CA . SER B 1 52 ? 147.910 237.453 225.631 1.00 0.00 88 SER A CA 1
ATOM 11209 C C . SER B 1 52 ? 148.283 236.482 224.523 1.00 0.00 88 SER A C 1
ATOM 11210 O O . SER B 1 52 ? 149.463 236.319 224.203 1.00 0.00 88 SER A O 1
ATOM 11218 N N . PHE B 1 53 ? 147.282 235.832 223.942 1.00 0.00 89 PHE A N 1
ATOM 11219 C CA . PHE B 1 53 ? 147.524 234.855 222.880 1.00 0.00 89 PHE A CA 1
ATOM 11220 C C . PHE B 1 53 ? 147.556 235.557 221.528 1.00 0.00 89 PHE A C 1
ATOM 11221 O O . PHE B 1 53 ? 146.881 235.168 220.580 1.00 0.00 89 PHE A O 1
ATOM 11238 N N . GLU B 1 54 ? 148.381 236.597 221.431 1.00 0.00 90 GLU A N 1
ATOM 11239 C CA . GLU B 1 54 ? 148.502 237.370 220.207 1.00 0.00 90 GLU A CA 1
ATOM 11240 C C . GLU B 1 54 ? 149.944 237.647 219.818 1.00 0.00 90 GLU A C 1
ATOM 11241 O O . GLU B 1 54 ? 150.173 238.344 218.824 1.00 0.00 90 GLU A O 1
ATOM 11253 N N . TRP B 1 55 ? 150.917 237.133 220.561 1.00 0.00 91 TRP A N 1
ATOM 11254 C CA . TRP B 1 55 ? 152.306 237.429 220.264 1.00 0.00 91 TRP A CA 1
ATOM 11255 C C . TRP B 1 55 ? 152.753 236.692 219.008 1.00 0.00 91 TRP A C 1
ATOM 11256 O O . TRP B 1 55 ? 152.197 235.660 218.628 1.00 0.00 91 TRP A O 1
ATOM 11277 N N . VAL B 1 56 ? 153.769 237.245 218.355 1.00 0.00 92 VAL A N 1
ATOM 11278 C CA . VAL B 1 56 ? 154.231 236.719 217.080 1.00 0.00 92 VAL A CA 1
ATOM 11279 C C . VAL B 1 56 ? 155.646 237.214 216.846 1.00 0.00 92 VAL A C 1
ATOM 11280 O O . VAL B 1 56 ? 155.959 238.380 217.092 1.00 0.00 92 VAL A O 1
ATOM 11293 N N . VAL B 1 57 ? 156.497 236.320 216.359 1.00 0.00 93 VAL A N 1
ATOM 11294 C CA . VAL B 1 57 ? 157.854 236.671 215.962 1.00 0.00 93 VAL A CA 1
ATOM 11295 C C . VAL B 1 57 ? 157.808 236.997 214.477 1.00 0.00 93 VAL A C 1
ATOM 11296 O O . VAL B 1 57 ? 157.466 236.147 213.654 1.00 0.00 93 VAL A O 1
ATOM 11309 N N . ARG B 1 58 ? 158.144 238.235 214.135 1.00 0.00 94 ARG A N 1
ATOM 11310 C CA . ARG B 1 58 ? 157.936 238.754 212.792 1.00 0.00 94 ARG A CA 1
ATOM 11311 C C . ARG B 1 58 ? 159.238 238.723 212.006 1.00 0.00 94 ARG A C 1
ATOM 11312 O O . ARG B 1 58 ? 160.237 239.311 212.428 1.00 0.00 94 ARG A O 1
ATOM 11333 N N . ILE B 1 59 ? 159.223 238.043 210.866 1.00 0.00 95 ILE A N 1
ATOM 11334 C CA . ILE B 1 59 ? 160.388 237.956 209.988 1.00 0.00 95 ILE A CA 1
ATOM 11335 C C . ILE B 1 59 ? 160.202 239.045 208.939 1.00 0.00 95 ILE A C 1
ATOM 11336 O O . ILE B 1 59 ? 159.607 238.830 207.883 1.00 0.00 95 ILE A O 1
ATOM 11352 N N . GLN B 1 60 ? 160.726 240.230 209.233 1.00 0.00 96 GLN A N 1
ATOM 11353 C CA . GLN B 1 60 ? 160.531 241.370 208.352 1.00 0.00 96 GLN A CA 1
ATOM 11354 C C . GLN B 1 60 ? 161.203 241.131 207.008 1.00 0.00 96 GLN A C 1
ATOM 11355 O O . GLN B 1 60 ? 162.257 240.497 206.924 1.00 0.00 96 GLN A O 1
ATOM 11369 N N . SER B 1 61 ? 160.583 241.644 205.949 1.00 0.00 97 SER A N 1
ATOM 11370 C CA . SER B 1 61 ? 161.129 241.536 204.603 1.00 0.00 97 SER A CA 1
ATOM 11371 C C . SER B 1 61 ? 160.574 242.681 203.773 1.00 0.00 97 SER A C 1
ATOM 11372 O O . SER B 1 61 ? 159.357 242.874 203.727 1.00 0.00 97 SER A O 1
ATOM 11380 N N . THR B 1 62 ? 161.458 243.428 203.117 1.00 0.00 98 THR A N 1
ATOM 11381 C CA . THR B 1 62 ? 161.096 244.690 202.489 1.00 0.00 98 THR A CA 1
ATOM 11382 C C . THR B 1 62 ? 161.277 244.632 200.979 1.00 0.00 98 THR A C 1
ATOM 11383 O O . THR B 1 62 ? 162.225 244.033 200.469 1.00 0.00 98 THR A O 1
ATOM 11394 N N . VAL B 1 63 ? 160.349 245.273 200.273 1.00 0.00 99 VAL A N 1
ATOM 11395 C CA . VAL B 1 63 ? 160.393 245.406 198.822 1.00 0.00 99 VAL A CA 1
ATOM 11396 C C . VAL B 1 63 ? 160.071 246.848 198.465 1.00 0.00 99 VAL A C 1
ATOM 11397 O O . VAL B 1 63 ? 159.070 247.398 198.935 1.00 0.00 99 VAL A O 1
ATOM 11410 N N . GLU B 1 64 ? 160.912 247.460 197.637 1.00 0.00 100 GLU A N 1
ATOM 11411 C CA . GLU B 1 64 ? 160.656 248.800 197.133 1.00 0.00 100 GLU A CA 1
ATOM 11412 C C . GLU B 1 64 ? 161.024 248.854 195.662 1.00 0.00 100 GLU A C 1
ATOM 11413 O O . GLU B 1 64 ? 162.046 248.300 195.249 1.00 0.00 100 GLU A O 1
ATOM 11425 N N . THR B 1 65 ? 160.188 249.522 194.881 1.00 0.00 101 THR A N 1
ATOM 11426 C CA . THR B 1 65 ? 160.353 249.630 193.441 1.00 0.00 101 THR A CA 1
ATOM 11427 C C . THR B 1 65 ? 160.772 251.048 193.079 1.00 0.00 101 THR A C 1
ATOM 11428 O O . THR B 1 65 ? 160.882 251.927 193.935 1.00 0.00 101 THR A O 1
ATOM 11439 N N . GLN B 1 66 ? 161.071 251.271 191.793 1.00 0.00 102 GLN A N 1
ATOM 11440 C CA . GLN B 1 66 ? 161.478 252.595 191.252 1.00 0.00 102 GLN A CA 1
ATOM 11441 C C . GLN B 1 66 ? 161.025 252.697 189.788 1.00 0.00 102 GLN A C 1
ATOM 11442 O O . GLN B 1 66 ? 161.119 251.674 189.083 1.00 0.00 102 GLN A O 1
ATOM 11456 N N . LEU B 1 67 ? 160.553 253.870 189.346 1.00 0.00 103 LEU A N 1
ATOM 11457 C CA . LEU B 1 67 ? 160.089 254.118 187.955 1.00 0.00 103 LEU A CA 1
ATOM 11458 C C . LEU B 1 67 ? 161.241 254.731 187.148 1.00 0.00 103 LEU A C 1
ATOM 11459 O O . LEU B 1 67 ? 161.399 255.965 187.206 1.00 0.00 103 LEU A O 1
ATOM 11475 N N . LEU B 1 68 ? 162.021 253.910 186.433 1.00 0.00 104 LEU A N 1
ATOM 11476 C CA . LEU B 1 68 ? 163.173 254.361 185.606 1.00 0.00 104 LEU A CA 1
ATOM 11477 C C . LEU B 1 68 ? 162.716 255.493 184.670 1.00 0.00 104 LEU A C 1
ATOM 11478 O O . LEU B 1 68 ? 161.672 255.312 184.014 1.00 0.00 104 LEU A O 1
ATOM 11494 N N . GLY B 1 69 ? 163.462 256.604 184.583 1.00 0.00 105 GLY A N 1
ATOM 11495 C CA . GLY B 1 69 ? 163.121 257.754 183.723 1.00 0.00 105 GLY A CA 1
ATOM 11496 C C . GLY B 1 69 ? 161.929 258.528 184.258 1.00 0.00 105 GLY A C 1
ATOM 11497 O O . GLY B 1 69 ? 161.063 258.910 183.447 1.00 0.00 105 GLY A O 1
ATOM 11501 N N . ALA B 1 70 ? 161.885 258.753 185.575 1.00 0.00 106 ALA A N 1
ATOM 11502 C CA . ALA B 1 70 ? 160.810 259.489 186.282 1.00 0.00 106 ALA A CA 1
ATOM 11503 C C . ALA B 1 70 ? 161.363 260.067 187.589 1.00 0.00 106 ALA A C 1
ATOM 11504 O O . ALA B 1 70 ? 162.443 259.621 188.021 1.00 0.00 106 ALA A O 1
ATOM 11511 N N . THR B 1 71 ? 160.644 261.022 188.188 1.00 0.00 107 THR A N 1
ATOM 11512 C CA . THR B 1 71 ? 161.022 261.701 189.456 1.00 0.00 107 THR A CA 1
ATOM 11513 C C . THR B 1 71 ? 160.015 261.350 190.558 1.00 0.00 107 THR A C 1
ATOM 11514 O O . THR B 1 71 ? 159.866 262.161 191.493 1.00 0.00 107 THR A O 1
ATOM 11525 N N . ASN B 1 72 ? 159.355 260.192 190.449 1.00 0.00 108 ASN A N 1
ATOM 11526 C CA . ASN B 1 72 ? 158.363 259.698 191.442 1.00 0.00 108 ASN A CA 1
ATOM 11527 C C . ASN B 1 72 ? 159.089 258.770 192.424 1.00 0.00 108 ASN A C 1
ATOM 11528 O O . ASN B 1 72 ? 160.002 258.049 191.977 1.00 0.00 108 ASN A O 1
ATOM 11539 N N . THR B 1 73 ? 158.697 258.779 193.703 1.00 0.00 109 THR A N 1
ATOM 11540 C CA . THR B 1 73 ? 159.316 257.961 194.780 1.00 0.00 109 THR A CA 1
ATOM 11541 C C . THR B 1 73 ? 158.241 257.141 195.502 1.00 0.00 109 THR A C 1
ATOM 11542 O O . THR B 1 73 ? 157.729 257.626 196.530 1.00 0.00 109 THR A O 1
ATOM 11553 N N . VAL B 1 74 ? 157.914 255.954 194.983 1.00 0.00 110 VAL A N 1
ATOM 11554 C CA . VAL B 1 74 ? 156.911 255.022 195.581 1.00 0.00 110 VAL A CA 1
ATOM 11555 C C . VAL B 1 74 ? 157.416 254.623 196.973 1.00 0.00 110 VAL A C 1
ATOM 11556 O O . VAL B 1 74 ? 158.596 254.236 197.073 1.00 0.00 110 VAL A O 1
ATOM 11569 N N . PRO B 1 75 ? 156.598 254.689 198.048 1.00 0.00 111 PRO A N 1
ATOM 11570 C CA . PRO B 1 75 ? 157.069 254.323 199.385 1.00 0.00 111 PRO A CA 1
ATOM 11571 C C . PRO B 1 75 ? 157.309 252.807 199.449 1.00 0.00 111 PRO A C 1
ATOM 11572 O O . PRO B 1 75 ? 156.540 252.085 198.842 1.00 0.00 111 PRO A O 1
ATOM 11583 N N . GLN B 1 76 ? 158.348 252.360 200.164 1.00 0.00 112 GLN A N 1
ATOM 11584 C CA . GLN B 1 76 ? 158.678 250.946 200.266 1.00 0.00 112 GLN A CA 1
ATOM 11585 C C . GLN B 1 76 ? 157.572 250.188 200.984 1.00 0.00 112 GLN A C 1
ATOM 11586 O O . GLN B 1 76 ? 157.055 250.630 202.012 1.00 0.00 112 GLN A O 1
ATOM 11600 N N . GLN B 1 77 ? 157.241 248.967 200.516 1.00 0.00 113 GLN A N 1
ATOM 11601 C CA . GLN B 1 77 ? 156.201 248.078 201.109 1.00 0.00 113 GLN A CA 1
ATOM 11602 C C . GLN B 1 77 ? 156.878 247.121 202.106 1.00 0.00 113 GLN A C 1
ATOM 11603 O O . GLN B 1 77 ? 158.113 247.221 202.274 1.00 0.00 113 GLN A O 1
ATOM 11617 N N . THR B 1 78 ? 156.126 246.223 202.754 1.00 0.00 114 THR A N 1
ATOM 11618 C CA . THR B 1 78 ? 156.678 245.289 203.771 1.00 0.00 114 THR A CA 1
ATOM 11619 C C . THR B 1 78 ? 156.014 243.900 203.718 1.00 0.00 114 THR A C 1
ATOM 11620 O O . THR B 1 78 ? 154.830 243.817 204.096 1.00 0.00 114 THR A O 1
ATOM 11631 N N . LEU B 1 79 ? 156.730 242.855 203.268 1.00 0.00 115 LEU A N 1
ATOM 11632 C CA . LEU B 1 79 ? 156.257 241.442 203.256 1.00 0.00 115 LEU A CA 1
ATOM 11633 C C . LEU B 1 79 ? 156.222 240.931 204.700 1.00 0.00 115 LEU A C 1
ATOM 11634 O O . LEU B 1 79 ? 157.189 240.260 205.109 1.00 0.00 115 LEU A O 1
ATOM 11650 N N . ASN B 1 80 ? 155.150 241.234 205.437 1.00 0.00 116 ASN A N 1
ATOM 11651 C CA . ASN B 1 80 ? 154.977 240.858 206.866 1.00 0.00 116 ASN A CA 1
ATOM 11652 C C . ASN B 1 80 ? 154.729 239.350 207.008 1.00 0.00 116 ASN A C 1
ATOM 11653 O O . ASN B 1 80 ? 153.549 238.950 207.007 1.00 0.00 116 ASN A O 1
ATOM 11664 N N . LEU B 1 81 ? 155.797 238.551 207.129 1.00 0.00 117 LEU A N 1
ATOM 11665 C CA . LEU B 1 81 ? 155.731 237.078 207.339 1.00 0.00 117 LEU A CA 1
ATOM 11666 C C . LEU B 1 81 ? 155.620 236.827 208.851 1.00 0.00 117 LEU A C 1
ATOM 11667 O O . LEU B 1 81 ? 156.674 236.834 209.515 1.00 0.00 117 LEU A O 1
ATOM 11683 N N . ASP B 1 82 ? 154.407 236.615 209.379 1.00 0.00 118 ASP A N 1
ATOM 11684 C CA . ASP B 1 82 ? 154.148 236.441 210.834 1.00 0.00 118 ASP A CA 1
ATOM 11685 C C . ASP B 1 82 ? 154.100 234.956 211.244 1.00 0.00 118 ASP A C 1
ATOM 11686 O O . ASP B 1 82 ? 153.406 234.190 210.549 1.00 0.00 118 ASP A O 1
ATOM 11695 N N . ILE B 1 83 ? 154.804 234.559 212.320 1.00 0.00 119 ILE A N 1
ATOM 11696 C CA . ILE B 1 83 ? 154.785 233.189 212.915 1.00 0.00 119 ILE A CA 1
ATOM 11697 C C . ILE B 1 83 ? 154.063 233.179 214.272 1.00 0.00 119 ILE A C 1
ATOM 11698 O O . ILE B 1 83 ? 154.744 233.571 215.240 1.00 0.00 119 ILE A O 1
ATOM 11714 N N . SER B 1 84 ? 152.816 232.630 214.424 1.00 0.00 120 SER A N 1
ATOM 11715 C CA . SER B 1 84 ? 152.087 232.577 215.679 1.00 0.00 120 SER A CA 1
ATOM 11716 C C . SER B 1 84 ? 152.965 231.929 216.733 1.00 0.00 120 SER A C 1
ATOM 11717 O O . SER B 1 84 ? 153.718 230.995 216.452 1.00 0.00 120 SER A O 1
ATOM 11725 N N . PHE B 1 85 ? 152.872 232.434 217.944 1.00 0.00 121 PHE A N 1
ATOM 11726 C CA . PHE B 1 85 ? 153.877 232.181 218.961 1.00 0.00 121 PHE A CA 1
ATOM 11727 C C . PHE B 1 85 ? 153.311 231.689 220.280 1.00 0.00 121 PHE A C 1
ATOM 11728 O O . PHE B 1 85 ? 153.978 230.927 220.978 1.00 0.00 121 PHE A O 1
ATOM 11745 N N . THR B 1 86 ? 152.100 232.105 220.646 1.00 0.00 122 THR A N 1
ATOM 11746 C CA . THR B 1 86 ? 151.432 231.630 221.857 1.00 0.00 122 THR A CA 1
ATOM 11747 C C . THR B 1 86 ? 149.980 231.346 221.497 1.00 0.00 122 THR A C 1
ATOM 11748 O O . THR B 1 86 ? 149.115 232.213 221.641 1.00 0.00 122 THR A O 1
ATOM 11759 N N . ASP B 1 87 ? 149.718 230.132 221.032 1.00 0.00 123 ASP A N 1
ATOM 11760 C CA . ASP B 1 87 ? 148.358 229.694 220.757 1.00 0.00 123 ASP A CA 1
ATOM 11761 C C . ASP B 1 87 ? 148.416 228.183 220.603 1.00 0.00 123 ASP A C 1
ATOM 11762 O O . ASP B 1 87 ? 149.299 227.661 219.917 1.00 0.00 123 ASP A O 1
ATOM 11771 N N . ASP B 1 88 ? 147.486 227.474 221.227 1.00 0.00 124 ASP A N 1
ATOM 11772 C CA . ASP B 1 88 ? 147.524 226.021 221.239 1.00 0.00 124 ASP A CA 1
ATOM 11773 C C . ASP B 1 88 ? 146.443 225.444 220.342 1.00 0.00 124 ASP A C 1
ATOM 11774 O O . ASP B 1 88 ? 145.296 225.897 220.355 1.00 0.00 124 ASP A O 1
ATOM 11783 N N . SER B 1 89 ? 146.826 224.439 219.563 1.00 0.00 125 SER A N 1
ATOM 11784 C CA . SER B 1 89 ? 145.906 223.693 218.725 1.00 0.00 125 SER A CA 1
ATOM 11785 C C . SER B 1 89 ? 146.329 222.234 218.757 1.00 0.00 125 SER A C 1
ATOM 11786 O O . SER B 1 89 ? 147.351 221.879 219.350 1.00 0.00 125 SER A O 1
ATOM 11794 N N . THR B 1 90 ? 145.500 221.368 218.169 1.00 0.00 126 THR A N 1
ATOM 11795 C CA . THR B 1 90 ? 145.713 219.897 218.143 1.00 0.00 126 THR A CA 1
ATOM 11796 C C . THR B 1 90 ? 146.069 219.441 216.720 1.00 0.00 126 THR A C 1
ATOM 11797 O O . THR B 1 90 ? 145.388 219.901 215.783 1.00 0.00 126 THR A O 1
ATOM 11808 N N . THR B 1 91 ? 147.084 218.582 216.553 1.00 0.00 127 THR A N 1
ATOM 11809 C CA . THR B 1 91 ? 147.514 218.037 215.238 1.00 0.00 127 THR A CA 1
ATOM 11810 C C . THR B 1 91 ? 147.517 216.502 215.276 1.00 0.00 127 THR A C 1
ATOM 11811 O O . THR B 1 91 ? 148.208 215.907 214.432 1.00 0.00 127 THR A O 1
ATOM 11822 N N . ILE B 1 92 ? 146.766 215.892 216.201 1.00 0.00 128 ILE A N 1
ATOM 11823 C CA . ILE B 1 92 ? 146.668 214.412 216.378 1.00 0.00 128 ILE A CA 1
ATOM 11824 C C . ILE B 1 92 ? 145.238 213.978 216.027 1.00 0.00 128 ILE A C 1
ATOM 11825 O O . ILE B 1 92 ? 144.303 214.692 216.436 1.00 0.00 128 ILE A O 1
ATOM 11841 N N . THR B 1 93 ? 145.066 212.858 215.312 1.00 0.00 129 THR A N 1
ATOM 11842 C CA . THR B 1 93 ? 143.743 212.320 214.897 1.00 0.00 129 THR A CA 1
ATOM 11843 C C . THR B 1 93 ? 143.877 210.821 214.606 1.00 0.00 129 THR A C 1
ATOM 11844 O O . THR B 1 93 ? 144.701 210.469 213.740 1.00 0.00 129 THR A O 1
ATOM 11855 N N . PRO B 1 94 ? 143.130 209.917 215.280 1.00 0.00 130 PRO A N 1
ATOM 11856 C CA . PRO B 1 94 ? 143.233 208.483 215.009 1.00 0.00 130 PRO A CA 1
ATOM 11857 C C . PRO B 1 94 ? 142.397 208.070 213.790 1.00 0.00 130 PRO A C 1
ATOM 11858 O O . PRO B 1 94 ? 141.374 207.438 213.979 1.00 0.00 130 PRO A O 1
ATOM 11869 N N . ALA B 1 95 ? 142.846 208.435 212.585 1.00 0.00 131 ALA A N 1
ATOM 11870 C CA . ALA B 1 95 ? 142.157 208.125 211.336 1.00 0.00 131 ALA A CA 1
ATOM 11871 C C . ALA B 1 95 ? 143.186 208.137 210.223 1.00 0.00 131 ALA A C 1
ATOM 11872 O O . ALA B 1 95 ? 143.769 209.186 209.936 1.00 0.00 131 ALA A O 1
ATOM 11879 N N . SER B 1 96 ? 143.402 206.990 209.592 1.00 0.00 132 SER A N 1
ATOM 11880 C CA . SER B 1 96 ? 144.502 206.827 208.659 1.00 0.00 132 SER A CA 1
ATOM 11881 C C . SER B 1 96 ? 144.012 206.219 207.356 1.00 0.00 132 SER A C 1
ATOM 11882 O O . SER B 1 96 ? 143.075 205.419 207.337 1.00 0.00 132 SER A O 1
ATOM 11890 N N . ILE B 1 97 ? 144.660 206.616 206.267 1.00 0.00 133 ILE A N 1
ATOM 11891 C CA . ILE B 1 97 ? 144.442 206.011 204.958 1.00 0.00 133 ILE A CA 1
ATOM 11892 C C . ILE B 1 97 ? 145.614 205.060 204.741 1.00 0.00 133 ILE A C 1
ATOM 11893 O O . ILE B 1 97 ? 146.557 205.075 205.543 1.00 0.00 133 ILE A O 1
ATOM 11909 N N . PRO B 1 98 ? 145.619 204.229 203.694 1.00 0.00 134 PRO A N 1
ATOM 11910 C CA . PRO B 1 98 ? 146.529 203.069 203.710 1.00 0.00 134 PRO A CA 1
ATOM 11911 C C . PRO B 1 98 ? 147.994 203.424 203.884 1.00 0.00 134 PRO A C 1
ATOM 11912 O O . PRO B 1 98 ? 148.704 202.737 204.628 1.00 0.00 134 PRO A O 1
ATOM 11923 N N . GLY B 1 99 ? 148.473 204.470 203.229 1.00 0.00 135 GLY A N 1
ATOM 11924 C CA . GLY B 1 99 ? 149.869 204.828 203.330 1.00 0.00 135 GLY A CA 1
ATOM 11925 C C . GLY B 1 99 ? 150.202 205.813 204.420 1.00 0.00 135 GLY A C 1
ATOM 11926 O O . GLY B 1 99 ? 151.355 206.240 204.525 1.00 0.00 135 GLY A O 1
ATOM 11930 N N . SER B 1 100 ? 149.230 206.184 205.252 1.00 0.00 136 SER A N 1
ATOM 11931 C CA . SER B 1 100 ? 149.419 207.320 206.146 1.00 0.00 136 SER A CA 1
ATOM 11932 C C . SER B 1 100 ? 150.464 207.030 207.213 1.00 0.00 136 SER A C 1
ATOM 11933 O O . SER B 1 100 ? 151.365 207.842 207.443 1.00 0.00 136 SER A O 1
ATOM 11941 N N . ILE B 1 101 ? 150.353 205.892 207.891 1.00 0.00 137 ILE A N 1
ATOM 11942 C CA . ILE B 1 101 ? 151.268 205.532 208.967 1.00 0.00 137 ILE A CA 1
ATOM 11943 C C . ILE B 1 101 ? 151.846 204.159 208.674 1.00 0.00 137 ILE A C 1
ATOM 11944 O O . ILE B 1 101 ? 151.101 203.208 208.415 1.00 0.00 137 ILE A O 1
ATOM 11960 N N . SER B 1 102 ? 153.167 204.056 208.717 1.00 0.00 138 SER A N 1
ATOM 11961 C CA . SER B 1 102 ? 153.860 202.807 208.461 1.00 0.00 138 SER A CA 1
ATOM 11962 C C . SER B 1 102 ? 154.210 202.132 209.781 1.00 0.00 138 SER A C 1
ATOM 11963 O O . SER B 1 102 ? 153.949 202.653 210.865 1.00 0.00 138 SER A O 1
ATOM 11971 N N . MET B 1 103 ? 154.817 200.955 209.683 1.00 0.00 139 MET A N 1
ATOM 11972 C CA . MET B 1 103 ? 155.241 200.186 210.847 1.00 0.00 139 MET A CA 1
ATOM 11973 C C . MET B 1 103 ? 156.729 199.911 210.708 1.00 0.00 139 MET A C 1
ATOM 11974 O O . MET B 1 103 ? 157.133 199.066 209.904 1.00 0.00 139 MET A O 1
ATOM 11988 N N . LEU B 1 104 ? 157.542 200.619 211.483 1.00 0.00 140 LEU A N 1
ATOM 11989 C CA . LEU B 1 104 ? 158.981 200.429 211.405 1.00 0.00 140 LEU A CA 1
ATOM 11990 C C . LEU B 1 104 ? 159.325 198.974 211.679 1.00 0.00 140 LEU A C 1
ATOM 11991 O O . LEU B 1 104 ? 158.841 198.381 212.645 1.00 0.00 140 LEU A O 1
ATOM 12007 N N . ASP B 1 105 ? 160.158 198.396 210.821 1.00 0.00 141 ASP A N 1
ATOM 12008 C CA . ASP B 1 105 ? 160.474 196.982 210.940 1.00 0.00 141 ASP A CA 1
ATOM 12009 C C . ASP B 1 105 ? 161.398 196.734 212.123 1.00 0.00 141 ASP A C 1
ATOM 12010 O O . ASP B 1 105 ? 162.361 197.470 212.346 1.00 0.00 141 ASP A O 1
ATOM 12019 N N . ASN B 1 106 ? 161.094 195.692 212.888 1.00 0.00 142 ASN A N 1
ATOM 12020 C CA . ASN B 1 106 ? 161.934 195.282 214.011 1.00 0.00 142 ASN A CA 1
ATOM 12021 C C . ASN B 1 106 ? 162.945 194.230 213.582 1.00 0.00 142 ASN A C 1
ATOM 12022 O O . ASN B 1 106 ? 163.081 193.188 214.215 1.00 0.00 142 ASN A O 1
ATOM 12033 N N . SER B 1 107 ? 163.667 194.492 212.497 1.00 0.00 143 SER A N 1
ATOM 12034 C CA . SER B 1 107 ? 164.594 193.488 211.991 1.00 0.00 143 SER A CA 1
ATOM 12035 C C . SER B 1 107 ? 165.866 193.429 212.822 1.00 0.00 143 SER A C 1
ATOM 12036 O O . SER B 1 107 ? 166.387 192.341 213.084 1.00 0.00 143 SER A O 1
ATOM 12044 N N . ARG B 1 108 ? 166.378 194.580 213.244 1.00 0.00 144 ARG A N 1
ATOM 12045 C CA . ARG B 1 108 ? 167.645 194.654 213.954 1.00 0.00 144 ARG A CA 1
ATOM 12046 C C . ARG B 1 108 ? 167.484 194.672 215.465 1.00 0.00 144 ARG A C 1
ATOM 12047 O O . ARG B 1 108 ? 168.490 194.717 216.177 1.00 0.00 144 ARG A O 1
ATOM 12068 N N . HIS B 1 109 ? 166.256 194.640 215.972 1.00 0.00 145 HIS A N 1
ATOM 12069 C CA . HIS B 1 109 ? 166.014 194.670 217.408 1.00 0.00 145 HIS A CA 1
ATOM 12070 C C . HIS B 1 109 ? 165.780 193.295 218.014 1.00 0.00 145 HIS A C 1
ATOM 12071 O O . HIS B 1 109 ? 166.360 192.969 219.051 1.00 0.00 145 HIS A O 1
ATOM 12085 N N . ILE B 1 110 ? 164.939 192.479 217.383 1.00 0.00 146 ILE A N 1
ATOM 12086 C CA . ILE B 1 110 ? 164.591 191.187 217.971 1.00 0.00 146 ILE A CA 1
ATOM 12087 C C . ILE B 1 110 ? 165.820 190.316 218.191 1.00 0.00 146 ILE A C 1
ATOM 12088 O O . ILE B 1 110 ? 165.954 189.743 219.283 1.00 0.00 146 ILE A O 1
ATOM 12104 N N . PRO B 1 111 ? 166.727 190.153 217.228 1.00 0.00 147 PRO A N 1
ATOM 12105 C CA . PRO B 1 111 ? 167.873 189.263 217.471 1.00 0.00 147 PRO A CA 1
ATOM 12106 C C . PRO B 1 111 ? 168.724 189.675 218.658 1.00 0.00 147 PRO A C 1
ATOM 12107 O O . PRO B 1 111 ? 169.189 188.811 219.412 1.00 0.00 147 PRO A O 1
ATOM 12118 N N . ALA B 1 112 ? 168.942 190.975 218.855 1.00 0.00 148 ALA A N 1
ATOM 12119 C CA . ALA B 1 112 ? 169.798 191.412 219.951 1.00 0.00 148 ALA A CA 1
ATOM 12120 C C . ALA B 1 112 ? 169.197 191.033 221.295 1.00 0.00 148 ALA A C 1
ATOM 12121 O O . ALA B 1 112 ? 169.881 190.479 222.161 1.00 0.00 148 ALA A O 1
ATOM 12128 N N . ILE B 1 113 ? 167.912 191.326 221.490 1.00 0.00 149 ILE A N 1
ATOM 12129 C CA . ILE B 1 113 ? 167.262 190.988 222.750 1.00 0.00 149 ILE A CA 1
ATOM 12130 C C . ILE B 1 113 ? 167.141 189.482 222.911 1.00 0.00 149 ILE A C 1
ATOM 12131 O O . ILE B 1 113 ? 167.234 188.961 224.029 1.00 0.00 149 ILE A O 1
ATOM 12147 N N . GLN B 1 114 ? 166.934 188.754 221.817 1.00 0.00 150 GLN A N 1
ATOM 12148 C CA . GLN B 1 114 ? 166.971 187.300 221.890 1.00 0.00 150 GLN A CA 1
ATOM 12149 C C . GLN B 1 114 ? 168.297 186.830 222.469 1.00 0.00 150 GLN A C 1
ATOM 12150 O O . GLN B 1 114 ? 168.334 186.026 223.410 1.00 0.00 150 GLN A O 1
ATOM 12164 N N . SER B 1 115 ? 169.400 187.336 221.920 1.00 0.00 151 SER A N 1
ATOM 12165 C CA . SER B 1 115 ? 170.716 186.931 222.399 1.00 0.00 151 SER A CA 1
ATOM 12166 C C . SER B 1 115 ? 170.921 187.346 223.847 1.00 0.00 151 SER A C 1
ATOM 12167 O O . SER B 1 115 ? 171.539 186.617 224.626 1.00 0.00 151 SER A O 1
ATOM 12175 N N . MET B 1 116 ? 170.425 188.523 224.223 1.00 0.00 152 MET A N 1
ATOM 12176 C CA . MET B 1 116 ? 170.555 188.972 225.605 1.00 0.00 152 MET A CA 1
ATOM 12177 C C . MET B 1 116 ? 169.854 188.009 226.553 1.00 0.00 152 MET A C 1
ATOM 12178 O O . MET B 1 116 ? 170.429 187.573 227.561 1.00 0.00 152 MET A O 1
ATOM 12192 N N . ILE B 1 117 ? 168.610 187.654 226.237 1.00 0.00 153 ILE A N 1
ATOM 12193 C CA . ILE B 1 117 ? 167.871 186.732 227.089 1.00 0.00 153 ILE A CA 1
ATOM 12194 C C . ILE B 1 117 ? 168.595 185.399 227.170 1.00 0.00 153 ILE A C 1
ATOM 12195 O O . ILE B 1 117 ? 168.714 184.808 228.249 1.00 0.00 153 ILE A O 1
ATOM 12211 N N . GLN B 1 118 ? 169.092 184.901 226.039 1.00 0.00 154 GLN A N 1
ATOM 12212 C CA . GLN B 1 118 ? 169.810 183.631 226.071 1.00 0.00 154 GLN A CA 1
ATOM 12213 C C . GLN B 1 118 ? 171.056 183.729 226.940 1.00 0.00 154 GLN A C 1
ATOM 12214 O O . GLN B 1 118 ? 171.369 182.803 227.695 1.00 0.00 154 GLN A O 1
ATOM 12228 N N . ASN B 1 119 ? 171.782 184.843 226.845 1.00 0.00 155 ASN A N 1
ATOM 12229 C CA . ASN B 1 119 ? 173.023 184.984 227.595 1.00 0.00 155 ASN A CA 1
ATOM 12230 C C . ASN B 1 119 ? 172.764 185.039 229.091 1.00 0.00 155 ASN A C 1
ATOM 12231 O O . ASN B 1 119 ? 173.517 184.454 229.874 1.00 0.00 155 ASN A O 1
ATOM 12242 N N . PHE B 1 120 ? 171.712 185.733 229.512 1.00 0.00 156 PHE A N 1
ATOM 12243 C CA . PHE B 1 120 ? 171.439 185.873 230.934 1.00 0.00 156 PHE A CA 1
ATOM 12244 C C . PHE B 1 120 ? 170.570 184.751 231.484 1.00 0.00 156 PHE A C 1
ATOM 12245 O O . PHE B 1 120 ? 170.093 184.854 232.616 1.00 0.00 156 PHE A O 1
ATOM 12262 N N . LYS B 1 121 ? 170.364 183.685 230.717 1.00 0.00 157 LYS A N 1
ATOM 12263 C CA . LYS B 1 121 ? 169.734 182.470 231.223 1.00 0.00 157 LYS A CA 1
ATOM 12264 C C . LYS B 1 121 ? 168.372 182.767 231.841 1.00 0.00 157 LYS A C 1
ATOM 12265 O O . LYS B 1 121 ? 168.051 182.325 232.945 1.00 0.00 157 LYS A O 1
ATOM 12284 N N . ALA B 1 122 ? 167.564 183.530 231.115 1.00 0.00 158 ALA A N 1
ATOM 12285 C CA . ALA B 1 122 ? 166.201 183.839 231.522 1.00 0.00 158 ALA A CA 1
ATOM 12286 C C . ALA B 1 122 ? 165.251 182.904 230.791 1.00 0.00 158 ALA A C 1
ATOM 12287 O O . ALA B 1 122 ? 165.378 182.709 229.579 1.00 0.00 158 ALA A O 1
ATOM 12294 N N . ARG B 1 123 ? 164.307 182.326 231.524 1.00 0.00 159 ARG A N 1
ATOM 12295 C CA . ARG B 1 123 ? 163.380 181.358 230.953 1.00 0.00 159 ARG A CA 1
ATOM 12296 C C . ARG B 1 123 ? 162.182 182.096 230.375 1.00 0.00 159 ARG A C 1
ATOM 12297 O O . ARG B 1 123 ? 161.279 182.500 231.112 1.00 0.00 159 ARG A O 1
ATOM 12318 N N . TYR B 1 124 ? 162.171 182.266 229.060 1.00 0.00 160 TYR A N 1
ATOM 12319 C CA . TYR B 1 124 ? 161.073 182.898 228.351 1.00 0.00 160 TYR A CA 1
ATOM 12320 C C . TYR B 1 124 ? 160.239 181.837 227.650 1.00 0.00 160 TYR A C 1
ATOM 12321 O O . TYR B 1 124 ? 160.683 180.706 227.443 1.00 0.00 160 TYR A O 1
ATOM 12339 N N . LEU B 1 125 ? 159.019 182.212 227.282 1.00 0.00 161 LEU A N 1
ATOM 12340 C CA . LEU B 1 125 ? 158.069 181.295 226.667 1.00 0.00 161 LEU A CA 1
ATOM 12341 C C . LEU B 1 125 ? 157.831 181.707 225.221 1.00 0.00 161 LEU A C 1
ATOM 12342 O O . LEU B 1 125 ? 157.419 182.840 224.956 1.00 0.00 161 LEU A O 1
ATOM 12358 N N . GLY B 1 126 ? 158.090 180.788 224.295 1.00 0.00 162 GLY A N 1
ATOM 12359 C CA . GLY B 1 126 ? 157.794 181.010 222.893 1.00 0.00 162 GLY A CA 1
ATOM 12360 C C . GLY B 1 126 ? 158.834 181.840 222.174 1.00 0.00 162 GLY A C 1
ATOM 12361 O O . GLY B 1 126 ? 159.349 182.812 222.731 1.00 0.00 162 GLY A O 1
ATOM 12365 N N . SER B 1 127 ? 159.149 181.470 220.936 1.00 0.00 163 SER A N 1
ATOM 12366 C CA . SER B 1 127 ? 160.105 182.243 220.157 1.00 0.00 163 SER A CA 1
ATOM 12367 C C . SER B 1 127 ? 159.618 183.675 220.026 1.00 0.00 163 SER A C 1
ATOM 12368 O O . SER B 1 127 ? 158.449 183.927 219.728 1.00 0.00 163 SER A O 1
ATOM 12376 N N . LEU B 1 128 ? 160.526 184.620 220.240 1.00 0.00 164 LEU A N 1
ATOM 12377 C CA . LEU B 1 128 ? 160.128 186.014 220.341 1.00 0.00 164 LEU A CA 1
ATOM 12378 C C . LEU B 1 128 ? 159.633 186.589 219.023 1.00 0.00 164 LEU A C 1
ATOM 12379 O O . LEU B 1 128 ? 158.996 187.645 219.030 1.00 0.00 164 LEU A O 1
ATOM 12395 N N . GLN B 1 129 ? 159.885 185.916 217.901 1.00 0.00 165 GLN A N 1
ATOM 12396 C CA . GLN B 1 129 ? 159.494 186.464 216.606 1.00 0.00 165 GLN A CA 1
ATOM 12397 C C . GLN B 1 129 ? 157.978 186.575 216.485 1.00 0.00 165 GLN A C 1
ATOM 12398 O O . GLN B 1 129 ? 157.436 187.668 216.284 1.00 0.00 165 GLN A O 1
ATOM 12412 N N . ASP B 1 130 ? 157.276 185.448 216.593 1.00 0.00 166 ASP A N 1
ATOM 12413 C CA . ASP B 1 130 ? 155.824 185.454 216.452 1.00 0.00 166 ASP A CA 1
ATOM 12414 C C . ASP B 1 130 ? 155.141 186.255 217.552 1.00 0.00 166 ASP A C 1
ATOM 12415 O O . ASP B 1 130 ? 154.144 186.941 217.292 1.00 0.00 166 ASP A O 1
ATOM 12424 N N . THR B 1 131 ? 155.638 186.157 218.785 1.00 0.00 167 THR A N 1
ATOM 12425 C CA . THR B 1 131 ? 155.070 186.953 219.863 1.00 0.00 167 THR A CA 1
ATOM 12426 C C . THR B 1 131 ? 155.219 188.437 219.582 1.00 0.00 167 THR A C 1
ATOM 12427 O O . THR B 1 131 ? 154.299 189.212 219.847 1.00 0.00 167 THR A O 1
ATOM 12438 N N . ALA B 1 132 ? 156.363 188.857 219.045 1.00 0.00 168 ALA A N 1
ATOM 12439 C CA . ALA B 1 132 ? 156.494 190.244 218.622 1.00 0.00 168 ALA A CA 1
ATOM 12440 C C . ALA B 1 132 ? 155.489 190.572 217.531 1.00 0.00 168 ALA A C 1
ATOM 12441 O O . ALA B 1 132 ? 154.845 191.625 217.563 1.00 0.00 168 ALA A O 1
ATOM 12448 N N . GLN B 1 133 ? 155.335 189.673 216.560 1.00 0.00 169 GLN A N 1
ATOM 12449 C CA . GLN B 1 133 ? 154.480 189.966 215.415 1.00 0.00 169 GLN A CA 1
ATOM 12450 C C . GLN B 1 133 ? 153.038 190.195 215.847 1.00 0.00 169 GLN A C 1
ATOM 12451 O O . GLN B 1 133 ? 152.386 191.139 215.390 1.00 0.00 169 GLN A O 1
ATOM 12465 N N . LEU B 1 134 ? 152.519 189.337 216.722 1.00 0.00 170 LEU A N 1
ATOM 12466 C CA . LEU B 1 134 ? 151.094 189.400 217.036 1.00 0.00 170 LEU A CA 1
ATOM 12467 C C . LEU B 1 134 ? 150.817 190.181 218.315 1.00 0.00 170 LEU A C 1
ATOM 12468 O O . LEU B 1 134 ? 149.923 191.031 218.346 1.00 0.00 170 LEU A O 1
ATOM 12484 N N . GLN B 1 135 ? 151.570 189.903 219.376 1.00 0.00 171 GLN A N 1
ATOM 12485 C CA . GLN B 1 135 ? 151.276 190.486 220.678 1.00 0.00 171 GLN A CA 1
ATOM 12486 C C . GLN B 1 135 ? 151.551 191.984 220.705 1.00 0.00 171 GLN A C 1
ATOM 12487 O O . GLN B 1 135 ? 150.809 192.740 221.340 1.00 0.00 171 GLN A O 1
ATOM 12501 N N . SER B 1 136 ? 152.612 192.436 220.036 1.00 0.00 172 SER A N 1
ATOM 12502 C CA . SER B 1 136 ? 153.049 193.828 220.137 1.00 0.00 172 SER A CA 1
ATOM 12503 C C . SER B 1 136 ? 153.755 194.242 218.854 1.00 0.00 172 SER A C 1
ATOM 12504 O O . SER B 1 136 ? 154.929 193.904 218.646 1.00 0.00 172 SER A O 1
ATOM 12512 N N . PRO B 1 137 ? 153.086 194.993 217.978 1.00 0.00 173 PRO A N 1
ATOM 12513 C CA . PRO B 1 137 ? 153.784 195.539 216.810 1.00 0.00 173 PRO A CA 1
ATOM 12514 C C . PRO B 1 137 ? 154.687 196.687 217.215 1.00 0.00 173 PRO A C 1
ATOM 12515 O O . PRO B 1 137 ? 154.742 197.029 218.399 1.00 0.00 173 PRO A O 1
ATOM 12526 N N . GLN B 1 138 ? 155.386 197.300 216.263 1.00 0.00 174 GLN A N 1
ATOM 12527 C CA . GLN B 1 138 ? 156.425 198.280 216.572 1.00 0.00 174 GLN A CA 1
ATOM 12528 C C . GLN B 1 138 ? 156.030 199.647 216.022 1.00 0.00 174 GLN A C 1
ATOM 12529 O O . GLN B 1 138 ? 156.368 199.994 214.889 1.00 0.00 174 GLN A O 1
ATOM 12543 N N . TYR B 1 139 ? 155.326 200.424 216.838 1.00 0.00 175 TYR A N 1
ATOM 12544 C CA . TYR B 1 139 ? 154.957 201.800 216.511 1.00 0.00 175 TYR A CA 1
ATOM 12545 C C . TYR B 1 139 ? 155.535 202.727 217.570 1.00 0.00 175 TYR A C 1
ATOM 12546 O O . TYR B 1 139 ? 154.897 202.950 218.613 1.00 0.00 175 TYR A O 1
ATOM 12564 N N . PRO B 1 140 ? 156.727 203.283 217.367 1.00 0.00 176 PRO A N 1
ATOM 12565 C CA . PRO B 1 140 ? 157.269 204.276 218.303 1.00 0.00 176 PRO A CA 1
ATOM 12566 C C . PRO B 1 140 ? 156.868 205.714 218.016 1.00 0.00 176 PRO A C 1
ATOM 12567 O O . PRO B 1 140 ? 157.503 206.624 218.552 1.00 0.00 176 PRO A O 1
ATOM 12578 N N . GLN B 1 141 ? 155.844 205.940 217.198 1.00 0.00 177 GLN A N 1
ATOM 12579 C CA . GLN B 1 141 ? 155.539 207.289 216.736 1.00 0.00 177 GLN A CA 1
ATOM 12580 C C . GLN B 1 141 ? 155.341 208.249 217.899 1.00 0.00 177 GLN A C 1
ATOM 12581 O O . GLN B 1 141 ? 155.940 209.328 217.936 1.00 0.00 177 GLN A O 1
ATOM 12595 N N . LEU B 1 142 ? 154.504 207.872 218.864 1.00 0.00 178 LEU A N 1
ATOM 12596 C CA . LEU B 1 142 ? 154.156 208.793 219.938 1.00 0.00 178 LEU A CA 1
ATOM 12597 C C . LEU B 1 142 ? 155.382 209.380 220.611 1.00 0.00 178 LEU A C 1
ATOM 12598 O O . LEU B 1 142 ? 155.482 210.599 220.780 1.00 0.00 178 LEU A O 1
ATOM 12614 N N . LEU B 1 143 ? 156.337 208.540 220.980 1.00 0.00 179 LEU A N 1
ATOM 12615 C CA . LEU B 1 143 ? 157.392 209.019 221.855 1.00 0.00 179 LEU A CA 1
ATOM 12616 C C . LEU B 1 143 ? 158.212 210.117 221.195 1.00 0.00 179 LEU A C 1
ATOM 12617 O O . LEU B 1 143 ? 158.949 210.832 221.882 1.00 0.00 179 LEU A O 1
ATOM 12633 N N . ALA B 1 144 ? 158.117 210.262 219.873 1.00 0.00 180 ALA A N 1
ATOM 12634 C CA . ALA B 1 144 ? 158.755 211.399 219.219 1.00 0.00 180 ALA A CA 1
ATOM 12635 C C . ALA B 1 144 ? 157.881 212.644 219.300 1.00 0.00 180 ALA A C 1
ATOM 12636 O O . ALA B 1 144 ? 158.389 213.758 219.473 1.00 0.00 180 ALA A O 1
ATOM 12643 N N . TYR B 1 145 ? 156.564 212.476 219.183 1.00 0.00 181 TYR A N 1
ATOM 12644 C CA . TYR B 1 145 ? 155.662 213.621 219.250 1.00 0.00 181 TYR A CA 1
ATOM 12645 C C . TYR B 1 145 ? 155.786 214.341 220.587 1.00 0.00 181 TYR A C 1
ATOM 12646 O O . TYR B 1 145 ? 155.829 215.576 220.637 1.00 0.00 181 TYR A O 1
ATOM 12664 N N . LEU B 1 146 ? 155.855 213.589 221.684 1.00 0.00 182 LEU A N 1
ATOM 12665 C CA . LEU B 1 146 ? 156.035 214.213 222.989 1.00 0.00 182 LEU A CA 1
ATOM 12666 C C . LEU B 1 146 ? 157.357 214.961 223.057 1.00 0.00 182 LEU A C 1
ATOM 12667 O O . LEU B 1 146 ? 157.436 216.049 223.638 1.00 0.00 182 LEU A O 1
ATOM 12683 N N . PHE B 1 147 ? 158.412 214.387 222.484 1.00 0.00 183 PHE A N 1
ATOM 12684 C CA . PHE B 1 147 ? 159.698 215.068 222.472 1.00 0.00 183 PHE A CA 1
ATOM 12685 C C . PHE B 1 147 ? 159.597 216.403 221.751 1.00 0.00 183 PHE A C 1
ATOM 12686 O O . PHE B 1 147 ? 160.111 217.425 222.229 1.00 0.00 183 PHE A O 1
ATOM 12703 N N . GLY B 1 148 ? 158.939 216.414 220.595 1.00 0.00 184 GLY A N 1
ATOM 12704 C CA . GLY B 1 148 ? 158.747 217.666 219.888 1.00 0.00 184 GLY A CA 1
ATOM 12705 C C . GLY B 1 148 ? 157.967 218.670 220.711 1.00 0.00 184 GLY A C 1
ATOM 12706 O O . GLY B 1 148 ? 158.304 219.855 220.748 1.00 0.00 184 GLY A O 1
ATOM 12710 N N . GLN B 1 149 ? 156.915 218.210 221.386 1.00 0.00 185 GLN A N 1
ATOM 12711 C CA . GLN B 1 149 ? 156.137 219.123 222.214 1.00 0.00 185 GLN A CA 1
ATOM 12712 C C . GLN B 1 149 ? 157.001 219.729 223.309 1.00 0.00 185 GLN A C 1
ATOM 12713 O O . GLN B 1 149 ? 156.896 220.924 223.609 1.00 0.00 185 GLN A O 1
ATOM 12727 N N . LEU B 1 150 ? 157.861 218.918 223.921 1.00 0.00 186 LEU A N 1
ATOM 12728 C CA . LEU B 1 150 ? 158.731 219.419 224.979 1.00 0.00 186 LEU A CA 1
ATOM 12729 C C . LEU B 1 150 ? 159.684 220.479 224.445 1.00 0.00 186 LEU A C 1
ATOM 12730 O O . LEU B 1 150 ? 159.865 221.543 225.056 1.00 0.00 186 LEU A O 1
ATOM 12746 N N . ILE B 1 151 ? 160.313 220.203 223.304 1.00 0.00 187 ILE A N 1
ATOM 12747 C CA . ILE B 1 151 ? 161.209 221.192 222.713 1.00 0.00 187 ILE A CA 1
ATOM 12748 C C . ILE B 1 151 ? 160.453 222.481 222.435 1.00 0.00 187 ILE A C 1
ATOM 12749 O O . ILE B 1 151 ? 160.968 223.585 222.654 1.00 0.00 187 ILE A O 1
ATOM 12765 N N . ALA B 1 152 ? 159.222 222.363 221.935 1.00 0.00 188 ALA A N 1
ATOM 12766 C CA . ALA B 1 152 ? 158.436 223.549 221.620 1.00 0.00 188 ALA A CA 1
ATOM 12767 C C . ALA B 1 152 ? 158.138 224.360 222.870 1.00 0.00 188 ALA A C 1
ATOM 12768 O O . ALA B 1 152 ? 158.190 225.594 222.845 1.00 0.00 188 ALA A O 1
ATOM 12775 N N . ILE B 1 153 ? 157.800 223.687 223.969 1.00 0.00 189 ILE A N 1
ATOM 12776 C CA . ILE B 1 153 ? 157.545 224.405 225.215 1.00 0.00 189 ILE A CA 1
ATOM 12777 C C . ILE B 1 153 ? 158.792 225.161 225.642 1.00 0.00 189 ILE A C 1
ATOM 12778 O O . ILE B 1 153 ? 158.730 226.332 226.037 1.00 0.00 189 ILE A O 1
ATOM 12794 N N . LYS B 1 154 ? 159.945 224.497 225.576 1.00 0.00 190 LYS A N 1
ATOM 12795 C CA . LYS B 1 154 ? 161.185 225.174 225.940 1.00 0.00 190 LYS A CA 1
ATOM 12796 C C . LYS B 1 154 ? 161.388 226.420 225.094 1.00 0.00 190 LYS A C 1
ATOM 12797 O O . LYS B 1 154 ? 161.679 227.501 225.616 1.00 0.00 190 LYS A O 1
ATOM 12816 N N . ASP B 1 155 ? 161.245 226.286 223.777 1.00 0.00 191 ASP A N 1
ATOM 12817 C CA . ASP B 1 155 ? 161.501 227.418 222.894 1.00 0.00 191 ASP A CA 1
ATOM 12818 C C . ASP B 1 155 ? 160.541 228.563 223.184 1.00 0.00 191 ASP A C 1
ATOM 12819 O O . ASP B 1 155 ? 160.952 229.728 223.285 1.00 0.00 191 ASP A O 1
ATOM 12828 N N . ARG B 1 156 ? 159.253 228.250 223.322 1.00 0.00 192 ARG A N 1
ATOM 12829 C CA . ARG B 1 156 ? 158.273 229.287 223.615 1.00 0.00 192 ARG A CA 1
ATOM 12830 C C . ARG B 1 156 ? 158.643 230.026 224.888 1.00 0.00 192 ARG A C 1
ATOM 12831 O O . ARG B 1 156 ? 158.717 231.258 224.908 1.00 0.00 192 ARG A O 1
ATOM 12852 N N . LEU B 1 157 ? 158.887 229.287 225.968 1.00 0.00 193 LEU A N 1
ATOM 12853 C CA . LEU B 1 157 ? 159.209 229.942 227.225 1.00 0.00 193 LEU A CA 1
ATOM 12854 C C . LEU B 1 157 ? 160.522 230.704 227.146 1.00 0.00 193 LEU A C 1
ATOM 12855 O O . LEU B 1 157 ? 160.729 231.636 227.927 1.00 0.00 193 LEU A O 1
ATOM 12871 N N . ASP B 1 158 ? 161.410 230.331 226.225 1.00 0.00 194 ASP A N 1
ATOM 12872 C CA . ASP B 1 158 ? 162.673 231.044 226.086 1.00 0.00 194 ASP A CA 1
ATOM 12873 C C . ASP B 1 158 ? 162.480 232.390 225.404 1.00 0.00 194 ASP A C 1
ATOM 12874 O O . ASP B 1 158 ? 162.950 233.418 225.902 1.00 0.00 194 ASP A O 1
ATOM 12883 N N . LEU B 1 159 ? 161.797 232.406 224.259 1.00 0.00 195 LEU A N 1
ATOM 12884 C CA . LEU B 1 159 ? 161.690 233.647 223.497 1.00 0.00 195 LEU A CA 1
ATOM 12885 C C . LEU B 1 159 ? 160.987 234.738 224.295 1.00 0.00 195 LEU A C 1
ATOM 12886 O O . LEU B 1 159 ? 161.393 235.904 224.259 1.00 0.00 195 LEU A O 1
ATOM 12902 N N . PHE B 1 160 ? 159.931 234.381 225.021 1.00 0.00 196 PHE A N 1
ATOM 12903 C CA . PHE B 1 160 ? 159.084 235.349 225.715 1.00 0.00 196 PHE A CA 1
ATOM 12904 C C . PHE B 1 160 ? 159.562 235.260 227.161 1.00 0.00 196 PHE A C 1
ATOM 12905 O O . PHE B 1 160 ? 159.026 234.515 227.980 1.00 0.00 196 PHE A O 1
ATOM 12922 N N . ARG B 1 161 ? 160.580 236.055 227.477 1.00 0.00 197 ARG A N 1
ATOM 12923 C CA . ARG B 1 161 ? 161.116 236.119 228.832 1.00 0.00 197 ARG A CA 1
ATOM 12924 C C . ARG B 1 161 ? 160.063 236.683 229.778 1.00 0.00 197 ARG A C 1
ATOM 12925 O O . ARG B 1 161 ? 159.787 237.887 229.738 1.00 0.00 197 ARG A O 1
ATOM 12946 N N . PRO B 1 162 ? 159.457 235.870 230.647 1.00 0.00 198 PRO A N 1
ATOM 12947 C CA . PRO B 1 162 ? 158.360 236.388 231.472 1.00 0.00 198 PRO A CA 1
ATOM 12948 C C . PRO B 1 162 ? 158.821 237.076 232.749 1.00 0.00 198 PRO A C 1
ATOM 12949 O O . PRO B 1 162 ? 158.233 236.885 233.816 1.00 0.00 198 PRO A O 1
ATOM 12960 N N . SER B 1 163 ? 159.875 237.882 232.648 1.00 0.00 199 SER A N 1
ATOM 12961 C CA . SER B 1 163 ? 160.231 238.867 233.665 1.00 0.00 199 SER A CA 1
ATOM 12962 C C . SER B 1 163 ? 160.761 238.271 234.966 1.00 0.00 199 SER A C 1
ATOM 12963 O O . SER B 1 163 ? 161.287 239.005 235.808 1.00 0.00 199 SER A O 1
ATOM 12971 N N . ASN B 1 164 ? 160.631 236.964 235.159 1.00 0.00 200 ASN A N 1
ATOM 12972 C CA . ASN B 1 164 ? 161.282 236.302 236.284 1.00 0.00 200 ASN A CA 1
ATOM 12973 C C . ASN B 1 164 ? 161.212 234.793 236.094 1.00 0.00 200 ASN A C 1
ATOM 12974 O O . ASN B 1 164 ? 160.521 234.102 236.852 1.00 0.00 200 ASN A O 1
ATOM 12985 N N . PRO B 1 165 ? 161.915 234.244 235.111 1.00 0.00 201 PRO A N 1
ATOM 12986 C CA . PRO B 1 165 ? 161.758 232.821 234.799 1.00 0.00 201 PRO A CA 1
ATOM 12987 C C . PRO B 1 165 ? 162.273 231.951 235.932 1.00 0.00 201 PRO A C 1
ATOM 12988 O O . PRO B 1 165 ? 162.967 232.404 236.843 1.00 0.00 201 PRO A O 1
ATOM 12999 N N . LEU B 1 166 ? 161.908 230.672 235.868 1.00 0.00 202 LEU A N 1
ATOM 13000 C CA . LEU B 1 166 ? 162.341 229.695 236.855 1.00 0.00 202 LEU A CA 1
ATOM 13001 C C . LEU B 1 166 ? 163.277 228.656 236.254 1.00 0.00 202 LEU A C 1
ATOM 13002 O O . LEU B 1 166 ? 164.434 228.550 236.665 1.00 0.00 202 LEU A O 1
ATOM 13018 N N . SER B 1 167 ? 162.805 227.895 235.273 1.00 0.00 203 SER A N 1
ATOM 13019 C CA . SER B 1 167 ? 163.608 226.910 234.562 1.00 0.00 203 SER A CA 1
ATOM 13020 C C . SER B 1 167 ? 162.686 226.258 233.545 1.00 0.00 203 SER A C 1
ATOM 13021 O O . SER B 1 167 ? 161.472 226.477 233.555 1.00 0.00 203 SER A O 1
ATOM 13029 N N . LEU B 1 168 ? 163.267 225.435 232.676 1.00 0.00 204 LEU A N 1
ATOM 13030 C CA . LEU B 1 168 ? 162.428 224.581 231.850 1.00 0.00 204 LEU A CA 1
ATOM 13031 C C . LEU B 1 168 ? 161.571 223.684 232.726 1.00 0.00 204 LEU A C 1
ATOM 13032 O O . LEU B 1 168 ? 160.373 223.518 232.477 1.00 0.00 204 LEU A O 1
ATOM 13048 N N . ALA B 1 169 ? 162.168 223.108 233.765 1.00 0.00 205 ALA A N 1
ATOM 13049 C CA . ALA B 1 169 ? 161.493 222.137 234.610 1.00 0.00 205 ALA A CA 1
ATOM 13050 C C . ALA B 1 169 ? 160.576 222.771 235.643 1.00 0.00 205 ALA A C 1
ATOM 13051 O O . ALA B 1 169 ? 159.538 222.185 235.964 1.00 0.00 205 ALA A O 1
ATOM 13058 N N . ASP B 1 170 ? 160.915 223.947 236.162 1.00 0.00 206 ASP A N 1
ATOM 13059 C CA . ASP B 1 170 ? 160.107 224.561 237.203 1.00 0.00 206 ASP A CA 1
ATOM 13060 C C . ASP B 1 170 ? 158.811 225.148 236.673 1.00 0.00 206 ASP A C 1
ATOM 13061 O O . ASP B 1 170 ? 157.848 225.275 237.436 1.00 0.00 206 ASP A O 1
ATOM 13070 N N . ALA B 1 171 ? 158.765 225.506 235.394 1.00 0.00 207 ALA A N 1
ATOM 13071 C CA . ALA B 1 171 ? 157.539 225.938 234.745 1.00 0.00 207 ALA A CA 1
ATOM 13072 C C . ALA B 1 171 ? 156.782 224.775 234.127 1.00 0.00 207 ALA A C 1
ATOM 13073 O O . ALA B 1 171 ? 155.687 224.972 233.595 1.00 0.00 207 ALA A O 1
ATOM 13080 N N . LEU B 1 172 ? 157.340 223.571 234.186 1.00 0.00 208 LEU A N 1
ATOM 13081 C CA . LEU B 1 172 ? 156.727 222.385 233.610 1.00 0.00 208 LEU A CA 1
ATOM 13082 C C . LEU B 1 172 ? 156.146 221.453 234.657 1.00 0.00 208 LEU A C 1
ATOM 13083 O O . LEU B 1 172 ? 155.065 220.901 234.451 1.00 0.00 208 LEU A O 1
ATOM 13099 N N . PHE B 1 173 ? 156.829 221.272 235.781 1.00 0.00 209 PHE A N 1
ATOM 13100 C CA . PHE B 1 173 ? 156.331 220.400 236.834 1.00 0.00 209 PHE A CA 1
ATOM 13101 C C . PHE B 1 173 ? 155.323 221.089 237.739 1.00 0.00 209 PHE A C 1
ATOM 13102 O O . PHE B 1 173 ? 154.782 220.443 238.641 1.00 0.00 209 PHE A O 1
ATOM 13119 N N . GLY B 1 174 ? 155.065 222.374 237.530 1.00 0.00 210 GLY A N 1
ATOM 13120 C CA . GLY B 1 174 ? 154.025 223.054 238.281 1.00 0.00 210 GLY A CA 1
ATOM 13121 C C . GLY B 1 174 ? 154.241 223.052 239.777 1.00 0.00 210 GLY A C 1
ATOM 13122 O O . GLY B 1 174 ? 153.283 222.872 240.538 1.00 0.00 210 GLY A O 1
ATOM 13126 N N . PHE B 1 175 ? 155.477 223.242 240.220 1.00 0.00 211 PHE A N 1
ATOM 13127 C CA . PHE B 1 175 ? 155.726 223.438 241.640 1.00 0.00 211 PHE A CA 1
ATOM 13128 C C . PHE B 1 175 ? 155.156 224.782 242.069 1.00 0.00 211 PHE A C 1
ATOM 13129 O O . PHE B 1 175 ? 155.374 225.800 241.407 1.00 0.00 211 PHE A O 1
ATOM 13146 N N . THR B 1 176 ? 154.430 224.792 243.183 1.00 0.00 212 THR A N 1
ATOM 13147 C CA . THR B 1 176 ? 153.818 226.016 243.688 1.00 0.00 212 THR A CA 1
ATOM 13148 C C . THR B 1 176 ? 152.754 226.593 242.752 1.00 0.00 212 THR A C 1
ATOM 13149 O O . THR B 1 176 ? 152.813 227.749 242.332 1.00 0.00 212 THR A O 1
ATOM 13160 N N . LEU B 1 177 ? 151.779 225.754 242.418 1.00 0.00 213 LEU A N 1
ATOM 13161 C CA . LEU B 1 177 ? 150.645 226.162 241.605 1.00 0.00 213 LEU A CA 1
ATOM 13162 C C . LEU B 1 177 ? 149.357 225.811 242.329 1.00 0.00 213 LEU A C 1
ATOM 13163 O O . LEU B 1 177 ? 149.226 224.719 242.888 1.00 0.00 213 LEU A O 1
ATOM 13179 N N . ALA B 1 178 ? 148.407 226.739 242.310 1.00 0.00 214 ALA A N 1
ATOM 13180 C CA . ALA B 1 178 ? 147.112 226.483 242.917 1.00 0.00 214 ALA A CA 1
ATOM 13181 C C . ALA B 1 178 ? 146.397 225.369 242.167 1.00 0.00 214 ALA A C 1
ATOM 13182 O O . ALA B 1 178 ? 146.622 225.147 240.976 1.00 0.00 214 ALA A O 1
ATOM 13189 N N . GLN B 1 179 ? 145.517 224.667 242.879 1.00 0.00 215 GLN A N 1
ATOM 13190 C CA . GLN B 1 179 ? 144.865 223.505 242.292 1.00 0.00 215 GLN A CA 1
ATOM 13191 C C . GLN B 1 179 ? 144.033 223.866 241.072 1.00 0.00 215 GLN A C 1
ATOM 13192 O O . GLN B 1 179 ? 143.683 222.975 240.293 1.00 0.00 215 GLN A O 1
ATOM 13206 N N . ASN B 1 180 ? 143.698 225.144 240.895 1.00 0.00 216 ASN A N 1
ATOM 13207 C CA . ASN B 1 180 ? 142.972 225.600 239.720 1.00 0.00 216 ASN A CA 1
ATOM 13208 C C . ASN B 1 180 ? 143.816 226.451 238.783 1.00 0.00 216 ASN A C 1
ATOM 13209 O O . ASN B 1 180 ? 143.385 226.710 237.655 1.00 0.00 216 ASN A O 1
ATOM 13220 N N . ALA B 1 181 ? 145.002 226.879 239.207 1.00 0.00 217 ALA A N 1
ATOM 13221 C CA . ALA B 1 181 ? 145.843 227.714 238.365 1.00 0.00 217 ALA A CA 1
ATOM 13222 C C . ALA B 1 181 ? 146.431 226.908 237.215 1.00 0.00 217 ALA A C 1
ATOM 13223 O O . ALA B 1 181 ? 146.667 225.703 237.325 1.00 0.00 217 ALA A O 1
ATOM 13230 N N . ARG B 1 182 ? 146.674 227.590 236.111 1.00 0.00 218 ARG A N 1
ATOM 13231 C CA . ARG B 1 182 ? 147.224 226.980 234.914 1.00 0.00 218 ARG A CA 1
ATOM 13232 C C . ARG B 1 182 ? 148.738 227.117 234.890 1.00 0.00 218 ARG A C 1
ATOM 13233 O O . ARG B 1 182 ? 149.303 228.002 235.536 1.00 0.00 218 ARG A O 1
ATOM 13254 N N . PRO B 1 183 ? 149.428 226.254 234.146 1.00 0.00 219 PRO A N 1
ATOM 13255 C CA . PRO B 1 183 ? 150.892 226.318 234.124 1.00 0.00 219 PRO A CA 1
ATOM 13256 C C . PRO B 1 183 ? 151.375 227.653 233.586 1.00 0.00 219 PRO A C 1
ATOM 13257 O O . PRO B 1 183 ? 150.717 228.294 232.765 1.00 0.00 219 PRO A O 1
ATOM 13268 N N . ARG B 1 184 ? 152.548 228.066 234.061 1.00 0.00 220 ARG A N 1
ATOM 13269 C CA . ARG B 1 184 ? 153.019 229.418 233.790 1.00 0.00 220 ARG A CA 1
ATOM 13270 C C . ARG B 1 184 ? 153.173 229.667 232.297 1.00 0.00 220 ARG A C 1
ATOM 13271 O O . ARG B 1 184 ? 152.787 230.726 231.795 1.00 0.00 220 ARG A O 1
ATOM 13292 N N . TYR B 1 185 ? 153.731 228.703 231.567 1.00 0.00 221 TYR A N 1
ATOM 13293 C CA . TYR B 1 185 ? 154.024 228.926 230.158 1.00 0.00 221 TYR A CA 1
ATOM 13294 C C . TYR B 1 185 ? 152.771 229.007 229.297 1.00 0.00 221 TYR A C 1
ATOM 13295 O O . TYR B 1 185 ? 152.854 229.472 228.157 1.00 0.00 221 TYR A O 1
ATOM 13313 N N . ASP B 1 186 ? 151.620 228.561 229.801 1.00 0.00 222 ASP A N 1
ATOM 13314 C CA . ASP B 1 186 ? 150.380 228.533 229.017 1.00 0.00 222 ASP A CA 1
ATOM 13315 C C . ASP B 1 186 ? 149.218 228.868 229.950 1.00 0.00 222 ASP A C 1
ATOM 13316 O O . ASP B 1 186 ? 148.654 227.981 230.594 1.00 0.00 222 ASP A O 1
ATOM 13325 N N . ASP B 1 187 ? 148.855 230.150 230.007 1.00 0.00 223 ASP A N 1
ATOM 13326 C CA . ASP B 1 187 ? 147.776 230.621 230.881 1.00 0.00 223 ASP A CA 1
ATOM 13327 C C . ASP B 1 187 ? 146.981 231.681 230.125 1.00 0.00 223 ASP A C 1
ATOM 13328 O O . ASP B 1 187 ? 147.279 232.872 230.225 1.00 0.00 223 ASP A O 1
ATOM 13337 N N . HIS B 1 188 ? 145.950 231.255 229.403 1.00 0.00 224 HIS A N 1
ATOM 13338 C CA . HIS B 1 188 ? 145.104 232.194 228.681 1.00 0.00 224 HIS A CA 1
ATOM 13339 C C . HIS B 1 188 ? 143.827 231.483 228.260 1.00 0.00 224 HIS A C 1
ATOM 13340 O O . HIS B 1 188 ? 143.670 230.275 228.454 1.00 0.00 224 HIS A O 1
ATOM 13354 N N . ARG B 1 189 ? 142.911 232.250 227.676 1.00 0.00 225 ARG A N 1
ATOM 13355 C CA . ARG B 1 189 ? 141.621 231.703 227.288 1.00 0.00 225 ARG A CA 1
ATOM 13356 C C . ARG B 1 189 ? 141.796 230.610 226.243 1.00 0.00 225 ARG A C 1
ATOM 13357 O O . ARG B 1 189 ? 142.651 230.700 225.358 1.00 0.00 225 ARG A O 1
ATOM 13378 N N . HIS B 1 190 ? 140.977 229.573 226.357 1.00 0.00 226 HIS A N 1
ATOM 13379 C CA . HIS B 1 190 ? 141.031 228.393 225.497 1.00 0.00 226 HIS A CA 1
ATOM 13380 C C . HIS B 1 190 ? 142.438 227.862 225.234 1.00 0.00 226 HIS A C 1
ATOM 13381 O O . HIS B 1 190 ? 142.874 227.685 224.098 1.00 0.00 226 HIS A O 1
ATOM 13395 N N . ALA B 1 191 ? 143.152 227.616 226.328 1.00 0.00 227 ALA A N 1
ATOM 13396 C CA . ALA B 1 191 ? 144.415 226.906 226.238 1.00 0.00 227 ALA A CA 1
ATOM 13397 C C . ALA B 1 191 ? 144.140 225.420 226.028 1.00 0.00 227 ALA A C 1
ATOM 13398 O O . ALA B 1 191 ? 142.992 224.987 225.909 1.00 0.00 227 ALA A O 1
ATOM 13405 N N . LYS B 1 192 ? 145.200 224.622 225.980 1.00 0.00 228 LYS A N 1
ATOM 13406 C CA . LYS B 1 192 ? 145.069 223.183 225.780 1.00 0.00 228 LYS A CA 1
ATOM 13407 C C . LYS B 1 192 ? 145.960 222.402 226.730 1.00 0.00 228 LYS A C 1
ATOM 13408 O O . LYS B 1 192 ? 146.533 221.371 226.362 1.00 0.00 228 LYS A O 1
ATOM 13427 N N . ALA B 1 193 ? 146.096 222.876 227.965 1.00 0.00 229 ALA A N 1
ATOM 13428 C CA . ALA B 1 193 ? 146.975 222.250 228.942 1.00 0.00 229 ALA A CA 1
ATOM 13429 C C . ALA B 1 193 ? 146.211 222.008 230.231 1.00 0.00 229 ALA A C 1
ATOM 13430 O O . ALA B 1 193 ? 145.543 222.913 230.738 1.00 0.00 229 ALA A O 1
ATOM 13437 N N . CYS B 1 194 ? 146.313 220.792 230.758 1.00 0.00 230 CYS A N 1
ATOM 13438 C CA . CYS B 1 194 ? 145.723 220.498 232.054 1.00 0.00 230 CYS A CA 1
ATOM 13439 C C . CYS B 1 194 ? 146.392 221.345 233.127 1.00 0.00 230 CYS A C 1
ATOM 13440 O O . CYS B 1 194 ? 147.585 221.649 233.056 1.00 0.00 230 CYS A O 1
ATOM 13448 N N . GLN B 1 195 ? 145.613 221.728 234.128 1.00 0.00 231 GLN A N 1
ATOM 13449 C CA . GLN B 1 195 ? 146.043 222.703 235.114 1.00 0.00 231 GLN A CA 1
ATOM 13450 C C . GLN B 1 195 ? 146.358 222.027 236.440 1.00 0.00 231 GLN A C 1
ATOM 13451 O O . GLN B 1 195 ? 145.962 220.890 236.701 1.00 0.00 231 GLN A O 1
ATOM 13465 N N . GLY B 1 196 ? 147.072 222.762 237.288 1.00 0.00 232 GLY A N 1
ATOM 13466 C CA . GLY B 1 196 ? 147.432 222.288 238.601 1.00 0.00 232 GLY A CA 1
ATOM 13467 C C . GLY B 1 196 ? 148.721 221.495 238.579 1.00 0.00 232 GLY A C 1
ATOM 13468 O O . GLY B 1 196 ? 149.156 221.009 237.531 1.00 0.00 232 GLY A O 1
ATOM 13472 N N . PRO B 1 197 ? 149.362 221.349 239.735 1.00 0.00 233 PRO A N 1
ATOM 13473 C CA . PRO B 1 197 ? 150.585 220.546 239.789 1.00 0.00 233 PRO A CA 1
ATOM 13474 C C . PRO B 1 197 ? 150.308 219.113 239.372 1.00 0.00 233 PRO A C 1
ATOM 13475 O O . PRO B 1 197 ? 149.289 218.527 239.741 1.00 0.00 233 PRO A O 1
ATOM 13486 N N . LEU B 1 198 ? 151.226 218.551 238.596 1.00 0.00 234 LEU A N 1
ATOM 13487 C CA . LEU B 1 198 ? 151.106 217.164 238.182 1.00 0.00 234 LEU A CA 1
ATOM 13488 C C . LEU B 1 198 ? 151.500 216.243 239.327 1.00 0.00 234 LEU A C 1
ATOM 13489 O O . LEU B 1 198 ? 152.403 216.543 240.111 1.00 0.00 234 LEU A O 1
ATOM 13505 N N . VAL B 1 199 ? 150.813 215.109 239.413 1.00 0.00 235 VAL A N 1
ATOM 13506 C CA . VAL B 1 199 ? 150.923 214.202 240.546 1.00 0.00 235 VAL A CA 1
ATOM 13507 C C . VAL B 1 199 ? 151.682 212.961 240.105 1.00 0.00 235 VAL A C 1
ATOM 13508 O O . VAL B 1 199 ? 151.326 212.327 239.106 1.00 0.00 235 VAL A O 1
ATOM 13521 N N . ILE B 1 200 ? 152.725 212.622 240.850 1.00 0.00 236 ILE A N 1
ATOM 13522 C CA . ILE B 1 200 ? 153.532 211.440 240.532 1.00 0.00 236 ILE A CA 1
ATOM 13523 C C . ILE B 1 200 ? 152.738 210.186 240.870 1.00 0.00 236 ILE A C 1
ATOM 13524 O O . ILE B 1 200 ? 152.014 210.174 241.880 1.00 0.00 236 ILE A O 1
ATOM 13540 N N . PRO B 1 201 ? 152.833 209.118 240.083 1.00 0.00 237 PRO A N 1
ATOM 13541 C CA . PRO B 1 201 ? 152.188 207.862 240.475 1.00 0.00 237 PRO A CA 1
ATOM 13542 C C . PRO B 1 201 ? 152.822 207.278 241.729 1.00 0.00 237 PRO A C 1
ATOM 13543 O O . PRO B 1 201 ? 153.967 207.569 242.080 1.00 0.00 237 PRO A O 1
ATOM 13554 N N . ALA B 1 202 ? 152.048 206.435 242.407 1.00 0.00 238 ALA A N 1
ATOM 13555 C CA . ALA B 1 202 ? 152.495 205.861 243.668 1.00 0.00 238 ALA A CA 1
ATOM 13556 C C . ALA B 1 202 ? 153.740 205.009 243.464 1.00 0.00 238 ALA A C 1
ATOM 13557 O O . ALA B 1 202 ? 153.956 204.426 242.399 1.00 0.00 238 ALA A O 1
ATOM 13564 N N . ALA B 1 203 ? 154.567 204.943 244.504 1.00 0.00 239 ALA A N 1
ATOM 13565 C CA . ALA B 1 203 ? 155.828 204.213 244.446 1.00 0.00 239 ALA A CA 1
ATOM 13566 C C . ALA B 1 203 ? 155.572 202.739 244.728 1.00 0.00 239 ALA A C 1
ATOM 13567 O O . ALA B 1 203 ? 155.317 202.353 245.873 1.00 0.00 239 ALA A O 1
ATOM 13574 N N . THR B 1 204 ? 155.648 201.913 243.690 1.00 0.00 240 THR A N 1
ATOM 13575 C CA . THR B 1 204 ? 155.461 200.479 243.834 1.00 0.00 240 THR A CA 1
ATOM 13576 C C . THR B 1 204 ? 156.827 199.818 244.014 1.00 0.00 240 THR A C 1
ATOM 13577 O O . THR B 1 204 ? 157.851 200.487 244.170 1.00 0.00 240 THR A O 1
ATOM 13588 N N . ASN B 1 205 ? 156.851 198.486 243.998 1.00 0.00 241 ASN A N 1
ATOM 13589 C CA . ASN B 1 205 ? 158.072 197.751 244.310 1.00 0.00 241 ASN A CA 1
ATOM 13590 C C . ASN B 1 205 ? 159.213 198.158 243.386 1.00 0.00 241 ASN A C 1
ATOM 13591 O O . ASN B 1 205 ? 160.227 198.707 243.831 1.00 0.00 241 ASN A O 1
ATOM 13602 N N . SER B 1 206 ? 159.062 197.899 242.091 1.00 0.00 242 SER A N 1
ATOM 13603 C CA . SER B 1 206 ? 160.125 198.084 241.113 1.00 0.00 242 SER A CA 1
ATOM 13604 C C . SER B 1 206 ? 159.750 199.213 240.166 1.00 0.00 242 SER A C 1
ATOM 13605 O O . SER B 1 206 ? 158.704 199.156 239.513 1.00 0.00 242 SER A O 1
ATOM 13613 N N . ASP B 1 207 ? 160.614 200.220 240.073 1.00 0.00 243 ASP A N 1
ATOM 13614 C CA . ASP B 1 207 ? 160.365 201.367 239.216 1.00 0.00 243 ASP A CA 1
ATOM 13615 C C . ASP B 1 207 ? 161.686 201.921 238.709 1.00 0.00 243 ASP A C 1
ATOM 13616 O O . ASP B 1 207 ? 162.636 202.080 239.479 1.00 0.00 243 ASP A O 1
ATOM 13625 N N . CYS B 1 208 ? 161.736 202.216 237.411 1.00 0.00 244 CYS A N 1
ATOM 13626 C CA . CYS B 1 208 ? 162.864 202.904 236.798 1.00 0.00 244 CYS A CA 1
ATOM 13627 C C . CYS B 1 208 ? 162.575 204.384 236.602 1.00 0.00 244 CYS A C 1
ATOM 13628 O O . CYS B 1 208 ? 163.069 204.996 235.652 1.00 0.00 244 CYS A O 1
ATOM 13636 N N . GLY B 1 209 ? 161.775 204.968 237.485 1.00 0.00 245 GLY A N 1
ATOM 13637 C CA . GLY B 1 209 ? 161.324 206.326 237.322 1.00 0.00 245 GLY A CA 1
ATOM 13638 C C . GLY B 1 209 ? 159.816 206.375 237.190 1.00 0.00 245 GLY A C 1
ATOM 13639 O O . GLY B 1 209 ? 159.088 205.707 237.928 1.00 0.00 245 GLY A O 1
ATOM 13643 N N . PRO B 1 210 ? 159.315 207.154 236.249 1.00 0.00 246 PRO A N 1
ATOM 13644 C CA . PRO B 1 210 ? 157.861 207.263 236.098 1.00 0.00 246 PRO A CA 1
ATOM 13645 C C . PRO B 1 210 ? 157.242 206.127 235.303 1.00 0.00 246 PRO A C 1
ATOM 13646 O O . PRO B 1 210 ? 156.092 206.236 234.870 1.00 0.00 246 PRO A O 1
ATOM 13657 N N . CYS B 1 211 ? 157.978 205.039 235.096 1.00 0.00 247 CYS A N 1
ATOM 13658 C CA . CYS B 1 211 ? 157.454 203.918 234.329 1.00 0.00 247 CYS A CA 1
ATOM 13659 C C . CYS B 1 211 ? 157.894 202.617 234.978 1.00 0.00 247 CYS A C 1
ATOM 13660 O O . CYS B 1 211 ? 158.891 202.565 235.701 1.00 0.00 247 CYS A O 1
ATOM 13668 N N . GLY B 1 212 ? 157.138 201.560 234.701 1.00 0.00 248 GLY A N 1
ATOM 13669 C CA . GLY B 1 212 ? 157.423 200.275 235.305 1.00 0.00 248 GLY A CA 1
ATOM 13670 C C . GLY B 1 212 ? 158.785 199.746 234.906 1.00 0.00 248 GLY A C 1
ATOM 13671 O O . GLY B 1 212 ? 159.373 200.143 233.901 1.00 0.00 248 GLY A O 1
ATOM 13675 N N . PHE B 1 213 ? 159.293 198.832 235.728 1.00 0.00 249 PHE A N 1
ATOM 13676 C CA . PHE B 1 213 ? 160.613 198.258 235.532 1.00 0.00 249 PHE A CA 1
ATOM 13677 C C . PHE B 1 213 ? 160.552 196.765 235.794 1.00 0.00 249 PHE A C 1
ATOM 13678 O O . PHE B 1 213 ? 159.930 196.324 236.761 1.00 0.00 249 PHE A O 1
ATOM 13695 N N . VAL B 1 214 ? 161.202 195.994 234.930 1.00 0.00 250 VAL A N 1
ATOM 13696 C CA . VAL B 1 214 ? 161.233 194.542 235.033 1.00 0.00 250 VAL A CA 1
ATOM 13697 C C . VAL B 1 214 ? 162.668 194.092 234.824 1.00 0.00 250 VAL A C 1
ATOM 13698 O O . VAL B 1 214 ? 163.267 194.396 233.788 1.00 0.00 250 VAL A O 1
ATOM 13711 N N . GLN B 1 215 ? 163.214 193.364 235.790 1.00 0.00 251 GLN A N 1
ATOM 13712 C CA . GLN B 1 215 ? 164.575 192.860 235.697 1.00 0.00 251 GLN A CA 1
ATOM 13713 C C . GLN B 1 215 ? 164.557 191.383 235.340 1.00 0.00 251 GLN A C 1
ATOM 13714 O O . GLN B 1 215 ? 163.663 190.644 235.760 1.00 0.00 251 GLN A O 1
ATOM 13728 N N . ILE B 1 216 ? 165.546 190.959 234.564 1.00 0.00 252 ILE A N 1
ATOM 13729 C CA . ILE B 1 216 ? 165.635 189.588 234.078 1.00 0.00 252 ILE A CA 1
ATOM 13730 C C . ILE B 1 216 ? 166.630 188.842 234.953 1.00 0.00 252 ILE A C 1
ATOM 13731 O O . ILE B 1 216 ? 167.800 189.226 235.048 1.00 0.00 252 ILE A O 1
ATOM 13747 N N . ASN B 1 217 ? 166.164 187.777 235.597 1.00 0.00 253 ASN A N 1
ATOM 13748 C CA . ASN B 1 217 ? 166.953 187.027 236.561 1.00 0.00 253 ASN A CA 1
ATOM 13749 C C . ASN B 1 217 ? 167.357 185.684 235.975 1.00 0.00 253 ASN A C 1
ATOM 13750 O O . ASN B 1 217 ? 166.557 185.020 235.309 1.00 0.00 253 ASN A O 1
ATOM 13761 N N . ALA B 1 218 ? 168.599 185.286 236.225 1.00 0.00 254 ALA A N 1
ATOM 13762 C CA . ALA B 1 218 ? 169.056 183.981 235.777 1.00 0.00 254 ALA A CA 1
ATOM 13763 C C . ALA B 1 218 ? 168.176 182.890 236.370 1.00 0.00 254 ALA A C 1
ATOM 13764 O O . ALA B 1 218 ? 167.857 182.912 237.561 1.00 0.00 254 ALA A O 1
ATOM 13771 N N . ASN B 1 219 ? 167.780 181.936 235.533 1.00 0.00 255 ASN A N 1
ATOM 13772 C CA . ASN B 1 219 ? 166.998 180.787 235.981 1.00 0.00 255 ASN A CA 1
ATOM 13773 C C . ASN B 1 219 ? 165.720 181.238 236.682 1.00 0.00 255 ASN A C 1
ATOM 13774 O O . ASN B 1 219 ? 165.363 180.746 237.753 1.00 0.00 255 ASN A O 1
ATOM 13785 N N . GLN B 1 220 ? 165.026 182.189 236.065 1.00 0.00 256 GLN A N 1
ATOM 13786 C CA . GLN B 1 220 ? 163.823 182.757 236.651 1.00 0.00 256 GLN A CA 1
ATOM 13787 C C . GLN B 1 220 ? 162.872 183.159 235.536 1.00 0.00 256 GLN A C 1
ATOM 13788 O O . GLN B 1 220 ? 163.301 183.680 234.505 1.00 0.00 256 GLN A O 1
ATOM 13802 N N . GLY B 1 221 ? 161.583 182.926 235.754 1.00 0.00 257 GLY A N 1
ATOM 13803 C CA . GLY B 1 221 ? 160.606 183.250 234.734 1.00 0.00 257 GLY A CA 1
ATOM 13804 C C . GLY B 1 221 ? 160.606 184.729 234.406 1.00 0.00 257 GLY A C 1
ATOM 13805 O O . GLY B 1 221 ? 160.810 185.583 235.269 1.00 0.00 257 GLY A O 1
ATOM 13809 N N . LEU B 1 222 ? 160.378 185.030 233.130 1.00 0.00 258 LEU A N 1
ATOM 13810 C CA . LEU B 1 222 ? 160.313 186.400 232.638 1.00 0.00 258 LEU A CA 1
ATOM 13811 C C . LEU B 1 222 ? 159.069 186.541 231.778 1.00 0.00 258 LEU A C 1
ATOM 13812 O O . LEU B 1 222 ? 158.868 185.757 230.846 1.00 0.00 258 LEU A O 1
ATOM 13828 N N . THR B 1 223 ? 158.243 187.538 232.083 1.00 0.00 259 THR A N 1
ATOM 13829 C CA . THR B 1 223 ? 157.038 187.814 231.314 1.00 0.00 259 THR A CA 1
ATOM 13830 C C . THR B 1 223 ? 156.971 189.302 231.019 1.00 0.00 259 THR A C 1
ATOM 13831 O O . THR B 1 223 ? 157.137 190.126 231.923 1.00 0.00 259 THR A O 1
ATOM 13842 N N . LEU B 1 224 ? 156.727 189.638 229.769 1.00 0.00 260 LEU A N 1
ATOM 13843 C CA . LEU B 1 224 ? 156.778 191.027 229.361 1.00 0.00 260 LEU A CA 1
ATOM 13844 C C . LEU B 1 224 ? 155.483 191.749 229.724 1.00 0.00 260 LEU A C 1
ATOM 13845 O O . LEU B 1 224 ? 154.418 191.131 229.800 1.00 0.00 260 LEU A O 1
ATOM 13861 N N . PRO B 1 225 ? 155.549 193.058 229.946 1.00 0.00 261 PRO A N 1
ATOM 13862 C CA . PRO B 1 225 ? 154.322 193.831 230.169 1.00 0.00 261 PRO A CA 1
ATOM 13863 C C . PRO B 1 225 ? 153.543 194.037 228.882 1.00 0.00 261 PRO A C 1
ATOM 13864 O O . PRO B 1 225 ? 153.893 193.468 227.845 1.00 0.00 261 PRO A O 1
ATOM 13875 N N . LEU B 1 226 ? 152.482 194.842 228.936 1.00 0.00 262 LEU A N 1
ATOM 13876 C CA . LEU B 1 226 ? 151.574 194.994 227.808 1.00 0.00 262 LEU A CA 1
ATOM 13877 C C . LEU B 1 226 ? 151.900 196.173 226.902 1.00 0.00 262 LEU A C 1
ATOM 13878 O O . LEU B 1 226 ? 151.408 196.211 225.770 1.00 0.00 262 LEU A O 1
ATOM 13894 N N . GLY B 1 227 ? 152.707 197.126 227.355 1.00 0.00 263 GLY A N 1
ATOM 13895 C CA . GLY B 1 227 ? 152.990 198.302 226.555 1.00 0.00 263 GLY A CA 1
ATOM 13896 C C . GLY B 1 227 ? 154.184 198.126 225.642 1.00 0.00 263 GLY A C 1
ATOM 13897 O O . GLY B 1 227 ? 154.202 197.226 224.799 1.00 0.00 263 GLY A O 1
ATOM 13901 N N . ALA B 1 228 ? 155.182 198.991 225.792 1.00 0.00 264 ALA A N 1
ATOM 13902 C CA . ALA B 1 228 ? 156.436 198.892 225.062 1.00 0.00 264 ALA A CA 1
ATOM 13903 C C . ALA B 1 228 ? 157.555 198.532 226.024 1.00 0.00 264 ALA A C 1
ATOM 13904 O O . ALA B 1 228 ? 157.580 199.000 227.166 1.00 0.00 264 ALA A O 1
ATOM 13911 N N . CYS B 1 229 ? 158.477 197.698 225.561 1.00 0.00 265 CYS A N 1
ATOM 13912 C CA . CYS B 1 229 ? 159.612 197.260 226.355 1.00 0.00 265 CYS A CA 1
ATOM 13913 C C . CYS B 1 229 ? 160.886 197.801 225.731 1.00 0.00 265 CYS A C 1
ATOM 13914 O O . CYS B 1 229 ? 161.133 197.588 224.541 1.00 0.00 265 CYS A O 1
ATOM 13922 N N . LEU B 1 230 ? 161.690 198.495 226.528 1.00 0.00 266 LEU A N 1
ATOM 13923 C CA . LEU B 1 230 ? 162.925 199.115 226.059 1.00 0.00 266 LEU A CA 1
ATOM 13924 C C . LEU B 1 230 ? 164.092 198.499 226.820 1.00 0.00 266 LEU A C 1
ATOM 13925 O O . LEU B 1 230 ? 164.530 199.031 227.840 1.00 0.00 266 LEU A O 1
ATOM 13941 N N . PHE B 1 231 ? 164.602 197.380 226.314 1.00 0.00 267 PHE A N 1
ATOM 13942 C CA . PHE B 1 231 ? 165.767 196.746 226.914 1.00 0.00 267 PHE A CA 1
ATOM 13943 C C . PHE B 1 231 ? 166.959 197.688 226.822 1.00 0.00 267 PHE A C 1
ATOM 13944 O O . PHE B 1 231 ? 167.212 198.271 225.764 1.00 0.00 267 PHE A O 1
ATOM 13961 N N . VAL B 1 232 ? 167.692 197.841 227.920 1.00 0.00 268 VAL A N 1
ATOM 13962 C CA . VAL B 1 232 ? 168.867 198.699 227.954 1.00 0.00 268 VAL A CA 1
ATOM 13963 C C . VAL B 1 232 ? 169.948 197.934 228.699 1.00 0.00 268 VAL A C 1
ATOM 13964 O O . VAL B 1 232 ? 169.666 197.016 229.474 1.00 0.00 268 VAL A O 1
ATOM 13977 N N . ASN B 1 233 ? 171.196 198.323 228.464 1.00 0.00 269 ASN A N 1
ATOM 13978 C CA . ASN B 1 233 ? 172.302 197.764 229.217 1.00 0.00 269 ASN A CA 1
ATOM 13979 C C . ASN B 1 233 ? 172.334 198.366 230.618 1.00 0.00 269 ASN A C 1
ATOM 13980 O O . ASN B 1 233 ? 171.898 199.500 230.825 1.00 0.00 269 ASN A O 1
ATOM 13991 N N . PRO B 1 234 ? 172.851 197.629 231.600 1.00 0.00 270 PRO A N 1
ATOM 13992 C CA . PRO B 1 234 ? 172.793 198.115 232.986 1.00 0.00 270 PRO A CA 1
ATOM 13993 C C . PRO B 1 234 ? 173.521 199.423 233.206 1.00 0.00 270 PRO A C 1
ATOM 13994 O O . PRO B 1 234 ? 173.194 200.143 234.155 1.00 0.00 270 PRO A O 1
ATOM 14005 N N . GLU B 1 235 ? 174.496 199.758 232.365 1.00 0.00 271 GLU A N 1
ATOM 14006 C CA . GLU B 1 235 ? 175.270 200.975 232.560 1.00 0.00 271 GLU A CA 1
ATOM 14007 C C . GLU B 1 235 ? 174.435 202.238 232.424 1.00 0.00 271 GLU A C 1
ATOM 14008 O O . GLU B 1 235 ? 174.847 203.285 232.932 1.00 0.00 271 GLU A O 1
ATOM 14020 N N . THR B 1 236 ? 173.286 202.171 231.758 1.00 0.00 272 THR A N 1
ATOM 14021 C CA . THR B 1 236 ? 172.482 203.353 231.484 1.00 0.00 272 THR A CA 1
ATOM 14022 C C . THR B 1 236 ? 171.370 203.573 232.493 1.00 0.00 272 THR A C 1
ATOM 14023 O O . THR B 1 236 ? 171.057 204.724 232.810 1.00 0.00 272 THR A O 1
ATOM 14034 N N . VAL B 1 237 ? 170.769 202.503 233.011 1.00 0.00 273 VAL A N 1
ATOM 14035 C CA . VAL B 1 237 ? 169.633 202.657 233.911 1.00 0.00 273 VAL A CA 1
ATOM 14036 C C . VAL B 1 237 ? 170.018 203.462 235.139 1.00 0.00 273 VAL A C 1
ATOM 14037 O O . VAL B 1 237 ? 169.179 204.156 235.723 1.00 0.00 273 VAL A O 1
ATOM 14050 N N . ASN B 1 238 ? 171.274 203.387 235.557 1.00 0.00 274 ASN A N 1
ATOM 14051 C CA . ASN B 1 238 ? 171.736 204.112 236.729 1.00 0.00 274 ASN A CA 1
ATOM 14052 C C . ASN B 1 238 ? 172.234 205.509 236.393 1.00 0.00 274 ASN A C 1
ATOM 14053 O O . ASN B 1 238 ? 172.704 206.218 237.286 1.00 0.00 274 ASN A O 1
ATOM 14064 N N . ASP B 1 239 ? 172.144 205.918 235.132 1.00 0.00 275 ASP A N 1
ATOM 14065 C CA . ASP B 1 239 ? 172.566 207.250 234.735 1.00 0.00 275 ASP A CA 1
ATOM 14066 C C . ASP B 1 239 ? 171.528 208.285 235.149 1.00 0.00 275 ASP A C 1
ATOM 14067 O O . ASP B 1 239 ? 170.324 208.020 235.168 1.00 0.00 275 ASP A O 1
ATOM 14076 N N . GLN B 1 240 ? 172.012 209.479 235.483 1.00 0.00 276 GLN A N 1
ATOM 14077 C CA . GLN B 1 240 ? 171.115 210.563 235.860 1.00 0.00 276 GLN A CA 1
ATOM 14078 C C . GLN B 1 240 ? 170.409 211.152 234.647 1.00 0.00 276 GLN A C 1
ATOM 14079 O O . GLN B 1 240 ? 169.207 211.433 234.700 1.00 0.00 276 GLN A O 1
ATOM 14093 N N . SER B 1 241 ? 171.138 211.344 233.547 1.00 0.00 277 SER A N 1
ATOM 14094 C CA . SER B 1 241 ? 170.550 211.973 232.370 1.00 0.00 277 SER A CA 1
ATOM 14095 C C . SER B 1 241 ? 169.387 211.159 231.824 1.00 0.00 277 SER A C 1
ATOM 14096 O O . SER B 1 241 ? 168.353 211.718 231.440 1.00 0.00 277 SER A O 1
ATOM 14104 N N . PHE B 1 242 ? 169.543 209.839 231.760 1.00 0.00 278 PHE A N 1
ATOM 14105 C CA . PHE B 1 242 ? 168.484 208.994 231.223 1.00 0.00 278 PHE A CA 1
ATOM 14106 C C . PHE B 1 242 ? 167.201 209.157 232.026 1.00 0.00 278 PHE A C 1
ATOM 14107 O O . PHE B 1 242 ? 166.121 209.382 231.465 1.00 0.00 278 PHE A O 1
ATOM 14124 N N . GLN B 1 243 ? 167.304 209.059 233.351 1.00 0.00 279 GLN A N 1
ATOM 14125 C CA . GLN B 1 243 ? 166.119 209.190 234.188 1.00 0.00 279 GLN A CA 1
ATOM 14126 C C . GLN B 1 243 ? 165.531 210.588 234.094 1.00 0.00 279 GLN A C 1
ATOM 14127 O O . GLN B 1 243 ? 164.309 210.756 234.123 1.00 0.00 279 GLN A O 1
ATOM 14141 N N . ASP B 1 244 ? 166.382 211.608 233.998 1.00 0.00 280 ASP A N 1
ATOM 14142 C CA . ASP B 1 244 ? 165.867 212.965 233.865 1.00 0.00 280 ASP A CA 1
ATOM 14143 C C . ASP B 1 244 ? 165.061 213.114 232.582 1.00 0.00 280 ASP A C 1
ATOM 14144 O O . ASP B 1 244 ? 163.988 213.727 232.576 1.00 0.00 280 ASP A O 1
ATOM 14153 N N . PHE B 1 245 ? 165.565 212.552 231.486 1.00 0.00 281 PHE A N 1
ATOM 14154 C CA . PHE B 1 245 ? 164.833 212.572 230.225 1.00 0.00 281 PHE A CA 1
ATOM 14155 C C . PHE B 1 245 ? 163.500 211.853 230.353 1.00 0.00 281 PHE A C 1
ATOM 14156 O O . PHE B 1 245 ? 162.464 212.336 229.870 1.00 0.00 281 PHE A O 1
ATOM 14173 N N . LEU B 1 246 ? 163.509 210.693 231.004 1.00 0.00 282 LEU A N 1
ATOM 14174 C CA . LEU B 1 246 ? 162.274 209.945 231.180 1.00 0.00 282 LEU A CA 1
ATOM 14175 C C . LEU B 1 246 ? 161.265 210.760 231.978 1.00 0.00 282 LEU A C 1
ATOM 14176 O O . LEU B 1 246 ? 160.080 210.823 231.628 1.00 0.00 282 LEU A O 1
ATOM 14192 N N . TRP B 1 247 ? 161.730 211.414 233.041 1.00 0.00 283 TRP A N 1
ATOM 14193 C CA . TRP B 1 247 ? 160.849 212.244 233.851 1.00 0.00 283 TRP A CA 1
ATOM 14194 C C . TRP B 1 247 ? 160.286 213.398 233.041 1.00 0.00 283 TRP A C 1
ATOM 14195 O O . TRP B 1 247 ? 159.106 213.739 233.170 1.00 0.00 283 TRP A O 1
ATOM 14216 N N . LEU B 1 248 ? 161.122 214.031 232.221 1.00 0.00 284 LEU A N 1
ATOM 14217 C CA . LEU B 1 248 ? 160.644 215.156 231.429 1.00 0.00 284 LEU A CA 1
ATOM 14218 C C . LEU B 1 248 ? 159.542 214.721 230.477 1.00 0.00 284 LEU A C 1
ATOM 14219 O O . LEU B 1 248 ? 158.512 215.398 230.359 1.00 0.00 284 LEU A O 1
ATOM 14235 N N . ILE B 1 249 ? 159.728 213.592 229.790 1.00 0.00 285 ILE A N 1
ATOM 14236 C CA . ILE B 1 249 ? 158.661 213.120 228.911 1.00 0.00 285 ILE A CA 1
ATOM 14237 C C . ILE B 1 249 ? 157.406 212.830 229.715 1.00 0.00 285 ILE A C 1
ATOM 14238 O O . ILE B 1 249 ? 156.295 213.198 229.316 1.00 0.00 285 ILE A O 1
ATOM 14254 N N . PHE B 1 250 ? 157.555 212.149 230.851 1.00 0.00 286 PHE A N 1
ATOM 14255 C CA . PHE B 1 250 ? 156.375 211.835 231.644 1.00 0.00 286 PHE A CA 1
ATOM 14256 C C . PHE B 1 250 ? 155.628 213.103 232.018 1.00 0.00 286 PHE A C 1
ATOM 14257 O O . PHE B 1 250 ? 154.395 213.151 231.955 1.00 0.00 286 PHE A O 1
ATOM 14274 N N . ALA B 1 251 ? 156.358 214.142 232.414 1.00 0.00 287 ALA A N 1
ATOM 14275 C CA . ALA B 1 251 ? 155.713 215.396 232.774 1.00 0.00 287 ALA A CA 1
ATOM 14276 C C . ALA B 1 251 ? 154.986 215.993 231.580 1.00 0.00 287 ALA A C 1
ATOM 14277 O O . ALA B 1 251 ? 153.841 216.442 231.696 1.00 0.00 287 ALA A O 1
ATOM 14284 N N . THR B 1 252 ? 155.630 215.996 230.413 1.00 0.00 288 THR A N 1
ATOM 14285 C CA . THR B 1 252 ? 154.986 216.577 229.241 1.00 0.00 288 THR A CA 1
ATOM 14286 C C . THR B 1 252 ? 153.727 215.816 228.860 1.00 0.00 288 THR A C 1
ATOM 14287 O O . THR B 1 252 ? 152.775 216.413 228.349 1.00 0.00 288 THR A O 1
ATOM 14298 N N . HIS B 1 253 ? 153.698 214.504 229.088 1.00 0.00 289 HIS A N 1
ATOM 14299 C CA . HIS B 1 253 ? 152.524 213.729 228.705 1.00 0.00 289 HIS A CA 1
ATOM 14300 C C . HIS B 1 253 ? 151.363 213.917 229.669 1.00 0.00 289 HIS A C 1
ATOM 14301 O O . HIS B 1 253 ? 150.206 213.781 229.263 1.00 0.00 289 HIS A O 1
ATOM 14315 N N . HIS B 1 254 ? 151.634 214.207 230.935 1.00 0.00 290 HIS A N 1
ATOM 14316 C CA . HIS B 1 254 ? 150.565 214.448 231.894 1.00 0.00 290 HIS A CA 1
ATOM 14317 C C . HIS B 1 254 ? 150.080 215.885 231.897 1.00 0.00 290 HIS A C 1
ATOM 14318 O O . HIS B 1 254 ? 149.242 216.234 232.734 1.00 0.00 290 HIS A O 1
ATOM 14332 N N . ARG B 1 255 ? 150.575 216.723 230.990 1.00 0.00 291 ARG A N 1
ATOM 14333 C CA . ARG B 1 255 ? 150.111 218.095 230.892 1.00 0.00 291 ARG A CA 1
ATOM 14334 C C . ARG B 1 255 ? 149.196 218.340 229.705 1.00 0.00 291 ARG A C 1
ATOM 14335 O O . ARG B 1 255 ? 148.460 219.330 229.714 1.00 0.00 291 ARG A O 1
ATOM 14356 N N . MET B 1 256 ? 149.216 217.474 228.697 1.00 0.00 292 MET A N 1
ATOM 14357 C CA . MET B 1 256 ? 148.288 217.594 227.589 1.00 0.00 292 MET A CA 1
ATOM 14358 C C . MET B 1 256 ? 146.877 217.279 228.080 1.00 0.00 292 MET A C 1
ATOM 14359 O O . MET B 1 256 ? 146.705 216.569 229.072 1.00 0.00 292 MET A O 1
ATOM 14373 N N . PRO B 1 257 ? 145.843 217.797 227.401 1.00 0.00 293 PRO A N 1
ATOM 14374 C CA . PRO B 1 257 ? 144.511 217.839 228.020 1.00 0.00 293 PRO A CA 1
ATOM 14375 C C . PRO B 1 257 ? 144.035 216.498 228.541 1.00 0.00 293 PRO A C 1
ATOM 14376 O O . PRO B 1 257 ? 144.549 215.445 228.155 1.00 0.00 293 PRO A O 1
ATOM 14387 N N . ASN B 1 258 ? 143.033 216.539 229.418 1.00 0.00 294 ASN A N 1
ATOM 14388 C CA . ASN B 1 258 ? 142.630 215.339 230.140 1.00 0.00 294 ASN A CA 1
ATOM 14389 C C . ASN B 1 258 ? 142.149 214.248 229.193 1.00 0.00 294 ASN A C 1
ATOM 14390 O O . ASN B 1 258 ? 142.451 213.068 229.393 1.00 0.00 294 ASN A O 1
ATOM 14401 N N . GLN B 1 259 ? 141.399 214.617 228.156 1.00 0.00 295 GLN A N 1
ATOM 14402 C CA . GLN B 1 259 ? 140.736 213.600 227.352 1.00 0.00 295 GLN A CA 1
ATOM 14403 C C . GLN B 1 259 ? 141.692 212.827 226.456 1.00 0.00 295 GLN A C 1
ATOM 14404 O O . GLN B 1 259 ? 141.375 211.695 226.079 1.00 0.00 295 GLN A O 1
ATOM 14418 N N . MET B 1 260 ? 142.842 213.390 226.099 1.00 0.00 296 MET A N 1
ATOM 14419 C CA . MET B 1 260 ? 143.830 212.626 225.350 1.00 0.00 296 MET A CA 1
ATOM 14420 C C . MET B 1 260 ? 144.821 211.908 226.250 1.00 0.00 296 MET A C 1
ATOM 14421 O O . MET B 1 260 ? 145.768 211.305 225.741 1.00 0.00 296 MET A O 1
ATOM 14435 N N . GLN B 1 261 ? 144.634 211.956 227.563 1.00 0.00 297 GLN A N 1
ATOM 14436 C CA . GLN B 1 261 ? 145.393 211.100 228.458 1.00 0.00 297 GLN A CA 1
ATOM 14437 C C . GLN B 1 261 ? 144.744 209.739 228.652 1.00 0.00 297 GLN A C 1
ATOM 14438 O O . GLN B 1 261 ? 145.328 208.883 229.323 1.00 0.00 297 GLN A O 1
ATOM 14452 N N . ASN B 1 262 ? 143.555 209.522 228.095 1.00 0.00 298 ASN A N 1
ATOM 14453 C CA . ASN B 1 262 ? 142.894 208.230 228.158 1.00 0.00 298 ASN A CA 1
ATOM 14454 C C . ASN B 1 262 ? 142.749 207.578 226.794 1.00 0.00 298 ASN A C 1
ATOM 14455 O O . ASN B 1 262 ? 142.151 206.502 226.700 1.00 0.00 298 ASN A O 1
ATOM 14466 N N . ASN B 1 263 ? 143.267 208.199 225.734 1.00 0.00 299 ASN A N 1
ATOM 14467 C CA . ASN B 1 263 ? 143.290 207.591 224.415 1.00 0.00 299 ASN A CA 1
ATOM 14468 C C . ASN B 1 263 ? 144.692 207.264 223.933 1.00 0.00 299 ASN A C 1
ATOM 14469 O O . ASN B 1 263 ? 144.839 206.423 223.044 1.00 0.00 299 ASN A O 1
ATOM 14480 N N . TRP B 1 264 ? 145.714 207.904 224.491 1.00 0.00 300 TRP A N 1
ATOM 14481 C CA . TRP B 1 264 ? 147.106 207.662 224.123 1.00 0.00 300 TRP A CA 1
ATOM 14482 C C . TRP B 1 264 ? 147.915 207.470 225.394 1.00 0.00 300 TRP A C 1
ATOM 14483 O O . TRP B 1 264 ? 148.767 208.295 225.739 1.00 0.00 300 TRP A O 1
ATOM 14504 N N . PRO B 1 265 ? 147.666 206.389 226.121 1.00 0.00 301 PRO A N 1
ATOM 14505 C CA . PRO B 1 265 ? 148.387 206.178 227.377 1.00 0.00 301 PRO A CA 1
ATOM 14506 C C . PRO B 1 265 ? 149.887 206.107 227.143 1.00 0.00 301 PRO A C 1
ATOM 14507 O O . PRO B 1 265 ? 150.360 205.443 226.221 1.00 0.00 301 PRO A O 1
ATOM 14518 N N . PHE B 1 266 ? 150.635 206.800 227.998 1.00 0.00 302 PHE A N 1
ATOM 14519 C CA . PHE B 1 266 ? 152.095 206.804 227.931 1.00 0.00 302 PHE A CA 1
ATOM 14520 C C . PHE B 1 266 ? 152.588 205.567 228.671 1.00 0.00 302 PHE A C 1
ATOM 14521 O O . PHE B 1 266 ? 152.986 205.608 229.837 1.00 0.00 302 PHE A O 1
ATOM 14538 N N . SER B 1 267 ? 152.538 204.437 227.976 1.00 0.00 303 SER A N 1
ATOM 14539 C CA . SER B 1 267 ? 152.894 203.149 228.552 1.00 0.00 303 SER A CA 1
ATOM 14540 C C . SER B 1 267 ? 154.300 202.776 228.108 1.00 0.00 303 SER A C 1
ATOM 14541 O O . SER B 1 267 ? 154.583 202.720 226.908 1.00 0.00 303 SER A O 1
ATOM 14549 N N . LEU B 1 268 ? 155.174 202.523 229.076 1.00 0.00 304 LEU A N 1
ATOM 14550 C CA . LEU B 1 268 ? 156.543 202.129 228.794 1.00 0.00 304 LEU A CA 1
ATOM 14551 C C . LEU B 1 268 ? 157.042 201.300 229.965 1.00 0.00 304 LEU A C 1
ATOM 14552 O O . LEU B 1 268 ? 156.521 201.396 231.079 1.00 0.00 304 LEU A O 1
ATOM 14568 N N . ASN B 1 269 ? 158.050 200.473 229.705 1.00 0.00 305 ASN A N 1
ATOM 14569 C CA . ASN B 1 269 ? 158.599 199.603 230.742 1.00 0.00 305 ASN A CA 1
ATOM 14570 C C . ASN B 1 269 ? 160.058 199.326 230.421 1.00 0.00 305 ASN A C 1
ATOM 14571 O O . ASN B 1 269 ? 160.357 198.640 229.441 1.00 0.00 305 ASN A O 1
ATOM 14582 N N . ILE B 1 270 ? 160.954 199.847 231.244 1.00 0.00 306 ILE A N 1
ATOM 14583 C CA . ILE B 1 270 ? 162.377 199.586 231.084 1.00 0.00 306 ILE A CA 1
ATOM 14584 C C . ILE B 1 270 ? 162.688 198.195 231.606 1.00 0.00 306 ILE A C 1
ATOM 14585 O O . ILE B 1 270 ? 162.205 197.790 232.670 1.00 0.00 306 ILE A O 1
ATOM 14601 N N . VAL B 1 271 ? 163.498 197.456 230.856 1.00 0.00 307 VAL A N 1
ATOM 14602 C CA . VAL B 1 271 ? 163.907 196.106 231.218 1.00 0.00 307 VAL A CA 1
ATOM 14603 C C . VAL B 1 271 ? 165.424 196.042 231.171 1.00 0.00 307 VAL A C 1
ATOM 14604 O O . VAL B 1 271 ? 166.035 196.493 230.198 1.00 0.00 307 VAL A O 1
ATOM 14617 N N . SER B 1 272 ? 166.031 195.491 232.213 1.00 0.00 308 SER A N 1
ATOM 14618 C CA . SER B 1 272 ? 167.482 195.401 232.270 1.00 0.00 308 SER A CA 1
ATOM 14619 C C . SER B 1 272 ? 167.863 194.382 233.334 1.00 0.00 308 SER A C 1
ATOM 14620 O O . SER B 1 272 ? 167.013 193.647 233.846 1.00 0.00 308 SER A O 1
ATOM 14628 N N . THR B 1 273 ? 169.151 194.330 233.660 1.00 0.00 309 THR A N 1
ATOM 14629 C CA . THR B 1 273 ? 169.674 193.385 234.634 1.00 0.00 309 THR A CA 1
ATOM 14630 C C . THR B 1 273 ? 170.128 194.064 235.917 1.00 0.00 309 THR A C 1
ATOM 14631 O O . THR B 1 273 ? 170.703 193.403 236.786 1.00 0.00 309 THR A O 1
ATOM 14642 N N . CYS B 1 274 ? 169.887 195.363 236.058 1.00 0.00 310 CYS A N 1
ATOM 14643 C CA . CYS B 1 274 ? 170.240 196.077 237.272 1.00 0.00 310 CYS A CA 1
ATOM 14644 C C . CYS B 1 274 ? 169.259 195.740 238.390 1.00 0.00 310 CYS A C 1
ATOM 14645 O O . CYS B 1 274 ? 168.357 194.912 238.240 1.00 0.00 310 CYS A O 1
ATOM 14653 N N . ALA B 1 275 ? 169.448 196.391 239.532 1.00 0.00 311 ALA A N 1
ATOM 14654 C CA . ALA B 1 275 ? 168.465 196.387 240.603 1.00 0.00 311 ALA A CA 1
ATOM 14655 C C . ALA B 1 275 ? 167.592 197.623 240.455 1.00 0.00 311 ALA A C 1
ATOM 14656 O O . ALA B 1 275 ? 168.105 198.727 240.253 1.00 0.00 311 ALA A O 1
ATOM 14663 N N . ALA B 1 276 ? 166.278 197.434 240.547 1.00 0.00 312 ALA A N 1
ATOM 14664 C CA . ALA B 1 276 ? 165.326 198.508 240.290 1.00 0.00 312 ALA A CA 1
ATOM 14665 C C . ALA B 1 276 ? 165.768 199.792 240.982 1.00 0.00 312 ALA A C 1
ATOM 14666 O O . ALA B 1 276 ? 165.766 199.861 242.217 1.00 0.00 312 ALA A O 1
ATOM 14673 N N . PRO B 1 277 ? 166.156 200.830 240.234 1.00 0.00 313 PRO A N 1
ATOM 14674 C CA . PRO B 1 277 ? 166.632 202.060 240.881 1.00 0.00 313 PRO A CA 1
ATOM 14675 C C . PRO B 1 277 ? 165.549 202.826 241.612 1.00 0.00 313 PRO A C 1
ATOM 14676 O O . PRO B 1 277 ? 165.878 203.730 242.388 1.00 0.00 313 PRO A O 1
ATOM 14687 N N . GLY B 1 278 ? 164.279 202.514 241.382 1.00 0.00 314 GLY A N 1
ATOM 14688 C CA . GLY B 1 278 ? 163.203 203.192 242.075 1.00 0.00 314 GLY A CA 1
ATOM 14689 C C . GLY B 1 278 ? 163.024 204.608 241.578 1.00 0.00 314 GLY A C 1
ATOM 14690 O O . GLY B 1 278 ? 163.989 205.239 241.139 1.00 0.00 314 GLY A O 1
ATOM 14694 N N . ARG B 1 279 ? 161.802 205.126 241.645 1.00 0.00 315 ARG A N 1
ATOM 14695 C CA . ARG B 1 279 ? 161.536 206.472 241.166 1.00 0.00 315 ARG A CA 1
ATOM 14696 C C . ARG B 1 279 ? 162.050 207.498 242.164 1.00 0.00 315 ARG A C 1
ATOM 14697 O O . ARG B 1 279 ? 161.884 207.347 243.376 1.00 0.00 315 ARG A O 1
ATOM 14718 N N . GLN B 1 280 ? 162.676 208.545 241.641 1.00 0.00 316 GLN A N 1
ATOM 14719 C CA . GLN B 1 280 ? 163.327 209.579 242.434 1.00 0.00 316 GLN A CA 1
ATOM 14720 C C . GLN B 1 280 ? 162.798 210.946 242.034 1.00 0.00 316 GLN A C 1
ATOM 14721 O O . GLN B 1 280 ? 163.551 211.883 241.765 1.00 0.00 316 GLN A O 1
ATOM 14735 N N . ALA B 1 281 ? 161.472 211.062 241.986 1.00 0.00 317 ALA A N 1
ATOM 14736 C CA . ALA B 1 281 ? 160.779 212.223 241.441 1.00 0.00 317 ALA A CA 1
ATOM 14737 C C . ALA B 1 281 ? 161.430 213.527 241.882 1.00 0.00 317 ALA A C 1
ATOM 14738 O O . ALA B 1 281 ? 161.422 213.846 243.076 1.00 0.00 317 ALA A O 1
ATOM 14745 N N . PRO B 1 282 ? 162.000 214.304 240.964 1.00 0.00 318 PRO A N 1
ATOM 14746 C CA . PRO B 1 282 ? 162.516 215.621 241.353 1.00 0.00 318 PRO A CA 1
ATOM 14747 C C . PRO B 1 282 ? 161.398 216.472 241.930 1.00 0.00 318 PRO A C 1
ATOM 14748 O O . PRO B 1 282 ? 160.302 216.546 241.371 1.00 0.00 318 PRO A O 1
ATOM 14759 N N . HIS B 1 283 ? 161.681 217.113 243.061 1.00 0.00 319 HIS A N 1
ATOM 14760 C CA . HIS B 1 283 ? 160.668 217.844 243.811 1.00 0.00 319 HIS A CA 1
ATOM 14761 C C . HIS B 1 283 ? 160.964 219.332 243.927 1.00 0.00 319 HIS A C 1
ATOM 14762 O O . HIS B 1 283 ? 160.134 220.155 243.533 1.00 0.00 319 HIS A O 1
ATOM 14776 N N . ALA B 1 284 ? 162.123 219.708 244.451 1.00 0.00 320 ALA A N 1
ATOM 14777 C CA . ALA B 1 284 ? 162.518 221.103 244.511 1.00 0.00 320 ALA A CA 1
ATOM 14778 C C . ALA B 1 284 ? 163.379 221.420 243.296 1.00 0.00 320 ALA A C 1
ATOM 14779 O O . ALA B 1 284 ? 163.662 220.556 242.464 1.00 0.00 320 ALA A O 1
ATOM 14786 N N . GLY B 1 285 ? 163.802 222.675 243.184 1.00 0.00 321 GLY A N 1
ATOM 14787 C CA . GLY B 1 285 ? 164.644 223.030 242.063 1.00 0.00 321 GLY A CA 1
ATOM 14788 C C . GLY B 1 285 ? 165.820 222.089 242.201 1.00 0.00 321 GLY A C 1
ATOM 14789 O O . GLY B 1 285 ? 166.595 222.187 243.155 1.00 0.00 321 GLY A O 1
ATOM 14793 N N . GLU B 1 286 ? 165.959 221.165 241.244 1.00 0.00 322 GLU A N 1
ATOM 14794 C CA . GLU B 1 286 ? 167.154 220.333 241.168 1.00 0.00 322 GLU A CA 1
ATOM 14795 C C . GLU B 1 286 ? 167.469 219.903 239.740 1.00 0.00 322 GLU A C 1
ATOM 14796 O O . GLU B 1 286 ? 168.279 218.989 239.552 1.00 0.00 322 GLU A O 1
ATOM 14808 N N . LEU B 1 287 ? 166.857 220.524 238.736 1.00 0.00 323 LEU A N 1
ATOM 14809 C CA . LEU B 1 287 ? 167.125 220.234 237.330 1.00 0.00 323 LEU A CA 1
ATOM 14810 C C . LEU B 1 287 ? 167.678 221.508 236.708 1.00 0.00 323 LEU A C 1
ATOM 14811 O O . LEU B 1 287 ? 166.942 222.305 236.124 1.00 0.00 323 LEU A O 1
ATOM 14827 N N . THR B 1 288 ? 168.987 221.694 236.835 1.00 0.00 324 THR A N 1
ATOM 14828 C CA . THR B 1 288 ? 169.632 222.873 236.290 1.00 0.00 324 THR A CA 1
ATOM 14829 C C . THR B 1 288 ? 169.723 222.768 234.771 1.00 0.00 324 THR A C 1
ATOM 14830 O O . THR B 1 288 ? 169.537 221.702 234.179 1.00 0.00 324 THR A O 1
ATOM 14841 N N . ASP B 1 289 ? 170.021 223.900 234.136 1.00 0.00 325 ASP A N 1
ATOM 14842 C CA . ASP B 1 289 ? 169.950 223.961 232.682 1.00 0.00 325 ASP A CA 1
ATOM 14843 C C . ASP B 1 289 ? 170.913 222.978 232.030 1.00 0.00 325 ASP A C 1
ATOM 14844 O O . ASP B 1 289 ? 170.567 222.339 231.032 1.00 0.00 325 ASP A O 1
ATOM 14853 N N . GLU B 1 290 ? 172.129 222.849 232.560 1.00 0.00 326 GLU A N 1
ATOM 14854 C CA . GLU B 1 290 ? 173.068 221.904 231.964 1.00 0.00 326 GLU A CA 1
ATOM 14855 C C . GLU B 1 290 ? 172.569 220.473 232.113 1.00 0.00 326 GLU A C 1
ATOM 14856 O O . GLU B 1 290 ? 172.691 219.663 231.184 1.00 0.00 326 GLU A O 1
ATOM 14868 N N . ARG B 1 291 ? 171.991 220.147 233.267 1.00 0.00 327 ARG A N 1
ATOM 14869 C CA . ARG B 1 291 ? 171.427 218.822 233.465 1.00 0.00 327 ARG A CA 1
ATOM 14870 C C . ARG B 1 291 ? 170.282 218.551 232.499 1.00 0.00 327 ARG A C 1
ATOM 14871 O O . ARG B 1 291 ? 170.203 217.454 231.937 1.00 0.00 327 ARG A O 1
ATOM 14892 N N . VAL B 1 292 ? 169.417 219.533 232.270 1.00 0.00 328 VAL A N 1
ATOM 14893 C CA . VAL B 1 292 ? 168.339 219.385 231.300 1.00 0.00 328 VAL A CA 1
ATOM 14894 C C . VAL B 1 292 ? 168.882 219.236 229.887 1.00 0.00 328 VAL A C 1
ATOM 14895 O O . VAL B 1 292 ? 168.344 218.469 229.089 1.00 0.00 328 VAL A O 1
ATOM 14908 N N . ARG B 1 293 ? 169.933 219.979 229.546 1.00 0.00 329 ARG A N 1
ATOM 14909 C CA . ARG B 1 293 ? 170.529 219.845 228.222 1.00 0.00 329 ARG A CA 1
ATOM 14910 C C . ARG B 1 293 ? 171.060 218.437 228.009 1.00 0.00 329 ARG A C 1
ATOM 14911 O O . ARG B 1 293 ? 170.841 217.828 226.952 1.00 0.00 329 ARG A O 1
ATOM 14932 N N . LEU B 1 294 ? 171.760 217.899 229.007 1.00 0.00 330 LEU A N 1
ATOM 14933 C CA . LEU B 1 294 ? 172.227 216.522 228.912 1.00 0.00 330 LEU A CA 1
ATOM 14934 C C . LEU B 1 294 ? 171.056 215.562 228.779 1.00 0.00 330 LEU A C 1
ATOM 14935 O O . LEU B 1 294 ? 171.118 214.589 228.016 1.00 0.00 330 LEU A O 1
ATOM 14951 N N . ALA B 1 295 ? 169.987 215.806 229.537 1.00 0.00 331 ALA A N 1
ATOM 14952 C CA . ALA B 1 295 ? 168.808 214.957 229.436 1.00 0.00 331 ALA A CA 1
ATOM 14953 C C . ALA B 1 295 ? 168.276 214.949 228.014 1.00 0.00 331 ALA A C 1
ATOM 14954 O O . ALA B 1 295 ? 167.991 213.888 227.451 1.00 0.00 331 ALA A O 1
ATOM 14961 N N . LEU B 1 296 ? 168.148 216.130 227.413 1.00 0.00 332 LEU A N 1
ATOM 14962 C CA . LEU B 1 296 ? 167.632 216.210 226.052 1.00 0.00 332 LEU A CA 1
ATOM 14963 C C . LEU B 1 296 ? 168.539 215.469 225.082 1.00 0.00 332 LEU A C 1
ATOM 14964 O O . LEU B 1 296 ? 168.059 214.774 224.179 1.00 0.00 332 LEU A O 1
ATOM 14980 N N . ASP B 1 297 ? 169.854 215.608 225.244 1.00 0.00 333 ASP A N 1
ATOM 14981 C CA . ASP B 1 297 ? 170.767 214.938 224.325 1.00 0.00 333 ASP A CA 1
ATOM 14982 C C . ASP B 1 297 ? 170.634 213.423 224.422 1.00 0.00 333 ASP A C 1
ATOM 14983 O O . ASP B 1 297 ? 170.476 212.735 223.405 1.00 0.00 333 ASP A O 1
ATOM 14992 N N . THR B 1 298 ? 170.693 212.881 225.639 1.00 0.00 334 THR A N 1
ATOM 14993 C CA . THR B 1 298 ? 170.557 211.435 225.783 1.00 0.00 334 THR A CA 1
ATOM 14994 C C . THR B 1 298 ? 169.207 210.968 225.267 1.00 0.00 334 THR A C 1
ATOM 14995 O O . THR B 1 298 ? 169.093 209.888 224.673 1.00 0.00 334 THR A O 1
ATOM 15006 N N . GLY B 1 299 ? 168.170 211.771 225.482 1.00 0.00 335 GLY A N 1
ATOM 15007 C CA . GLY B 1 299 ? 166.859 211.394 225.000 1.00 0.00 335 GLY A CA 1
ATOM 15008 C C . GLY B 1 299 ? 166.805 211.309 223.491 1.00 0.00 335 GLY A C 1
ATOM 15009 O O . GLY B 1 299 ? 166.246 210.367 222.930 1.00 0.00 335 GLY A O 1
ATOM 15013 N N . HIS B 1 300 ? 167.369 212.305 222.812 1.00 0.00 336 HIS A N 1
ATOM 15014 C CA . HIS B 1 300 ? 167.390 212.245 221.359 1.00 0.00 336 HIS A CA 1
ATOM 15015 C C . HIS B 1 300 ? 168.193 211.047 220.889 1.00 0.00 336 HIS A C 1
ATOM 15016 O O . HIS B 1 300 ? 167.864 210.426 219.875 1.00 0.00 336 HIS A O 1
ATOM 15030 N N . ARG B 1 301 ? 169.260 210.713 221.609 1.00 0.00 337 ARG A N 1
ATOM 15031 C CA . ARG B 1 301 ? 170.035 209.533 221.252 1.00 0.00 337 ARG A CA 1
ATOM 15032 C C . ARG B 1 301 ? 169.163 208.284 221.298 1.00 0.00 337 ARG A C 1
ATOM 15033 O O . ARG B 1 301 ? 169.118 207.500 220.339 1.00 0.00 337 ARG A O 1
ATOM 15054 N N . ILE B 1 302 ? 168.428 208.102 222.397 1.00 0.00 338 ILE A N 1
ATOM 15055 C CA . ILE B 1 302 ? 167.563 206.929 222.523 1.00 0.00 338 ILE A CA 1
ATOM 15056 C C . ILE B 1 302 ? 166.507 206.930 221.428 1.00 0.00 338 ILE A C 1
ATOM 15057 O O . ILE B 1 302 ? 166.239 205.902 220.797 1.00 0.00 338 ILE A O 1
ATOM 15073 N N . LEU B 1 303 ? 165.877 208.082 221.198 1.00 0.00 339 LEU A N 1
ATOM 15074 C CA . LEU B 1 303 ? 164.843 208.160 220.173 1.00 0.00 339 LEU A CA 1
ATOM 15075 C C . LEU B 1 303 ? 165.390 207.742 218.820 1.00 0.00 339 LEU A C 1
ATOM 15076 O O . LEU B 1 303 ? 164.837 206.857 218.160 1.00 0.00 339 LEU A O 1
ATOM 15092 N N . LEU B 1 304 ? 166.495 208.354 218.397 1.00 0.00 340 LEU A N 1
ATOM 15093 C CA . LEU B 1 304 ? 167.073 208.006 217.107 1.00 0.00 340 LEU A CA 1
ATOM 15094 C C . LEU B 1 304 ? 167.379 206.521 217.039 1.00 0.00 340 LEU A C 1
ATOM 15095 O O . LEU B 1 304 ? 167.213 205.894 215.988 1.00 0.00 340 LEU A O 1
ATOM 15111 N N . SER B 1 305 ? 167.822 205.935 218.151 1.00 0.00 341 SER A N 1
ATOM 15112 C CA . SER B 1 305 ? 168.066 204.498 218.150 1.00 0.00 341 SER A CA 1
ATOM 15113 C C . SER B 1 305 ? 166.778 203.722 217.922 1.00 0.00 341 SER A C 1
ATOM 15114 O O . SER B 1 305 ? 166.776 202.705 217.221 1.00 0.00 341 SER A O 1
ATOM 15122 N N . MET B 1 306 ? 165.673 204.175 218.517 1.00 0.00 342 MET A N 1
ATOM 15123 C CA . MET B 1 306 ? 164.419 203.443 218.374 1.00 0.00 342 MET A CA 1
ATOM 15124 C C . MET B 1 306 ? 163.905 203.469 216.945 1.00 0.00 342 MET A C 1
ATOM 15125 O O . MET B 1 306 ? 163.211 202.540 216.524 1.00 0.00 342 MET A O 1
ATOM 15139 N N . PHE B 1 307 ? 164.231 204.510 216.184 1.00 0.00 343 PHE A N 1
ATOM 15140 C CA . PHE B 1 307 ? 163.698 204.687 214.840 1.00 0.00 343 PHE A CA 1
ATOM 15141 C C . PHE B 1 307 ? 164.538 203.988 213.783 1.00 0.00 343 PHE A C 1
ATOM 15142 O O . PHE B 1 307 ? 164.554 204.415 212.624 1.00 0.00 343 PHE A O 1
ATOM 15159 N N . ASN B 1 308 ? 165.244 202.922 214.152 1.00 0.00 344 ASN A N 1
ATOM 15160 C CA . ASN B 1 308 ? 166.103 202.198 213.221 1.00 0.00 344 ASN A CA 1
ATOM 15161 C C . ASN B 1 308 ? 167.149 203.116 212.609 1.00 0.00 344 ASN A C 1
ATOM 15162 O O . ASN B 1 308 ? 167.607 202.895 211.488 1.00 0.00 344 ASN A O 1
ATOM 15173 N N . ASP B 1 309 ? 167.535 204.154 213.342 1.00 0.00 345 ASP A N 1
ATOM 15174 C CA . ASP B 1 309 ? 168.530 205.113 212.882 1.00 0.00 345 ASP A CA 1
ATOM 15175 C C . ASP B 1 309 ? 168.117 205.663 211.514 1.00 0.00 345 ASP A C 1
ATOM 15176 O O . ASP B 1 309 ? 168.741 205.416 210.484 1.00 0.00 345 ASP A O 1
ATOM 15185 N N . ASP B 1 310 ? 167.003 206.390 211.534 1.00 0.00 346 ASP A N 1
ATOM 15186 C CA . ASP B 1 310 ? 166.446 207.010 210.340 1.00 0.00 346 ASP A CA 1
ATOM 15187 C C . ASP B 1 310 ? 166.675 208.511 210.304 1.00 0.00 346 ASP A C 1
ATOM 15188 O O . ASP B 1 310 ? 167.169 209.040 209.307 1.00 0.00 346 ASP A O 1
ATOM 15197 N N . GLU B 1 311 ? 166.290 209.216 211.364 1.00 0.00 347 GLU A N 1
ATOM 15198 C CA . GLU B 1 311 ? 166.582 210.635 211.527 1.00 0.00 347 GLU A CA 1
ATOM 15199 C C . GLU B 1 311 ? 165.819 211.494 210.527 1.00 0.00 347 GLU A C 1
ATOM 15200 O O . GLU B 1 311 ? 165.884 212.724 210.591 1.00 0.00 347 GLU A O 1
ATOM 15212 N N . GLU B 1 312 ? 165.062 210.879 209.623 1.00 0.00 348 GLU A N 1
ATOM 15213 C CA . GLU B 1 312 ? 164.187 211.634 208.737 1.00 0.00 348 GLU A CA 1
ATOM 15214 C C . GLU B 1 312 ? 162.732 211.547 209.173 1.00 0.00 348 GLU A C 1
ATOM 15215 O O . GLU B 1 312 ? 162.076 212.574 209.359 1.00 0.00 348 GLU A O 1
ATOM 15227 N N . THR B 1 313 ? 162.215 210.334 209.350 1.00 0.00 349 THR A N 1
ATOM 15228 C CA . THR B 1 313 ? 160.897 210.191 209.950 1.00 0.00 349 THR A CA 1
ATOM 15229 C C . THR B 1 313 ? 160.887 210.771 211.355 1.00 0.00 349 THR A C 1
ATOM 15230 O O . THR B 1 313 ? 159.901 211.383 211.780 1.00 0.00 349 THR A O 1
ATOM 15241 N N . LEU B 1 314 ? 161.977 210.578 212.095 1.00 0.00 350 LEU A N 1
ATOM 15242 C CA . LEU B 1 314 ? 162.067 211.154 213.428 1.00 0.00 350 LEU A CA 1
ATOM 15243 C C . LEU B 1 314 ? 161.967 212.668 213.366 1.00 0.00 350 LEU A C 1
ATOM 15244 O O . LEU B 1 314 ? 161.257 213.287 214.161 1.00 0.00 350 LEU A O 1
ATOM 15260 N N . ARG B 1 315 ? 162.685 213.285 212.428 1.00 0.00 351 ARG A N 1
ATOM 15261 C CA . ARG B 1 315 ? 162.608 214.734 212.293 1.00 0.00 351 ARG A CA 1
ATOM 15262 C C . ARG B 1 315 ? 161.200 215.166 211.922 1.00 0.00 351 ARG A C 1
ATOM 15263 O O . ARG B 1 315 ? 160.681 216.151 212.457 1.00 0.00 351 ARG A O 1
ATOM 15284 N N . TYR B 1 316 ? 160.565 214.439 211.004 1.00 0.00 352 TYR A N 1
ATOM 15285 C CA . TYR B 1 316 ? 159.209 214.787 210.606 1.00 0.00 352 TYR A CA 1
ATOM 15286 C C . TYR B 1 316 ? 158.264 214.762 211.795 1.00 0.00 352 TYR A C 1
ATOM 15287 O O . TYR B 1 316 ? 157.501 215.708 212.008 1.00 0.00 352 TYR A O 1
ATOM 15305 N N . TYR B 1 317 ? 158.300 213.692 212.585 1.00 0.00 353 TYR A N 1
ATOM 15306 C CA . TYR B 1 317 ? 157.388 213.605 213.718 1.00 0.00 353 TYR A CA 1
ATOM 15307 C C . TYR B 1 317 ? 157.726 214.636 214.785 1.00 0.00 353 TYR A C 1
ATOM 15308 O O . TYR B 1 317 ? 156.824 215.258 215.355 1.00 0.00 353 TYR A O 1
ATOM 15326 N N . GLN B 1 318 ? 159.013 214.847 215.060 1.00 0.00 354 GLN A N 1
ATOM 15327 C CA . GLN B 1 318 ? 159.393 215.863 216.030 1.00 0.00 354 GLN A CA 1
ATOM 15328 C C . GLN B 1 318 ? 158.850 217.219 215.622 1.00 0.00 354 GLN A C 1
ATOM 15329 O O . GLN B 1 318 ? 158.324 217.962 216.457 1.00 0.00 354 GLN A O 1
ATOM 15343 N N . ARG B 1 319 ? 158.961 217.559 214.340 1.00 0.00 355 ARG A N 1
ATOM 15344 C CA . ARG B 1 319 ? 158.382 218.809 213.873 1.00 0.00 355 ARG A CA 1
ATOM 15345 C C . ARG B 1 319 ? 156.874 218.808 214.059 1.00 0.00 355 ARG A C 1
ATOM 15346 O O . ARG B 1 319 ? 156.314 219.752 214.623 1.00 0.00 355 ARG A O 1
ATOM 15367 N N . LYS B 1 320 ? 156.204 217.734 213.636 1.00 0.00 356 LYS A N 1
ATOM 15368 C CA . LYS B 1 320 ? 154.750 217.689 213.742 1.00 0.00 356 LYS A CA 1
ATOM 15369 C C . LYS B 1 320 ? 154.297 217.832 215.184 1.00 0.00 356 LYS A C 1
ATOM 15370 O O . LYS B 1 320 ? 153.150 218.209 215.441 1.00 0.00 356 LYS A O 1
ATOM 15389 N N . GLY B 1 321 ? 155.174 217.527 216.136 1.00 0.00 357 GLY A N 1
ATOM 15390 C CA . GLY B 1 321 ? 154.840 217.767 217.527 1.00 0.00 357 GLY A CA 1
ATOM 15391 C C . GLY B 1 321 ? 154.916 219.235 217.895 1.00 0.00 357 GLY A C 1
ATOM 15392 O O . GLY B 1 321 ? 154.305 219.669 218.873 1.00 0.00 357 GLY A O 1
ATOM 15396 N N . ILE B 1 322 ? 155.668 220.018 217.124 1.00 0.00 358 ILE A N 1
ATOM 15397 C CA . ILE B 1 322 ? 155.911 221.403 217.506 1.00 0.00 358 ILE A CA 1
ATOM 15398 C C . ILE B 1 322 ? 154.801 222.332 217.029 1.00 0.00 358 ILE A C 1
ATOM 15399 O O . ILE B 1 322 ? 154.435 223.269 217.745 1.00 0.00 358 ILE A O 1
ATOM 15415 N N . GLU B 1 323 ? 154.246 222.118 215.832 1.00 0.00 359 GLU A N 1
ATOM 15416 C CA . GLU B 1 323 ? 153.211 223.031 215.352 1.00 0.00 359 GLU A CA 1
ATOM 15417 C C . GLU B 1 323 ? 152.100 223.187 216.372 1.00 0.00 359 GLU A C 1
ATOM 15418 O O . GLU B 1 323 ? 151.341 224.159 216.317 1.00 0.00 359 GLU A O 1
ATOM 15430 N N . THR B 1 324 ? 151.977 222.252 217.305 1.00 0.00 360 THR A N 1
ATOM 15431 C CA . THR B 1 324 ? 150.994 222.430 218.356 1.00 0.00 360 THR A CA 1
ATOM 15432 C C . THR B 1 324 ? 151.209 223.725 219.122 1.00 0.00 360 THR A C 1
ATOM 15433 O O . THR B 1 324 ? 150.287 224.185 219.801 1.00 0.00 360 THR A O 1
ATOM 15444 N N . MET B 1 325 ? 152.395 224.321 219.027 1.00 0.00 361 MET A N 1
ATOM 15445 C CA . MET B 1 325 ? 152.691 225.608 219.642 1.00 0.00 361 MET A CA 1
ATOM 15446 C C . MET B 1 325 ? 152.980 226.705 218.633 1.00 0.00 361 MET A C 1
ATOM 15447 O O . MET B 1 325 ? 152.428 227.798 218.750 1.00 0.00 361 MET A O 1
ATOM 15461 N N . PHE B 1 326 ? 153.930 226.472 217.718 1.00 0.00 362 PHE A N 1
ATOM 15462 C CA . PHE B 1 326 ? 154.357 227.436 216.668 1.00 0.00 362 PHE A CA 1
ATOM 15463 C C . PHE B 1 326 ? 153.655 227.124 215.336 1.00 0.00 362 PHE A C 1
ATOM 15464 O O . PHE B 1 326 ? 154.000 226.090 214.737 1.00 0.00 362 PHE A O 1
ATOM 15481 N N . ARG B 1 327 ? 152.898 228.079 214.764 1.00 0.00 363 ARG A N 1
ATOM 15482 C CA . ARG B 1 327 ? 152.225 227.942 213.445 1.00 0.00 363 ARG A CA 1
ATOM 15483 C C . ARG B 1 327 ? 152.598 229.096 212.508 1.00 0.00 363 ARG A C 1
ATOM 15484 O O . ARG B 1 327 ? 152.951 230.176 213.019 1.00 0.00 363 ARG A O 1
ATOM 15505 N N . PRO B 1 328 ? 152.522 228.928 211.167 1.00 0.00 364 PRO A N 1
ATOM 15506 C CA . PRO B 1 328 ? 152.759 230.023 210.226 1.00 0.00 364 PRO A CA 1
ATOM 15507 C C . PRO B 1 328 ? 151.429 230.754 209.975 1.00 0.00 364 PRO A C 1
ATOM 15508 O O . PRO B 1 328 ? 150.502 230.094 209.547 1.00 0.00 364 PRO A O 1
ATOM 15519 N N . CYS B 1 329 ? 151.350 232.063 210.240 1.00 0.00 365 CYS A N 1
ATOM 15520 C CA . CYS B 1 329 ? 150.117 232.882 210.078 1.00 0.00 365 CYS A CA 1
ATOM 15521 C C . CYS B 1 329 ? 149.850 233.179 208.598 1.00 0.00 365 CYS A C 1
ATOM 15522 O O . CYS B 1 329 ? 150.802 233.108 207.798 1.00 0.00 365 CYS A O 1
ATOM 15530 N N . CYS B 1 330 ? 148.594 233.499 208.263 1.00 0.00 366 CYS A N 1
ATOM 15531 C CA . CYS B 1 330 ? 148.118 233.841 206.894 1.00 0.00 366 CYS A CA 1
ATOM 15532 C C . CYS B 1 330 ? 148.463 235.303 206.594 1.00 0.00 366 CYS A C 1
ATOM 15533 O O . CYS B 1 330 ? 148.791 236.033 207.550 1.00 0.00 366 CYS A O 1
ATOM 15541 N N . PHE B 1 331 ? 148.388 235.716 205.325 1.00 0.00 367 PHE A N 1
ATOM 15542 C CA . PHE B 1 331 ? 148.724 237.093 204.877 1.00 0.00 367 PHE A CA 1
ATOM 15543 C C . PHE B 1 331 ? 147.552 237.697 204.086 1.00 0.00 367 PHE A C 1
ATOM 15544 O O . PHE B 1 331 ? 147.776 238.649 203.314 1.00 0.00 367 PHE A O 1
ATOM 15561 N N . TYR B 1 332 ? 146.333 237.175 204.275 1.00 0.00 368 TYR A N 1
ATOM 15562 C CA . TYR B 1 332 ? 145.100 237.630 203.575 1.00 0.00 368 TYR A CA 1
ATOM 15563 C C . TYR B 1 332 ? 143.966 237.835 204.588 1.00 0.00 368 TYR A C 1
ATOM 15564 O O . TYR B 1 332 ? 144.124 237.445 205.760 1.00 0.00 368 TYR A O 1
ATOM 15582 N N . THR B 1 333 ? 142.860 238.433 204.132 1.00 0.00 369 THR A N 1
ATOM 15583 C CA . THR B 1 333 ? 141.649 238.755 204.937 1.00 0.00 369 THR A CA 1
ATOM 15584 C C . THR B 1 333 ? 140.992 237.463 205.437 1.00 0.00 369 THR A C 1
ATOM 15585 O O . THR B 1 333 ? 140.943 237.270 206.668 1.00 0.00 369 THR A O 1
ATOM 15596 N N . GLU B 1 334 ? 140.511 236.617 204.520 1.00 0.00 370 GLU A N 1
ATOM 15597 C CA . GLU B 1 334 ? 139.850 235.323 204.837 1.00 0.00 370 GLU A CA 1
ATOM 15598 C C . GLU B 1 334 ? 140.892 234.200 204.815 1.00 0.00 370 GLU A C 1
ATOM 15599 O O . GLU B 1 334 ? 140.834 233.358 203.898 1.00 0.00 370 GLU A O 1
ATOM 15611 N N . GLY B 1 335 ? 141.803 234.200 205.793 1.00 0.00 371 GLY A N 1
ATOM 15612 C CA . GLY B 1 335 ? 142.877 233.197 205.934 1.00 0.00 371 GLY A CA 1
ATOM 15613 C C . GLY B 1 335 ? 142.459 232.062 206.849 1.00 0.00 371 GLY A C 1
ATOM 15614 O O . GLY B 1 335 ? 141.250 231.951 207.132 1.00 0.00 371 GLY A O 1
ATOM 15618 N N . GLY B 1 336 ? 143.420 231.248 207.300 1.00 0.00 372 GLY A N 1
ATOM 15619 C CA . GLY B 1 336 ? 143.163 230.101 208.191 1.00 0.00 372 GLY A CA 1
ATOM 15620 C C . GLY B 1 336 ? 142.232 229.096 207.535 1.00 0.00 372 GLY A C 1
ATOM 15621 O O . GLY B 1 336 ? 141.110 228.914 208.013 1.00 0.00 372 GLY A O 1
ATOM 15625 N N . LEU B 1 337 ? 142.592 228.720 206.319 1.00 0.00 373 LEU A N 1
ATOM 15626 C CA . LEU B 1 337 ? 141.865 227.753 205.453 1.00 0.00 373 LEU A CA 1
ATOM 15627 C C . LEU B 1 337 ? 142.811 226.626 205.022 1.00 0.00 373 LEU A C 1
ATOM 15628 O O . LEU B 1 337 ? 142.381 225.457 205.053 1.00 0.00 373 LEU A O 1
ATOM 15644 N N . LEU B 1 338 ? 144.044 226.964 204.634 1.00 0.00 374 LEU A N 1
ATOM 15645 C CA . LEU B 1 338 ? 145.064 225.983 204.175 1.00 0.00 374 LEU A CA 1
ATOM 15646 C C . LEU B 1 338 ? 145.732 225.324 205.388 1.00 0.00 374 LEU A C 1
ATOM 15647 O O . LEU B 1 338 ? 145.690 224.082 205.467 1.00 0.00 374 LEU A O 1
ATOM 15663 N N . ARG B 1 339 ? 146.317 226.111 206.299 1.00 0.00 375 ARG A N 1
ATOM 15664 C CA . ARG B 1 339 ? 146.964 225.576 207.487 1.00 0.00 375 ARG A CA 1
ATOM 15665 C C . ARG B 1 339 ? 145.980 224.789 208.339 1.00 0.00 375 ARG A C 1
ATOM 15666 O O . ARG B 1 339 ? 146.315 223.708 208.831 1.00 0.00 375 ARG A O 1
ATOM 15687 N N . LYS B 1 340 ? 144.763 225.303 208.517 1.00 0.00 376 LYS A N 1
ATOM 15688 C CA . LYS B 1 340 ? 143.771 224.586 209.306 1.00 0.00 376 LYS A CA 1
ATOM 15689 C C . LYS B 1 340 ? 143.405 223.246 208.691 1.00 0.00 376 LYS A C 1
ATOM 15690 O O . LYS B 1 340 ? 142.906 222.370 209.403 1.00 0.00 376 LYS A O 1
ATOM 15709 N N . ALA B 1 341 ? 143.628 223.069 207.392 1.00 0.00 377 ALA A N 1
ATOM 15710 C CA . ALA B 1 341 ? 143.259 221.839 206.711 1.00 0.00 377 ALA A CA 1
ATOM 15711 C C . ALA B 1 341 ? 144.430 220.895 206.496 1.00 0.00 377 ALA A C 1
ATOM 15712 O O . ALA B 1 341 ? 144.208 219.748 206.100 1.00 0.00 377 ALA A O 1
ATOM 15719 N N . THR B 1 342 ? 145.665 221.339 206.737 1.00 0.00 378 THR A N 1
ATOM 15720 C CA . THR B 1 342 ? 146.839 220.474 206.622 1.00 0.00 378 THR A CA 1
ATOM 15721 C C . THR B 1 342 ? 147.644 220.608 207.904 1.00 0.00 378 THR A C 1
ATOM 15722 O O . THR B 1 342 ? 148.648 221.319 207.948 1.00 0.00 378 THR A O 1
ATOM 15733 N N . ARG B 1 343 ? 147.207 219.912 208.947 1.00 0.00 379 ARG A N 1
ATOM 15734 C CA . ARG B 1 343 ? 147.988 219.823 210.174 1.00 0.00 379 ARG A CA 1
ATOM 15735 C C . ARG B 1 343 ? 147.976 218.451 210.823 1.00 0.00 379 ARG A C 1
ATOM 15736 O O . ARG B 1 343 ? 148.909 218.144 211.572 1.00 0.00 379 ARG A O 1
ATOM 15757 N N . TYR B 1 344 ? 146.977 217.613 210.573 1.00 0.00 380 TYR A N 1
ATOM 15758 C CA . TYR B 1 344 ? 146.810 216.391 211.342 1.00 0.00 380 TYR A CA 1
ATOM 15759 C C . TYR B 1 344 ? 147.844 215.343 210.952 1.00 0.00 380 TYR A C 1
ATOM 15760 O O . TYR B 1 344 ? 148.333 215.309 209.822 1.00 0.00 380 TYR A O 1
ATOM 15778 N N . VAL B 1 345 ? 148.179 214.482 211.910 1.00 0.00 381 VAL A N 1
ATOM 15779 C CA . VAL B 1 345 ? 149.044 213.334 211.673 1.00 0.00 381 VAL A CA 1
ATOM 15780 C C . VAL B 1 345 ? 148.334 212.085 212.177 1.00 0.00 381 VAL A C 1
ATOM 15781 O O . VAL B 1 345 ? 147.931 212.023 213.343 1.00 0.00 381 VAL A O 1
ATOM 15794 N N . SER B 1 346 ? 148.167 211.102 211.300 1.00 0.00 382 SER A N 1
ATOM 15795 C CA . SER B 1 346 ? 147.571 209.839 211.707 1.00 0.00 382 SER A CA 1
ATOM 15796 C C . SER B 1 346 ? 148.510 209.126 212.663 1.00 0.00 382 SER A C 1
ATOM 15797 O O . SER B 1 346 ? 149.731 209.183 212.507 1.00 0.00 382 SER A O 1
ATOM 15805 N N . MET B 1 347 ? 147.970 208.519 213.736 1.00 0.00 383 MET A N 1
ATOM 15806 C CA . MET B 1 347 ? 148.768 207.911 214.836 1.00 0.00 383 MET A CA 1
ATOM 15807 C C . MET B 1 347 ? 148.114 206.611 215.323 1.00 0.00 383 MET A C 1
ATOM 15808 O O . MET B 1 347 ? 146.922 206.397 215.028 1.00 0.00 383 MET A O 1
ATOM 15822 N N . VAL B 1 348 ? 148.887 205.787 216.039 1.00 0.00 384 VAL A N 1
ATOM 15823 C CA . VAL B 1 348 ? 148.466 204.492 216.651 1.00 0.00 384 VAL A CA 1
ATOM 15824 C C . VAL B 1 348 ? 149.040 204.452 218.074 1.00 0.00 384 VAL A C 1
ATOM 15825 O O . VAL B 1 348 ? 150.083 205.099 218.288 1.00 0.00 384 VAL A O 1
ATOM 15838 N N . PRO B 1 349 ? 148.443 203.742 219.063 1.00 0.00 385 PRO A N 1
ATOM 15839 C CA . PRO B 1 349 ? 148.993 203.735 220.424 1.00 0.00 385 PRO A CA 1
ATOM 15840 C C . PRO B 1 349 ? 150.421 203.162 220.458 1.00 0.00 385 PRO A C 1
ATOM 15841 O O . PRO B 1 349 ? 150.684 202.230 219.720 1.00 0.00 385 PRO A O 1
ATOM 15852 N N . LEU B 1 350 ? 151.294 203.704 221.317 1.00 0.00 386 LEU A N 1
ATOM 15853 C CA . LEU B 1 350 ? 152.719 203.293 221.446 1.00 0.00 386 LEU A CA 1
ATOM 15854 C C . LEU B 1 350 ? 152.799 201.857 221.989 1.00 0.00 386 LEU A C 1
ATOM 15855 O O . LEU B 1 350 ? 152.155 201.609 223.028 1.00 0.00 386 LEU A O 1
ATOM 15871 N N . ASN B 1 351 ? 153.565 200.959 221.346 1.00 0.00 387 ASN A N 1
ATOM 15872 C CA . ASN B 1 351 ? 153.753 199.539 221.755 1.00 0.00 387 ASN A CA 1
ATOM 15873 C C . ASN B 1 351 ? 154.861 198.917 220.896 1.00 0.00 387 ASN A C 1
ATOM 15874 O O . ASN B 1 351 ? 155.266 199.551 219.903 1.00 0.00 387 ASN A O 1
ATOM 15885 N N . GLY B 1 352 ? 155.324 197.719 221.267 1.00 0.00 388 GLY A N 1
ATOM 15886 C CA . GLY B 1 352 ? 156.384 196.978 220.556 1.00 0.00 388 GLY A CA 1
ATOM 15887 C C . GLY B 1 352 ? 157.593 196.741 221.444 1.00 0.00 388 GLY A C 1
ATOM 15888 O O . GLY B 1 352 ? 157.514 197.069 222.641 1.00 0.00 388 GLY A O 1
ATOM 15892 N N . LEU B 1 353 ? 158.673 196.190 220.881 1.00 0.00 389 LEU A N 1
ATOM 15893 C CA . LEU B 1 353 ? 159.937 195.893 221.606 1.00 0.00 389 LEU A CA 1
ATOM 15894 C C . LEU B 1 353 ? 161.066 196.756 221.027 1.00 0.00 389 LEU A C 1
ATOM 15895 O O . LEU B 1 353 ? 161.064 196.968 219.800 1.00 0.00 389 LEU A O 1
ATOM 15911 N N . TYR B 1 354 ? 161.996 197.224 221.870 1.00 0.00 390 TYR A N 1
ATOM 15912 C CA . TYR B 1 354 ? 163.152 198.074 221.480 1.00 0.00 390 TYR A CA 1
ATOM 15913 C C . TYR B 1 354 ? 164.411 197.543 222.172 1.00 0.00 390 TYR A C 1
ATOM 15914 O O . TYR B 1 354 ? 164.280 196.749 223.123 1.00 0.00 390 TYR A O 1
ATOM 15932 N N . TYR B 1 355 ? 165.590 197.974 221.713 1.00 0.00 391 TYR A N 1
ATOM 15933 C CA . TYR B 1 355 ? 166.912 197.541 222.238 1.00 0.00 391 TYR A CA 1
ATOM 15934 C C . TYR B 1 355 ? 167.940 198.667 222.027 1.00 0.00 391 TYR A C 1
ATOM 15935 O O . TYR B 1 355 ? 168.104 199.076 220.861 1.00 0.00 391 TYR A O 1
ATOM 15953 N N . TYR B 1 356 ? 168.610 199.158 223.083 1.00 0.00 392 TYR A N 1
ATOM 15954 C CA . TYR B 1 356 ? 169.610 200.211 222.972 1.00 0.00 392 TYR A CA 1
ATOM 15955 C C . TYR B 1 356 ? 170.779 199.871 223.879 1.00 0.00 392 TYR A C 1
ATOM 15956 O O . TYR B 1 356 ? 170.677 200.006 225.101 1.00 0.00 392 TYR A O 1
ATOM 15974 N N . ASN B 1 357 ? 171.883 199.432 223.284 1.00 0.00 393 ASN A N 1
ATOM 15975 C CA . ASN B 1 357 ? 173.112 199.191 224.024 1.00 0.00 393 ASN A CA 1
ATOM 15976 C C . ASN B 1 357 ? 174.134 200.296 223.834 1.00 0.00 393 ASN A C 1
ATOM 15977 O O . ASN B 1 357 ? 174.971 200.510 224.714 1.00 0.00 393 ASN A O 1
ATOM 15988 N N . GLY B 1 358 ? 174.079 200.997 222.708 1.00 0.00 394 GLY A N 1
ATOM 15989 C CA . GLY B 1 358 ? 174.943 202.131 222.456 1.00 0.00 394 GLY A CA 1
ATOM 15990 C C . GLY B 1 358 ? 174.586 202.793 221.143 1.00 0.00 394 GLY A C 1
ATOM 15991 O O . GLY B 1 358 ? 174.174 202.115 220.200 1.00 0.00 394 GLY A O 1
ATOM 15995 N N . ALA B 1 359 ? 174.736 204.111 221.061 1.00 0.00 395 ALA A N 1
ATOM 15996 C CA . ALA B 1 359 ? 174.397 204.807 219.832 1.00 0.00 395 ALA A CA 1
ATOM 15997 C C . ALA B 1 359 ? 175.294 204.336 218.694 1.00 0.00 395 ALA A C 1
ATOM 15998 O O . ALA B 1 359 ? 176.383 203.803 218.907 1.00 0.00 395 ALA A O 1
ATOM 16005 N N . THR B 1 360 ? 174.819 204.541 217.467 1.00 0.00 396 THR A N 1
ATOM 16006 C CA . THR B 1 360 ? 175.534 204.049 216.298 1.00 0.00 396 THR A CA 1
ATOM 16007 C C . THR B 1 360 ? 175.770 205.138 215.262 1.00 0.00 396 THR A C 1
ATOM 16008 O O . THR B 1 360 ? 176.768 205.098 214.538 1.00 0.00 396 THR A O 1
ATOM 16019 N N . SER B 1 361 ? 174.864 206.108 215.173 1.00 0.00 397 SER A N 1
ATOM 16020 C CA . SER B 1 361 ? 174.987 207.200 214.218 1.00 0.00 397 SER A CA 1
ATOM 16021 C C . SER B 1 361 ? 174.970 208.519 214.969 1.00 0.00 397 SER A C 1
ATOM 16022 O O . SER B 1 361 ? 174.174 208.700 215.895 1.00 0.00 397 SER A O 1
ATOM 16030 N N . TYR B 1 362 ? 175.844 209.433 214.567 1.00 0.00 398 TYR A N 1
ATOM 16031 C CA . TYR B 1 362 ? 176.047 210.697 215.267 1.00 0.00 398 TYR A CA 1
ATOM 16032 C C . TYR B 1 362 ? 175.444 211.811 214.422 1.00 0.00 398 TYR A C 1
ATOM 16033 O O . TYR B 1 362 ? 176.110 212.400 213.573 1.00 0.00 398 TYR A O 1
ATOM 16051 N N . VAL B 1 363 ? 174.169 212.106 214.663 1.00 0.00 399 VAL A N 1
ATOM 16052 C CA . VAL B 1 363 ? 173.503 213.180 213.936 1.00 0.00 399 VAL A CA 1
ATOM 16053 C C . VAL B 1 363 ? 174.198 214.490 214.272 1.00 0.00 399 VAL A C 1
ATOM 16054 O O . VAL B 1 363 ? 174.264 214.894 215.438 1.00 0.00 399 VAL A O 1
ATOM 16067 N N . VAL B 1 364 ? 174.714 215.164 213.246 1.00 0.00 400 VAL A N 1
ATOM 16068 C CA . VAL B 1 364 ? 175.534 216.346 213.480 1.00 0.00 400 VAL A CA 1
ATOM 16069 C C . VAL B 1 364 ? 174.686 217.501 213.986 1.00 0.00 400 VAL A C 1
ATOM 16070 O O . VAL B 1 364 ? 175.081 218.214 214.915 1.00 0.00 400 VAL A O 1
ATOM 16083 N N . SER B 1 365 ? 173.513 217.709 213.392 1.00 0.00 401 SER A N 1
ATOM 16084 C CA . SER B 1 365 ? 172.704 218.904 213.625 1.00 0.00 401 SER A CA 1
ATOM 16085 C C . SER B 1 365 ? 171.266 218.512 213.928 1.00 0.00 401 SER A C 1
ATOM 16086 O O . SER B 1 365 ? 170.378 218.660 213.079 1.00 0.00 401 SER A O 1
ATOM 16094 N N . PRO B 1 366 ? 170.995 218.022 215.132 1.00 0.00 402 PRO A N 1
ATOM 16095 C CA . PRO B 1 366 ? 169.615 217.702 215.504 1.00 0.00 402 PRO A CA 1
ATOM 16096 C C . PRO B 1 366 ? 168.762 218.957 215.577 1.00 0.00 402 PRO A C 1
ATOM 16097 O O . PRO B 1 366 ? 169.253 220.085 215.551 1.00 0.00 402 PRO A O 1
ATOM 16108 N N . ILE B 1 367 ? 167.449 218.742 215.672 1.00 0.00 403 ILE A N 1
ATOM 16109 C CA . ILE B 1 367 ? 166.513 219.864 215.717 1.00 0.00 403 ILE A CA 1
ATOM 16110 C C . ILE B 1 367 ? 166.747 220.705 216.962 1.00 0.00 403 ILE A C 1
ATOM 16111 O O . ILE B 1 367 ? 166.822 221.936 216.894 1.00 0.00 403 ILE A O 1
ATOM 16127 N N . HIS B 1 368 ? 166.870 220.058 218.118 1.00 0.00 404 HIS A N 1
ATOM 16128 C CA . HIS B 1 368 ? 166.824 220.798 219.371 1.00 0.00 404 HIS A CA 1
ATOM 16129 C C . HIS B 1 368 ? 168.021 221.715 219.567 1.00 0.00 404 HIS A C 1
ATOM 16130 O O . HIS B 1 368 ? 167.995 222.541 220.485 1.00 0.00 404 HIS A O 1
ATOM 16144 N N . THR B 1 369 ? 169.061 221.595 218.750 1.00 0.00 405 THR A N 1
ATOM 16145 C CA . THR B 1 369 ? 170.224 222.461 218.861 1.00 0.00 405 THR A CA 1
ATOM 16146 C C . THR B 1 369 ? 170.140 223.688 217.967 1.00 0.00 405 THR A C 1
ATOM 16147 O O . THR B 1 369 ? 171.031 224.539 218.029 1.00 0.00 405 THR A O 1
ATOM 16158 N N . ASP B 1 370 ? 169.104 223.808 217.143 1.00 0.00 406 ASP A N 1
ATOM 16159 C CA . ASP B 1 370 ? 168.975 224.979 216.296 1.00 0.00 406 ASP A CA 1
ATOM 16160 C C . ASP B 1 370 ? 168.908 226.241 217.153 1.00 0.00 406 ASP A C 1
ATOM 16161 O O . ASP B 1 370 ? 168.734 226.193 218.371 1.00 0.00 406 ASP A O 1
ATOM 16170 N N . ALA B 1 371 ? 169.053 227.390 216.493 1.00 0.00 407 ALA A N 1
ATOM 16171 C CA . ALA B 1 371 ? 168.982 228.653 217.216 1.00 0.00 407 ALA A CA 1
ATOM 16172 C C . ALA B 1 371 ? 167.634 228.805 217.902 1.00 0.00 407 ALA A C 1
ATOM 16173 O O . ALA B 1 371 ? 167.557 229.272 219.043 1.00 0.00 407 ALA A O 1
ATOM 16180 N N . HIS B 1 372 ? 166.565 228.418 217.222 1.00 0.00 408 HIS A N 1
ATOM 16181 C CA . HIS B 1 372 ? 165.223 228.433 217.800 1.00 0.00 408 HIS A CA 1
ATOM 16182 C C . HIS B 1 372 ? 164.419 227.346 217.108 1.00 0.00 408 HIS A C 1
ATOM 16183 O O . HIS B 1 372 ? 163.969 227.526 215.966 1.00 0.00 408 HIS A O 1
ATOM 16197 N N . PRO B 1 373 ? 164.217 226.199 217.758 1.00 0.00 409 PRO A N 1
ATOM 16198 C CA . PRO B 1 373 ? 163.515 225.102 217.081 1.00 0.00 409 PRO A CA 1
ATOM 16199 C C . PRO B 1 373 ? 162.142 225.484 216.575 1.00 0.00 409 PRO A C 1
ATOM 16200 O O . PRO B 1 373 ? 161.705 224.957 215.545 1.00 0.00 409 PRO A O 1
ATOM 16211 N N . GLY B 1 374 ? 161.441 226.378 217.265 1.00 0.00 410 GLY A N 1
ATOM 16212 C CA . GLY B 1 374 ? 160.112 226.751 216.815 1.00 0.00 410 GLY A CA 1
ATOM 16213 C C . GLY B 1 374 ? 160.115 227.292 215.400 1.00 0.00 410 GLY A C 1
ATOM 16214 O O . GLY B 1 374 ? 159.293 226.902 214.569 1.00 0.00 410 GLY A O 1
ATOM 16218 N N . ILE B 1 375 ? 161.047 228.194 215.103 1.00 0.00 411 ILE A N 1
ATOM 16219 C CA . ILE B 1 375 ? 161.086 228.804 213.780 1.00 0.00 411 ILE A CA 1
ATOM 16220 C C . ILE B 1 375 ? 161.397 227.755 212.723 1.00 0.00 411 ILE A C 1
ATOM 16221 O O . ILE B 1 375 ? 160.771 227.716 211.656 1.00 0.00 411 ILE A O 1
ATOM 16237 N N . THR B 1 376 ? 162.376 226.893 212.998 1.00 0.00 412 THR A N 1
ATOM 16238 C CA . THR B 1 376 ? 162.735 225.866 212.030 1.00 0.00 412 THR A CA 1
ATOM 16239 C C . THR B 1 376 ? 161.563 224.943 211.754 1.00 0.00 412 THR A C 1
ATOM 16240 O O . THR B 1 376 ? 161.316 224.580 210.600 1.00 0.00 412 THR A O 1
ATOM 16251 N N . ALA B 1 377 ? 160.831 224.551 212.793 1.00 0.00 413 ALA A N 1
ATOM 16252 C CA . ALA B 1 377 ? 159.664 223.707 212.587 1.00 0.00 413 ALA A CA 1
ATOM 16253 C C . ALA B 1 377 ? 158.581 224.433 211.802 1.00 0.00 413 ALA A C 1
ATOM 16254 O O . ALA B 1 377 ? 157.951 223.843 210.920 1.00 0.00 413 ALA A O 1
ATOM 16261 N N . ALA B 1 378 ? 158.352 225.710 212.103 1.00 0.00 414 ALA A N 1
ATOM 16262 C CA . ALA B 1 378 ? 157.297 226.441 211.414 1.00 0.00 414 ALA A CA 1
ATOM 16263 C C . ALA B 1 378 ? 157.610 226.626 209.937 1.00 0.00 414 ALA A C 1
ATOM 16264 O O . ALA B 1 378 ? 156.699 226.594 209.102 1.00 0.00 414 ALA A O 1
ATOM 16271 N N . ILE B 1 379 ? 158.881 226.821 209.591 1.00 0.00 415 ILE A N 1
ATOM 16272 C CA . ILE B 1 379 ? 159.218 227.109 208.202 1.00 0.00 415 ILE A CA 1
ATOM 16273 C C . ILE B 1 379 ? 158.955 225.900 207.311 1.00 0.00 415 ILE A C 1
ATOM 16274 O O . ILE B 1 379 ? 158.516 226.044 206.165 1.00 0.00 415 ILE A O 1
ATOM 16290 N N . GLU B 1 380 ? 159.231 224.692 207.802 1.00 0.00 416 GLU A N 1
ATOM 16291 C CA . GLU B 1 380 ? 158.962 223.508 206.993 1.00 0.00 416 GLU A CA 1
ATOM 16292 C C . GLU B 1 380 ? 157.471 223.374 206.705 1.00 0.00 416 GLU A C 1
ATOM 16293 O O . GLU B 1 380 ? 157.065 223.068 205.572 1.00 0.00 416 GLU A O 1
ATOM 16305 N N . SER B 1 381 ? 156.636 223.611 207.714 1.00 0.00 417 SER A N 1
ATOM 16306 C CA . SER B 1 381 ? 155.200 223.629 207.479 1.00 0.00 417 SER A CA 1
ATOM 16307 C C . SER B 1 381 ? 154.844 224.683 206.444 1.00 0.00 417 SER A C 1
ATOM 16308 O O . SER B 1 381 ? 154.032 224.440 205.545 1.00 0.00 417 SER A O 1
ATOM 16316 N N . PHE B 1 382 ? 155.441 225.867 206.560 1.00 0.00 418 PHE A N 1
ATOM 16317 C CA . PHE B 1 382 ? 155.182 226.911 205.580 1.00 0.00 418 PHE A CA 1
ATOM 16318 C C . PHE B 1 382 ? 155.492 226.421 204.175 1.00 0.00 418 PHE A C 1
ATOM 16319 O O . PHE B 1 382 ? 154.757 226.715 203.231 1.00 0.00 418 PHE A O 1
ATOM 16336 N N . VAL B 1 383 ? 156.582 225.672 204.018 1.00 0.00 419 VAL A N 1
ATOM 16337 C CA . VAL B 1 383 ? 156.925 225.135 202.702 1.00 0.00 419 VAL A CA 1
ATOM 16338 C C . VAL B 1 383 ? 155.841 224.183 202.216 1.00 0.00 419 VAL A C 1
ATOM 16339 O O . VAL B 1 383 ? 155.448 224.207 201.039 1.00 0.00 419 VAL A O 1
ATOM 16352 N N . ASP B 1 384 ? 155.366 223.307 203.098 1.00 0.00 420 ASP A N 1
ATOM 16353 C CA . ASP B 1 384 ? 154.308 222.384 202.697 1.00 0.00 420 ASP A CA 1
ATOM 16354 C C . ASP B 1 384 ? 153.085 223.142 202.197 1.00 0.00 420 ASP A C 1
ATOM 16355 O O . ASP B 1 384 ? 152.562 222.858 201.112 1.00 0.00 420 ASP A O 1
ATOM 16364 N N . ILE B 1 385 ? 152.614 224.117 202.977 1.00 0.00 421 ILE A N 1
ATOM 16365 C CA . ILE B 1 385 ? 151.451 224.887 202.540 1.00 0.00 421 ILE A CA 1
ATOM 16366 C C . ILE B 1 385 ? 151.739 225.656 201.262 1.00 0.00 421 ILE A C 1
ATOM 16367 O O . ILE B 1 385 ? 150.842 225.841 200.438 1.00 0.00 421 ILE A O 1
ATOM 16383 N N . MET B 1 386 ? 152.967 226.134 201.071 1.00 0.00 422 MET A N 1
ATOM 16384 C CA . MET B 1 386 ? 153.277 226.856 199.841 1.00 0.00 422 MET A CA 1
ATOM 16385 C C . MET B 1 386 ? 153.122 225.952 198.627 1.00 0.00 422 MET A C 1
ATOM 16386 O O . MET B 1 386 ? 152.500 226.331 197.628 1.00 0.00 422 MET A O 1
ATOM 16400 N N . VAL B 1 387 ? 153.676 224.743 198.695 1.00 0.00 423 VAL A N 1
ATOM 16401 C CA . VAL B 1 387 ? 153.525 223.826 197.569 1.00 0.00 423 VAL A CA 1
ATOM 16402 C C . VAL B 1 387 ? 152.056 223.487 197.361 1.00 0.00 423 VAL A C 1
ATOM 16403 O O . VAL B 1 387 ? 151.568 223.419 196.224 1.00 0.00 423 VAL A O 1
ATOM 16416 N N . LEU B 1 388 ? 151.326 223.270 198.455 1.00 0.00 424 LEU A N 1
ATOM 16417 C CA . LEU B 1 388 ? 149.911 222.949 198.324 1.00 0.00 424 LEU A CA 1
ATOM 16418 C C . LEU B 1 388 ? 149.157 224.081 197.641 1.00 0.00 424 LEU A C 1
ATOM 16419 O O . LEU B 1 388 ? 148.298 223.841 196.787 1.00 0.00 424 LEU A O 1
ATOM 16435 N N . GLN B 1 389 ? 149.460 225.324 198.006 1.00 0.00 425 GLN A N 1
ATOM 16436 C CA . GLN B 1 389 ? 148.862 226.460 197.319 1.00 0.00 425 GLN A CA 1
ATOM 16437 C C . GLN B 1 389 ? 149.217 226.440 195.844 1.00 0.00 425 GLN A C 1
ATOM 16438 O O . GLN B 1 389 ? 148.367 226.702 194.987 1.00 0.00 425 GLN A O 1
ATOM 16452 N N . ALA B 1 390 ? 150.472 226.129 195.530 1.00 0.00 426 ALA A N 1
ATOM 16453 C CA . ALA B 1 390 ? 150.897 226.121 194.137 1.00 0.00 426 ALA A CA 1
ATOM 16454 C C . ALA B 1 390 ? 150.064 225.146 193.321 1.00 0.00 426 ALA A C 1
ATOM 16455 O O . ALA B 1 390 ? 149.607 225.472 192.221 1.00 0.00 426 ALA A O 1
ATOM 16462 N N . VAL B 1 391 ? 149.847 223.940 193.846 1.00 0.00 427 VAL A N 1
ATOM 16463 C CA . VAL B 1 391 ? 149.077 222.961 193.084 1.00 0.00 427 VAL A CA 1
ATOM 16464 C C . VAL B 1 391 ? 147.614 223.375 192.984 1.00 0.00 427 VAL A C 1
ATOM 16465 O O . VAL B 1 391 ? 146.972 223.172 191.949 1.00 0.00 427 VAL A O 1
ATOM 16478 N N . PHE B 1 392 ? 147.057 223.950 194.050 1.00 0.00 428 PHE A N 1
ATOM 16479 C CA . PHE B 1 392 ? 145.643 224.309 194.028 1.00 0.00 428 PHE A CA 1
ATOM 16480 C C . PHE B 1 392 ? 145.364 225.381 192.985 1.00 0.00 428 PHE A C 1
ATOM 16481 O O . PHE B 1 392 ? 144.433 225.256 192.184 1.00 0.00 428 PHE A O 1
ATOM 16498 N N . SER B 1 393 ? 146.159 226.444 192.979 1.00 0.00 429 SER A N 1
ATOM 16499 C CA . SER B 1 393 ? 145.953 227.541 192.037 1.00 0.00 429 SER A CA 1
ATOM 16500 C C . SER B 1 393 ? 146.614 227.249 190.697 1.00 0.00 429 SER A C 1
ATOM 16501 O O . SER B 1 393 ? 147.383 228.047 190.168 1.00 0.00 429 SER A O 1
ATOM 16509 N N . PHE B 1 394 ? 146.302 226.084 190.136 1.00 0.00 430 PHE A N 1
ATOM 16510 C CA . PHE B 1 394 ? 146.823 225.691 188.838 1.00 0.00 430 PHE A CA 1
ATOM 16511 C C . PHE B 1 394 ? 145.847 225.962 187.705 1.00 0.00 430 PHE A C 1
ATOM 16512 O O . PHE B 1 394 ? 146.272 226.036 186.547 1.00 0.00 430 PHE A O 1
ATOM 16529 N N . SER B 1 395 ? 144.559 226.129 188.009 1.00 0.00 431 SER A N 1
ATOM 16530 C CA . SER B 1 395 ? 143.553 226.347 186.979 1.00 0.00 431 SER A CA 1
ATOM 16531 C C . SER B 1 395 ? 142.561 227.430 187.383 1.00 0.00 431 SER A C 1
ATOM 16532 O O . SER B 1 395 ? 141.384 227.360 187.016 1.00 0.00 431 SER A O 1
ATOM 16540 N N . GLY B 1 396 ? 143.008 228.433 188.135 1.00 0.00 432 GLY A N 1
ATOM 16541 C CA . GLY B 1 396 ? 142.161 229.542 188.503 1.00 0.00 432 GLY A CA 1
ATOM 16542 C C . GLY B 1 396 ? 142.205 229.846 189.984 1.00 0.00 432 GLY A C 1
ATOM 16543 O O . GLY B 1 396 ? 142.990 229.268 190.738 1.00 0.00 432 GLY A O 1
ATOM 16547 N N . PRO B 1 397 ? 141.358 230.777 190.431 1.00 0.00 433 PRO A N 1
ATOM 16548 C CA . PRO B 1 397 ? 141.378 231.197 191.836 1.00 0.00 433 PRO A CA 1
ATOM 16549 C C . PRO B 1 397 ? 140.407 230.493 192.776 1.00 0.00 433 PRO A C 1
ATOM 16550 O O . PRO B 1 397 ? 140.515 230.705 193.991 1.00 0.00 433 PRO A O 1
ATOM 16561 N N . LYS B 1 398 ? 139.476 229.674 192.287 1.00 0.00 434 LYS A N 1
ATOM 16562 C CA . LYS B 1 398 ? 138.642 228.830 193.149 1.00 0.00 434 LYS A CA 1
ATOM 16563 C C . LYS B 1 398 ? 137.841 229.666 194.154 1.00 0.00 434 LYS A C 1
ATOM 16564 O O . LYS B 1 398 ? 138.061 229.621 195.362 1.00 0.00 434 LYS A O 1
ATOM 16583 N N . VAL B 1 399 ? 136.904 230.436 193.621 1.00 0.00 435 VAL A N 1
ATOM 16584 C CA . VAL B 1 399 ? 136.093 231.324 194.447 1.00 0.00 435 VAL A CA 1
ATOM 16585 C C . VAL B 1 399 ? 134.908 230.569 195.032 1.00 0.00 435 VAL A C 1
ATOM 16586 O O . VAL B 1 399 ? 134.411 229.599 194.454 1.00 0.00 435 VAL A O 1
ATOM 16599 N N . VAL B 1 400 ? 134.445 231.026 196.195 1.00 0.00 436 VAL A N 1
ATOM 16600 C CA . VAL B 1 400 ? 133.217 230.546 196.818 1.00 0.00 436 VAL A CA 1
ATOM 16601 C C . VAL B 1 400 ? 132.426 231.752 197.298 1.00 0.00 436 VAL A C 1
ATOM 16602 O O . VAL B 1 400 ? 132.953 232.584 198.042 1.00 0.00 436 VAL A O 1
ATOM 16615 N N . ALA B 1 401 ? 131.159 231.832 196.901 1.00 0.00 437 ALA A N 1
ATOM 16616 C CA . ALA B 1 401 ? 130.347 233.015 197.130 1.00 0.00 437 ALA A CA 1
ATOM 16617 C C . ALA B 1 401 ? 129.057 232.640 197.839 1.00 0.00 437 ALA A C 1
ATOM 16618 O O . ALA B 1 401 ? 128.673 231.471 197.901 1.00 0.00 437 ALA A O 1
ATOM 16625 N N . ALA B 1 402 ? 128.386 233.658 198.372 1.00 0.00 438 ALA A N 1
ATOM 16626 C CA . ALA B 1 402 ? 127.136 233.500 199.110 1.00 0.00 438 ALA A CA 1
ATOM 16627 C C . ALA B 1 402 ? 126.076 234.368 198.443 1.00 0.00 438 ALA A C 1
ATOM 16628 O O . ALA B 1 402 ? 125.885 235.528 198.814 1.00 0.00 438 ALA A O 1
ATOM 16635 N N . LYS B 1 403 ? 125.384 233.803 197.461 1.00 0.00 439 LYS A N 1
ATOM 16636 C CA . LYS B 1 403 ? 124.311 234.484 196.753 1.00 0.00 439 LYS A CA 1
ATOM 16637 C C . LYS B 1 403 ? 122.979 233.923 197.223 1.00 0.00 439 LYS A C 1
ATOM 16638 O O . LYS B 1 403 ? 122.794 232.703 197.257 1.00 0.00 439 LYS A O 1
ATOM 16657 N N . VAL B 1 404 ? 122.053 234.813 197.582 1.00 0.00 440 VAL A N 1
ATOM 16658 C CA . VAL B 1 404 ? 120.783 234.367 198.147 1.00 0.00 440 VAL A CA 1
ATOM 16659 C C . VAL B 1 404 ? 120.002 233.545 197.131 1.00 0.00 440 VAL A C 1
ATOM 16660 O O . VAL B 1 404 ? 119.431 232.499 197.463 1.00 0.00 440 VAL A O 1
ATOM 16673 N N . ASN B 1 405 ? 119.959 233.999 195.883 1.00 0.00 441 ASN A N 1
ATOM 16674 C CA . ASN B 1 405 ? 119.252 233.255 194.850 1.00 0.00 441 ASN A CA 1
ATOM 16675 C C . ASN B 1 405 ? 120.196 232.187 194.318 1.00 0.00 441 ASN A C 1
ATOM 16676 O O . ASN B 1 405 ? 120.488 232.149 193.119 1.00 0.00 441 ASN A O 1
ATOM 16687 N N . ALA B 1 406 ? 120.677 231.313 195.203 1.00 0.00 442 ALA A N 1
ATOM 16688 C CA . ALA B 1 406 ? 121.588 230.258 194.780 1.00 0.00 442 ALA A CA 1
ATOM 16689 C C . ALA B 1 406 ? 120.859 229.103 194.112 1.00 0.00 442 ALA A C 1
ATOM 16690 O O . ALA B 1 406 ? 121.349 228.560 193.117 1.00 0.00 442 ALA A O 1
ATOM 16697 N N . SER B 1 407 ? 119.703 228.712 194.640 1.00 0.00 443 SER A N 1
ATOM 16698 C CA . SER B 1 407 ? 118.977 227.582 194.076 1.00 0.00 443 SER A CA 1
ATOM 16699 C C . SER B 1 407 ? 118.429 227.896 192.691 1.00 0.00 443 SER A C 1
ATOM 16700 O O . SER B 1 407 ? 118.482 227.048 191.795 1.00 0.00 443 SER A O 1
ATOM 16708 N N . GLN B 1 408 ? 117.906 229.109 192.495 1.00 0.00 444 GLN A N 1
ATOM 16709 C CA . GLN B 1 408 ? 117.183 229.412 191.265 1.00 0.00 444 GLN A CA 1
ATOM 16710 C C . GLN B 1 408 ? 118.065 229.218 190.039 1.00 0.00 444 GLN A C 1
ATOM 16711 O O . GLN B 1 408 ? 117.578 228.830 188.971 1.00 0.00 444 GLN A O 1
ATOM 16725 N N . ILE B 1 409 ? 119.360 229.480 190.169 1.00 0.00 445 ILE A N 1
ATOM 16726 C CA . ILE B 1 409 ? 120.288 229.416 189.049 1.00 0.00 445 ILE A CA 1
ATOM 16727 C C . ILE B 1 409 ? 121.449 228.502 189.415 1.00 0.00 445 ILE A C 1
ATOM 16728 O O . ILE B 1 409 ? 121.774 228.314 190.593 1.00 0.00 445 ILE A O 1
ATOM 16744 N N . ASP B 1 410 ? 122.075 227.928 188.391 1.00 0.00 446 ASP A N 1
ATOM 16745 C CA . ASP B 1 410 ? 123.201 227.028 188.573 1.00 0.00 446 ASP A CA 1
ATOM 16746 C C . ASP B 1 410 ? 124.494 227.823 188.755 1.00 0.00 446 ASP A C 1
ATOM 16747 O O . ASP B 1 410 ? 124.498 229.054 188.815 1.00 0.00 446 ASP A O 1
ATOM 16756 N N . ALA B 1 411 ? 125.610 227.105 188.842 1.00 0.00 447 ALA A N 1
ATOM 16757 C CA . ALA B 1 411 ? 126.910 227.743 188.963 1.00 0.00 447 ALA A CA 1
ATOM 16758 C C . ALA B 1 411 ? 127.268 228.439 187.654 1.00 0.00 447 ALA A C 1
ATOM 16759 O O . ALA B 1 411 ? 126.513 228.423 186.679 1.00 0.00 447 ALA A O 1
ATOM 16766 N N . ALA B 1 412 ? 128.440 229.072 187.636 1.00 0.00 448 ALA A N 1
ATOM 16767 C CA . ALA B 1 412 ? 128.863 229.884 186.496 1.00 0.00 448 ALA A CA 1
ATOM 16768 C C . ALA B 1 412 ? 127.841 230.978 186.198 1.00 0.00 448 ALA A C 1
ATOM 16769 O O . ALA B 1 412 ? 127.831 231.567 185.116 1.00 0.00 448 ALA A O 1
ATOM 16776 N N . MET B 1 413 ? 126.969 231.253 187.169 1.00 0.00 449 MET A N 1
ATOM 16777 C CA . MET B 1 413 ? 125.960 232.289 187.008 1.00 0.00 449 MET A CA 1
ATOM 16778 C C . MET B 1 413 ? 126.574 233.675 187.006 1.00 0.00 449 MET A C 1
ATOM 16779 O O . MET B 1 413 ? 126.122 234.549 186.261 1.00 0.00 449 MET A O 1
ATOM 16793 N N . VAL B 1 414 ? 127.595 233.889 187.832 1.00 0.00 450 VAL A N 1
ATOM 16794 C CA . VAL B 1 414 ? 128.162 235.206 188.059 1.00 0.00 450 VAL A CA 1
ATOM 16795 C C . VAL B 1 414 ? 129.595 235.297 187.561 1.00 0.00 450 VAL A C 1
ATOM 16796 O O . VAL B 1 414 ? 130.014 236.340 187.048 1.00 0.00 450 VAL A O 1
ATOM 16809 N N . PHE B 1 415 ? 130.359 234.222 187.690 1.00 0.00 451 PHE A N 1
ATOM 16810 C CA . PHE B 1 415 ? 131.779 234.264 187.372 1.00 0.00 451 PHE A CA 1
ATOM 16811 C C . PHE B 1 415 ? 131.969 234.124 185.869 1.00 0.00 451 PHE A C 1
ATOM 16812 O O . PHE B 1 415 ? 131.685 233.071 185.291 1.00 0.00 451 PHE A O 1
ATOM 16829 N N . GLY B 1 416 ? 132.456 235.184 185.235 1.00 0.00 452 GLY A N 1
ATOM 16830 C CA . GLY B 1 416 ? 132.708 235.171 183.817 1.00 0.00 452 GLY A CA 1
ATOM 16831 C C . GLY B 1 416 ? 133.885 234.281 183.482 1.00 0.00 452 GLY A C 1
ATOM 16832 O O . GLY B 1 416 ? 134.201 233.337 184.210 1.00 0.00 452 GLY A O 1
ATOM 16836 N N . PRO B 1 417 ? 134.560 234.560 182.367 1.00 0.00 453 PRO A N 1
ATOM 16837 C CA . PRO B 1 417 ? 135.702 233.720 181.980 1.00 0.00 453 PRO A CA 1
ATOM 16838 C C . PRO B 1 417 ? 136.843 233.750 182.974 1.00 0.00 453 PRO A C 1
ATOM 16839 O O . PRO B 1 417 ? 137.681 232.841 182.954 1.00 0.00 453 PRO A O 1
ATOM 16850 N N . ALA B 1 418 ? 136.914 234.764 183.836 1.00 0.00 454 ALA A N 1
ATOM 16851 C CA . ALA B 1 418 ? 138.017 234.860 184.784 1.00 0.00 454 ALA A CA 1
ATOM 16852 C C . ALA B 1 418 ? 138.167 233.602 185.628 1.00 0.00 454 ALA A C 1
ATOM 16853 O O . ALA B 1 418 ? 139.214 232.947 185.615 1.00 0.00 454 ALA A O 1
ATOM 16860 N N . VAL B 1 419 ? 137.120 233.245 186.365 1.00 0.00 455 VAL A N 1
ATOM 16861 C CA . VAL B 1 419 ? 137.129 232.042 187.191 1.00 0.00 455 VAL A CA 1
ATOM 16862 C C . VAL B 1 419 ? 136.834 230.857 186.283 1.00 0.00 455 VAL A C 1
ATOM 16863 O O . VAL B 1 419 ? 135.718 230.717 185.779 1.00 0.00 455 VAL A O 1
ATOM 16876 N N . ALA B 1 420 ? 137.828 229.999 186.080 1.00 0.00 456 ALA A N 1
ATOM 16877 C CA . ALA B 1 420 ? 137.679 228.865 185.179 1.00 0.00 456 ALA A CA 1
ATOM 16878 C C . ALA B 1 420 ? 136.368 228.147 185.442 1.00 0.00 456 ALA A C 1
ATOM 16879 O O . ALA B 1 420 ? 136.104 227.703 186.561 1.00 0.00 456 ALA A O 1
ATOM 16886 N N . GLU B 1 421 ? 135.542 228.041 184.405 1.00 0.00 457 GLU A N 1
ATOM 16887 C CA . GLU B 1 421 ? 134.231 227.427 184.549 1.00 0.00 457 GLU A CA 1
ATOM 16888 C C . GLU B 1 421 ? 134.391 226.005 185.069 1.00 0.00 457 GLU A C 1
ATOM 16889 O O . GLU B 1 421 ? 134.921 225.133 184.375 1.00 0.00 457 GLU A O 1
ATOM 16901 N N . GLY B 1 422 ? 133.937 225.771 186.296 1.00 0.00 458 GLY A N 1
ATOM 16902 C CA . GLY B 1 422 ? 134.167 224.520 186.997 1.00 0.00 458 GLY A CA 1
ATOM 16903 C C . GLY B 1 422 ? 134.824 224.685 188.351 1.00 0.00 458 GLY A C 1
ATOM 16904 O O . GLY B 1 422 ? 134.937 223.696 189.087 1.00 0.00 458 GLY A O 1
ATOM 16908 N N . ASP B 1 423 ? 135.262 225.889 188.719 1.00 0.00 459 ASP A N 1
ATOM 16909 C CA . ASP B 1 423 ? 135.917 226.136 189.997 1.00 0.00 459 ASP A CA 1
ATOM 16910 C C . ASP B 1 423 ? 135.220 227.217 190.808 1.00 0.00 459 ASP A C 1
ATOM 16911 O O . ASP B 1 423 ? 135.823 227.764 191.737 1.00 0.00 459 ASP A O 1
ATOM 16920 N N . GLY B 1 424 ? 133.976 227.550 190.478 1.00 0.00 460 GLY A N 1
ATOM 16921 C CA . GLY B 1 424 ? 133.193 228.508 191.237 1.00 0.00 460 GLY A CA 1
ATOM 16922 C C . GLY B 1 424 ? 132.010 227.811 191.889 1.00 0.00 460 GLY A C 1
ATOM 16923 O O . GLY B 1 424 ? 131.263 227.090 191.227 1.00 0.00 460 GLY A O 1
ATOM 16927 N N . PHE B 1 425 ? 131.856 228.037 193.188 1.00 0.00 461 PHE A N 1
ATOM 16928 C CA . PHE B 1 425 ? 130.795 227.417 193.961 1.00 0.00 461 PHE A CA 1
ATOM 16929 C C . PHE B 1 425 ? 130.028 228.487 194.717 1.00 0.00 461 PHE A C 1
ATOM 16930 O O . PHE B 1 425 ? 130.573 229.537 195.060 1.00 0.00 461 PHE A O 1
ATOM 16947 N N . VAL B 1 426 ? 128.750 228.212 194.967 1.00 0.00 462 VAL A N 1
ATOM 16948 C CA . VAL B 1 426 ? 127.869 229.150 195.644 1.00 0.00 462 VAL A CA 1
ATOM 16949 C C . VAL B 1 426 ? 127.005 228.390 196.637 1.00 0.00 462 VAL A C 1
ATOM 16950 O O . VAL B 1 426 ? 126.832 227.175 196.547 1.00 0.00 462 VAL A O 1
ATOM 16963 N N . TYR B 1 427 ? 126.459 229.131 197.595 1.00 0.00 463 TYR A N 1
ATOM 16964 C CA . TYR B 1 427 ? 125.557 228.561 198.583 1.00 0.00 463 TYR A CA 1
ATOM 16965 C C . TYR B 1 427 ? 124.718 229.683 199.168 1.00 0.00 463 TYR A C 1
ATOM 16966 O O . TYR B 1 427 ? 125.242 230.754 199.480 1.00 0.00 463 TYR A O 1
ATOM 16984 N N . ASP B 1 428 ? 123.423 229.433 199.318 1.00 0.00 464 ASP A N 1
ATOM 16985 C CA . ASP B 1 428 ? 122.552 230.433 199.905 1.00 0.00 464 ASP A CA 1
ATOM 16986 C C . ASP B 1 428 ? 122.914 230.640 201.373 1.00 0.00 464 ASP A C 1
ATOM 16987 O O . ASP B 1 428 ? 123.323 229.699 202.056 1.00 0.00 464 ASP A O 1
ATOM 16996 N N . PRO B 1 429 ? 122.774 231.863 201.887 1.00 0.00 465 PRO A N 1
ATOM 16997 C CA . PRO B 1 429 ? 123.187 232.138 203.265 1.00 0.00 465 PRO A CA 1
ATOM 16998 C C . PRO B 1 429 ? 122.180 231.711 204.316 1.00 0.00 465 PRO A C 1
ATOM 16999 O O . PRO B 1 429 ? 122.480 231.816 205.509 1.00 0.00 465 PRO A O 1
ATOM 17010 N N . LEU B 1 430 ? 120.999 231.238 203.916 1.00 0.00 466 LEU A N 1
ATOM 17011 C CA . LEU B 1 430 ? 120.029 230.774 204.901 1.00 0.00 466 LEU A CA 1
ATOM 17012 C C . LEU B 1 430 ? 120.588 229.612 205.709 1.00 0.00 466 LEU A C 1
ATOM 17013 O O . LEU B 1 430 ? 120.423 229.558 206.933 1.00 0.00 466 LEU A O 1
ATOM 17029 N N . ARG B 1 431 ? 121.248 228.675 205.044 1.00 0.00 467 ARG A N 1
ATOM 17030 C CA . ARG B 1 431 ? 121.866 227.547 205.712 1.00 0.00 467 ARG A CA 1
ATOM 17031 C C . ARG B 1 431 ? 123.229 227.940 206.270 1.00 0.00 467 ARG A C 1
ATOM 17032 O O . ARG B 1 431 ? 123.834 228.916 205.824 1.00 0.00 467 ARG A O 1
ATOM 17053 N N . PRO B 1 432 ? 123.738 227.198 207.249 1.00 0.00 468 PRO A N 1
ATOM 17054 C CA . PRO B 1 432 ? 125.066 227.502 207.782 1.00 0.00 468 PRO A CA 1
ATOM 17055 C C . PRO B 1 432 ? 126.146 227.262 206.742 1.00 0.00 468 PRO A C 1
ATOM 17056 O O . PRO B 1 432 ? 125.940 226.584 205.734 1.00 0.00 468 PRO A O 1
ATOM 17067 N N . ALA B 1 433 ? 127.318 227.833 207.005 1.00 0.00 469 ALA A N 1
ATOM 17068 C CA . ALA B 1 433 ? 128.402 227.783 206.041 1.00 0.00 469 ALA A CA 1
ATOM 17069 C C . ALA B 1 433 ? 128.799 226.334 205.758 1.00 0.00 469 ALA A C 1
ATOM 17070 O O . ALA B 1 433 ? 128.768 225.487 206.653 1.00 0.00 469 ALA A O 1
ATOM 17077 N N . PRO B 1 434 ? 129.181 226.024 204.525 1.00 0.00 470 PRO A N 1
ATOM 17078 C CA . PRO B 1 434 ? 129.483 224.642 204.170 1.00 0.00 470 PRO A CA 1
ATOM 17079 C C . PRO B 1 434 ? 130.761 224.176 204.837 1.00 0.00 470 PRO A C 1
ATOM 17080 O O . PRO B 1 434 ? 131.452 224.968 205.491 1.00 0.00 470 PRO A O 1
ATOM 17091 N N . PRO B 1 435 ? 131.102 222.896 204.710 1.00 0.00 471 PRO A N 1
ATOM 17092 C CA . PRO B 1 435 ? 132.382 222.417 205.238 1.00 0.00 471 PRO A CA 1
ATOM 17093 C C . PRO B 1 435 ? 133.493 222.494 204.206 1.00 0.00 471 PRO A C 1
ATOM 17094 O O . PRO B 1 435 ? 133.347 221.974 203.096 1.00 0.00 471 PRO A O 1
ATOM 17105 N N . LEU B 1 436 ? 134.614 223.120 204.565 1.00 0.00 472 LEU A N 1
ATOM 17106 C CA . LEU B 1 436 ? 135.709 223.292 203.616 1.00 0.00 472 LEU A CA 1
ATOM 17107 C C . LEU B 1 436 ? 136.176 221.952 203.067 1.00 0.00 472 LEU A C 1
ATOM 17108 O O . LEU B 1 436 ? 136.606 221.853 201.907 1.00 0.00 472 LEU A O 1
ATOM 17124 N N . SER B 1 437 ? 136.094 220.907 203.890 1.00 0.00 473 SER A N 1
ATOM 17125 C CA . SER B 1 437 ? 136.494 219.579 203.449 1.00 0.00 473 SER A CA 1
ATOM 17126 C C . SER B 1 437 ? 135.812 219.203 202.145 1.00 0.00 473 SER A C 1
ATOM 17127 O O . SER B 1 437 ? 136.434 218.613 201.258 1.00 0.00 473 SER A O 1
ATOM 17135 N N . ALA B 1 438 ? 134.531 219.540 202.008 1.00 0.00 474 ALA A N 1
ATOM 17136 C CA . ALA B 1 438 ? 133.799 219.145 200.812 1.00 0.00 474 ALA A CA 1
ATOM 17137 C C . ALA B 1 438 ? 134.492 219.648 199.557 1.00 0.00 474 ALA A C 1
ATOM 17138 O O . ALA B 1 438 ? 134.680 218.893 198.597 1.00 0.00 474 ALA A O 1
ATOM 17145 N N . PHE B 1 439 ? 134.883 220.920 199.545 1.00 0.00 475 PHE A N 1
ATOM 17146 C CA . PHE B 1 439 ? 135.513 221.485 198.358 1.00 0.00 475 PHE A CA 1
ATOM 17147 C C . PHE B 1 439 ? 136.935 220.967 198.183 1.00 0.00 475 PHE A C 1
ATOM 17148 O O . PHE B 1 439 ? 137.326 220.555 197.082 1.00 0.00 475 PHE A O 1
ATOM 17165 N N . TYR B 1 440 ? 137.724 220.965 199.258 1.00 0.00 476 TYR A N 1
ATOM 17166 C CA . TYR B 1 440 ? 139.125 220.582 199.109 1.00 0.00 476 TYR A CA 1
ATOM 17167 C C . TYR B 1 440 ? 139.269 219.127 198.684 1.00 0.00 476 TYR A C 1
ATOM 17168 O O . TYR B 1 440 ? 140.145 218.798 197.875 1.00 0.00 476 TYR A O 1
ATOM 17186 N N . THR B 1 441 ? 138.435 218.238 199.223 1.00 0.00 477 THR A N 1
ATOM 17187 C CA . THR B 1 441 ? 138.523 216.832 198.857 1.00 0.00 477 THR A CA 1
ATOM 17188 C C . THR B 1 441 ? 138.365 216.656 197.357 1.00 0.00 477 THR A C 1
ATOM 17189 O O . THR B 1 441 ? 139.149 215.951 196.713 1.00 0.00 477 THR A O 1
ATOM 17200 N N . GLU B 1 442 ? 137.353 217.297 196.778 1.00 0.00 478 GLU A N 1
ATOM 17201 C CA . GLU B 1 442 ? 137.178 217.231 195.338 1.00 0.00 478 GLU A CA 1
ATOM 17202 C C . GLU B 1 442 ? 138.332 217.888 194.599 1.00 0.00 478 GLU A C 1
ATOM 17203 O O . GLU B 1 442 ? 138.697 217.427 193.513 1.00 0.00 478 GLU A O 1
ATOM 17215 N N . PHE B 1 443 ? 138.914 218.950 195.157 1.00 0.00 479 PHE A N 1
ATOM 17216 C CA . PHE B 1 443 ? 140.024 219.608 194.476 1.00 0.00 479 PHE A CA 1
ATOM 17217 C C . PHE B 1 443 ? 141.229 218.685 194.358 1.00 0.00 479 PHE A C 1
ATOM 17218 O O . PHE B 1 443 ? 141.835 218.574 193.287 1.00 0.00 479 PHE A O 1
ATOM 17235 N N . ILE B 1 444 ? 141.594 218.015 195.451 1.00 0.00 480 ILE A N 1
ATOM 17236 C CA . ILE B 1 444 ? 142.865 217.301 195.482 1.00 0.00 480 ILE A CA 1
ATOM 17237 C C . ILE B 1 444 ? 142.870 216.073 194.586 1.00 0.00 480 ILE A C 1
ATOM 17238 O O . ILE B 1 444 ? 143.921 215.717 194.046 1.00 0.00 480 ILE A O 1
ATOM 17254 N N . HIS B 1 445 ? 141.734 215.406 194.413 1.00 0.00 481 HIS A N 1
ATOM 17255 C CA . HIS B 1 445 ? 141.706 214.094 193.784 1.00 0.00 481 HIS A CA 1
ATOM 17256 C C . HIS B 1 445 ? 141.587 214.147 192.269 1.00 0.00 481 HIS A C 1
ATOM 17257 O O . HIS B 1 445 ? 141.536 213.092 191.635 1.00 0.00 481 HIS A O 1
ATOM 17271 N N . ARG B 1 446 ? 141.534 215.329 191.673 1.00 0.00 482 ARG A N 1
ATOM 17272 C CA . ARG B 1 446 ? 141.565 215.403 190.222 1.00 0.00 482 ARG A CA 1
ATOM 17273 C C . ARG B 1 446 ? 142.917 214.907 189.716 1.00 0.00 482 ARG A C 1
ATOM 17274 O O . ARG B 1 446 ? 143.949 215.189 190.330 1.00 0.00 482 ARG A O 1
ATOM 17295 N N . PRO B 1 447 ? 142.950 214.166 188.608 1.00 0.00 483 PRO A N 1
ATOM 17296 C CA . PRO B 1 447 ? 144.239 213.625 188.150 1.00 0.00 483 PRO A CA 1
ATOM 17297 C C . PRO B 1 447 ? 145.260 214.702 187.844 1.00 0.00 483 PRO A C 1
ATOM 17298 O O . PRO B 1 447 ? 146.458 214.514 188.095 1.00 0.00 483 PRO A O 1
ATOM 17309 N N . ALA B 1 448 ? 144.810 215.842 187.319 1.00 0.00 484 ALA A N 1
ATOM 17310 C CA . ALA B 1 448 ? 145.744 216.888 186.924 1.00 0.00 484 ALA A CA 1
ATOM 17311 C C . ALA B 1 448 ? 146.518 217.422 188.119 1.00 0.00 484 ALA A C 1
ATOM 17312 O O . ALA B 1 448 ? 147.731 217.640 188.034 1.00 0.00 484 ALA A O 1
ATOM 17319 N N . GLU B 1 449 ? 145.836 217.654 189.239 1.00 0.00 485 GLU A N 1
ATOM 17320 C CA . GLU B 1 449 ? 146.523 218.140 190.427 1.00 0.00 485 GLU A CA 1
ATOM 17321 C C . GLU B 1 449 ? 147.298 217.038 191.128 1.00 0.00 485 GLU A C 1
ATOM 17322 O O . GLU B 1 449 ? 148.361 217.299 191.695 1.00 0.00 485 GLU A O 1
ATOM 17334 N N . GLN B 1 450 ? 146.783 215.812 191.116 1.00 0.00 486 GLN A N 1
ATOM 17335 C CA . GLN B 1 450 ? 147.473 214.720 191.791 1.00 0.00 486 GLN A CA 1
ATOM 17336 C C . GLN B 1 450 ? 148.821 214.442 191.141 1.00 0.00 486 GLN A C 1
ATOM 17337 O O . GLN B 1 450 ? 149.848 214.342 191.826 1.00 0.00 486 GLN A O 1
ATOM 17351 N N . ARG B 1 451 ? 148.836 214.299 189.816 1.00 0.00 487 ARG A N 1
ATOM 17352 C CA . ARG B 1 451 ? 150.065 213.900 189.146 1.00 0.00 487 ARG A CA 1
ATOM 17353 C C . ARG B 1 451 ? 151.156 214.952 189.265 1.00 0.00 487 ARG A C 1
ATOM 17354 O O . ARG B 1 451 ? 152.329 214.628 189.063 1.00 0.00 487 ARG A O 1
ATOM 17375 N N . ILE B 1 452 ? 150.806 216.193 189.585 1.00 0.00 488 ILE A N 1
ATOM 17376 C CA . ILE B 1 452 ? 151.788 217.252 189.768 1.00 0.00 488 ILE A CA 1
ATOM 17377 C C . ILE B 1 452 ? 152.184 217.402 191.230 1.00 0.00 488 ILE A C 1
ATOM 17378 O O . ILE B 1 452 ? 153.357 217.620 191.536 1.00 0.00 488 ILE A O 1
ATOM 17394 N N . PHE B 1 453 ? 151.221 217.291 192.144 1.00 0.00 489 PHE A N 1
ATOM 17395 C CA . PHE B 1 453 ? 151.539 217.365 193.563 1.00 0.00 489 PHE A CA 1
ATOM 17396 C C . PHE B 1 453 ? 152.484 216.244 193.956 1.00 0.00 489 PHE A C 1
ATOM 17397 O O . PHE B 1 453 ? 153.432 216.456 194.724 1.00 0.00 489 PHE A O 1
ATOM 17414 N N . GLN B 1 454 ? 152.249 215.041 193.430 1.00 0.00 490 GLN A N 1
ATOM 17415 C CA . GLN B 1 454 ? 153.127 213.921 193.739 1.00 0.00 490 GLN A CA 1
ATOM 17416 C C . GLN B 1 454 ? 154.558 214.220 193.313 1.00 0.00 490 GLN A C 1
ATOM 17417 O O . GLN B 1 454 ? 155.503 214.036 194.089 1.00 0.00 490 GLN A O 1
ATOM 17431 N N . MET B 1 455 ? 154.737 214.684 192.077 1.00 0.00 491 MET A N 1
ATOM 17432 C CA . MET B 1 455 ? 156.082 214.960 191.591 1.00 0.00 491 MET A CA 1
ATOM 17433 C C . MET B 1 455 ? 156.740 216.064 192.402 1.00 0.00 491 MET A C 1
ATOM 17434 O O . MET B 1 455 ? 157.925 215.973 192.741 1.00 0.00 491 MET A O 1
ATOM 17448 N N . ALA B 1 456 ? 155.994 217.122 192.715 1.00 0.00 492 ALA A N 1
ATOM 17449 C CA . ALA B 1 456 ? 156.577 218.220 193.475 1.00 0.00 492 ALA A CA 1
ATOM 17450 C C . ALA B 1 456 ? 157.066 217.737 194.832 1.00 0.00 492 ALA A C 1
ATOM 17451 O O . ALA B 1 456 ? 158.198 218.028 195.239 1.00 0.00 492 ALA A O 1
ATOM 17458 N N . MET B 1 457 ? 156.228 216.988 195.547 1.00 0.00 493 MET A N 1
ATOM 17459 C CA . MET B 1 457 ? 156.631 216.522 196.867 1.00 0.00 493 MET A CA 1
ATOM 17460 C C . MET B 1 457 ? 157.820 215.580 196.769 1.00 0.00 493 MET A C 1
ATOM 17461 O O . MET B 1 457 ? 158.744 215.649 197.588 1.00 0.00 493 MET A O 1
ATOM 17475 N N . SER B 1 458 ? 157.815 214.689 195.777 1.00 0.00 494 SER A N 1
ATOM 17476 C CA . SER B 1 458 ? 158.927 213.760 195.629 1.00 0.00 494 SER A CA 1
ATOM 17477 C C . SER B 1 458 ? 160.227 214.504 195.374 1.00 0.00 494 SER A C 1
ATOM 17478 O O . SER B 1 458 ? 161.272 214.154 195.932 1.00 0.00 494 SER A O 1
ATOM 17486 N N . GLN B 1 459 ? 160.188 215.533 194.530 1.00 0.00 495 GLN A N 1
ATOM 17487 C CA . GLN B 1 459 ? 161.390 216.321 194.293 1.00 0.00 495 GLN A CA 1
ATOM 17488 C C . GLN B 1 459 ? 161.848 217.023 195.563 1.00 0.00 495 GLN A C 1
ATOM 17489 O O . GLN B 1 459 ? 163.045 217.048 195.866 1.00 0.00 495 GLN A O 1
ATOM 17503 N N . ILE B 1 460 ? 160.914 217.603 196.318 1.00 0.00 496 ILE A N 1
ATOM 17504 C CA . ILE B 1 460 ? 161.303 218.342 197.516 1.00 0.00 496 ILE A CA 1
ATOM 17505 C C . ILE B 1 460 ? 161.961 217.411 198.523 1.00 0.00 496 ILE A C 1
ATOM 17506 O O . ILE B 1 460 ? 163.060 217.682 199.017 1.00 0.00 496 ILE A O 1
ATOM 17522 N N . TYR B 1 461 ? 161.306 216.295 198.836 1.00 0.00 497 TYR A N 1
ATOM 17523 C CA . TYR B 1 461 ? 161.729 215.435 199.937 1.00 0.00 497 TYR A CA 1
ATOM 17524 C C . TYR B 1 461 ? 162.511 214.215 199.473 1.00 0.00 497 TYR A C 1
ATOM 17525 O O . TYR B 1 461 ? 163.627 213.983 199.943 1.00 0.00 497 TYR A O 1
ATOM 17543 N N . GLY B 1 462 ? 161.944 213.421 198.572 1.00 0.00 498 GLY A N 1
ATOM 17544 C CA . GLY B 1 462 ? 162.641 212.265 198.049 1.00 0.00 498 GLY A CA 1
ATOM 17545 C C . GLY B 1 462 ? 162.014 210.956 198.468 1.00 0.00 498 GLY A C 1
ATOM 17546 O O . GLY B 1 462 ? 160.803 210.767 198.337 1.00 0.00 498 GLY A O 1
ATOM 17550 N N . SER B 1 463 ? 162.835 210.036 198.973 1.00 0.00 499 SER A N 1
ATOM 17551 C CA . SER B 1 463 ? 162.321 208.731 199.368 1.00 0.00 499 SER A CA 1
ATOM 17552 C C . SER B 1 463 ? 161.280 208.847 200.469 1.00 0.00 499 SER A C 1
ATOM 17553 O O . SER B 1 463 ? 160.402 207.985 200.584 1.00 0.00 499 SER A O 1
ATOM 17561 N N . HIS B 1 464 ? 161.355 209.891 201.285 1.00 0.00 500 HIS A N 1
ATOM 17562 C CA . HIS B 1 464 ? 160.447 210.057 202.408 1.00 0.00 500 HIS A CA 1
ATOM 17563 C C . HIS B 1 464 ? 159.196 210.841 202.048 1.00 0.00 500 HIS A C 1
ATOM 17564 O O . HIS B 1 464 ? 158.367 211.092 202.927 1.00 0.00 500 HIS A O 1
ATOM 17578 N N . ALA B 1 465 ? 159.039 211.236 200.791 1.00 0.00 501 ALA A N 1
ATOM 17579 C CA . ALA B 1 465 ? 157.852 211.992 200.401 1.00 0.00 501 ALA A CA 1
ATOM 17580 C C . ALA B 1 465 ? 156.564 211.213 200.616 1.00 0.00 501 ALA A C 1
ATOM 17581 O O . ALA B 1 465 ? 155.610 211.783 201.174 1.00 0.00 501 ALA A O 1
ATOM 17588 N N . PRO B 1 466 ? 156.461 209.938 200.233 1.00 0.00 502 PRO A N 1
ATOM 17589 C CA . PRO B 1 466 ? 155.147 209.278 200.260 1.00 0.00 502 PRO A CA 1
ATOM 17590 C C . PRO B 1 466 ? 154.441 209.391 201.594 1.00 0.00 502 PRO A C 1
ATOM 17591 O O . PRO B 1 466 ? 153.217 209.560 201.627 1.00 0.00 502 PRO A O 1
ATOM 17602 N N . LEU B 1 467 ? 155.178 209.318 202.699 1.00 0.00 503 LEU A N 1
ATOM 17603 C CA . LEU B 1 467 ? 154.557 209.512 204.002 1.00 0.00 503 LEU A CA 1
ATOM 17604 C C . LEU B 1 467 ? 153.893 210.877 204.082 1.00 0.00 503 LEU A C 1
ATOM 17605 O O . LEU B 1 467 ? 152.749 211.000 204.529 1.00 0.00 503 LEU A O 1
ATOM 17621 N N . ILE B 1 468 ? 154.594 211.917 203.634 1.00 0.00 504 ILE A N 1
ATOM 17622 C CA . ILE B 1 468 ? 154.049 213.265 203.734 1.00 0.00 504 ILE A CA 1
ATOM 17623 C C . ILE B 1 468 ? 152.842 213.426 202.822 1.00 0.00 504 ILE A C 1
ATOM 17624 O O . ILE B 1 468 ? 151.827 214.008 203.219 1.00 0.00 504 ILE A O 1
ATOM 17640 N N . ILE B 1 469 ? 152.926 212.931 201.586 1.00 0.00 505 ILE A N 1
ATOM 17641 C CA . ILE B 1 469 ? 151.775 213.037 200.690 1.00 0.00 505 ILE A CA 1
ATOM 17642 C C . ILE B 1 469 ? 150.568 212.333 201.292 1.00 0.00 505 ILE A C 1
ATOM 17643 O O . ILE B 1 469 ? 149.462 212.885 201.330 1.00 0.00 505 ILE A O 1
ATOM 17659 N N . ALA B 1 470 ? 150.752 211.100 201.760 1.00 0.00 506 ALA A N 1
ATOM 17660 C CA . ALA B 1 470 ? 149.621 210.364 202.307 1.00 0.00 506 ALA A CA 1
ATOM 17661 C C . ALA B 1 470 ? 149.045 211.078 203.518 1.00 0.00 506 ALA A C 1
ATOM 17662 O O . ALA B 1 470 ? 147.821 211.168 203.674 1.00 0.00 506 ALA A O 1
ATOM 17669 N N . ASN B 1 471 ? 149.909 211.606 204.380 1.00 0.00 507 ASN A N 1
ATOM 17670 C CA . ASN B 1 471 ? 149.428 212.240 205.597 1.00 0.00 507 ASN A CA 1
ATOM 17671 C C . ASN B 1 471 ? 148.672 213.525 205.292 1.00 0.00 507 ASN A C 1
ATOM 17672 O O . ASN B 1 471 ? 147.642 213.805 205.914 1.00 0.00 507 ASN A O 1
ATOM 17683 N N . VAL B 1 472 ? 149.154 214.318 204.334 1.00 0.00 508 VAL A N 1
ATOM 17684 C CA . VAL B 1 472 ? 148.443 215.545 203.990 1.00 0.00 508 VAL A CA 1
ATOM 17685 C C . VAL B 1 472 ? 147.118 215.220 203.322 1.00 0.00 508 VAL A C 1
ATOM 17686 O O . VAL B 1 472 ? 146.108 215.888 203.566 1.00 0.00 508 VAL A O 1
ATOM 17699 N N . ILE B 1 473 ? 147.092 214.198 202.465 1.00 0.00 509 ILE A N 1
ATOM 17700 C CA . ILE B 1 473 ? 145.831 213.812 201.843 1.00 0.00 509 ILE A CA 1
ATOM 17701 C C . ILE B 1 473 ? 144.833 213.388 202.906 1.00 0.00 509 ILE A C 1
ATOM 17702 O O . ILE B 1 473 ? 143.653 213.745 202.846 1.00 0.00 509 ILE A O 1
ATOM 17718 N N . ASN B 1 474 ? 145.281 212.614 203.893 1.00 0.00 510 ASN A N 1
ATOM 17719 C CA . ASN B 1 474 ? 144.386 212.244 204.983 1.00 0.00 510 ASN A CA 1
ATOM 17720 C C . ASN B 1 474 ? 143.881 213.480 205.711 1.00 0.00 510 ASN A C 1
ATOM 17721 O O . ASN B 1 474 ? 142.673 213.646 205.913 1.00 0.00 510 ASN A O 1
ATOM 17732 N N . SER B 1 475 ? 144.792 214.368 206.108 1.00 0.00 511 SER A N 1
ATOM 17733 C CA . SER B 1 475 ? 144.389 215.529 206.892 1.00 0.00 511 SER A CA 1
ATOM 17734 C C . SER B 1 475 ? 143.365 216.366 206.145 1.00 0.00 511 SER A C 1
ATOM 17735 O O . SER B 1 475 ? 142.283 216.656 206.665 1.00 0.00 511 SER A O 1
ATOM 17743 N N . ILE B 1 476 ? 143.683 216.752 204.910 1.00 0.00 512 ILE A N 1
ATOM 17744 C CA . ILE B 1 476 ? 142.750 217.546 204.120 1.00 0.00 512 ILE A CA 1
ATOM 17745 C C . ILE B 1 476 ? 141.442 216.795 203.949 1.00 0.00 512 ILE A C 1
ATOM 17746 O O . ILE B 1 476 ? 140.363 217.396 203.954 1.00 0.00 512 ILE A O 1
ATOM 17762 N N . HIS B 1 477 ? 141.514 215.474 203.809 1.00 0.00 513 HIS A N 1
ATOM 17763 C CA . HIS B 1 477 ? 140.327 214.644 203.695 1.00 0.00 513 HIS A CA 1
ATOM 17764 C C . HIS B 1 477 ? 139.565 214.553 205.007 1.00 0.00 513 HIS A C 1
ATOM 17765 O O . HIS B 1 477 ? 138.440 214.049 205.020 1.00 0.00 513 HIS A O 1
ATOM 17779 N N . ASN B 1 478 ? 140.143 215.038 206.104 1.00 0.00 514 ASN A N 1
ATOM 17780 C CA . ASN B 1 478 ? 139.515 214.974 207.423 1.00 0.00 514 ASN A CA 1
ATOM 17781 C C . ASN B 1 478 ? 139.735 216.324 208.102 1.00 0.00 514 ASN A C 1
ATOM 17782 O O . ASN B 1 478 ? 140.710 216.509 208.833 1.00 0.00 514 ASN A O 1
ATOM 17793 N N . CYS B 1 479 ? 138.810 217.252 207.878 1.00 0.00 515 CYS A N 1
ATOM 17794 C CA . CYS B 1 479 ? 138.896 218.578 208.475 1.00 0.00 515 CYS A CA 1
ATOM 17795 C C . CYS B 1 479 ? 137.493 219.068 208.784 1.00 0.00 515 CYS A C 1
ATOM 17796 O O . CYS B 1 479 ? 136.592 218.937 207.953 1.00 0.00 515 CYS A O 1
ATOM 17804 N N . LYS B 1 480 ? 137.317 219.634 209.971 1.00 0.00 516 LYS A N 1
ATOM 17805 C CA . LYS B 1 480 ? 136.009 220.064 210.439 1.00 0.00 516 LYS A CA 1
ATOM 17806 C C . LYS B 1 480 ? 135.770 221.556 210.264 1.00 0.00 516 LYS A C 1
ATOM 17807 O O . LYS B 1 480 ? 134.717 222.049 210.679 1.00 0.00 516 LYS A O 1
ATOM 17826 N N . THR B 1 481 ? 136.706 222.286 209.669 1.00 0.00 517 THR A N 1
ATOM 17827 C CA . THR B 1 481 ? 136.581 223.735 209.609 1.00 0.00 517 THR A CA 1
ATOM 17828 C C . THR B 1 481 ? 135.509 224.146 208.611 1.00 0.00 517 THR A C 1
ATOM 17829 O O . THR B 1 481 ? 135.326 223.509 207.571 1.00 0.00 517 THR A O 1
ATOM 17840 N N . LYS B 1 482 ? 134.803 225.223 208.934 1.00 0.00 518 LYS A N 1
ATOM 17841 C CA . LYS B 1 482 ? 133.757 225.770 208.088 1.00 0.00 518 LYS A CA 1
ATOM 17842 C C . LYS B 1 482 ? 134.233 227.069 207.454 1.00 0.00 518 LYS A C 1
ATOM 17843 O O . LYS B 1 482 ? 135.069 227.781 208.015 1.00 0.00 518 LYS A O 1
ATOM 17862 N N . ILE B 1 483 ? 133.691 227.376 206.280 1.00 0.00 519 ILE A N 1
ATOM 17863 C CA . ILE B 1 483 ? 134.062 228.604 205.559 1.00 0.00 519 ILE A CA 1
ATOM 17864 C C . ILE B 1 483 ? 133.153 229.696 206.103 1.00 0.00 519 ILE A C 1
ATOM 17865 O O . ILE B 1 483 ? 132.117 230.043 205.534 1.00 0.00 519 ILE A O 1
ATOM 17881 N N . VAL B 1 484 ? 133.561 230.267 207.234 1.00 0.00 520 VAL A N 1
ATOM 17882 C CA . VAL B 1 484 ? 132.752 231.285 207.885 1.00 0.00 520 VAL A CA 1
ATOM 17883 C C . VAL B 1 484 ? 132.874 232.594 207.120 1.00 0.00 520 VAL A C 1
ATOM 17884 O O . VAL B 1 484 ? 133.973 233.012 206.734 1.00 0.00 520 VAL A O 1
ATOM 17897 N N . ASN B 1 485 ? 131.736 233.247 206.890 1.00 0.00 521 ASN A N 1
ATOM 17898 C CA . ASN B 1 485 ? 131.697 234.447 206.063 1.00 0.00 521 ASN A CA 1
ATOM 17899 C C . ASN B 1 485 ? 132.424 235.630 206.685 1.00 0.00 521 ASN A C 1
ATOM 17900 O O . ASN B 1 485 ? 132.706 236.599 205.974 1.00 0.00 521 ASN A O 1
ATOM 17911 N N . ASN B 1 486 ? 132.736 235.582 207.975 1.00 0.00 522 ASN A N 1
ATOM 17912 C CA . ASN B 1 486 ? 133.336 236.727 208.636 1.00 0.00 522 ASN A CA 1
ATOM 17913 C C . ASN B 1 486 ? 134.744 236.984 208.097 1.00 0.00 522 ASN A C 1
ATOM 17914 O O . ASN B 1 486 ? 135.276 236.232 207.278 1.00 0.00 522 ASN A O 1
ATOM 17925 N N . LYS B 1 487 ? 135.343 238.075 208.562 1.00 0.00 523 LYS A N 1
ATOM 17926 C CA . LYS B 1 487 ? 136.677 238.494 208.156 1.00 0.00 523 LYS A CA 1
ATOM 17927 C C . LYS B 1 487 ? 137.628 238.453 209.346 1.00 0.00 523 LYS A C 1
ATOM 17928 O O . LYS B 1 487 ? 137.211 238.352 210.502 1.00 0.00 523 LYS A O 1
ATOM 17947 N N . LEU B 1 488 ? 138.927 238.545 209.049 1.00 0.00 524 LEU A N 1
ATOM 17948 C CA . LEU B 1 488 ? 139.962 238.431 210.068 1.00 0.00 524 LEU A CA 1
ATOM 17949 C C . LEU B 1 488 ? 140.726 239.724 210.314 1.00 0.00 524 LEU A C 1
ATOM 17950 O O . LEU B 1 488 ? 141.281 239.893 211.404 1.00 0.00 524 LEU A O 1
ATOM 17966 N N . ARG B 1 489 ? 140.754 240.641 209.352 1.00 0.00 525 ARG A N 1
ATOM 17967 C CA . ARG B 1 489 ? 141.324 241.979 209.446 1.00 0.00 525 ARG A CA 1
ATOM 17968 C C . ARG B 1 489 ? 142.849 241.973 209.381 1.00 0.00 525 ARG A C 1
ATOM 17969 O O . ARG B 1 489 ? 143.448 243.048 209.358 1.00 0.00 525 ARG A O 1
ATOM 17990 N N . ALA B 1 490 ? 143.502 240.817 209.342 1.00 0.00 526 ALA A N 1
ATOM 17991 C CA . ALA B 1 490 ? 144.942 240.702 209.130 1.00 0.00 526 ALA A CA 1
ATOM 17992 C C . ALA B 1 490 ? 145.769 241.419 210.193 1.00 0.00 526 ALA A C 1
ATOM 17993 O O . ALA B 1 490 ? 146.983 241.574 210.021 1.00 0.00 526 ALA A O 1
ATOM 18000 N N . THR B 1 491 ? 145.152 241.866 211.288 1.00 0.00 527 THR A N 1
ATOM 18001 C CA . THR B 1 491 ? 145.880 242.466 212.401 1.00 0.00 527 THR A CA 1
ATOM 18002 C C . THR B 1 491 ? 145.614 241.727 213.706 1.00 0.00 527 THR A C 1
ATOM 18003 O O . THR B 1 491 ? 145.730 242.316 214.784 1.00 0.00 527 THR A O 1
ATOM 18014 N N . PHE B 1 492 ? 145.250 240.451 213.625 1.00 0.00 528 PHE A N 1
ATOM 18015 C CA . PHE B 1 492 ? 144.995 239.622 214.792 1.00 0.00 528 PHE A CA 1
ATOM 18016 C C . PHE B 1 492 ? 145.599 238.250 214.540 1.00 0.00 528 PHE A C 1
ATOM 18017 O O . PHE B 1 492 ? 146.317 238.034 213.560 1.00 0.00 528 PHE A O 1
ATOM 18034 N N . VAL B 1 493 ? 145.304 237.313 215.436 1.00 0.00 529 VAL A N 1
ATOM 18035 C CA . VAL B 1 493 ? 145.672 235.914 215.271 1.00 0.00 529 VAL A CA 1
ATOM 18036 C C . VAL B 1 493 ? 144.441 235.020 215.270 1.00 0.00 529 VAL A C 1
ATOM 18037 O O . VAL B 1 493 ? 144.320 234.109 214.447 1.00 0.00 529 VAL A O 1
ATOM 18050 N N . ARG B 1 494 ? 143.514 235.268 216.188 1.00 0.00 530 ARG A N 1
ATOM 18051 C CA . ARG B 1 494 ? 142.248 234.559 216.249 1.00 0.00 530 ARG A CA 1
ATOM 18052 C C . ARG B 1 494 ? 141.126 235.509 215.865 1.00 0.00 530 ARG A C 1
ATOM 18053 O O . ARG B 1 494 ? 141.142 236.685 216.239 1.00 0.00 530 ARG A O 1
ATOM 18074 N N . ARG B 1 495 ? 140.158 234.996 215.126 1.00 0.00 531 ARG A N 1
ATOM 18075 C CA . ARG B 1 495 ? 139.088 235.825 214.599 1.00 0.00 531 ARG A CA 1
ATOM 18076 C C . ARG B 1 495 ? 138.374 236.544 215.737 1.00 0.00 531 ARG A C 1
ATOM 18077 O O . ARG B 1 495 ? 137.894 235.883 216.669 1.00 0.00 531 ARG A O 1
ATOM 18098 N N . PRO B 1 496 ? 138.276 237.869 215.712 1.00 0.00 532 PRO A N 1
ATOM 18099 C CA . PRO B 1 496 ? 137.629 238.578 216.807 1.00 0.00 532 PRO A CA 1
ATOM 18100 C C . PRO B 1 496 ? 136.125 238.602 216.620 1.00 0.00 532 PRO A C 1
ATOM 18101 O O . PRO B 1 496 ? 135.638 238.692 215.483 1.00 0.00 532 PRO A O 1
ATOM 18112 N N . PRO B 1 497 ? 135.351 238.520 217.700 1.00 0.00 533 PRO A N 1
ATOM 18113 C CA . PRO B 1 497 ? 133.897 238.657 217.562 1.00 0.00 533 PRO A CA 1
ATOM 18114 C C . PRO B 1 497 ? 133.521 240.025 217.012 1.00 0.00 533 PRO A C 1
ATOM 18115 O O . PRO B 1 497 ? 134.163 241.034 217.312 1.00 0.00 533 PRO A O 1
ATOM 18126 N N . GLY B 1 498 ? 132.469 240.052 216.199 1.00 0.00 534 GLY A N 1
ATOM 18127 C CA . GLY B 1 498 ? 131.957 241.299 215.670 1.00 0.00 534 GLY A CA 1
ATOM 18128 C C . GLY B 1 498 ? 132.664 241.826 214.443 1.00 0.00 534 GLY A C 1
ATOM 18129 O O . GLY B 1 498 ? 132.380 242.954 214.027 1.00 0.00 534 GLY A O 1
ATOM 18133 N N . ALA B 1 499 ? 133.569 241.054 213.847 1.00 0.00 535 ALA A N 1
ATOM 18134 C CA . ALA B 1 499 ? 134.287 241.515 212.672 1.00 0.00 535 ALA A CA 1
ATOM 18135 C C . ALA B 1 499 ? 133.331 241.660 211.490 1.00 0.00 535 ALA A C 1
ATOM 18136 O O . ALA B 1 499 ? 132.277 241.023 211.448 1.00 0.00 535 ALA A O 1
ATOM 18143 N N . PRO B 1 500 ? 133.679 242.494 210.516 1.00 0.00 536 PRO A N 1
ATOM 18144 C CA . PRO B 1 500 ? 132.765 242.762 209.406 1.00 0.00 536 PRO A CA 1
ATOM 18145 C C . PRO B 1 500 ? 132.790 241.646 208.371 1.00 0.00 536 PRO A C 1
ATOM 18146 O O . PRO B 1 500 ? 133.693 240.813 208.325 1.00 0.00 536 PRO A O 1
ATOM 18157 N N . HIS B 1 501 ? 131.766 241.655 207.526 1.00 0.00 537 HIS A N 1
ATOM 18158 C CA . HIS B 1 501 ? 131.632 240.662 206.476 1.00 0.00 537 HIS A CA 1
ATOM 18159 C C . HIS B 1 501 ? 132.756 240.795 205.452 1.00 0.00 537 HIS A C 1
ATOM 18160 O O . HIS B 1 501 ? 133.392 241.841 205.316 1.00 0.00 537 HIS A O 1
ATOM 18174 N N . LEU B 1 502 ? 132.990 239.708 204.720 1.00 0.00 538 LEU A N 1
ATOM 18175 C CA . LEU B 1 502 ? 134.034 239.687 203.709 1.00 0.00 538 LEU A CA 1
ATOM 18176 C C . LEU B 1 502 ? 133.699 240.650 202.574 1.00 0.00 538 LEU A C 1
ATOM 18177 O O . LEU B 1 502 ? 132.623 241.249 202.521 1.00 0.00 538 LEU A O 1
ATOM 18193 N N . LYS B 1 503 ? 134.645 240.792 201.649 1.00 0.00 539 LYS A N 1
ATOM 18194 C CA . LYS B 1 503 ? 134.450 241.637 200.477 1.00 0.00 539 LYS A CA 1
ATOM 18195 C C . LYS B 1 503 ? 133.599 240.878 199.469 1.00 0.00 539 LYS A C 1
ATOM 18196 O O . LYS B 1 503 ? 134.029 239.855 198.928 1.00 0.00 539 LYS A O 1
ATOM 18215 N N . ALA B 1 504 ? 132.393 241.376 199.215 1.00 0.00 540 ALA A N 1
ATOM 18216 C CA . ALA B 1 504 ? 131.437 240.767 198.296 1.00 0.00 540 ALA A CA 1
ATOM 18217 C C . ALA B 1 504 ? 130.971 239.394 198.759 1.00 0.00 540 ALA A C 1
ATOM 18218 O O . ALA B 1 504 ? 130.324 238.675 197.991 1.00 0.00 540 ALA A O 1
ATOM 18225 N N . ASP B 1 505 ? 131.279 239.010 199.995 1.00 0.00 541 ASP A N 1
ATOM 18226 C CA . ASP B 1 505 ? 130.871 237.727 200.557 1.00 0.00 541 ASP A CA 1
ATOM 18227 C C . ASP B 1 505 ? 131.466 236.550 199.798 1.00 0.00 541 ASP A C 1
ATOM 18228 O O . ASP B 1 505 ? 130.944 235.435 199.872 1.00 0.00 541 ASP A O 1
ATOM 18237 N N . THR B 1 506 ? 132.557 236.769 199.071 1.00 0.00 542 THR A N 1
ATOM 18238 C CA . THR B 1 506 ? 133.179 235.740 198.246 1.00 0.00 542 THR A CA 1
ATOM 18239 C C . THR B 1 506 ? 134.523 235.370 198.853 1.00 0.00 542 THR A C 1
ATOM 18240 O O . THR B 1 506 ? 135.511 236.086 198.668 1.00 0.00 542 THR A O 1
ATOM 18251 N N . ALA B 1 507 ? 134.563 234.252 199.566 1.00 0.00 543 ALA A N 1
ATOM 18252 C CA . ALA B 1 507 ? 135.821 233.733 200.070 1.00 0.00 543 ALA A CA 1
ATOM 18253 C C . ALA B 1 507 ? 136.591 233.061 198.945 1.00 0.00 543 ALA A C 1
ATOM 18254 O O . ALA B 1 507 ? 136.013 232.358 198.114 1.00 0.00 543 ALA A O 1
ATOM 18261 N N . ILE B 1 508 ? 137.899 233.287 198.919 1.00 0.00 544 ILE A N 1
ATOM 18262 C CA . ILE B 1 508 ? 138.802 232.617 197.993 1.00 0.00 544 ILE A CA 1
ATOM 18263 C C . ILE B 1 508 ? 139.637 231.637 198.799 1.00 0.00 544 ILE A C 1
ATOM 18264 O O . ILE B 1 508 ? 140.247 232.014 199.805 1.00 0.00 544 ILE A O 1
ATOM 18280 N N . ILE B 1 509 ? 139.662 230.383 198.360 1.00 0.00 545 ILE A N 1
ATOM 18281 C CA . ILE B 1 509 ? 140.135 229.291 199.201 1.00 0.00 545 ILE A CA 1
ATOM 18282 C C . ILE B 1 509 ? 141.379 228.636 198.617 1.00 0.00 545 ILE A C 1
ATOM 18283 O O . ILE B 1 509 ? 141.589 227.431 198.781 1.00 0.00 545 ILE A O 1
ATOM 18299 N N . ASN B 1 510 ? 142.207 229.419 197.928 1.00 0.00 546 ASN A N 1
ATOM 18300 C CA . ASN B 1 510 ? 143.545 228.986 197.552 1.00 0.00 546 ASN A CA 1
ATOM 18301 C C . ASN B 1 510 ? 144.638 229.718 198.298 1.00 0.00 546 ASN A C 1
ATOM 18302 O O . ASN B 1 510 ? 145.671 229.124 198.601 1.00 0.00 546 ASN A O 1
ATOM 18313 N N . ARG B 1 511 ? 144.431 230.992 198.591 1.00 0.00 547 ARG A N 1
ATOM 18314 C CA . ARG B 1 511 ? 145.501 231.846 199.071 1.00 0.00 547 ARG A CA 1
ATOM 18315 C C . ARG B 1 511 ? 145.852 231.503 200.510 1.00 0.00 547 ARG A C 1
ATOM 18316 O O . ARG B 1 511 ? 144.966 231.281 201.339 1.00 0.00 547 ARG A O 1
ATOM 18337 N N . PHE B 1 512 ? 147.149 231.449 200.798 1.00 0.00 548 PHE A N 1
ATOM 18338 C CA . PHE B 1 512 ? 147.615 231.402 202.175 1.00 0.00 548 PHE A CA 1
ATOM 18339 C C . PHE B 1 512 ? 148.691 232.447 202.424 1.00 0.00 548 PHE A C 1
ATOM 18340 O O . PHE B 1 512 ? 148.848 232.916 203.554 1.00 0.00 548 PHE A O 1
ATOM 18357 N N . HIS B 1 513 ? 149.440 232.818 201.392 1.00 0.00 549 HIS A N 1
ATOM 18358 C CA . HIS B 1 513 ? 150.493 233.809 201.557 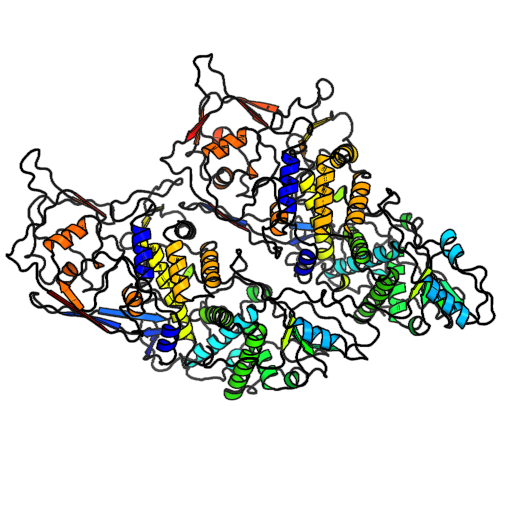1.00 0.00 549 HIS A CA 1
ATOM 18359 C C . HIS B 1 513 ? 151.021 234.142 200.168 1.00 0.00 549 HIS A C 1
ATOM 18360 O O . HIS B 1 513 ? 150.752 233.429 199.199 1.00 0.00 549 HIS A O 1
ATOM 18374 N N . ASP B 1 514 ? 151.777 235.229 200.079 1.00 0.00 550 ASP A N 1
ATOM 18375 C CA . ASP B 1 514 ? 152.237 235.709 198.783 1.00 0.00 550 ASP A CA 1
ATOM 18376 C C . ASP B 1 514 ? 153.182 234.696 198.140 1.00 0.00 550 ASP A C 1
ATOM 18377 O O . ASP B 1 514 ? 153.943 234.027 198.841 1.00 0.00 550 ASP A O 1
ATOM 18386 N N . PRO B 1 515 ? 153.159 234.555 196.810 1.00 0.00 551 PRO A N 1
ATOM 18387 C CA . PRO B 1 515 ? 154.071 233.604 196.160 1.00 0.00 551 PRO A CA 1
ATOM 18388 C C . PRO B 1 515 ? 155.506 234.084 196.070 1.00 0.00 551 PRO A C 1
ATOM 18389 O O . PRO B 1 515 ? 156.378 233.288 195.698 1.00 0.00 551 PRO A O 1
ATOM 18400 N N . GLU B 1 516 ? 155.786 235.349 196.382 1.00 0.00 552 GLU A N 1
ATOM 18401 C CA . GLU B 1 516 ? 157.167 235.814 196.338 1.00 0.00 552 GLU A CA 1
ATOM 18402 C C . GLU B 1 516 ? 158.037 235.017 197.296 1.00 0.00 552 GLU A C 1
ATOM 18403 O O . GLU B 1 516 ? 159.206 234.741 197.005 1.00 0.00 552 GLU A O 1
ATOM 18415 N N . LEU B 1 517 ? 157.485 234.638 198.448 1.00 0.00 553 LEU A N 1
ATOM 18416 C CA . LEU B 1 517 ? 158.229 233.792 199.370 1.00 0.00 553 LEU A CA 1
ATOM 18417 C C . LEU B 1 517 ? 158.561 232.453 198.728 1.00 0.00 553 LEU A C 1
ATOM 18418 O O . LEU B 1 517 ? 159.688 231.959 198.849 1.00 0.00 553 LEU A O 1
ATOM 18434 N N . ALA B 1 518 ? 157.593 231.850 198.036 1.00 0.00 554 ALA A N 1
ATOM 18435 C CA . ALA B 1 518 ? 157.854 230.584 197.364 1.00 0.00 554 ALA A CA 1
ATOM 18436 C C . ALA B 1 518 ? 158.947 230.740 196.323 1.00 0.00 554 ALA A C 1
ATOM 18437 O O . ALA B 1 518 ? 159.833 229.887 196.208 1.00 0.00 554 ALA A O 1
ATOM 18444 N N . TYR B 1 519 ? 158.903 231.825 195.551 1.00 0.00 555 TYR A N 1
ATOM 18445 C CA . TYR B 1 519 ? 159.960 232.068 194.577 1.00 0.00 555 TYR A CA 1
ATOM 18446 C C . TYR B 1 519 ? 161.314 232.169 195.260 1.00 0.00 555 TYR A C 1
ATOM 18447 O O . TYR B 1 519 ? 162.280 231.518 194.851 1.00 0.00 555 TYR A O 1
ATOM 18465 N N . ALA B 1 520 ? 161.398 232.969 196.321 1.00 0.00 556 ALA A N 1
ATOM 18466 C CA . ALA B 1 520 ? 162.675 233.150 196.996 1.00 0.00 556 ALA A CA 1
ATOM 18467 C C . ALA B 1 520 ? 163.211 231.823 197.508 1.00 0.00 556 ALA A C 1
ATOM 18468 O O . ALA B 1 520 ? 164.393 231.513 197.332 1.00 0.00 556 ALA A O 1
ATOM 18475 N N . LEU B 1 521 ? 162.351 231.017 198.129 1.00 0.00 557 LEU A N 1
ATOM 18476 C CA . LEU B 1 521 ? 162.791 229.732 198.653 1.00 0.00 557 LEU A CA 1
ATOM 18477 C C . LEU B 1 521 ? 163.214 228.775 197.552 1.00 0.00 557 LEU A C 1
ATOM 18478 O O . LEU B 1 521 ? 163.877 227.775 197.839 1.00 0.00 557 LEU A O 1
ATOM 18494 N N . GLY B 1 522 ? 162.841 229.045 196.306 1.00 0.00 558 GLY A N 1
ATOM 18495 C CA . GLY B 1 522 ? 163.177 228.142 195.226 1.00 0.00 558 GLY A CA 1
ATOM 18496 C C . GLY B 1 522 ? 162.273 226.942 195.105 1.00 0.00 558 GLY A C 1
ATOM 18497 O O . GLY B 1 522 ? 162.697 225.913 194.573 1.00 0.00 558 GLY A O 1
ATOM 18501 N N . ILE B 1 523 ? 161.039 227.037 195.581 1.00 0.00 559 ILE A N 1
ATOM 18502 C CA . ILE B 1 523 ? 160.091 225.950 195.497 1.00 0.00 559 ILE A CA 1
ATOM 18503 C C . ILE B 1 523 ? 159.074 226.270 194.409 1.00 0.00 559 ILE A C 1
ATOM 18504 O O . ILE B 1 523 ? 159.058 227.360 193.844 1.00 0.00 559 ILE A O 1
ATOM 18520 N N . LEU B 1 524 ? 158.218 225.302 194.099 1.00 0.00 560 LEU A N 1
ATOM 18521 C CA . LEU B 1 524 ? 157.246 225.484 193.031 1.00 0.00 560 LEU A CA 1
ATOM 18522 C C . LEU B 1 524 ? 156.405 226.726 193.285 1.00 0.00 560 LEU A C 1
ATOM 18523 O O . LEU B 1 524 ? 155.938 226.958 194.402 1.00 0.00 560 LEU A O 1
ATOM 18539 N N . ALA B 1 525 ? 156.211 227.525 192.240 1.00 0.00 561 ALA A N 1
ATOM 18540 C CA . ALA B 1 525 ? 155.453 228.761 192.322 1.00 0.00 561 ALA A CA 1
ATOM 18541 C C . ALA B 1 525 ? 154.279 228.713 191.358 1.00 0.00 561 ALA A C 1
ATOM 18542 O O . ALA B 1 525 ? 154.382 228.176 190.253 1.00 0.00 561 ALA A O 1
ATOM 18549 N N . ASP B 1 526 ? 153.163 229.292 191.783 1.00 0.00 562 ASP A N 1
ATOM 18550 C CA . ASP B 1 526 ? 151.952 229.301 190.976 1.00 0.00 562 ASP A CA 1
ATOM 18551 C C . ASP B 1 526 ? 152.128 230.263 189.804 1.00 0.00 562 ASP A C 1
ATOM 18552 O O . ASP B 1 526 ? 153.200 230.837 189.593 1.00 0.00 562 ASP A O 1
ATOM 18561 N N . GLY B 1 527 ? 151.068 230.453 189.023 1.00 0.00 563 GLY A N 1
ATOM 18562 C CA . GLY B 1 527 ? 151.153 231.247 187.814 1.00 0.00 563 GLY A CA 1
ATOM 18563 C C . GLY B 1 527 ? 151.206 232.741 188.054 1.00 0.00 563 GLY A C 1
ATOM 18564 O O . GLY B 1 527 ? 150.405 233.492 187.491 1.00 0.00 563 GLY A O 1
ATOM 18568 N N . ILE B 1 528 ? 152.144 233.187 188.884 1.00 0.00 564 ILE A N 1
ATOM 18569 C CA . ILE B 1 528 ? 152.373 234.603 189.140 1.00 0.00 564 ILE A CA 1
ATOM 18570 C C . ILE B 1 528 ? 153.815 234.917 188.781 1.00 0.00 564 ILE A C 1
ATOM 18571 O O . ILE B 1 528 ? 154.733 234.205 189.199 1.00 0.00 564 ILE A O 1
ATOM 18587 N N . ALA B 1 529 ? 154.012 235.973 188.007 1.00 0.00 565 ALA A N 1
ATOM 18588 C CA . ALA B 1 529 ? 155.361 236.347 187.626 1.00 0.00 565 ALA A CA 1
ATOM 18589 C C . ALA B 1 529 ? 156.144 236.776 188.864 1.00 0.00 565 ALA A C 1
ATOM 18590 O O . ALA B 1 529 ? 155.575 237.382 189.778 1.00 0.00 565 ALA A O 1
ATOM 18597 N N . PRO B 1 530 ? 157.436 236.471 188.939 1.00 0.00 566 PRO A N 1
ATOM 18598 C CA . PRO B 1 530 ? 158.245 236.895 190.087 1.00 0.00 566 PRO A CA 1
ATOM 18599 C C . PRO B 1 530 ? 158.763 238.310 189.896 1.00 0.00 566 PRO A C 1
ATOM 18600 O O . PRO B 1 530 ? 159.569 238.575 189.000 1.00 0.00 566 PRO A O 1
ATOM 18611 N N . LEU B 1 531 ? 158.307 239.223 190.746 1.00 0.00 567 LEU A N 1
ATOM 18612 C CA . LEU B 1 531 ? 158.782 240.604 190.707 1.00 0.00 567 LEU A CA 1
ATOM 18613 C C . LEU B 1 531 ? 160.178 240.629 191.318 1.00 0.00 567 LEU A C 1
ATOM 18614 O O . LEU B 1 531 ? 160.355 240.761 192.527 1.00 0.00 567 LEU A O 1
ATOM 18630 N N . ASP B 1 532 ? 161.188 240.478 190.462 1.00 0.00 568 ASP A N 1
ATOM 18631 C CA . ASP B 1 532 ? 162.569 240.336 190.910 1.00 0.00 568 ASP A CA 1
ATOM 18632 C C . ASP B 1 532 ? 163.451 241.500 190.487 1.00 0.00 568 ASP A C 1
ATOM 18633 O O . ASP B 1 532 ? 164.067 242.138 191.345 1.00 0.00 568 ASP A O 1
ATOM 18642 N N . GLY B 1 533 ? 163.544 241.789 189.194 1.00 0.00 569 GLY A N 1
ATOM 18643 C CA . GLY B 1 533 ? 164.479 242.763 188.681 1.00 0.00 569 GLY A CA 1
ATOM 18644 C C . GLY B 1 533 ? 163.841 243.633 187.617 1.00 0.00 569 GLY A C 1
ATOM 18645 O O . GLY B 1 533 ? 162.637 243.886 187.623 1.00 0.00 569 GLY A O 1
ATOM 18649 N N . SER B 1 534 ? 164.678 244.079 186.686 1.00 0.00 570 SER A N 1
ATOM 18650 C CA . SER B 1 534 ? 164.230 245.011 185.664 1.00 0.00 570 SER A CA 1
ATOM 18651 C C . SER B 1 534 ? 163.047 244.441 184.894 1.00 0.00 570 SER A C 1
ATOM 18652 O O . SER B 1 534 ? 163.032 243.265 184.525 1.00 0.00 570 SER A O 1
ATOM 18660 N N . HIS B 1 535 ? 162.050 245.289 184.654 1.00 0.00 571 HIS A N 1
ATOM 18661 C CA . HIS B 1 535 ? 160.856 244.914 183.914 1.00 0.00 571 HIS A CA 1
ATOM 18662 C C . HIS B 1 535 ? 160.574 245.956 182.844 1.00 0.00 571 HIS A C 1
ATOM 18663 O O . HIS B 1 535 ? 160.842 247.145 183.028 1.00 0.00 571 HIS A O 1
ATOM 18677 N N . GLU B 1 536 ? 160.018 245.499 181.727 1.00 0.00 572 GLU A N 1
ATOM 18678 C CA . GLU B 1 536 ? 159.715 246.353 180.581 1.00 0.00 572 GLU A CA 1
ATOM 18679 C C . GLU B 1 536 ? 158.220 246.256 180.302 1.00 0.00 572 GLU A C 1
ATOM 18680 O O . GLU B 1 536 ? 157.779 245.391 179.541 1.00 0.00 572 GLU A O 1
ATOM 18692 N N . TYR B 1 537 ? 157.444 247.145 180.910 1.00 0.00 573 TYR A N 1
ATOM 18693 C CA . TYR B 1 537 ? 155.995 247.098 180.810 1.00 0.00 573 TYR A CA 1
ATOM 18694 C C . TYR B 1 537 ? 155.509 247.838 179.571 1.00 0.00 573 TYR A C 1
ATOM 18695 O O . TYR B 1 537 ? 156.216 248.659 178.987 1.00 0.00 573 TYR A O 1
ATOM 18713 N N . ASN B 1 538 ? 154.272 247.536 179.183 1.00 0.00 574 ASN A N 1
ATOM 18714 C CA . ASN B 1 538 ? 153.579 248.246 178.109 1.00 0.00 574 ASN A CA 1
ATOM 18715 C C . ASN B 1 538 ? 152.127 248.382 178.552 1.00 0.00 574 ASN A C 1
ATOM 18716 O O . ASN B 1 538 ? 151.344 247.439 178.421 1.00 0.00 574 ASN A O 1
ATOM 18727 N N . VAL B 1 539 ? 151.770 249.563 179.056 1.00 0.00 575 VAL A N 1
ATOM 18728 C CA . VAL B 1 539 ? 150.529 249.704 179.810 1.00 0.00 575 VAL A CA 1
ATOM 18729 C C . VAL B 1 539 ? 149.316 249.331 178.972 1.00 0.00 575 VAL A C 1
ATOM 18730 O O . VAL B 1 539 ? 148.318 248.850 179.510 1.00 0.00 575 VAL A O 1
ATOM 18743 N N . LEU B 1 540 ? 149.363 249.542 177.658 1.00 0.00 576 LEU A N 1
ATOM 18744 C CA . LEU B 1 540 ? 148.180 249.279 176.842 1.00 0.00 576 LEU A CA 1
ATOM 18745 C C . LEU B 1 540 ? 147.845 247.793 176.819 1.00 0.00 576 LEU A C 1
ATOM 18746 O O . LEU B 1 540 ? 146.761 247.379 177.244 1.00 0.00 576 LEU A O 1
ATOM 18762 N N . ASP B 1 541 ? 148.764 246.973 176.309 1.00 0.00 577 ASP A N 1
ATOM 18763 C CA . ASP B 1 541 ? 148.514 245.537 176.247 1.00 0.00 577 ASP A CA 1
ATOM 18764 C C . ASP B 1 541 ? 148.326 244.958 177.640 1.00 0.00 577 ASP A C 1
ATOM 18765 O O . ASP B 1 541 ? 147.445 244.120 177.866 1.00 0.00 577 ASP A O 1
ATOM 18774 N N . GLU B 1 542 ? 149.155 245.392 178.585 1.00 0.00 578 GLU A N 1
ATOM 18775 C CA . GLU B 1 542 ? 149.044 244.937 179.963 1.00 0.00 578 GLU A CA 1
ATOM 18776 C C . GLU B 1 542 ? 147.644 245.182 180.507 1.00 0.00 578 GLU A C 1
ATOM 18777 O O . GLU B 1 542 ? 147.010 244.282 181.067 1.00 0.00 578 GLU A O 1
ATOM 18789 N N . LEU B 1 543 ? 147.138 246.401 180.333 1.00 0.00 579 LEU A N 1
ATOM 18790 C CA . LEU B 1 543 ? 145.795 246.731 180.790 1.00 0.00 579 LEU A CA 1
ATOM 18791 C C . LEU B 1 543 ? 144.749 245.904 180.063 1.00 0.00 579 LEU A C 1
ATOM 18792 O O . LEU B 1 543 ? 143.774 245.450 180.669 1.00 0.00 579 LEU A O 1
ATOM 18808 N N . ASP B 1 544 ? 144.930 245.701 178.761 1.00 0.00 580 ASP A N 1
ATOM 18809 C CA . ASP B 1 544 ? 143.971 244.900 178.012 1.00 0.00 580 ASP A CA 1
ATOM 18810 C C . ASP B 1 544 ? 143.880 243.493 178.579 1.00 0.00 580 ASP A C 1
ATOM 18811 O O . ASP B 1 544 ? 142.784 242.938 178.712 1.00 0.00 580 ASP A O 1
ATOM 18820 N N . TYR B 1 545 ? 145.022 242.898 178.919 1.00 0.00 581 TYR A N 1
ATOM 18821 C CA . TYR B 1 545 ? 145.013 241.542 179.455 1.00 0.00 581 TYR A CA 1
ATOM 18822 C C . TYR B 1 545 ? 144.254 241.478 180.772 1.00 0.00 581 TYR A C 1
ATOM 18823 O O . TYR B 1 545 ? 143.596 240.475 181.068 1.00 0.00 581 TYR A O 1
ATOM 18841 N N . LEU B 1 546 ? 144.335 242.537 181.579 1.00 0.00 582 LEU A N 1
ATOM 18842 C CA . LEU B 1 546 ? 143.585 242.571 182.830 1.00 0.00 582 LEU A CA 1
ATOM 18843 C C . LEU B 1 546 ? 142.103 242.349 182.583 1.00 0.00 582 LEU A C 1
ATOM 18844 O O . LEU B 1 546 ? 141.475 241.496 183.220 1.00 0.00 582 LEU A O 1
ATOM 18860 N N . PHE B 1 547 ? 141.526 243.100 181.657 1.00 0.00 583 PHE A N 1
ATOM 18861 C CA . PHE B 1 547 ? 140.090 243.057 181.439 1.00 0.00 583 PHE A CA 1
ATOM 18862 C C . PHE B 1 547 ? 139.643 241.792 180.728 1.00 0.00 583 PHE A C 1
ATOM 18863 O O . PHE B 1 547 ? 138.489 241.713 180.300 1.00 0.00 583 PHE A O 1
ATOM 18880 N N . ASN B 1 548 ? 140.526 240.809 180.589 1.00 0.00 584 ASN A N 1
ATOM 18881 C CA . ASN B 1 548 ? 140.148 239.464 180.188 1.00 0.00 584 ASN A CA 1
ATOM 18882 C C . ASN B 1 548 ? 140.100 238.511 181.373 1.00 0.00 584 ASN A C 1
ATOM 18883 O O . ASN B 1 548 ? 140.007 237.297 181.176 1.00 0.00 584 ASN A O 1
ATOM 18894 N N . GLY B 1 549 ? 140.165 239.034 182.596 1.00 0.00 585 GLY A N 1
ATOM 18895 C CA . GLY B 1 549 ? 140.118 238.229 183.796 1.00 0.00 585 GLY A CA 1
ATOM 18896 C C . GLY B 1 549 ? 141.452 238.028 184.481 1.00 0.00 585 GLY A C 1
ATOM 18897 O O . GLY B 1 549 ? 141.471 237.621 185.647 1.00 0.00 585 GLY A O 1
ATOM 18901 N N . GLY B 1 550 ? 142.560 238.308 183.802 1.00 0.00 586 GLY A N 1
ATOM 18902 C CA . GLY B 1 550 ? 143.863 238.080 184.393 1.00 0.00 586 GLY A CA 1
ATOM 18903 C C . GLY B 1 550 ? 144.018 238.759 185.739 1.00 0.00 586 GLY A C 1
ATOM 18904 O O . GLY B 1 550 ? 143.228 239.613 186.139 1.00 0.00 586 GLY A O 1
ATOM 18908 N N . ASP B 1 551 ? 145.064 238.355 186.453 1.00 0.00 587 ASP A N 1
ATOM 18909 C CA . ASP B 1 551 ? 145.333 238.896 187.776 1.00 0.00 587 ASP A CA 1
ATOM 18910 C C . ASP B 1 551 ? 146.092 240.206 187.661 1.00 0.00 587 ASP A C 1
ATOM 18911 O O . ASP B 1 551 ? 147.070 240.303 186.916 1.00 0.00 587 ASP A O 1
ATOM 18920 N N . ILE B 1 552 ? 145.648 241.214 188.411 1.00 0.00 588 ILE A N 1
ATOM 18921 C CA . ILE B 1 552 ? 146.346 242.492 188.394 1.00 0.00 588 ILE A CA 1
ATOM 18922 C C . ILE B 1 552 ? 147.779 242.323 188.867 1.00 0.00 588 ILE A C 1
ATOM 18923 O O . ILE B 1 552 ? 148.666 243.090 188.476 1.00 0.00 588 ILE A O 1
ATOM 18939 N N . ARG B 1 553 ? 148.034 241.323 189.711 1.00 0.00 589 ARG A N 1
ATOM 18940 C CA . ARG B 1 553 ? 149.378 241.123 190.237 1.00 0.00 589 ARG A CA 1
ATOM 18941 C C . ARG B 1 553 ? 150.386 240.830 189.139 1.00 0.00 589 ARG A C 1
ATOM 18942 O O . ARG B 1 553 ? 151.586 241.029 189.348 1.00 0.00 589 ARG A O 1
ATOM 18963 N N . ASN B 1 554 ? 149.936 240.359 187.980 1.00 0.00 590 ASN A N 1
ATOM 18964 C CA . ASN B 1 554 ? 150.829 240.141 186.853 1.00 0.00 590 ASN A CA 1
ATOM 18965 C C . ASN B 1 554 ? 151.018 241.388 186.007 1.00 0.00 590 ASN A C 1
ATOM 18966 O O . ASN B 1 554 ? 151.741 241.335 185.007 1.00 0.00 590 ASN A O 1
ATOM 18977 N N . CYS B 1 555 ? 150.384 242.498 186.374 1.00 0.00 591 CYS A N 1
ATOM 18978 C CA . CYS B 1 555 ? 150.496 243.756 185.645 1.00 0.00 591 CYS A CA 1
ATOM 18979 C C . CYS B 1 555 ? 151.342 244.706 186.485 1.00 0.00 591 CYS A C 1
ATOM 18980 O O . CYS B 1 555 ? 150.854 245.310 187.442 1.00 0.00 591 CYS A O 1
ATOM 18988 N N . PHE B 1 556 ? 152.617 244.837 186.120 1.00 0.00 592 PHE A N 1
ATOM 18989 C CA . PHE B 1 556 ? 153.521 245.691 186.878 1.00 0.00 592 PHE A CA 1
ATOM 18990 C C . PHE B 1 556 ? 153.274 247.168 186.601 1.00 0.00 592 PHE A C 1
ATOM 18991 O O . PHE B 1 556 ? 153.280 247.987 187.528 1.00 0.00 592 PHE A O 1
ATOM 19008 N N . GLY B 1 557 ? 153.065 247.528 185.336 1.00 0.00 593 GLY A N 1
ATOM 19009 C CA . GLY B 1 557 ? 152.918 248.934 185.000 1.00 0.00 593 GLY A CA 1
ATOM 19010 C C . GLY B 1 557 ? 151.780 249.591 185.753 1.00 0.00 593 GLY A C 1
ATOM 19011 O O . GLY B 1 557 ? 151.936 250.672 186.323 1.00 0.00 593 GLY A O 1
ATOM 19015 N N . LEU B 1 558 ? 150.620 248.937 185.777 1.00 0.00 594 LEU A N 1
ATOM 19016 C CA . LEU B 1 558 ? 149.469 249.509 186.465 1.00 0.00 594 LEU A CA 1
ATOM 19017 C C . LEU B 1 558 ? 149.774 249.729 187.938 1.00 0.00 594 LEU A C 1
ATOM 19018 O O . LEU B 1 558 ? 149.594 250.831 188.466 1.00 0.00 594 LEU A O 1
ATOM 19034 N N . ASN B 1 559 ? 150.255 248.690 188.615 1.00 0.00 595 ASN A N 1
ATOM 19035 C CA . ASN B 1 559 ? 150.511 248.807 190.043 1.00 0.00 595 ASN A CA 1
ATOM 19036 C C . ASN B 1 559 ? 151.510 249.916 190.327 1.00 0.00 595 ASN A C 1
ATOM 19037 O O . ASN B 1 559 ? 151.359 250.663 191.300 1.00 0.00 595 ASN A O 1
ATOM 19048 N N . ALA B 1 560 ? 152.535 250.048 189.485 1.00 0.00 596 ALA A N 1
ATOM 19049 C CA . ALA B 1 560 ? 153.535 251.082 189.716 1.00 0.00 596 ALA A CA 1
ATOM 19050 C C . ALA B 1 560 ? 152.922 252.473 189.626 1.00 0.00 596 ALA A C 1
ATOM 19051 O O . ALA B 1 560 ? 153.270 253.365 190.407 1.00 0.00 596 ALA A O 1
ATOM 19058 N N . LEU B 1 561 ? 152.003 252.676 188.684 1.00 0.00 597 LEU A N 1
ATOM 19059 C CA . LEU B 1 561 ? 151.431 253.984 188.397 1.00 0.00 597 LEU A CA 1
ATOM 19060 C C . LEU B 1 561 ? 150.053 254.173 189.012 1.00 0.00 597 LEU A C 1
ATOM 19061 O O . LEU B 1 561 ? 149.345 255.111 188.638 1.00 0.00 597 LEU A O 1
ATOM 19077 N N . ASN B 1 562 ? 149.661 253.313 189.952 1.00 0.00 598 ASN A N 1
ATOM 19078 C CA . ASN B 1 562 ? 148.261 253.246 190.356 1.00 0.00 598 ASN A CA 1
ATOM 19079 C C . ASN B 1 562 ? 147.718 254.608 190.760 1.00 0.00 598 ASN A C 1
ATOM 19080 O O . ASN B 1 562 ? 146.546 254.912 190.515 1.00 0.00 598 ASN A O 1
ATOM 19091 N N . THR B 1 563 ? 148.543 255.438 191.389 1.00 0.00 599 THR A N 1
ATOM 19092 C CA . THR B 1 563 ? 148.113 256.755 191.830 1.00 0.00 599 THR A CA 1
ATOM 19093 C C . THR B 1 563 ? 149.063 257.861 191.402 1.00 0.00 599 THR A C 1
ATOM 19094 O O . THR B 1 563 ? 148.846 259.022 191.767 1.00 0.00 599 THR A O 1
ATOM 19105 N N . ARG B 1 564 ? 150.098 257.542 190.631 1.00 0.00 600 ARG A N 1
ATOM 19106 C CA . ARG B 1 564 ? 151.053 258.542 190.179 1.00 0.00 600 ARG A CA 1
ATOM 19107 C C . ARG B 1 564 ? 150.817 258.941 188.733 1.00 0.00 600 ARG A C 1
ATOM 19108 O O . ARG B 1 564 ? 151.319 259.979 188.292 1.00 0.00 600 ARG A O 1
ATOM 19129 N N . GLY B 1 565 ? 150.065 258.137 187.993 1.00 0.00 601 GLY A N 1
ATOM 19130 C CA . GLY B 1 565 ? 149.664 258.480 186.647 1.00 0.00 601 GLY A CA 1
ATOM 19131 C C . GLY B 1 565 ? 148.295 257.914 186.343 1.00 0.00 601 GLY A C 1
ATOM 19132 O O . GLY B 1 565 ? 147.384 258.003 187.170 1.00 0.00 601 GLY A O 1
ATOM 19136 N N . LEU B 1 566 ? 148.126 257.351 185.151 1.00 0.00 602 LEU A N 1
ATOM 19137 C CA . LEU B 1 566 ? 146.885 256.682 184.782 1.00 0.00 602 LEU A CA 1
ATOM 19138 C C . LEU B 1 566 ? 145.687 257.619 184.862 1.00 0.00 602 LEU A C 1
ATOM 19139 O O . LEU B 1 566 ? 144.542 257.174 184.740 1.00 0.00 602 LEU A O 1
ATOM 19155 N N . GLY B 1 567 ? 145.928 258.910 185.062 1.00 0.00 603 GLY A N 1
ATOM 19156 C CA . GLY B 1 567 ? 144.903 259.920 184.916 1.00 0.00 603 GLY A CA 1
ATOM 19157 C C . GLY B 1 567 ? 145.286 260.860 183.797 1.00 0.00 603 GLY A C 1
ATOM 19158 O O . GLY B 1 567 ? 144.513 261.736 183.402 1.00 0.00 603 GLY A O 1
ATOM 19162 N N . GLN B 1 568 ? 146.506 260.685 183.291 1.00 0.00 604 GLN A N 1
ATOM 19163 C CA . GLN B 1 568 ? 146.996 261.487 182.182 1.00 0.00 604 GLN A CA 1
ATOM 19164 C C . GLN B 1 568 ? 147.797 260.655 181.190 1.00 0.00 604 GLN A C 1
ATOM 19165 O O . GLN B 1 568 ? 148.484 261.234 180.340 1.00 0.00 604 GLN A O 1
ATOM 19179 N N . ILE B 1 569 ? 147.738 259.327 181.269 1.00 0.00 605 ILE A N 1
ATOM 19180 C CA . ILE B 1 569 ? 148.572 258.476 180.430 1.00 0.00 605 ILE A CA 1
ATOM 19181 C C . ILE B 1 569 ? 147.711 257.557 179.577 1.00 0.00 605 ILE A C 1
ATOM 19182 O O . ILE B 1 569 ? 148.135 257.122 178.502 1.00 0.00 605 ILE A O 1
ATOM 19198 N N . VAL B 1 570 ? 146.506 257.245 180.044 1.00 0.00 606 VAL A N 1
ATOM 19199 C CA . VAL B 1 570 ? 145.649 256.296 179.344 1.00 0.00 606 VAL A CA 1
ATOM 19200 C C . VAL B 1 570 ? 144.197 256.683 179.570 1.00 0.00 606 VAL A C 1
ATOM 19201 O O . VAL B 1 570 ? 143.809 257.077 180.672 1.00 0.00 606 VAL A O 1
ATOM 19214 N N . HIS B 1 571 ? 143.398 256.566 178.514 1.00 0.00 607 HIS A N 1
ATOM 19215 C CA . HIS B 1 571 ? 141.967 256.807 178.566 1.00 0.00 607 HIS A CA 1
ATOM 19216 C C . HIS B 1 571 ? 141.220 255.563 178.111 1.00 0.00 607 HIS A C 1
ATOM 19217 O O . HIS B 1 571 ? 141.779 254.676 177.462 1.00 0.00 607 HIS A O 1
ATOM 19231 N N . ILE B 1 572 ? 139.939 255.515 178.458 1.00 0.00 608 ILE A N 1
ATOM 19232 C CA . ILE B 1 572 ? 139.058 254.410 178.110 1.00 0.00 608 ILE A CA 1
ATOM 19233 C C . ILE B 1 572 ? 137.890 254.979 177.324 1.00 0.00 608 ILE A C 1
ATOM 19234 O O . ILE B 1 572 ? 137.278 255.966 177.745 1.00 0.00 608 ILE A O 1
ATOM 19250 N N . ARG B 1 573 ? 137.594 254.375 176.180 1.00 0.00 609 ARG A N 1
ATOM 19251 C CA . ARG B 1 573 ? 136.508 254.825 175.325 1.00 0.00 609 ARG A CA 1
ATOM 19252 C C . ARG B 1 573 ? 135.786 253.618 174.749 1.00 0.00 609 ARG A C 1
ATOM 19253 O O . ARG B 1 573 ? 136.406 252.572 174.530 1.00 0.00 609 ARG A O 1
ATOM 19274 N N . PRO B 1 574 ? 134.486 253.733 174.484 1.00 0.00 610 PRO A N 1
ATOM 19275 C CA . PRO B 1 574 ? 133.773 252.619 173.856 1.00 0.00 610 PRO A CA 1
ATOM 19276 C C . PRO B 1 574 ? 134.299 252.359 172.456 1.00 0.00 610 PRO A C 1
ATOM 19277 O O . PRO B 1 574 ? 134.769 253.266 171.769 1.00 0.00 610 PRO A O 1
ATOM 19288 N N . LYS B 1 575 ? 134.216 251.101 172.034 1.00 0.00 611 LYS A N 1
ATOM 19289 C CA . LYS B 1 575 ? 134.693 250.717 170.714 1.00 0.00 611 LYS A CA 1
ATOM 19290 C C . LYS B 1 575 ? 133.646 251.043 169.659 1.00 0.00 611 LYS A C 1
ATOM 19291 O O . LYS B 1 575 ? 132.513 250.557 169.724 1.00 0.00 611 LYS A O 1
ATOM 19310 N N . ARG B 1 576 ? 134.032 251.863 168.682 1.00 0.00 612 ARG A N 1
ATOM 19311 C CA . ARG B 1 576 ? 133.169 252.241 167.570 1.00 0.00 612 ARG A CA 1
ATOM 19312 C C . ARG B 1 576 ? 133.527 251.537 166.264 1.00 0.00 612 ARG A C 1
ATOM 19313 O O . ARG B 1 576 ? 133.271 252.064 165.180 1.00 0.00 612 ARG A O 1
ATOM 19334 N N . GLU B 1 577 ? 134.118 250.352 166.352 1.00 0.00 613 GLU A N 1
ATOM 19335 C CA . GLU B 1 577 ? 134.797 249.743 165.216 1.00 0.00 613 GLU A CA 1
ATOM 19336 C C . GLU B 1 577 ? 133.866 249.562 164.020 1.00 0.00 613 GLU A C 1
ATOM 19337 O O . GLU B 1 577 ? 134.081 250.197 162.980 1.00 0.00 613 GLU A O 1
ATOM 19349 N N . PRO B 1 578 ? 132.824 248.723 164.108 1.00 0.00 614 PRO A N 1
ATOM 19350 C CA . PRO B 1 578 ? 132.011 248.460 162.915 1.00 0.00 614 PRO A CA 1
ATOM 19351 C C . PRO B 1 578 ? 130.946 249.517 162.680 1.00 0.00 614 PRO A C 1
ATOM 19352 O O . PRO B 1 578 ? 130.868 250.506 163.414 1.00 0.00 614 PRO A O 1
ATOM 19363 N N . GLY B 1 579 ? 130.125 249.315 161.656 1.00 0.00 615 GLY A N 1
ATOM 19364 C CA . GLY B 1 579 ? 129.003 250.178 161.364 1.00 0.00 615 GLY A CA 1
ATOM 19365 C C . GLY B 1 579 ? 127.706 249.776 162.031 1.00 0.00 615 GLY A C 1
ATOM 19366 O O . GLY B 1 579 ? 126.663 250.370 161.738 1.00 0.00 615 GLY A O 1
ATOM 19370 N N . LYS B 1 580 ? 127.735 248.788 162.921 1.00 0.00 616 LYS A N 1
ATOM 19371 C CA . LYS B 1 580 ? 126.520 248.314 163.565 1.00 0.00 616 LYS A CA 1
ATOM 19372 C C . LYS B 1 580 ? 126.103 249.285 164.667 1.00 0.00 616 LYS A C 1
ATOM 19373 O O . LYS B 1 580 ? 126.745 250.311 164.909 1.00 0.00 616 LYS A O 1
ATOM 19392 N N . ARG B 1 581 ? 125.010 248.957 165.343 1.00 0.00 617 ARG A N 1
ATOM 19393 C CA . ARG B 1 581 ? 124.504 249.833 166.387 1.00 0.00 617 ARG A CA 1
ATOM 19394 C C . ARG B 1 581 ? 125.586 250.049 167.442 1.00 0.00 617 ARG A C 1
ATOM 19395 O O . ARG B 1 581 ? 126.172 249.073 167.929 1.00 0.00 617 ARG A O 1
ATOM 19416 N N . PRO B 1 582 ? 125.885 251.292 167.817 1.00 0.00 618 PRO A N 1
ATOM 19417 C CA . PRO B 1 582 ? 126.813 251.512 168.932 1.00 0.00 618 PRO A CA 1
ATOM 19418 C C . PRO B 1 582 ? 126.252 250.945 170.226 1.00 0.00 618 PRO A C 1
ATOM 19419 O O . PRO B 1 582 ? 125.045 250.995 170.473 1.00 0.00 618 PRO A O 1
ATOM 19430 N N . ARG B 1 583 ? 127.139 250.410 171.062 1.00 0.00 619 ARG A N 1
ATOM 19431 C CA . ARG B 1 583 ? 126.739 249.777 172.310 1.00 0.00 619 ARG A CA 1
ATOM 19432 C C . ARG B 1 583 ? 127.605 250.286 173.450 1.00 0.00 619 ARG A C 1
ATOM 19433 O O . ARG B 1 583 ? 128.801 250.528 173.272 1.00 0.00 619 ARG A O 1
ATOM 19454 N N . ARG B 1 584 ? 126.996 250.432 174.623 1.00 0.00 620 ARG A N 1
ATOM 19455 C CA . ARG B 1 584 ? 127.684 250.980 175.786 1.00 0.00 620 ARG A CA 1
ATOM 19456 C C . ARG B 1 584 ? 128.566 249.892 176.383 1.00 0.00 620 ARG A C 1
ATOM 19457 O O . ARG B 1 584 ? 128.065 248.934 176.978 1.00 0.00 620 ARG A O 1
ATOM 19478 N N . GLY B 1 585 ? 129.879 250.032 176.229 1.00 0.00 621 GLY A N 1
ATOM 19479 C CA . GLY B 1 585 ? 130.780 249.044 176.794 1.00 0.00 621 GLY A CA 1
ATOM 19480 C C . GLY B 1 585 ? 130.599 248.939 178.297 1.00 0.00 621 GLY A C 1
ATOM 19481 O O . GLY B 1 585 ? 130.367 249.935 178.985 1.00 0.00 621 GLY A O 1
ATOM 19485 N N . PHE B 1 586 ? 130.702 247.716 178.809 1.00 0.00 622 PHE A N 1
ATOM 19486 C CA . PHE B 1 586 ? 130.512 247.479 180.230 1.00 0.00 622 PHE A CA 1
ATOM 19487 C C . PHE B 1 586 ? 131.464 246.392 180.698 1.00 0.00 622 PHE A C 1
ATOM 19488 O O . PHE B 1 586 ? 131.893 245.541 179.917 1.00 0.00 622 PHE A O 1
ATOM 19505 N N . TYR B 1 587 ? 131.786 246.432 181.988 1.00 0.00 623 TYR A N 1
ATOM 19506 C CA . TYR B 1 587 ? 132.617 245.422 182.620 1.00 0.00 623 TYR A CA 1
ATOM 19507 C C . TYR B 1 587 ? 132.010 245.065 183.966 1.00 0.00 623 TYR A C 1
ATOM 19508 O O . TYR B 1 587 ? 131.390 245.904 184.622 1.00 0.00 623 TYR A O 1
ATOM 19526 N N . THR B 1 588 ? 132.201 243.816 184.377 1.00 0.00 624 THR A N 1
ATOM 19527 C CA . THR B 1 588 ? 131.561 243.271 185.565 1.00 0.00 624 THR A CA 1
ATOM 19528 C C . THR B 1 588 ? 132.600 243.008 186.644 1.00 0.00 624 THR A C 1
ATOM 19529 O O . THR B 1 588 ? 133.578 242.293 186.406 1.00 0.00 624 THR A O 1
ATOM 19540 N N . THR B 1 589 ? 132.376 243.568 187.827 1.00 0.00 625 THR A N 1
ATOM 19541 C CA . THR B 1 589 ? 133.262 243.339 188.959 1.00 0.00 625 THR A CA 1
ATOM 19542 C C . THR B 1 589 ? 132.912 241.997 189.596 1.00 0.00 625 THR A C 1
ATOM 19543 O O . THR B 1 589 ? 132.112 241.221 189.068 1.00 0.00 625 THR A O 1
ATOM 19554 N N . LEU B 1 590 ? 133.505 241.709 190.754 1.00 0.00 626 LEU A N 1
ATOM 19555 C CA . LEU B 1 590 ? 133.376 240.377 191.334 1.00 0.00 626 LEU A CA 1
ATOM 19556 C C . LEU B 1 590 ? 131.948 240.085 191.776 1.00 0.00 626 LEU A C 1
ATOM 19557 O O . LEU B 1 590 ? 131.455 238.968 191.592 1.00 0.00 626 LEU A O 1
ATOM 19573 N N . ASP B 1 591 ? 131.270 241.066 192.364 1.00 0.00 627 ASP A N 1
ATOM 19574 C CA . ASP B 1 591 ? 129.952 240.852 192.943 1.00 0.00 627 ASP A CA 1
ATOM 19575 C C . ASP B 1 591 ? 128.816 240.966 191.935 1.00 0.00 627 ASP A C 1
ATOM 19576 O O . ASP B 1 591 ? 127.663 241.151 192.339 1.00 0.00 627 ASP A O 1
ATOM 19585 N N . GLY B 1 592 ? 129.110 240.875 190.643 1.00 0.00 628 GLY A N 1
ATOM 19586 C CA . GLY B 1 592 ? 128.074 240.962 189.636 1.00 0.00 628 GLY A CA 1
ATOM 19587 C C . GLY B 1 592 ? 127.556 242.355 189.367 1.00 0.00 628 GLY A C 1
ATOM 19588 O O . GLY B 1 592 ? 126.510 242.495 188.726 1.00 0.00 628 GLY A O 1
ATOM 19592 N N . GLN B 1 593 ? 128.243 243.388 189.839 1.00 0.00 629 GLN A N 1
ATOM 19593 C CA . GLN B 1 593 ? 127.828 244.768 189.602 1.00 0.00 629 GLN A CA 1
ATOM 19594 C C . GLN B 1 593 ? 128.257 245.160 188.197 1.00 0.00 629 GLN A C 1
ATOM 19595 O O . GLN B 1 593 ? 129.377 245.619 187.971 1.00 0.00 629 GLN A O 1
ATOM 19609 N N . VAL B 1 594 ? 127.354 244.980 187.233 1.00 0.00 630 VAL A N 1
ATOM 19610 C CA . VAL B 1 594 ? 127.651 245.389 185.868 1.00 0.00 630 VAL A CA 1
ATOM 19611 C C . VAL B 1 594 ? 127.839 246.896 185.830 1.00 0.00 630 VAL A C 1
ATOM 19612 O O . VAL B 1 594 ? 126.966 247.660 186.258 1.00 0.00 630 VAL A O 1
ATOM 19625 N N . HIS B 1 595 ? 128.986 247.331 185.315 1.00 0.00 631 HIS A N 1
ATOM 19626 C CA . HIS B 1 595 ? 129.337 248.742 185.287 1.00 0.00 631 HIS A CA 1
ATOM 19627 C C . HIS B 1 595 ? 129.331 249.240 183.852 1.00 0.00 631 HIS A C 1
ATOM 19628 O O . HIS B 1 595 ? 130.026 248.658 183.008 1.00 0.00 631 HIS A O 1
ATOM 19642 N N . PRO B 1 596 ? 128.581 250.287 183.520 1.00 0.00 632 PRO A N 1
ATOM 19643 C CA . PRO B 1 596 ? 128.570 250.782 182.145 1.00 0.00 632 PRO A CA 1
ATOM 19644 C C . PRO B 1 596 ? 129.605 251.869 181.921 1.00 0.00 632 PRO A C 1
ATOM 19645 O O . PRO B 1 596 ? 129.925 252.659 182.810 1.00 0.00 632 PRO A O 1
ATOM 19656 N N . VAL B 1 597 ? 130.128 251.899 180.700 1.00 0.00 633 VAL A N 1
ATOM 19657 C CA . VAL B 1 597 ? 131.117 252.886 180.282 1.00 0.00 633 VAL A CA 1
ATOM 19658 C C . VAL B 1 597 ? 130.563 253.562 179.037 1.00 0.00 633 VAL A C 1
ATOM 19659 O O . VAL B 1 597 ? 130.707 253.044 177.924 1.00 0.00 633 VAL A O 1
ATOM 19672 N N . THR B 1 598 ? 129.934 254.723 179.212 1.00 0.00 634 THR A N 1
ATOM 19673 C CA . THR B 1 598 ? 129.290 255.412 178.100 1.00 0.00 634 THR A CA 1
ATOM 19674 C C . THR B 1 598 ? 130.164 256.478 177.448 1.00 0.00 634 THR A C 1
ATOM 19675 O O . THR B 1 598 ? 130.396 256.450 176.236 1.00 0.00 634 THR A O 1
ATOM 19686 N N . GLN B 1 599 ? 130.657 257.419 178.242 1.00 0.00 635 GLN A N 1
ATOM 19687 C CA . GLN B 1 599 ? 131.474 258.518 177.751 1.00 0.00 635 GLN A CA 1
ATOM 19688 C C . GLN B 1 599 ? 132.921 258.285 178.160 1.00 0.00 635 GLN A C 1
ATOM 19689 O O . GLN B 1 599 ? 133.199 258.001 179.328 1.00 0.00 635 GLN A O 1
ATOM 19703 N N . ASP B 1 600 ? 133.835 258.402 177.202 1.00 0.00 636 ASP A N 1
ATOM 19704 C CA . ASP B 1 600 ? 135.233 258.115 177.489 1.00 0.00 636 ASP A CA 1
ATOM 19705 C C . ASP B 1 600 ? 135.752 259.043 178.577 1.00 0.00 636 ASP A C 1
ATOM 19706 O O . ASP B 1 600 ? 135.473 260.244 178.579 1.00 0.00 636 ASP A O 1
ATOM 19715 N N . ALA B 1 601 ? 136.518 258.480 179.503 1.00 0.00 637 ALA A N 1
ATOM 19716 C CA . ALA B 1 601 ? 136.966 259.204 180.682 1.00 0.00 637 ALA A CA 1
ATOM 19717 C C . ALA B 1 601 ? 138.347 258.703 181.064 1.00 0.00 637 ALA A C 1
ATOM 19718 O O . ALA B 1 601 ? 138.771 257.634 180.612 1.00 0.00 637 ALA A O 1
ATOM 19725 N N . PRO B 1 602 ? 139.082 259.455 181.880 1.00 0.00 638 PRO A N 1
ATOM 19726 C CA . PRO B 1 602 ? 140.358 258.947 182.388 1.00 0.00 638 PRO A CA 1
ATOM 19727 C C . PRO B 1 602 ? 140.154 257.682 183.206 1.00 0.00 638 PRO A C 1
ATOM 19728 O O . PRO B 1 602 ? 139.135 257.506 183.875 1.00 0.00 638 PRO A O 1
ATOM 19739 N N . LEU B 1 603 ? 141.149 256.796 183.152 1.00 0.00 639 LEU A N 1
ATOM 19740 C CA . LEU B 1 603 ? 140.986 255.474 183.744 1.00 0.00 639 LEU A CA 1
ATOM 19741 C C . LEU B 1 603 ? 140.678 255.565 185.230 1.00 0.00 639 LEU A C 1
ATOM 19742 O O . LEU B 1 603 ? 139.825 254.832 185.739 1.00 0.00 639 LEU A O 1
ATOM 19758 N N . ASP B 1 604 ? 141.351 256.466 185.944 1.00 0.00 640 ASP A N 1
ATOM 19759 C CA . ASP B 1 604 ? 141.173 256.533 187.388 1.00 0.00 640 ASP A CA 1
ATOM 19760 C C . ASP B 1 604 ? 139.750 256.898 187.786 1.00 0.00 640 ASP A C 1
ATOM 19761 O O . ASP B 1 604 ? 139.389 256.716 188.953 1.00 0.00 640 ASP A O 1
ATOM 19770 N N . GLU B 1 605 ? 138.944 257.412 186.862 1.00 0.00 641 GLU A N 1
ATOM 19771 C CA . GLU B 1 605 ? 137.558 257.749 187.147 1.00 0.00 641 GLU A CA 1
ATOM 19772 C C . GLU B 1 605 ? 136.590 256.629 186.793 1.00 0.00 641 GLU A C 1
ATOM 19773 O O . GLU B 1 605 ? 135.395 256.753 187.075 1.00 0.00 641 GLU A O 1
ATOM 19785 N N . ILE B 1 606 ? 137.070 255.545 186.192 1.00 0.00 642 ILE A N 1
ATOM 19786 C CA . ILE B 1 606 ? 136.232 254.417 185.825 1.00 0.00 642 ILE A CA 1
ATOM 19787 C C . ILE B 1 606 ? 136.448 253.233 186.755 1.00 0.00 642 ILE A C 1
ATOM 19788 O O . ILE B 1 606 ? 135.490 252.559 187.135 1.00 0.00 642 ILE A O 1
ATOM 19804 N N . TYR B 1 607 ? 137.695 252.957 187.122 1.00 0.00 643 TYR A N 1
ATOM 19805 C CA . TYR B 1 607 ? 138.018 251.867 188.026 1.00 0.00 643 TYR A CA 1
ATOM 19806 C C . TYR B 1 607 ? 138.995 252.354 189.083 1.00 0.00 643 TYR A C 1
ATOM 19807 O O . TYR B 1 607 ? 139.836 253.218 188.825 1.00 0.00 643 TYR A O 1
ATOM 19825 N N . HIS B 1 608 ? 138.877 251.788 190.280 1.00 0.00 644 HIS A N 1
ATOM 19826 C CA . HIS B 1 608 ? 139.704 252.174 191.410 1.00 0.00 644 HIS A CA 1
ATOM 19827 C C . HIS B 1 608 ? 140.170 250.924 192.137 1.00 0.00 644 HIS A C 1
ATOM 19828 O O . HIS B 1 608 ? 139.544 249.866 192.054 1.00 0.00 644 HIS A O 1
ATOM 19842 N N . TRP B 1 609 ? 141.281 251.054 192.856 1.00 0.00 645 TRP A N 1
ATOM 19843 C CA . TRP B 1 609 ? 141.710 249.999 193.763 1.00 0.00 645 TRP A CA 1
ATOM 19844 C C . TRP B 1 609 ? 142.856 250.518 194.614 1.00 0.00 645 TRP A C 1
ATOM 19845 O O . TRP B 1 609 ? 143.649 251.352 194.169 1.00 0.00 645 TRP A O 1
ATOM 19866 N N . ARG B 1 610 ? 142.930 250.012 195.842 1.00 0.00 646 ARG A N 1
ATOM 19867 C CA . ARG B 1 610 ? 143.906 250.506 196.802 1.00 0.00 646 ARG A CA 1
ATOM 19868 C C . ARG B 1 610 ? 145.320 250.293 196.284 1.00 0.00 646 ARG A C 1
ATOM 19869 O O . ARG B 1 610 ? 145.609 249.304 195.608 1.00 0.00 646 ARG A O 1
ATOM 19890 N N . ASP B 1 611 ? 146.204 251.231 196.607 1.00 0.00 647 ASP A N 1
ATOM 19891 C CA . ASP B 1 611 ? 147.600 251.156 196.195 1.00 0.00 647 ASP A CA 1
ATOM 19892 C C . ASP B 1 611 ? 148.412 250.513 197.312 1.00 0.00 647 ASP A C 1
ATOM 19893 O O . ASP B 1 611 ? 148.601 251.110 198.376 1.00 0.00 647 ASP A O 1
ATOM 19902 N N . HIS B 1 612 ? 148.894 249.300 197.067 1.00 0.00 648 HIS A N 1
ATOM 19903 C CA . HIS B 1 612 ? 149.830 248.619 197.950 1.00 0.00 648 HIS A CA 1
ATOM 19904 C C . HIS B 1 612 ? 151.218 248.586 197.324 1.00 0.00 648 HIS A C 1
ATOM 19905 O O . HIS B 1 612 ? 151.943 247.596 197.429 1.00 0.00 648 HIS A O 1
ATOM 19919 N N . GLY B 1 613 ? 151.593 249.669 196.653 1.00 0.00 649 GLY A N 1
ATOM 19920 C CA . GLY B 1 613 ? 152.848 249.700 195.936 1.00 0.00 649 GLY A CA 1
ATOM 19921 C C . GLY B 1 613 ? 152.832 248.714 194.792 1.00 0.00 649 GLY A C 1
ATOM 19922 O O . GLY B 1 613 ? 152.129 248.918 193.799 1.00 0.00 649 GLY A O 1
ATOM 19926 N N . ASN B 1 614 ? 153.600 247.637 194.922 1.00 0.00 650 ASN A N 1
ATOM 19927 C CA . ASN B 1 614 ? 153.588 246.560 193.947 1.00 0.00 650 ASN A CA 1
ATOM 19928 C C . ASN B 1 614 ? 153.203 245.222 194.556 1.00 0.00 650 ASN A C 1
ATOM 19929 O O . ASN B 1 614 ? 153.183 244.218 193.837 1.00 0.00 650 ASN A O 1
ATOM 19940 N N . LEU B 1 615 ? 152.899 245.175 195.850 1.00 0.00 651 LEU A N 1
ATOM 19941 C CA . LEU B 1 615 ? 152.423 243.961 196.509 1.00 0.00 651 LEU A CA 1
ATOM 19942 C C . LEU B 1 615 ? 150.912 244.074 196.655 1.00 0.00 651 LEU A C 1
ATOM 19943 O O . LEU B 1 615 ? 150.402 244.546 197.670 1.00 0.00 651 LEU A O 1
ATOM 19959 N N . THR B 1 616 ? 150.194 243.642 195.630 1.00 0.00 652 THR A N 1
ATOM 19960 C CA . THR B 1 616 ? 148.746 243.562 195.683 1.00 0.00 652 THR A CA 1
ATOM 19961 C C . THR B 1 616 ? 148.324 242.120 195.914 1.00 0.00 652 THR A C 1
ATOM 19962 O O . THR B 1 616 ? 149.076 241.179 195.657 1.00 0.00 652 THR A O 1
ATOM 19973 N N . ARG B 1 617 ? 147.107 241.956 196.402 1.00 0.00 653 ARG A N 1
ATOM 19974 C CA . ARG B 1 617 ? 146.595 240.623 196.662 1.00 0.00 653 ARG A CA 1
ATOM 19975 C C . ARG B 1 617 ? 146.628 239.810 195.373 1.00 0.00 653 ARG A C 1
ATOM 19976 O O . ARG B 1 617 ? 146.046 240.240 194.366 1.00 0.00 653 ARG A O 1
ATOM 19997 N N . PRO B 1 618 ? 147.286 238.652 195.349 1.00 0.00 654 PRO A N 1
ATOM 19998 C CA . PRO B 1 618 ? 147.511 237.960 194.075 1.00 0.00 654 PRO A CA 1
ATOM 19999 C C . PRO B 1 618 ? 146.237 237.618 193.323 1.00 0.00 654 PRO A C 1
ATOM 20000 O O . PRO B 1 618 ? 146.058 238.031 192.175 1.00 0.00 654 PRO A O 1
ATOM 20011 N N . TYR B 1 619 ? 145.343 236.870 193.962 1.00 0.00 655 TYR A N 1
ATOM 20012 C CA . TYR B 1 619 ? 144.170 236.309 193.298 1.00 0.00 655 TYR A CA 1
ATOM 20013 C C . TYR B 1 619 ? 142.892 237.078 193.592 1.00 0.00 655 TYR A C 1
ATOM 20014 O O . TYR B 1 619 ? 141.812 236.491 193.673 1.00 0.00 655 TYR A O 1
ATOM 20032 N N . SER B 1 620 ? 142.982 238.396 193.752 1.00 0.00 656 SER A N 1
ATOM 20033 C CA . SER B 1 620 ? 141.828 239.169 194.192 1.00 0.00 656 SER A CA 1
ATOM 20034 C C . SER B 1 620 ? 140.652 239.059 193.233 1.00 0.00 656 SER A C 1
ATOM 20035 O O . SER B 1 620 ? 139.527 239.393 193.616 1.00 0.00 656 SER A O 1
ATOM 20043 N N . CYS B 1 621 ? 140.877 238.610 192.003 1.00 0.00 657 CYS A N 1
ATOM 20044 C CA . CYS B 1 621 ? 139.804 238.445 191.027 1.00 0.00 657 CYS A CA 1
ATOM 20045 C C . CYS B 1 621 ? 139.042 239.756 190.848 1.00 0.00 657 CYS A C 1
ATOM 20046 O O . CYS B 1 621 ? 137.858 239.873 191.163 1.00 0.00 657 CYS A O 1
ATOM 20054 N N . HIS B 1 622 ? 139.757 240.754 190.333 1.00 0.00 658 HIS A N 1
ATOM 20055 C CA . HIS B 1 622 ? 139.222 242.110 190.290 1.00 0.00 658 HIS A CA 1
ATOM 20056 C C . HIS B 1 622 ? 138.100 242.235 189.270 1.00 0.00 658 HIS A C 1
ATOM 20057 O O . HIS B 1 622 ? 136.961 242.558 189.621 1.00 0.00 658 HIS A O 1
ATOM 20071 N N . ILE B 1 623 ? 138.404 241.994 188.000 1.00 0.00 659 ILE A N 1
ATOM 20072 C CA . ILE B 1 623 ? 137.454 242.189 186.911 1.00 0.00 659 ILE A CA 1
ATOM 20073 C C . ILE B 1 623 ? 137.120 240.825 186.333 1.00 0.00 659 ILE A C 1
ATOM 20074 O O . ILE B 1 623 ? 137.973 240.172 185.723 1.00 0.00 659 ILE A O 1
ATOM 20090 N N . LEU B 1 624 ? 135.870 240.397 186.510 1.00 0.00 660 LEU A N 1
ATOM 20091 C CA . LEU B 1 624 ? 135.453 239.108 185.974 1.00 0.00 660 LEU A CA 1
ATOM 20092 C C . LEU B 1 624 ? 135.440 239.125 184.453 1.00 0.00 660 LEU A C 1
ATOM 20093 O O . LEU B 1 624 ? 136.011 238.239 183.809 1.00 0.00 660 LEU A O 1
ATOM 20109 N N . ASP B 1 625 ? 134.795 240.124 183.861 1.00 0.00 661 ASP A N 1
ATOM 20110 C CA . ASP B 1 625 ? 134.620 240.147 182.417 1.00 0.00 661 ASP A CA 1
ATOM 20111 C C . ASP B 1 625 ? 134.336 241.567 181.958 1.00 0.00 661 ASP A C 1
ATOM 20112 O O . ASP B 1 625 ? 133.860 242.408 182.724 1.00 0.00 661 ASP A O 1
ATOM 20121 N N . SER B 1 626 ? 134.623 241.814 180.683 1.00 0.00 662 SER A N 1
ATOM 20122 C CA . SER B 1 626 ? 134.348 243.099 180.066 1.00 0.00 662 SER A CA 1
ATOM 20123 C C . SER B 1 626 ? 134.207 242.900 178.567 1.00 0.00 662 SER A C 1
ATOM 20124 O O . SER B 1 626 ? 134.884 242.059 177.973 1.00 0.00 662 SER A O 1
ATOM 20132 N N . GLN B 1 627 ? 133.324 243.688 177.961 1.00 0.00 663 GLN A N 1
ATOM 20133 C CA . GLN B 1 627 ? 133.064 243.599 176.534 1.00 0.00 663 GLN A CA 1
ATOM 20134 C C . GLN B 1 627 ? 132.931 244.997 175.957 1.00 0.00 663 GLN A C 1
ATOM 20135 O O . GLN B 1 627 ? 132.293 245.866 176.557 1.00 0.00 663 GLN A O 1
ATOM 20149 N N . GLY B 1 628 ? 133.530 245.206 174.790 1.00 0.00 664 GLY A N 1
ATOM 20150 C CA . GLY B 1 628 ? 133.409 246.477 174.109 1.00 0.00 664 GLY A CA 1
ATOM 20151 C C . GLY B 1 628 ? 134.128 247.600 174.823 1.00 0.00 664 GLY A C 1
ATOM 20152 O O . GLY B 1 628 ? 133.487 248.498 175.372 1.00 0.00 664 GLY A O 1
ATOM 20156 N N . LEU B 1 629 ? 135.457 247.556 174.837 1.00 0.00 665 LEU A N 1
ATOM 20157 C CA . LEU B 1 629 ? 136.248 248.599 175.470 1.00 0.00 665 LEU A CA 1
ATOM 20158 C C . LEU B 1 629 ? 137.512 248.834 174.660 1.00 0.00 665 LEU A C 1
ATOM 20159 O O . LEU B 1 629 ? 138.073 247.898 174.086 1.00 0.00 665 LEU A O 1
ATOM 20175 N N . GLU B 1 630 ? 137.950 250.089 174.622 1.00 0.00 666 GLU A N 1
ATOM 20176 C CA . GLU B 1 630 ? 139.170 250.477 173.935 1.00 0.00 666 GLU A CA 1
ATOM 20177 C C . GLU B 1 630 ? 140.023 251.318 174.868 1.00 0.00 666 GLU A C 1
ATOM 20178 O O . GLU B 1 630 ? 139.507 252.023 175.738 1.00 0.00 666 GLU A O 1
ATOM 20190 N N . PHE B 1 631 ? 141.336 251.241 174.675 1.00 0.00 667 PHE A N 1
ATOM 20191 C CA . PHE B 1 631 ? 142.297 251.936 175.523 1.00 0.00 667 PHE A CA 1
ATOM 20192 C C . PHE B 1 631 ? 143.275 252.689 174.635 1.00 0.00 667 PHE A C 1
ATOM 20193 O O . PHE B 1 631 ? 144.045 252.074 173.893 1.00 0.00 667 PHE A O 1
ATOM 20210 N N . ALA B 1 632 ? 143.248 254.014 174.718 1.00 0.00 668 ALA A N 1
ATOM 20211 C CA . ALA B 1 632 ? 144.136 254.873 173.954 1.00 0.00 668 ALA A CA 1
ATOM 20212 C C . ALA B 1 632 ? 144.912 255.760 174.911 1.00 0.00 668 ALA A C 1
ATOM 20213 O O . ALA B 1 632 ? 144.355 256.265 175.889 1.00 0.00 668 ALA A O 1
ATOM 20220 N N . ASP B 1 633 ? 146.197 255.941 174.631 1.00 0.00 669 ASP A N 1
ATOM 20221 C CA . ASP B 1 633 ? 147.060 256.749 175.478 1.00 0.00 669 ASP A CA 1
ATOM 20222 C C . ASP B 1 633 ? 147.058 258.197 175.012 1.00 0.00 669 ASP A C 1
ATOM 20223 O O . ASP B 1 633 ? 146.884 258.489 173.828 1.00 0.00 669 ASP A O 1
ATOM 20232 N N . VAL B 1 634 ? 147.266 259.105 175.961 1.00 0.00 670 VAL A N 1
ATOM 20233 C CA . VAL B 1 634 ? 147.222 260.534 175.680 1.00 0.00 670 VAL A CA 1
ATOM 20234 C C . VAL B 1 634 ? 148.506 261.198 176.157 1.00 0.00 670 VAL A C 1
ATOM 20235 O O . VAL B 1 634 ? 148.509 262.381 176.512 1.00 0.00 670 VAL A O 1
ATOM 20248 N N . SER B 1 635 ? 149.600 260.443 176.174 1.00 0.00 671 SER A N 1
ATOM 20249 C CA . SER B 1 635 ? 150.915 260.971 176.500 1.00 0.00 671 SER A CA 1
ATOM 20250 C C . SER B 1 635 ? 151.840 260.770 175.312 1.00 0.00 671 SER A C 1
ATOM 20251 O O . SER B 1 635 ? 151.749 259.767 174.598 1.00 0.00 671 SER A O 1
ATOM 20259 N N . ASN B 1 636 ? 152.745 261.723 175.110 1.00 0.00 672 ASN A N 1
ATOM 20260 C CA . ASN B 1 636 ? 153.611 261.684 173.940 1.00 0.00 672 ASN A CA 1
ATOM 20261 C C . ASN B 1 636 ? 154.657 260.608 174.196 1.00 0.00 672 ASN A C 1
ATOM 20262 O O . ASN B 1 636 ? 155.824 260.914 174.460 1.00 0.00 672 ASN A O 1
ATOM 20273 N N . GLY B 1 637 ? 154.298 259.358 173.856 1.00 0.00 673 GLY A N 1
ATOM 20274 C CA . GLY B 1 637 ? 155.154 258.156 173.866 1.00 0.00 673 GLY A CA 1
ATOM 20275 C C . GLY B 1 637 ? 156.018 257.983 175.099 1.00 0.00 673 GLY A C 1
ATOM 20276 O O . GLY B 1 637 ? 157.234 257.769 174.930 1.00 0.00 673 GLY A O 1
ATOM 20280 N N . ARG B 1 638 ? 155.436 258.070 176.296 1.00 0.00 674 ARG A N 1
ATOM 20281 C CA . ARG B 1 638 ? 156.169 257.789 177.560 1.00 0.00 674 ARG A CA 1
ATOM 20282 C C . ARG B 1 638 ? 155.259 256.957 178.466 1.00 0.00 674 ARG A C 1
ATOM 20283 O O . ARG B 1 638 ? 155.207 257.222 179.683 1.00 0.00 674 ARG A O 1
ATOM 20304 N N . SER B 1 639 ? 154.569 255.992 177.854 1.00 0.00 675 SER A N 1
ATOM 20305 C CA . SER B 1 639 ? 153.671 254.999 178.499 1.00 0.00 675 SER A CA 1
ATOM 20306 C C . SER B 1 639 ? 154.261 253.584 178.419 1.00 0.00 675 SER A C 1
ATOM 20307 O O . SER B 1 639 ? 153.537 252.636 178.776 1.00 0.00 675 SER A O 1
ATOM 20315 N N . ARG B 1 640 ? 155.512 253.437 177.957 1.00 0.00 676 ARG A N 1
ATOM 20316 C CA . ARG B 1 640 ? 156.182 252.149 177.832 1.00 0.00 676 ARG A CA 1
ATOM 20317 C C . ARG B 1 640 ? 157.493 252.103 178.599 1.00 0.00 676 ARG A C 1
ATOM 20318 O O . ARG B 1 640 ? 158.475 251.502 178.150 1.00 0.00 676 ARG A O 1
ATOM 20339 N N . GLY B 1 641 ? 157.527 252.727 179.769 1.00 0.00 677 GLY A N 1
ATOM 20340 C CA . GLY B 1 641 ? 158.754 252.870 180.518 1.00 0.00 677 GLY A CA 1
ATOM 20341 C C . GLY B 1 641 ? 159.230 251.558 181.113 1.00 0.00 677 GLY A C 1
ATOM 20342 O O . GLY B 1 641 ? 158.668 250.485 180.896 1.00 0.00 677 GLY A O 1
ATOM 20346 N N . LYS B 1 642 ? 160.308 251.661 181.884 1.00 0.00 678 LYS A N 1
ATOM 20347 C CA . LYS B 1 642 ? 160.900 250.531 182.579 1.00 0.00 678 LYS A CA 1
ATOM 20348 C C . LYS B 1 642 ? 160.805 250.756 184.080 1.00 0.00 678 LYS A C 1
ATOM 20349 O O . LYS B 1 642 ? 160.780 251.896 184.549 1.00 0.00 678 LYS A O 1
ATOM 20368 N N . ILE B 1 643 ? 160.751 249.659 184.836 1.00 0.00 679 ILE A N 1
ATOM 20369 C CA . ILE B 1 643 ? 160.719 249.723 186.288 1.00 0.00 679 ILE A CA 1
ATOM 20370 C C . ILE B 1 643 ? 161.764 248.775 186.853 1.00 0.00 679 ILE A C 1
ATOM 20371 O O . ILE B 1 643 ? 162.181 247.812 186.208 1.00 0.00 679 ILE A O 1
ATOM 20387 N N . LEU B 1 644 ? 162.172 249.059 188.084 1.00 0.00 680 LEU A N 1
ATOM 20388 C CA . LEU B 1 644 ? 163.111 248.230 188.822 1.00 0.00 680 LEU A CA 1
ATOM 20389 C C . LEU B 1 644 ? 162.484 247.844 190.150 1.00 0.00 680 LEU A C 1
ATOM 20390 O O . LEU B 1 644 ? 161.851 248.673 190.810 1.00 0.00 680 LEU A O 1
ATOM 20406 N N . VAL B 1 645 ? 162.664 246.587 190.540 1.00 0.00 681 VAL A N 1
ATOM 20407 C CA . VAL B 1 645 ? 162.127 246.065 191.788 1.00 0.00 681 VAL A CA 1
ATOM 20408 C C . VAL B 1 645 ? 163.236 245.324 192.516 1.00 0.00 681 VAL A C 1
ATOM 20409 O O . VAL B 1 645 ? 164.030 244.611 191.895 1.00 0.00 681 VAL A O 1
ATOM 20422 N N . VAL B 1 646 ? 163.296 245.501 193.833 1.00 0.00 682 VAL A N 1
ATOM 20423 C CA . VAL B 1 646 ? 164.307 244.871 194.670 1.00 0.00 682 VAL A CA 1
ATOM 20424 C C . VAL B 1 646 ? 163.605 244.171 195.822 1.00 0.00 682 VAL A C 1
ATOM 20425 O O . VAL B 1 646 ? 162.798 244.786 196.525 1.00 0.00 682 VAL A O 1
ATOM 20438 N N . VAL B 1 647 ? 163.919 242.898 196.023 1.00 0.00 683 VAL A N 1
ATOM 20439 C CA . VAL B 1 647 ? 163.294 242.084 197.064 1.00 0.00 683 VAL A CA 1
ATOM 20440 C C . VAL B 1 647 ? 164.425 241.465 197.875 1.00 0.00 683 VAL A C 1
ATOM 20441 O O . VAL B 1 647 ? 164.935 240.392 197.545 1.00 0.00 683 VAL A O 1
ATOM 20454 N N . ASN B 1 648 ? 164.820 242.137 198.951 1.00 0.00 684 ASN A N 1
ATOM 20455 C CA . ASN B 1 648 ? 165.911 241.670 199.804 1.00 0.00 684 ASN A CA 1
ATOM 20456 C C . ASN B 1 648 ? 165.349 240.995 201.056 1.00 0.00 684 ASN A C 1
ATOM 20457 O O . ASN B 1 648 ? 165.515 241.460 202.182 1.00 0.00 684 ASN A O 1
ATOM 20468 N N . SER B 1 649 ? 164.679 239.869 200.841 1.00 0.00 685 SER A N 1
ATOM 20469 C CA . SER B 1 649 ? 164.130 239.125 201.961 1.00 0.00 685 SER A CA 1
ATOM 20470 C C . SER B 1 649 ? 165.252 238.436 202.736 1.00 0.00 685 SER A C 1
ATOM 20471 O O . SER B 1 649 ? 166.269 238.049 202.158 1.00 0.00 685 SER A O 1
ATOM 20479 N N . PRO B 1 650 ? 165.091 238.266 204.052 1.00 0.00 686 PRO A N 1
ATOM 20480 C CA . PRO B 1 650 ? 166.149 237.630 204.844 1.00 0.00 686 PRO A CA 1
ATOM 20481 C C . PRO B 1 650 ? 166.118 236.116 204.818 1.00 0.00 686 PRO A C 1
ATOM 20482 O O . PRO B 1 650 ? 167.026 235.492 205.380 1.00 0.00 686 PRO A O 1
ATOM 20493 N N . LEU B 1 651 ? 165.111 235.505 204.201 1.00 0.00 687 LEU A N 1
ATOM 20494 C CA . LEU B 1 651 ? 165.023 234.054 204.097 1.00 0.00 687 LEU A CA 1
ATOM 20495 C C . LEU B 1 651 ? 165.229 233.595 202.657 1.00 0.00 687 LEU A C 1
ATOM 20496 O O . LEU B 1 651 ? 164.583 232.662 202.184 1.00 0.00 687 LEU A O 1
ATOM 20512 N N . LYS B 1 652 ? 166.146 234.245 201.951 1.00 0.00 688 LYS A N 1
ATOM 20513 C CA . LYS B 1 652 ? 166.569 233.777 200.642 1.00 0.00 688 LYS A CA 1
ATOM 20514 C C . LYS B 1 652 ? 167.517 232.598 200.802 1.00 0.00 688 LYS A C 1
ATOM 20515 O O . LYS B 1 652 ? 168.341 232.569 201.719 1.00 0.00 688 LYS A O 1
ATOM 20534 N N . THR B 1 653 ? 167.406 231.629 199.903 1.00 0.00 689 THR A N 1
ATOM 20535 C CA . THR B 1 653 ? 168.224 230.425 199.949 1.00 0.00 689 THR A CA 1
ATOM 20536 C C . THR B 1 653 ? 169.084 230.328 198.691 1.00 0.00 689 THR A C 1
ATOM 20537 O O . THR B 1 653 ? 169.112 231.235 197.857 1.00 0.00 689 THR A O 1
ATOM 20548 N N . CYS B 1 654 ? 169.792 229.207 198.562 1.00 0.00 690 CYS A N 1
ATOM 20549 C CA . CYS B 1 654 ? 170.729 229.042 197.457 1.00 0.00 690 CYS A CA 1
ATOM 20550 C C . CYS B 1 654 ? 170.012 229.108 196.115 1.00 0.00 690 CYS A C 1
ATOM 20551 O O . CYS B 1 654 ? 170.388 229.885 195.232 1.00 0.00 690 CYS A O 1
ATOM 20559 N N . ALA B 1 655 ? 168.967 228.302 195.946 1.00 0.00 691 ALA A N 1
ATOM 20560 C CA . ALA B 1 655 ? 168.221 228.293 194.695 1.00 0.00 691 ALA A CA 1
ATOM 20561 C C . ALA B 1 655 ? 167.343 229.531 194.621 1.00 0.00 691 ALA A C 1
ATOM 20562 O O . ALA B 1 655 ? 166.117 229.436 194.715 1.00 0.00 691 ALA A O 1
ATOM 20569 N N . ALA B 1 656 ? 167.970 230.694 194.447 1.00 0.00 692 ALA A N 1
ATOM 20570 C CA . ALA B 1 656 ? 167.252 231.961 194.541 1.00 0.00 692 ALA A CA 1
ATOM 20571 C C . ALA B 1 656 ? 165.984 232.019 193.729 1.00 0.00 692 ALA A C 1
ATOM 20572 O O . ALA B 1 656 ? 164.893 232.250 194.259 1.00 0.00 692 ALA A O 1
ATOM 20579 N N . TYR B 1 657 ? 166.098 231.819 192.404 1.00 0.00 693 TYR A N 1
ATOM 20580 C CA . TYR B 1 657 ? 164.943 231.863 191.518 1.00 0.00 693 TYR A CA 1
ATOM 20581 C C . TYR B 1 657 ? 164.966 230.764 190.490 1.00 0.00 693 TYR A C 1
ATOM 20582 O O . TYR B 1 657 ? 164.393 230.904 189.406 1.00 0.00 693 TYR A O 1
ATOM 20600 N N . GLN B 1 658 ? 165.622 229.653 190.802 1.00 0.00 694 GLN A N 1
ATOM 20601 C CA . GLN B 1 658 ? 165.794 228.558 189.861 1.00 0.00 694 GLN A CA 1
ATOM 20602 C C . GLN B 1 658 ? 164.620 227.591 189.859 1.00 0.00 694 GLN A C 1
ATOM 20603 O O . GLN B 1 658 ? 164.642 226.616 189.104 1.00 0.00 694 GLN A O 1
ATOM 20617 N N . GLY B 1 659 ? 163.602 227.830 190.678 1.00 0.00 695 GLY A N 1
ATOM 20618 C CA . GLY B 1 659 ? 162.492 226.918 190.789 1.00 0.00 695 GLY A CA 1
ATOM 20619 C C . GLY B 1 659 ? 161.584 226.965 189.580 1.00 0.00 695 GLY A C 1
ATOM 20620 O O . GLY B 1 659 ? 161.568 227.938 188.823 1.00 0.00 695 GLY A O 1
ATOM 20624 N N . PRO B 1 660 ? 160.799 225.914 189.381 1.00 0.00 696 PRO A N 1
ATOM 20625 C CA . PRO B 1 660 ? 159.874 225.895 188.244 1.00 0.00 696 PRO A CA 1
ATOM 20626 C C . PRO B 1 660 ? 158.797 226.955 188.369 1.00 0.00 696 PRO A C 1
ATOM 20627 O O . PRO B 1 660 ? 158.766 227.700 189.352 1.00 0.00 696 PRO A O 1
ATOM 20638 N N . SER B 1 661 ? 157.920 227.042 187.377 1.00 0.00 697 SER A N 1
ATOM 20639 C CA . SER B 1 661 ? 156.824 228.002 187.390 1.00 0.00 697 SER A CA 1
ATOM 20640 C C . SER B 1 661 ? 155.806 227.568 186.343 1.00 0.00 697 SER A C 1
ATOM 20641 O O . SER B 1 661 ? 155.875 226.457 185.809 1.00 0.00 697 SER A O 1
ATOM 20649 N N . PHE B 1 662 ? 154.849 228.443 186.057 1.00 0.00 698 PHE A N 1
ATOM 20650 C CA . PHE B 1 662 ? 153.879 228.224 184.991 1.00 0.00 698 PHE A CA 1
ATOM 20651 C C . PHE B 1 662 ? 153.966 229.263 183.888 1.00 0.00 698 PHE A C 1
ATOM 20652 O O . PHE B 1 662 ? 153.759 228.932 182.720 1.00 0.00 698 PHE A O 1
ATOM 20669 N N . ALA B 1 663 ? 154.272 230.513 184.226 1.00 0.00 699 ALA A N 1
ATOM 20670 C CA . ALA B 1 663 ? 154.309 231.615 183.267 1.00 0.00 699 ALA A CA 1
ATOM 20671 C C . ALA B 1 663 ? 155.637 232.346 183.407 1.00 0.00 699 ALA A C 1
ATOM 20672 O O . ALA B 1 663 ? 155.700 233.438 183.988 1.00 0.00 699 ALA A O 1
ATOM 20679 N N . PRO B 1 664 ? 156.728 231.772 182.880 1.00 0.00 700 PRO A N 1
ATOM 20680 C CA . PRO B 1 664 ? 158.042 232.422 182.937 1.00 0.00 700 PRO A CA 1
ATOM 20681 C C . PRO B 1 664 ? 158.150 233.624 182.003 1.00 0.00 700 PRO A C 1
ATOM 20682 O O . PRO B 1 664 ? 159.146 234.344 182.070 1.00 0.00 700 PRO A O 1
#

Secondary structure (DSSP, 8-state):
--HHHHHHHHHHHHSPPPPHHHHHHTTTT----B--BSSS---SS--SS---TTBEEEE--EEEEEEETS---PPPEE--EEEE-S-----EES---TTTS-----TTTHHHHHHHHHHTT-B--S-HHHHHHHH---B-HHHHHHHHHHHHHHHHHHHS--SS---TTTTTTTTT--TTPPPTT--STT--S--S---PPP--SSBSSSSEEEE--TTSB----SSEEEEE-HHHHT-HHHHHHHHHHHHHHTTS-GGGGTTS----EEEESS---------SS---HHHHHHHHHHHHHHHHHHTTS-SSHHHHHHHHHHTTT-EEPPSSTT-SSSGGGS--EE----BEEEEESS--B--SS-GGGSS-HHHHHHHHHHHHHHHHHHHHTTSS--EEE--TTTTTS-SSSS--SSS-TTS-EE--TTSPPPBHHHHHHHHHTSHHHHHHHHHHHHHHT-TTHHHHHHHHHHHHHS---B--SB--TTS-SSPPTTPPB-STT-EESS-SS-HHHHHHHTS---S-----S-EE--HHHHHHHHTTT--GGG-HHHHHTTTTSSSSSEEEE----SSS----EEEEETT--EEEE-S-EEGGGT------TT---TT---EEEEES-EEEE-SSS-SS-EEEEEE--TT--SSSS-S--S--/--HHHHHHHHHHHHSPPPPHHHHHHHHTT---S-EEESSS---SS--SS---TTEEEEE--EEEEE-SSSSSPPPPEE--EEE--S-----EE----TTTS-----SSSHHHHHHHHHHSS-TTS-B---SSS-----B--HHHHHHHHHHHHHHHHHHS--SS---HHHHHH-SS--SSPPPSSS-STT--S--S--------SSBSSSSEEEE--TTS-----SSEEEEE-HHHHT-SHHHHHHHHHHHHHTTS-HHHHHHS---EEEEESSPPPPP----SSS--HHHHHHHHHHHHHHHHHHTTT--HHHHHHHHHHHTTT--EEP-STT---TTTTS--EE----BEEEEE-S-S---SS-TTSSS-HHHHHHHHHHHHHHHHHHHHTTT---EEEE-SS--SS--B----TTS-TTS-EEE-SSSPP--SHHHHHHHTTSSSTTHHHHHHHHHHHGGG-HHHHHHHHHHHHT------S---TTS-SS--SS----SSS-EE-S--S-HHHHHHHT--B-SS---SEEEE--HHHHHHHHHTT--GGG-HHHHTTTTTT-GGGBEE-S---SSS----EEEEESSS---EE-S-EEGGGTT-----SS---TT--SEEEEES----B-SSSSSS-EEEEEEE-TT--SS-S-S-B----

Radius of gyration: 37.6 Å; Cα contacts (8 Å, |Δi|>4): 2549; chains: 2; bounding box: 89×111×98 Å